Protein AF-0000000083306678 (afdb_homodimer)

Radius of gyration: 36.61 Å; Cα contacts (8 Å, |Δi|>4): 1854; chains: 2; bounding box: 185×97×83 Å

Nearest PDB structures (foldseek):
  2o6l-assembly1_B  TM=9.593E-01  e=2.511E-14  Homo sapiens
  7yf5-assembly1_B  TM=9.444E-01  e=3.681E-13  Homo sapiens
  2o6l-assembly1_A  TM=9.123E-01  e=1.881E-13  Homo sapiens
  7yf5-assembly1_A  TM=9.016E-01  e=1.881E-13  Homo sapiens
  7yan-assembly2_D-2  TM=9.087E-01  e=1.127E-12  Homo sapiens

Foldseek 3Di:
DPPPPDCPDCPDDPVPCPVCLVDQPAFEEEEEEAQDQACNQVLVQVLQQVSVVSPYAYEYEYEAAPPDDDPPDGPHHYDYFAFDDPVPPAPQADPRRHGNCQVVVLQCLQPVPVPVVVVLVNLLVSLLRRLVRQQPPPVNVVCVVVDQGAEYEYAPRSVLSVLLSRVLSPHAYEYEAAAACAFALSVLAPFDDDLCQFQHWPLLDHRHDDPVSSVVRVVVRVVRVVSNVSSQVSSQVSSCVRPVPDDRSSVSSHQHQAYEHQADCLQYPDDDDFLRYDDLHHSPADAADDDDPVCVVLQVPFPLFEEEEDAGDHNPALVSDDQQLLVLQQLLQLVDSGAYEHQDDPVSHPDHHPRYHYDPDDPLLNRLLDPRHAAYEYLQRSNNVSSNLLSLHAYEHEHRDIRSSVSQSSCVVQLQAHYDNDSVPCGSVNSNVRVVCSNPDVSNSVSSVVSNVVSVVDPDRSSRVVSVVVSVCSVPVDNSVRRDPPPPDDPCVVVCVVVVVVVVVVVVVVVVVVVVVVVVVVVVVVVPPPPPPDPDDDPDPPPPD/DDPPPDCPDDPDDPVPCPVCLVDQPAFEEEEEEAQDQACNQVLVQVLQQVSVVSPYAYEYEYEAAPPDDDPPDGPHHYDYFAFDDPVPPAPQADPRRHGNCQVVVLQCLQPVVVPVVVVLVNLLSSLLRRLVRQQPPPVNVVCVVPDQGAEYEYAPRSVLSVLLSRVLSPHAYEYEAAAACAFALSVLAPFDDDLCQFQHWPLLDHRHDDPVSSVSRVVVRVVRVVSNVSSQVSSQVSSCVRPVPDDRSSVSSHQHQAYEHQADCLQYPDDDDFLRYDDLHHSPADAADDDDPVCVVLQVPFPLFEEEEDAGDHNPALVSHDQQLLVLQQLLQLVDSGAYEHQDDPVSHPDHHPRYHYDPDDPLLNRLLDPRHAAYEYLQRSNNVSSNLLSLHAYEHEHRDIRSSVSQSSCVVQLQAHYDNDSVPCGSVNSNVRVVCRNPDVSNSVSSVVSNVVSVVDPDRSSRVVSVVRSVCSVPVDNSVRRDPPPPDDPCVVVCVVVVVVVVVVVVVVVVVVVVVVVVVVVVVVVPPPPPPDPPPDPDPPPPD

Solvent-accessible surface area (backbone atoms only — not comparable to full-atom values): 59410 Å² total; per-residue (Å²): 135,83,78,75,79,74,81,79,73,83,77,69,79,76,69,74,74,68,66,78,61,80,75,62,76,65,43,36,34,38,36,36,52,16,60,72,45,78,70,50,55,55,40,50,46,54,50,32,36,52,43,37,75,64,50,31,46,34,37,37,40,39,45,34,45,74,82,61,75,85,84,84,86,70,81,44,45,73,45,77,36,56,48,42,56,91,82,67,78,43,89,42,47,47,96,81,14,23,37,39,53,52,68,58,48,11,39,36,54,62,67,66,56,64,55,74,74,54,53,59,60,54,52,46,42,47,35,45,28,35,38,50,25,58,71,67,31,67,66,52,50,50,47,64,73,73,45,78,59,46,33,33,39,30,34,55,58,72,23,64,47,51,53,49,57,40,52,74,68,72,33,45,41,33,31,44,36,73,53,70,96,49,38,64,65,41,66,42,33,71,41,71,73,49,44,46,50,39,55,35,74,68,56,57,51,63,52,81,54,54,73,69,50,30,38,50,34,40,53,50,45,52,50,46,49,53,50,41,50,52,44,43,50,52,36,38,56,57,40,49,71,77,45,63,86,59,73,58,54,60,55,50,53,37,63,51,53,32,37,37,29,48,32,43,55,87,80,39,79,41,54,52,35,34,65,32,53,40,70,36,54,25,59,70,64,73,83,58,54,86,77,62,74,87,49,49,67,61,57,72,69,27,84,71,15,33,32,41,37,44,48,74,88,64,62,63,40,66,88,41,48,56,64,66,50,58,47,20,52,43,54,22,49,53,71,45,83,34,28,35,42,33,52,39,58,70,90,66,51,93,72,74,42,90,50,49,46,75,31,78,69,71,67,58,61,30,52,39,45,35,89,50,33,59,33,34,39,25,25,26,47,56,66,57,46,51,46,29,32,60,43,46,22,32,35,40,18,44,35,75,57,70,64,8,43,32,42,22,42,48,34,33,76,69,36,34,32,42,58,50,89,45,69,88,69,48,40,30,66,55,51,35,50,51,51,47,53,55,69,69,31,62,65,32,52,50,43,19,42,51,47,16,53,55,63,72,60,48,94,54,55,26,54,55,46,51,49,49,54,52,51,48,41,56,74,62,54,75,53,68,62,30,51,55,81,54,81,88,48,50,77,50,48,55,68,37,46,61,46,49,50,51,53,48,51,50,50,51,50,50,49,51,50,50,48,52,51,50,50,51,51,49,54,53,55,61,67,64,54,75,76,71,74,74,80,78,79,77,80,78,78,80,73,86,121,132,85,78,78,80,76,82,82,73,83,77,69,80,77,70,72,74,68,66,78,61,79,72,62,77,67,42,34,36,39,35,37,52,16,60,72,44,80,70,52,56,56,40,52,46,54,49,32,35,53,43,35,75,65,49,30,45,34,36,38,40,40,46,35,46,73,82,62,74,85,84,82,88,69,82,44,44,72,47,77,36,55,47,43,55,91,81,66,78,43,89,43,48,47,96,80,14,23,38,41,52,51,66,57,48,10,38,34,57,62,64,66,63,61,57,72,73,52,54,59,59,54,52,44,40,46,33,46,28,35,38,49,26,56,71,65,30,68,67,52,49,49,46,64,73,73,45,78,60,46,31,32,39,30,36,53,59,72,23,63,48,50,53,48,56,40,52,74,67,72,33,46,40,34,33,44,35,71,54,70,95,49,38,62,65,41,64,42,33,70,40,71,73,49,42,47,49,39,56,36,73,68,54,56,52,64,52,82,56,55,73,66,50,31,39,50,34,41,52,51,43,51,50,46,50,52,51,41,51,52,46,41,49,52,36,36,58,56,41,50,69,76,45,62,85,58,74,58,55,60,55,50,54,39,64,52,53,31,36,37,28,48,34,45,53,88,80,39,78,42,54,52,36,35,66,33,52,41,68,38,55,23,62,70,63,73,81,57,54,87,75,62,74,87,49,47,68,62,56,73,68,27,84,69,16,32,31,40,36,44,48,74,88,64,59,62,38,67,89,39,49,57,63,66,50,58,46,21,51,44,55,23,49,53,70,45,82,34,28,33,42,33,51,40,58,72,88,66,51,93,70,76,41,92,50,50,46,75,32,79,71,71,65,59,62,31,51,39,46,35,89,47,35,58,35,33,39,26,26,25,46,55,66,58,46,50,46,28,32,61,41,46,24,32,34,41,18,44,36,73,58,69,61,7,43,32,43,24,41,47,34,34,74,68,37,33,32,43,58,49,89,45,70,89,66,50,42,28,66,56,50,35,52,51,50,48,52,53,71,68,31,63,65,32,52,51,43,19,41,51,46,16,53,54,63,71,61,47,96,56,55,27,53,55,45,50,47,50,54,52,51,48,41,58,74,60,54,74,54,67,61,30,48,54,81,55,80,89,48,49,75,50,48,54,69,38,46,59,45,50,50,51,53,48,51,51,50,50,50,50,49,50,49,51,48,52,50,51,51,51,51,48,54,53,55,61,68,64,54,73,76,69,73,74,79,77,78,75,78,79,76,78,72,84,119

Secondary structure (DSSP, 8-state):
-----------------------PPP-EEEEE--S--TTHHHHHHHHHHHHHHTT-EEEEEEE-BTT-----S--SEEEEEPP--TT---TTB-TTS-B-HHHHHHHHHHTS---TTHHHHHHHHHHHHHHHHHHH-HHHHHHHHH---SEEEEE-SS-HHHHHHHHHTT--EEEEE-S-S-SGGGGGSS----TTTSPPTT----SS--HHHHHHHHHHHHHHHHHHHHHHHHHHHHHHHH-TTSPPHHHHHHT-SEEEESS-TTSS----B-TTEEE---TT-----PPPGGGHHHHHT-TT-EEEEE--SSS--TTTS-HHHHHHHHHHHHT-SSEEEEES-GGG-S---TTEEEES---HHHHHHSTTEEEEEE---HHHHHHHHHTT--EEE---STTHHHHHHHHHHTTSEEE-S-STT--HHHHHHHHHHHHH-HHHHHHHHHHHHHHHT-SS-HHHHHHHHHHHHHHH---GGGS---TTS-HHHHTTHHHHHHHHHHHHHHHHHHHHHHHHHHHHHHHTS----------------/-----------------------PPP-EEEEE--S--TTHHHHHHHHHHHHHHTT-EEEEEEE-BTTPPP--S--SEEEEEPP--TT---TTB-TTS-B-HHHHHHHHHHTS---TTHHHHHHHHHHHHHHHHHHH-HHHHHHHHH---SEEEEE-SS-HHHHHHHHHTT--EEEEE-S-S-SGGGGGSS----TTTS--TT----SS--HHHHHHHHHHHHHHHHHHHHHHHHHHHHHHHH-TTSPPHHHHHHT-SEEEESS-TTSS----B-TTEEE---TT-----PPPGGGHHHHHT-TT-EEEEE--SSS--TTTS-HHHHHHHHHHHHT-SSEEEEES-GGG-S---TTEEEES---HHHHHHSTTEEEEEE---HHHHHHHHHTT--EEE---STTHHHHHHHHHHTTSEEE-S-STT--HHHHHHHHHHHHH-HHHHHHHHHHHHHHHT-SS-HHHHHHHHHHHHHHH---GGGS---TTS-HHHHTTHHHHHHHHHHHHHHHHHHHHHHHHHHHHHHHTS----------------

InterPro domains:
  IPR002213 UDP-glucuronosyl/UDP-glucosyltransferase [PF00201] (31-518)
  IPR002213 UDP-glucuronosyl/UDP-glucosyltransferase [cd03784] (30-441)
  IPR035595 UDP-glycosyltransferase family, conserved site [PS00375] (361-404)
  IPR050271 UDP-glycosyltransferase [PTHR48043] (34-509)

Organism: Tigriopus californicus (NCBI:txid6832)

Structure (mmCIF, N/CA/C/O backbone):
data_AF-0000000083306678-model_v1
#
loop_
_entity.id
_entity.type
_entity.pdbx_description
1 polymer 'Uncharacterized protein'
#
loop_
_atom_site.group_PDB
_atom_site.id
_atom_site.type_symbol
_atom_site.label_atom_id
_atom_site.label_alt_id
_atom_site.label_comp_id
_atom_site.label_asym_id
_atom_site.label_entity_id
_atom_site.label_seq_id
_atom_site.pdbx_PDB_ins_code
_atom_site.Cartn_x
_atom_site.Cartn_y
_atom_site.Cartn_z
_atom_site.occupancy
_atom_site.B_iso_or_equiv
_atom_site.auth_seq_id
_atom_site.auth_comp_id
_atom_site.auth_asym_id
_atom_site.auth_atom_id
_atom_site.pdbx_PDB_model_num
ATOM 1 N N . MET A 1 1 ? -83.688 -7.469 15.977 1 26.44 1 MET A N 1
ATOM 2 C CA . MET A 1 1 ? -82.562 -8.336 16.359 1 26.44 1 MET A CA 1
ATOM 3 C C . MET A 1 1 ? -81.25 -7.801 15.812 1 26.44 1 MET A C 1
ATOM 5 O O . MET A 1 1 ? -81.125 -7.602 14.602 1 26.44 1 MET A O 1
ATOM 9 N N . PRO A 1 2 ? -80.5 -6.969 16.578 1 29.05 2 PRO A N 1
ATOM 10 C CA . PRO A 1 2 ? -79.375 -6.031 16.312 1 29.05 2 PRO A CA 1
ATOM 11 C C . PRO A 1 2 ? -78.062 -6.73 15.891 1 29.05 2 PRO A C 1
ATOM 13 O O . PRO A 1 2 ? -77.688 -7.707 16.516 1 29.05 2 PRO A O 1
ATOM 16 N N . ILE A 1 3 ? -78 -6.992 14.547 1 29.86 3 ILE A N 1
ATOM 17 C CA . ILE A 1 3 ? -76.875 -7.691 13.922 1 29.86 3 ILE A CA 1
ATOM 18 C C . ILE A 1 3 ? -75.562 -7.035 14.336 1 29.86 3 ILE A C 1
ATOM 20 O O . ILE A 1 3 ? -75.375 -5.848 14.086 1 29.86 3 ILE A O 1
ATOM 24 N N . GLN A 1 4 ? -75.062 -7.441 15.453 1 27.06 4 GLN A N 1
ATOM 25 C CA . GLN A 1 4 ? -73.812 -6.984 16.125 1 27.06 4 GLN A CA 1
ATOM 26 C C . GLN A 1 4 ? -72.625 -7.137 15.219 1 27.06 4 GLN A C 1
ATOM 28 O O . GLN A 1 4 ? -72.25 -8.25 14.797 1 27.06 4 GLN A O 1
ATOM 33 N N . PHE A 1 5 ? -72.438 -6.18 14.227 1 30.47 5 PHE A N 1
ATOM 34 C CA . PHE A 1 5 ? -71.312 -6.062 13.344 1 30.47 5 PHE A CA 1
ATOM 35 C C . PHE A 1 5 ? -70 -6.168 14.125 1 30.47 5 PHE A C 1
ATOM 37 O O . PHE A 1 5 ? -69.812 -5.418 15.078 1 30.47 5 PHE A O 1
ATOM 44 N N . GLY A 1 6 ? -69.5 -7.422 14.352 1 29.17 6 GLY A N 1
ATOM 45 C CA . GLY A 1 6 ? -68.312 -7.832 15.039 1 29.17 6 GLY A CA 1
ATOM 46 C C . GLY A 1 6 ? -67.062 -7.066 14.578 1 29.17 6 GLY A C 1
ATOM 47 O O . GLY A 1 6 ? -66.938 -6.754 13.398 1 29.17 6 GLY A O 1
ATOM 48 N N . SER A 1 7 ? -66.438 -6.156 15.406 1 29.03 7 SER A N 1
ATOM 49 C CA . SER A 1 7 ? -65.25 -5.328 15.43 1 29.03 7 SER A CA 1
ATOM 50 C C . SER A 1 7 ? -64 -6.141 15.055 1 29.03 7 SER A C 1
ATOM 52 O O . SER A 1 7 ? -63.5 -6.906 15.867 1 29.03 7 SER A O 1
ATOM 54 N N . HIS A 1 8 ? -64 -7.043 14.039 1 30.03 8 HIS A N 1
ATOM 55 C CA . HIS A 1 8 ? -62.75 -7.719 13.695 1 30.03 8 HIS A CA 1
ATOM 56 C C . HIS A 1 8 ? -61.625 -6.715 13.43 1 30.03 8 HIS A C 1
ATOM 58 O O . HIS A 1 8 ? -61.625 -6.047 12.391 1 30.03 8 HIS A O 1
ATOM 64 N N . LYS A 1 9 ? -61.156 -5.891 14.43 1 27.36 9 LYS A N 1
ATOM 65 C CA . LYS A 1 9 ? -60 -5.012 14.469 1 27.36 9 LYS A CA 1
ATOM 66 C C . LYS A 1 9 ? -58.812 -5.621 13.711 1 27.36 9 LYS A C 1
ATOM 68 O O . LYS A 1 9 ? -58.719 -6.844 13.594 1 27.36 9 LYS A O 1
ATOM 73 N N . ILE A 1 10 ? -58.031 -4.738 12.969 1 27.67 10 ILE A N 1
ATOM 74 C CA . ILE A 1 10 ? -56.812 -4.508 12.195 1 27.67 10 ILE A CA 1
ATOM 75 C C . ILE A 1 10 ? -55.625 -5.109 12.93 1 27.67 10 ILE A C 1
ATOM 77 O O . ILE A 1 10 ? -55.188 -4.57 13.938 1 27.67 10 ILE A O 1
ATOM 81 N N . LEU A 1 11 ? -55.625 -6.312 13.438 1 31.59 11 LEU A N 1
ATOM 82 C CA . LEU A 1 11 ? -54.344 -6.875 13.867 1 31.59 11 LEU A CA 1
ATOM 83 C C . LEU A 1 11 ? -53.312 -6.73 12.781 1 31.59 11 LEU A C 1
ATOM 85 O O . LEU A 1 11 ? -53.25 -7.523 11.836 1 31.59 11 LEU A O 1
ATOM 89 N N . HIS A 1 12 ? -53.344 -5.648 11.945 1 29 12 HIS A N 1
ATOM 90 C CA . HIS A 1 12 ? -52.281 -5.551 10.977 1 29 12 HIS A CA 1
ATOM 91 C C . HIS A 1 12 ? -50.938 -5.945 11.609 1 29 12 HIS A C 1
ATOM 93 O O . HIS A 1 12 ? -50.781 -5.902 12.828 1 29 12 HIS A O 1
ATOM 99 N N . LEU A 1 13 ? -49.906 -6.375 10.695 1 29.61 13 LEU A N 1
ATOM 100 C CA . LEU A 1 13 ? -48.594 -6.957 10.461 1 29.61 13 LEU A CA 1
ATOM 101 C C . LEU A 1 13 ? -47.5 -6.09 11.07 1 29.61 13 LEU A C 1
ATOM 103 O O . LEU A 1 13 ? -47.25 -4.988 10.586 1 29.61 13 LEU A O 1
ATOM 107 N N . GLY A 1 14 ? -47.5 -5.797 12.344 1 32.06 14 GLY A N 1
ATOM 108 C CA . GLY A 1 14 ? -46.188 -5.355 12.828 1 32.06 14 GLY A CA 1
ATOM 109 C C . GLY A 1 14 ? -45.031 -6.164 12.273 1 32.06 14 GLY A C 1
ATOM 110 O O . GLY A 1 14 ? -44.781 -7.285 12.719 1 32.06 14 GLY A O 1
ATOM 111 N N . VAL A 1 15 ? -44.938 -6.254 10.922 1 32.81 15 VAL A N 1
ATOM 112 C CA . VAL A 1 15 ? -43.656 -6.777 10.422 1 32.81 15 VAL A CA 1
ATOM 113 C C . VAL A 1 15 ? -42.5 -6.203 11.242 1 32.81 15 VAL A C 1
ATOM 115 O O . VAL A 1 15 ? -42.281 -4.988 11.258 1 32.81 15 VAL A O 1
ATOM 118 N N . LEU A 1 16 ? -42.188 -6.777 12.336 1 32.97 16 LEU A N 1
ATOM 119 C CA . LEU A 1 16 ? -40.906 -6.605 12.992 1 32.97 16 LEU A CA 1
ATOM 120 C C . LEU A 1 16 ? -39.781 -6.52 11.961 1 32.97 16 LEU A C 1
ATOM 122 O O . LEU A 1 16 ? -39.531 -7.488 11.242 1 32.97 16 LEU A O 1
ATOM 126 N N . LEU A 1 17 ? -39.656 -5.441 11.305 1 33.25 17 LEU A N 1
ATOM 127 C CA . LEU A 1 17 ? -38.344 -5.156 10.711 1 33.25 17 LEU A CA 1
ATOM 128 C C . LEU A 1 17 ? -37.219 -5.57 11.648 1 33.25 17 LEU A C 1
ATOM 130 O O . LEU A 1 17 ? -36.906 -4.859 12.609 1 33.25 17 LEU A O 1
ATOM 134 N N . LEU A 1 18 ? -37.219 -6.77 12.086 1 35.12 18 LEU A N 1
ATOM 135 C CA . LEU A 1 18 ? -35.938 -7.242 12.539 1 35.12 18 LEU A CA 1
ATOM 136 C C . LEU A 1 18 ? -34.812 -6.809 11.586 1 35.12 18 LEU A C 1
ATOM 138 O O . LEU A 1 18 ? -34.688 -7.367 10.492 1 35.12 18 LEU A O 1
ATOM 142 N N . GLY A 1 19 ? -34.656 -5.527 11.398 1 36.22 19 GLY A N 1
ATOM 143 C CA . GLY A 1 19 ? -33.375 -5.152 10.789 1 36.22 19 GLY A CA 1
ATOM 144 C C . GLY A 1 19 ? -32.25 -6.105 11.133 1 36.22 19 GLY A C 1
ATOM 145 O O . GLY A 1 19 ? -32.031 -6.406 12.305 1 36.22 19 GLY A O 1
ATOM 146 N N . CYS A 1 20 ? -32.031 -7.117 10.398 1 37.78 20 CYS A N 1
ATOM 147 C CA . CYS A 1 20 ? -30.781 -7.871 10.398 1 37.78 20 CYS A CA 1
ATOM 148 C C . CYS A 1 20 ? -29.594 -6.969 10.734 1 37.78 20 CYS A C 1
ATOM 150 O O . CYS A 1 20 ? -29 -6.371 9.844 1 37.78 20 CYS A O 1
ATOM 152 N N . ILE A 1 21 ? -29.656 -6.145 11.758 1 41.81 21 ILE A N 1
ATOM 153 C CA . ILE A 1 21 ? -28.391 -5.609 12.258 1 41.81 21 ILE A CA 1
ATOM 154 C C . ILE A 1 21 ? -27.328 -6.711 12.273 1 41.81 21 ILE A C 1
ATOM 156 O O . ILE A 1 21 ? -27.484 -7.719 12.977 1 41.81 21 ILE A O 1
ATOM 160 N N . SER A 1 22 ? -26.781 -7.141 11.266 1 48 22 SER A N 1
ATOM 161 C CA . SER A 1 22 ? -25.547 -7.91 11.391 1 48 22 SER A CA 1
ATOM 162 C C . SER A 1 22 ? -24.844 -7.605 12.703 1 48 22 SER A C 1
ATOM 164 O O . SER A 1 22 ? -24.391 -6.48 12.922 1 48 22 SER A O 1
ATOM 166 N N . GLY A 1 23 ? -25.312 -8.008 13.852 1 56.03 23 GLY A N 1
ATOM 167 C CA . GLY A 1 23 ? -24.969 -7.871 15.258 1 56.03 23 GLY A CA 1
ATOM 168 C C . GLY A 1 23 ? -23.469 -7.855 15.508 1 56.03 23 GLY A C 1
ATOM 169 O O . GLY A 1 23 ? -22.828 -8.906 15.5 1 56.03 23 GLY A O 1
ATOM 170 N N . VAL A 1 24 ? -22.812 -6.789 15.094 1 68.81 24 VAL A N 1
ATOM 171 C CA . VAL A 1 24 ? -21.438 -6.652 15.57 1 68.81 24 VAL A CA 1
ATOM 172 C C . VAL A 1 24 ? -21.406 -6.77 17.094 1 68.81 24 VAL A C 1
ATOM 174 O O . VAL A 1 24 ? -22.297 -6.266 17.781 1 68.81 24 VAL A O 1
ATOM 177 N N . CYS A 1 25 ? -20.641 -7.648 17.656 1 81.06 25 CYS A N 1
ATOM 178 C CA . CYS A 1 25 ? -20.406 -7.773 19.094 1 81.06 25 CYS A CA 1
ATOM 179 C C . CYS A 1 25 ? -19.875 -6.465 19.672 1 81.06 25 CYS A C 1
ATOM 181 O O . CYS A 1 25 ? -18.922 -5.891 19.141 1 81.06 25 CYS A O 1
ATOM 183 N N . PRO A 1 26 ? -20.656 -5.891 20.578 1 94.25 26 PRO A N 1
ATOM 184 C CA . PRO A 1 26 ? -20.188 -4.652 21.203 1 94.25 26 PRO A CA 1
ATOM 185 C C . PRO A 1 26 ? -18.766 -4.777 21.781 1 94.25 26 PRO A C 1
ATOM 187 O O . PRO A 1 26 ? -18.422 -5.82 22.328 1 94.25 26 PRO A O 1
ATOM 190 N N . ALA A 1 27 ? -17.922 -3.797 21.453 1 98.06 27 ALA A N 1
ATOM 191 C CA . ALA A 1 27 ? -16.547 -3.766 21.953 1 98.06 27 ALA A CA 1
ATOM 192 C C . ALA A 1 27 ? -16.25 -2.463 22.688 1 98.06 27 ALA A C 1
ATOM 194 O O . ALA A 1 27 ? -16.906 -1.445 22.453 1 98.06 27 ALA A O 1
ATOM 195 N N . ASN A 1 28 ? -15.391 -2.514 23.688 1 98.62 28 ASN A N 1
ATOM 196 C CA . ASN A 1 28 ? -14.867 -1.33 24.359 1 98.62 28 ASN A CA 1
ATOM 197 C C . ASN A 1 28 ? -13.648 -0.768 23.641 1 98.62 28 ASN A C 1
ATOM 199 O O . ASN A 1 28 ? -12.609 -1.431 23.547 1 98.62 28 ASN A O 1
ATOM 203 N N . ILE A 1 29 ? -13.797 0.452 23.141 1 98.81 29 ILE A N 1
ATOM 204 C CA . ILE A 1 29 ? -12.742 1.085 22.359 1 98.81 29 ILE A CA 1
ATOM 205 C C . ILE A 1 29 ? -12.234 2.326 23.094 1 98.81 29 ILE A C 1
ATOM 207 O O . ILE A 1 29 ? -13.031 3.109 23.625 1 98.81 29 ILE A O 1
ATOM 211 N N . VAL A 1 30 ? -10.938 2.504 23.188 1 98.81 30 VAL A N 1
ATOM 212 C CA . VAL A 1 30 ? -10.375 3.695 23.828 1 98.81 30 VAL A CA 1
ATOM 213 C C . VAL A 1 30 ? -9.617 4.523 22.781 1 98.81 30 VAL A C 1
ATOM 215 O O . VAL A 1 30 ? -8.93 3.971 21.922 1 98.81 30 VAL A O 1
ATOM 218 N N . ILE A 1 31 ? -9.844 5.809 22.75 1 98.75 31 ILE A N 1
ATOM 219 C CA . ILE A 1 31 ? -9.109 6.77 21.938 1 98.75 31 ILE A CA 1
ATOM 220 C C . ILE A 1 31 ? -8.125 7.539 22.812 1 98.75 31 ILE A C 1
ATOM 222 O O . ILE A 1 31 ? -8.516 8.164 23.797 1 98.75 31 ILE A O 1
ATOM 226 N N . LEU A 1 32 ? -6.855 7.484 22.469 1 98.62 32 LEU A N 1
ATOM 227 C CA . LEU A 1 32 ? -5.801 8.141 23.234 1 98.62 32 LEU A CA 1
ATOM 228 C C . LEU A 1 32 ? -5.203 9.305 22.438 1 98.62 32 LEU A C 1
ATOM 230 O O . LEU A 1 32 ? -4.613 9.102 21.375 1 98.62 32 LEU A O 1
ATOM 234 N N . HIS A 1 33 ? -5.316 10.5 22.969 1 97.44 33 HIS A N 1
ATOM 235 C CA . HIS A 1 33 ? -4.797 11.695 22.297 1 97.44 33 HIS A CA 1
ATOM 236 C C . HIS A 1 33 ? -3.455 12.117 22.891 1 97.44 33 HIS A C 1
ATOM 238 O O . HIS A 1 33 ? -3.129 11.75 24.016 1 97.44 33 HIS A O 1
ATOM 244 N N . PRO A 1 34 ? -2.654 12.836 22.062 1 94.56 34 PRO A N 1
ATOM 245 C CA . PRO A 1 34 ? -1.469 13.5 22.609 1 94.56 34 PRO A CA 1
ATOM 246 C C . PRO A 1 34 ? -1.813 14.734 23.438 1 94.56 34 PRO A C 1
ATOM 248 O O . PRO A 1 34 ? -2.99 15.07 23.594 1 94.56 34 PRO A O 1
ATOM 251 N N . ALA A 1 35 ? -0.731 15.375 23.891 1 90.5 35 ALA A N 1
ATOM 252 C CA . ALA A 1 35 ? -0.938 16.547 24.734 1 90.5 35 ALA A CA 1
ATOM 253 C C . ALA A 1 35 ? -1.67 17.641 23.969 1 90.5 35 ALA A C 1
ATOM 255 O O . ALA A 1 35 ? -2.525 18.344 24.516 1 90.5 35 ALA A O 1
ATOM 256 N N . TYR A 1 36 ? -1.291 17.734 22.734 1 83.06 36 TYR A N 1
ATOM 257 C CA . TYR A 1 36 ? -1.972 18.641 21.828 1 83.06 36 TYR A CA 1
ATOM 258 C C . TYR A 1 36 ? -2.549 17.891 20.641 1 83.06 36 TYR A C 1
ATOM 260 O O . TYR A 1 36 ? -1.814 17.234 19.891 1 83.06 36 TYR A O 1
ATOM 268 N N . SER A 1 37 ? -3.875 18.016 20.484 1 80.38 37 SER A N 1
ATOM 269 C CA . SER A 1 37 ? -4.492 17.234 19.406 1 80.38 37 SER A CA 1
ATOM 270 C C . SER A 1 37 ? -5.227 18.141 18.422 1 80.38 37 SER A C 1
ATOM 272 O O . SER A 1 37 ? -5.691 17.688 17.391 1 80.38 37 SER A O 1
ATOM 274 N N . GLY A 1 38 ? -5.348 19.359 18.672 1 77.81 38 GLY A N 1
ATOM 275 C CA . GLY A 1 38 ? -6.012 20.281 17.75 1 77.81 38 GLY A CA 1
ATOM 276 C C . GLY A 1 38 ? -7.328 19.75 17.219 1 77.81 38 GLY A C 1
ATOM 277 O O . GLY A 1 38 ? -8.195 19.328 17.984 1 77.81 38 GLY A O 1
ATOM 278 N N . SER A 1 39 ? -7.43 19.656 15.898 1 85.31 39 SER A N 1
ATOM 279 C CA . SER A 1 39 ? -8.641 19.203 15.227 1 85.31 39 SER A CA 1
ATOM 280 C C . SER A 1 39 ? -8.773 17.688 15.273 1 85.31 39 SER A C 1
ATOM 282 O O . SER A 1 39 ? -9.844 17.141 14.984 1 85.31 39 SER A O 1
ATOM 284 N N . HIS A 1 40 ? -7.762 17 15.75 1 91.56 40 HIS A N 1
ATOM 285 C CA . HIS A 1 40 ? -7.801 15.547 15.789 1 91.56 40 HIS A CA 1
ATOM 286 C C . HIS A 1 40 ? -8.844 15.055 16.781 1 91.56 40 HIS A C 1
ATOM 288 O O . HIS A 1 40 ? -9.523 14.047 16.516 1 91.56 40 HIS A O 1
ATOM 294 N N . HIS A 1 41 ? -8.953 15.742 17.922 1 90.88 41 HIS A N 1
ATOM 295 C CA . HIS A 1 41 ? -9.875 15.234 18.938 1 90.88 41 HIS A CA 1
ATOM 296 C C . HIS A 1 41 ? -11.32 15.32 18.453 1 90.88 41 HIS A C 1
ATOM 298 O O . HIS A 1 41 ? -12.141 14.461 18.797 1 90.88 41 HIS A O 1
ATOM 304 N N . ILE A 1 42 ? -11.594 16.359 17.594 1 90.12 42 ILE A N 1
ATOM 305 C CA . ILE A 1 42 ? -12.953 16.484 17.062 1 90.12 42 ILE A CA 1
ATOM 306 C C . ILE A 1 42 ? -13.219 15.383 16.047 1 90.12 42 ILE A C 1
ATOM 308 O O . ILE A 1 42 ? -14.266 14.734 16.078 1 90.12 42 ILE A O 1
ATOM 312 N N . ALA A 1 43 ? -12.281 15.211 15.172 1 94.19 43 ALA A N 1
ATOM 313 C CA . ALA A 1 43 ? -12.43 14.188 14.141 1 94.19 43 ALA A CA 1
ATOM 314 C C . ALA A 1 43 ? -12.617 12.805 14.766 1 94.19 43 ALA A C 1
ATOM 316 O O . ALA A 1 43 ? -13.516 12.055 14.375 1 94.19 43 ALA A O 1
ATOM 317 N N . LEU A 1 44 ? -11.836 12.492 15.742 1 97 44 LEU A N 1
ATOM 318 C CA . LEU A 1 44 ? -11.891 11.164 16.359 1 97 44 LEU A CA 1
ATOM 319 C C . LEU A 1 44 ? -13.102 11.047 17.281 1 97 44 LEU A C 1
ATOM 321 O O . LEU A 1 44 ? -13.641 9.953 17.453 1 97 44 LEU A O 1
ATOM 325 N N . ARG A 1 45 ? -13.539 12.172 17.859 1 95.38 45 ARG A N 1
ATOM 326 C CA . ARG A 1 45 ? -14.781 12.148 18.641 1 95.38 45 ARG A CA 1
ATOM 327 C C . ARG A 1 45 ? -15.977 11.82 17.75 1 95.38 45 ARG A C 1
ATOM 329 O O . ARG A 1 45 ? -16.812 10.977 18.109 1 95.38 45 ARG A O 1
ATOM 336 N N . ASN A 1 46 ? -16 12.531 16.641 1 95.38 46 ASN A N 1
ATOM 337 C CA . ASN A 1 46 ? -17.078 12.258 15.695 1 95.38 46 ASN A CA 1
ATOM 338 C C . ASN A 1 46 ? -17.062 10.812 15.219 1 95.38 46 ASN A C 1
ATOM 340 O O . ASN A 1 46 ? -18.109 10.172 15.094 1 95.38 46 ASN A O 1
ATOM 344 N N . PHE A 1 47 ? -15.922 10.273 14.969 1 97.75 47 PHE A N 1
ATOM 345 C CA . PHE A 1 47 ? -15.789 8.875 14.594 1 97.75 47 PHE A CA 1
ATOM 346 C C . PHE A 1 47 ? -16.219 7.965 15.734 1 97.75 47 PHE A C 1
ATOM 348 O O . PHE A 1 47 ? -16.875 6.941 15.508 1 97.75 47 PHE A O 1
ATOM 355 N N . GLY A 1 48 ? -15.812 8.367 16.969 1 98.12 48 GLY A N 1
ATOM 356 C CA . GLY A 1 48 ? -16.266 7.641 18.141 1 98.12 48 GLY A CA 1
ATOM 357 C C . GLY A 1 48 ? -17.781 7.57 18.25 1 98.12 48 GLY A C 1
ATOM 358 O O . GLY A 1 48 ? -18.344 6.516 18.562 1 98.12 48 GLY A O 1
ATOM 359 N N . ASP A 1 49 ? -18.406 8.688 17.984 1 97.5 49 ASP A N 1
ATOM 360 C CA . ASP A 1 49 ? -19.859 8.711 18 1 97.5 49 ASP A CA 1
ATOM 361 C C . ASP A 1 49 ? -20.438 7.734 16.984 1 97.5 49 ASP A C 1
ATOM 363 O O . ASP A 1 49 ? -21.438 7.074 17.25 1 97.5 49 ASP A O 1
ATOM 367 N N . HIS A 1 50 ? -19.797 7.711 15.812 1 97.38 50 HIS A N 1
ATOM 368 C CA . HIS A 1 50 ? -20.219 6.754 14.797 1 97.38 50 HIS A CA 1
ATOM 369 C C . HIS A 1 50 ? -20.062 5.32 15.281 1 97.38 50 HIS A C 1
ATOM 371 O O . HIS A 1 50 ? -20.938 4.488 15.078 1 97.38 50 HIS A O 1
ATOM 377 N N . LEU A 1 51 ? -18.984 4.992 15.945 1 98.25 51 LEU A N 1
ATOM 378 C CA . LEU A 1 51 ? -18.75 3.652 16.469 1 98.25 51 LEU A CA 1
ATOM 379 C C . LEU A 1 51 ? -19.781 3.309 17.547 1 98.25 51 LEU A C 1
ATOM 381 O O . LEU A 1 51 ? -20.234 2.166 17.641 1 98.25 51 LEU A O 1
ATOM 385 N N . VAL A 1 52 ? -20.141 4.32 18.359 1 97.94 52 VAL A N 1
ATOM 386 C CA . VAL A 1 52 ? -21.172 4.109 19.375 1 97.94 52 VAL A CA 1
ATOM 387 C C . VAL A 1 52 ? -22.5 3.777 18.703 1 97.94 52 VAL A C 1
ATOM 389 O O . VAL A 1 52 ? -23.234 2.893 19.156 1 97.94 52 VAL A O 1
ATOM 392 N N . SER A 1 53 ? -22.797 4.488 17.641 1 96.88 53 SER A N 1
ATOM 393 C CA . SER A 1 53 ? -24.047 4.234 16.922 1 96.88 53 SER A CA 1
ATOM 394 C C . SER A 1 53 ? -24.062 2.824 16.344 1 96.88 53 SER A C 1
ATOM 396 O O . SER A 1 53 ? -25.125 2.273 16.062 1 96.88 53 SER A O 1
ATOM 398 N N . ARG A 1 54 ? -22.906 2.258 16.156 1 96.12 54 ARG A N 1
ATOM 399 C CA . ARG A 1 54 ? -22.781 0.896 15.648 1 96.12 54 ARG A CA 1
ATOM 400 C C . ARG A 1 54 ? -22.844 -0.122 16.781 1 96.12 54 ARG A C 1
ATOM 402 O O . ARG A 1 54 ? -22.719 -1.327 16.547 1 96.12 54 ARG A O 1
ATOM 409 N N . GLY A 1 55 ? -22.859 0.358 18.016 1 96.81 55 GLY A N 1
ATOM 410 C CA . GLY A 1 55 ? -23.062 -0.546 19.141 1 96.81 55 GLY A CA 1
ATOM 411 C C . GLY A 1 55 ? -21.844 -0.681 20.031 1 96.81 55 GLY A C 1
ATOM 412 O O . GLY A 1 55 ? -21.859 -1.428 21 1 96.81 55 GLY A O 1
ATOM 413 N N . HIS A 1 56 ? -20.781 0.07 19.766 1 98.38 56 HIS A N 1
ATOM 414 C CA . HIS A 1 56 ? -19.578 -0.007 20.578 1 98.38 56 HIS A CA 1
ATOM 415 C C . HIS A 1 56 ? -19.609 0.997 21.719 1 98.38 56 HIS A C 1
ATOM 417 O O . HIS A 1 56 ? -20.453 1.893 21.75 1 98.38 56 HIS A O 1
ATOM 423 N N . ASN A 1 57 ? -18.812 0.726 22.734 1 98.31 57 ASN A N 1
ATOM 424 C CA . ASN A 1 57 ? -18.516 1.686 23.797 1 98.31 57 ASN A CA 1
ATOM 425 C C . ASN A 1 57 ? -17.188 2.387 23.562 1 98.31 57 ASN A C 1
ATOM 427 O O . ASN A 1 57 ? -16.141 1.733 23.469 1 98.31 57 ASN A O 1
ATOM 431 N N . VAL A 1 58 ? -17.266 3.693 23.5 1 98.56 58 VAL A N 1
ATOM 432 C CA . VAL A 1 58 ? -16.047 4.418 23.156 1 98.56 58 VAL A CA 1
ATOM 433 C C . VAL A 1 58 ? -15.695 5.395 24.281 1 98.56 58 VAL A C 1
ATOM 435 O O . VAL A 1 58 ? -16.547 6.133 24.766 1 98.56 58 VAL A O 1
ATOM 438 N N . THR A 1 59 ? -14.469 5.359 24.734 1 98.5 59 THR A N 1
ATOM 439 C CA . THR A 1 59 ? -13.906 6.32 25.688 1 98.5 59 THR A CA 1
ATOM 440 C C . THR A 1 59 ? -12.781 7.121 25.031 1 98.5 59 THR A C 1
ATOM 442 O O . THR A 1 59 ? -11.867 6.551 24.438 1 98.5 59 THR A O 1
ATOM 445 N N . GLN A 1 60 ? -12.898 8.406 25.109 1 97.81 60 GLN A N 1
ATOM 446 C CA . GLN A 1 60 ? -11.875 9.305 24.578 1 97.81 60 GLN A CA 1
ATOM 447 C C . GLN A 1 60 ? -11.094 9.977 25.719 1 97.81 60 GLN A C 1
ATOM 449 O O . GLN A 1 60 ? -11.68 10.648 26.562 1 97.81 60 GLN A O 1
ATOM 454 N N . ILE A 1 61 ? -9.805 9.781 25.719 1 97.62 61 ILE A N 1
ATOM 455 C CA . ILE A 1 61 ? -8.922 10.43 26.688 1 97.62 61 ILE A CA 1
ATOM 456 C C . ILE A 1 61 ? -8.18 11.578 26.016 1 97.62 61 ILE A C 1
ATOM 458 O O . ILE A 1 61 ? -7.383 11.359 25.094 1 97.62 61 ILE A O 1
ATOM 462 N N . LYS A 1 62 ? -8.477 12.727 26.453 1 95.06 62 LYS A N 1
ATOM 463 C CA . LYS A 1 62 ? -7.848 13.93 25.906 1 95.06 62 LYS A CA 1
ATOM 464 C C . LYS A 1 62 ? -7.359 14.852 27.016 1 95.06 62 LYS A C 1
ATOM 466 O O . LYS A 1 62 ? -7.566 14.57 28.203 1 95.06 62 LYS A O 1
ATOM 471 N N . PHE A 1 63 ? -6.652 15.922 26.578 1 93.56 63 PHE A N 1
ATOM 472 C CA . PHE A 1 63 ? -6.082 16.844 27.547 1 93.56 63 PHE A CA 1
ATOM 473 C C . PHE A 1 63 ? -6.676 18.234 27.391 1 93.56 63 PHE A C 1
ATOM 475 O O . PHE A 1 63 ? -7.027 18.641 26.266 1 93.56 63 PHE A O 1
ATOM 482 N N . ARG A 1 64 ? -6.789 18.891 28.469 1 89.88 64 ARG A N 1
ATOM 483 C CA . ARG A 1 64 ? -7.445 20.188 28.531 1 89.88 64 ARG A CA 1
ATOM 484 C C . ARG A 1 64 ? -6.684 21.219 27.688 1 89.88 64 ARG A C 1
ATOM 486 O O . ARG A 1 64 ? -5.453 21.234 27.703 1 89.88 64 ARG A O 1
ATOM 493 N N . MET A 1 65 ? -7.504 21.922 26.969 1 83.31 65 MET A N 1
ATOM 494 C CA . MET A 1 65 ? -6.984 23.031 26.188 1 83.31 65 MET A CA 1
ATOM 495 C C . MET A 1 65 ? -7.613 24.359 26.625 1 83.31 65 MET A C 1
ATOM 497 O O . MET A 1 65 ? -8.789 24.406 26.984 1 83.31 65 MET A O 1
ATOM 501 N N . SER A 1 66 ? -6.844 25.422 26.641 1 73.12 66 SER A N 1
ATOM 502 C CA . SER A 1 66 ? -7.312 26.719 27.141 1 73.12 66 SER A CA 1
ATOM 503 C C . SER A 1 66 ? -8.469 27.25 26.312 1 73.12 66 SER A C 1
ATOM 505 O O . SER A 1 66 ? -9.352 27.938 26.828 1 73.12 66 SER A O 1
ATOM 507 N N . ASN A 1 67 ? -8.508 26.984 25.047 1 63.69 67 ASN A N 1
ATOM 508 C CA . ASN A 1 67 ? -9.547 27.547 24.188 1 63.69 67 ASN A CA 1
ATOM 509 C C . ASN A 1 67 ? -10.539 26.5 23.734 1 63.69 67 ASN A C 1
ATOM 511 O O . ASN A 1 67 ? -11.195 26.656 22.703 1 63.69 67 ASN A O 1
ATOM 515 N N . ALA A 1 68 ? -10.695 25.5 24.641 1 61.22 68 ALA A N 1
ATOM 516 C CA . ALA A 1 68 ? -11.547 24.438 24.109 1 61.22 68 ALA A CA 1
ATOM 517 C C . ALA A 1 68 ? -13.023 24.734 24.359 1 61.22 68 ALA A C 1
ATOM 519 O O . ALA A 1 68 ? -13.391 25.219 25.422 1 61.22 68 ALA A O 1
ATOM 520 N N . ASN A 1 69 ? -13.758 24.75 23.203 1 57.16 69 ASN A N 1
ATOM 521 C CA . ASN A 1 69 ? -15.211 24.891 23.297 1 57.16 69 ASN A CA 1
ATOM 522 C C . ASN A 1 69 ? -15.859 23.594 23.797 1 57.16 69 ASN A C 1
ATOM 524 O O . ASN A 1 69 ? -15.352 22.5 23.531 1 57.16 69 ASN A O 1
ATOM 528 N N . HIS A 1 70 ? -16.812 23.75 24.797 1 57.03 70 HIS A N 1
ATOM 529 C CA . HIS A 1 70 ? -17.562 22.656 25.406 1 57.03 70 HIS A CA 1
ATOM 530 C C . HIS A 1 70 ? -18.25 21.797 24.344 1 57.03 70 HIS A C 1
ATOM 532 O O . HIS A 1 70 ? -18.844 22.344 23.391 1 57.03 70 HIS A O 1
ATOM 538 N N . VAL A 1 71 ? -17.781 20.484 24.281 1 60.31 71 VAL A N 1
ATOM 539 C CA . VAL A 1 71 ? -18.344 19.5 23.375 1 60.31 71 VAL A CA 1
ATOM 540 C C . VAL A 1 71 ? -19.766 19.141 23.812 1 60.31 71 VAL A C 1
ATOM 542 O O . VAL A 1 71 ? -19.969 18.688 24.938 1 60.31 71 VAL A O 1
ATOM 545 N N . ALA A 1 72 ? -20.953 19.578 23.266 1 63.47 72 ALA A N 1
ATOM 546 C CA . ALA A 1 72 ? -22.281 19.438 23.859 1 63.47 72 ALA A CA 1
ATOM 547 C C . ALA A 1 72 ? -22.938 18.125 23.422 1 63.47 72 ALA A C 1
ATOM 549 O O . ALA A 1 72 ? -23.719 17.531 24.172 1 63.47 72 ALA A O 1
ATOM 550 N N . ASN A 1 73 ? -22.594 17.5 22.375 1 84.69 73 ASN A N 1
ATOM 551 C CA . ASN A 1 73 ? -23.484 16.438 21.906 1 84.69 73 ASN A CA 1
ATOM 552 C C . ASN A 1 73 ? -22.703 15.234 21.391 1 84.69 73 ASN A C 1
ATOM 554 O O . ASN A 1 73 ? -22.578 15.039 20.188 1 84.69 73 ASN A O 1
ATOM 558 N N . THR A 1 74 ? -22.188 14.461 22.469 1 93.44 74 THR A N 1
ATOM 559 C CA . THR A 1 74 ? -21.453 13.25 22.109 1 93.44 74 THR A CA 1
ATOM 560 C C . THR A 1 74 ? -21.859 12.086 23.016 1 93.44 74 THR A C 1
ATOM 562 O O . THR A 1 74 ? -22.25 12.289 24.172 1 93.44 74 THR A O 1
ATOM 565 N N . GLN A 1 75 ? -21.906 10.953 22.469 1 95.88 75 GLN A N 1
ATOM 566 C CA . GLN A 1 75 ? -22.156 9.734 23.25 1 95.88 75 GLN A CA 1
ATOM 567 C C . GLN A 1 75 ? -20.859 9.055 23.656 1 95.88 75 GLN A C 1
ATOM 569 O O . GLN A 1 75 ? -20.875 8.039 24.344 1 95.88 75 GLN A O 1
ATOM 574 N N . VAL A 1 76 ? -19.781 9.664 23.281 1 97 76 VAL A N 1
ATOM 575 C CA . VAL A 1 76 ? -18.469 9.172 23.656 1 97 76 VAL A CA 1
ATOM 576 C C . VAL A 1 76 ? -18.172 9.555 25.109 1 97 76 VAL A C 1
ATOM 578 O O . VAL A 1 76 ? -18.469 10.672 25.531 1 97 76 VAL A O 1
ATOM 581 N N . ASN A 1 77 ? -17.719 8.57 25.922 1 96.56 77 ASN A N 1
ATOM 582 C CA . ASN A 1 77 ? -17.219 8.898 27.25 1 96.56 77 ASN A CA 1
ATOM 583 C C . ASN A 1 77 ? -15.914 9.672 27.188 1 96.56 77 ASN A C 1
ATOM 585 O O . ASN A 1 77 ? -14.898 9.148 26.734 1 96.56 77 ASN A O 1
ATOM 589 N N . ILE A 1 78 ? -15.938 10.898 27.734 1 95.56 78 ILE A N 1
ATOM 590 C CA . ILE A 1 78 ? -14.75 11.742 27.594 1 95.56 78 ILE A CA 1
ATOM 591 C C . ILE A 1 78 ? -14.055 11.867 28.953 1 95.56 78 ILE A C 1
ATOM 593 O O . ILE A 1 78 ? -14.688 12.227 29.953 1 95.56 78 ILE A O 1
ATOM 597 N N . LEU A 1 79 ? -12.844 11.516 28.984 1 95.56 79 LEU A N 1
ATOM 598 C CA . LEU A 1 79 ? -11.961 11.852 30.094 1 95.56 79 LEU A CA 1
ATOM 599 C C . LEU A 1 79 ? -11.055 13.023 29.719 1 95.56 79 LEU A C 1
ATOM 601 O O . LEU A 1 79 ? -10.117 12.867 28.938 1 95.56 79 LEU A O 1
ATOM 605 N N . ASP A 1 80 ? -11.359 14.172 30.25 1 93.5 80 ASP A N 1
ATOM 606 C CA . ASP A 1 80 ? -10.625 15.406 30 1 93.5 80 ASP A CA 1
ATOM 607 C C . ASP A 1 80 ? -9.594 15.656 31.109 1 93.5 80 ASP A C 1
ATOM 609 O O . ASP A 1 80 ? -9.938 16.156 32.188 1 93.5 80 ASP A O 1
ATOM 613 N N . LEU A 1 81 ? -8.305 15.469 30.781 1 94.94 81 LEU A N 1
ATOM 614 C CA . LEU A 1 81 ? -7.27 15.438 31.797 1 94.94 81 LEU A CA 1
ATOM 615 C C . LEU A 1 81 ? -6.504 16.75 31.844 1 94.94 81 LEU A C 1
ATOM 617 O O . LEU A 1 81 ? -6.301 17.391 30.812 1 94.94 81 LEU A O 1
ATOM 621 N N . ALA A 1 82 ? -6.098 17.078 33.031 1 93.75 82 ALA A N 1
ATOM 622 C CA . ALA A 1 82 ? -5.129 18.156 33.188 1 93.75 82 ALA A CA 1
ATOM 623 C C . ALA A 1 82 ? -3.707 17.672 32.938 1 93.75 82 ALA A C 1
ATOM 625 O O . ALA A 1 82 ? -3.346 16.562 33.344 1 93.75 82 ALA A O 1
ATOM 626 N N . LEU A 1 83 ? -2.988 18.469 32.281 1 94.25 83 LEU A N 1
ATOM 627 C CA . LEU A 1 83 ? -1.574 18.156 32.125 1 94.25 83 LEU A CA 1
ATOM 628 C C . LEU A 1 83 ? -0.808 18.359 33.406 1 94.25 83 LEU A C 1
ATOM 630 O O . LEU A 1 83 ? -1.056 19.328 34.125 1 94.25 83 LEU A O 1
ATOM 634 N N . GLN A 1 84 ? 0.002 17.406 33.719 1 92.38 84 GLN A N 1
ATOM 635 C CA . GLN A 1 84 ? 0.792 17.453 34.938 1 92.38 84 GLN A CA 1
ATOM 636 C C . GLN A 1 84 ? 2.262 17.719 34.625 1 92.38 84 GLN A C 1
ATOM 638 O O . GLN A 1 84 ? 2.963 16.859 34.094 1 92.38 84 GLN A O 1
ATOM 643 N N . ASP A 1 85 ? 2.662 18.906 34.969 1 89.31 85 ASP A N 1
ATOM 644 C CA . ASP A 1 85 ? 4.059 19.297 34.844 1 89.31 85 ASP A CA 1
ATOM 645 C C . ASP A 1 85 ? 4.656 19.703 36.188 1 89.31 85 ASP A C 1
ATOM 647 O O . ASP A 1 85 ? 4.934 20.875 36.406 1 89.31 85 ASP A O 1
ATOM 651 N N . PRO A 1 86 ? 4.949 18.734 36.969 1 83.81 86 PRO A N 1
ATOM 652 C CA . PRO A 1 86 ? 5.395 19.062 38.312 1 83.81 86 PRO A CA 1
ATOM 653 C C . PRO A 1 86 ? 6.684 19.875 38.344 1 83.81 86 PRO A C 1
ATOM 655 O O . PRO A 1 86 ? 6.895 20.688 39.25 1 83.81 86 PRO A O 1
ATOM 658 N N . GLU A 1 87 ? 7.504 19.703 37.375 1 80.81 87 GLU A N 1
ATOM 659 C CA . GLU A 1 87 ? 8.781 20.406 37.375 1 80.81 87 GLU A CA 1
ATOM 660 C C . GLU A 1 87 ? 8.625 21.797 36.75 1 80.81 87 GLU A C 1
ATOM 662 O O . GLU A 1 87 ? 9.508 22.656 36.906 1 80.81 87 GLU A O 1
ATOM 667 N N . GLY A 1 88 ? 7.516 22.062 36.188 1 78.88 88 GLY A N 1
ATOM 668 C CA . GLY A 1 88 ? 7.246 23.359 35.562 1 78.88 88 GLY A CA 1
ATOM 669 C C . GLY A 1 88 ? 8.203 23.703 34.438 1 78.88 88 GLY A C 1
ATOM 670 O O . GLY A 1 88 ? 8.602 24.859 34.281 1 78.88 88 GLY A O 1
ATOM 671 N N . THR A 1 89 ? 8.609 22.719 33.719 1 74.88 89 THR A N 1
ATOM 672 C CA . THR A 1 89 ? 9.656 22.953 32.719 1 74.88 89 THR A CA 1
ATOM 673 C C . THR A 1 89 ? 9.039 23.203 31.359 1 74.88 89 THR A C 1
ATOM 675 O O . THR A 1 89 ? 9.719 23.688 30.453 1 74.88 89 THR A O 1
ATOM 678 N N . CYS A 1 90 ? 7.758 22.984 31.203 1 84 90 CYS A N 1
ATOM 679 C CA . CYS A 1 90 ? 7.137 23.125 29.891 1 84 90 CYS A CA 1
ATOM 680 C C . CYS A 1 90 ? 6.32 24.406 29.812 1 84 90 CYS A C 1
ATOM 682 O O . CYS A 1 90 ? 5.242 24.516 30.391 1 84 90 CYS A O 1
ATOM 684 N N . ALA A 1 91 ? 6.777 25.359 29.016 1 78 91 ALA A N 1
ATOM 685 C CA . ALA A 1 91 ? 6.18 26.688 28.906 1 78 91 ALA A CA 1
ATOM 686 C C . ALA A 1 91 ? 4.801 26.625 28.266 1 78 91 ALA A C 1
ATOM 688 O O . ALA A 1 91 ? 4.012 27.562 28.375 1 78 91 ALA A O 1
ATOM 689 N N . TYR A 1 92 ? 4.449 25.484 27.719 1 81.31 92 TYR A N 1
ATOM 690 C CA . TYR A 1 92 ? 3.199 25.375 26.969 1 81.31 92 TYR A CA 1
ATOM 691 C C . TYR A 1 92 ? 2.061 24.922 27.875 1 81.31 92 TYR A C 1
ATOM 693 O O . TYR A 1 92 ? 0.902 24.875 27.453 1 81.31 92 TYR A O 1
ATOM 701 N N . VAL A 1 93 ? 2.354 24.641 29.062 1 86.25 93 VAL A N 1
ATOM 702 C CA . VAL A 1 93 ? 1.347 24.188 30.016 1 86.25 93 VAL A CA 1
ATOM 703 C C . VAL A 1 93 ? 1.12 25.281 31.062 1 86.25 93 VAL A C 1
ATOM 705 O O . VAL A 1 93 ? 2.064 25.703 31.734 1 86.25 93 VAL A O 1
ATOM 708 N N . ASN A 1 94 ? -0.131 25.688 31.234 1 85.94 94 ASN A N 1
ATOM 709 C CA . ASN A 1 94 ? -0.393 26.719 32.219 1 85.94 94 ASN A CA 1
ATOM 710 C C . ASN A 1 94 ? -0.599 26.141 33.625 1 85.94 94 ASN A C 1
ATOM 712 O O . ASN A 1 94 ? -0.493 24.922 33.812 1 85.94 94 ASN A O 1
ATOM 716 N N . HIS A 1 95 ? -0.866 27.016 34.531 1 85.81 95 HIS A N 1
ATOM 717 C CA . HIS A 1 95 ? -0.933 26.625 35.938 1 85.81 95 HIS A CA 1
ATOM 718 C C . HIS A 1 95 ? -2.125 25.719 36.188 1 85.81 95 HIS A C 1
ATOM 720 O O . HIS A 1 95 ? -2.123 24.938 37.156 1 85.81 95 HIS A O 1
ATOM 726 N N . 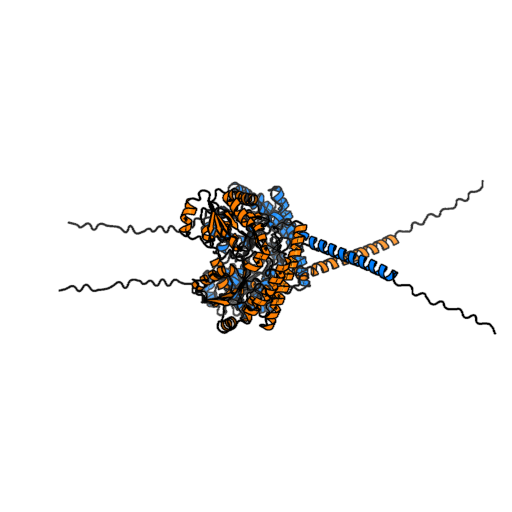GLN A 1 96 ? -3.105 25.734 35.312 1 87.31 96 GLN A N 1
ATOM 727 C CA . GLN A 1 96 ? -4.301 24.906 35.469 1 87.31 96 GLN A CA 1
ATOM 728 C C . GLN A 1 96 ? -4.148 23.562 34.75 1 87.31 96 GLN A C 1
ATOM 730 O O . GLN A 1 96 ? -5.074 22.75 34.75 1 87.31 96 GLN A O 1
ATOM 735 N N . GLY A 1 97 ? -2.979 23.391 34.188 1 90.44 97 GLY A N 1
ATOM 736 C CA . GLY A 1 97 ? -2.736 22.141 33.469 1 90.44 97 GLY A CA 1
ATOM 737 C C . GLY A 1 97 ? -3.334 22.141 32.094 1 90.44 97 GLY A C 1
ATOM 738 O O . GLY A 1 97 ? -3.695 21.078 31.562 1 90.44 97 GLY A O 1
ATOM 739 N N . GLU A 1 98 ? -3.549 23.281 31.5 1 88.81 98 GLU A N 1
ATOM 740 C CA . GLU A 1 98 ? -4.094 23.406 30.156 1 88.81 98 GLU A CA 1
ATOM 741 C C . GLU A 1 98 ? -2.998 23.703 29.141 1 88.81 98 GLU A C 1
ATOM 743 O O . GLU A 1 98 ? -2.053 24.438 29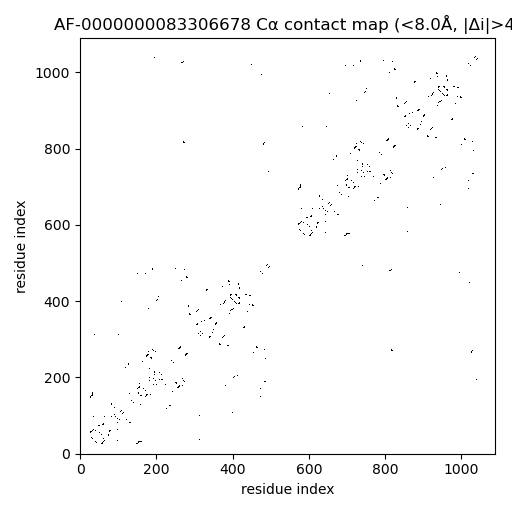.438 1 88.81 98 GLU A O 1
ATOM 748 N N . MET A 1 99 ? -3.172 23.141 28 1 84 99 MET A N 1
ATOM 749 C CA . MET A 1 99 ? -2.256 23.438 26.891 1 84 99 MET A CA 1
ATOM 750 C C . MET A 1 99 ? -2.514 24.812 26.312 1 84 99 MET A C 1
ATOM 752 O O . MET A 1 99 ? -3.645 25.141 25.953 1 84 99 MET A O 1
ATOM 756 N N . GLU A 1 100 ? -1.474 25.688 26.312 1 76.88 100 GLU A N 1
ATOM 757 C CA . GLU A 1 100 ? -1.569 27.031 25.766 1 76.88 100 GLU A CA 1
ATOM 758 C C . GLU A 1 100 ? -0.686 27.188 24.531 1 76.88 100 GLU A C 1
ATOM 760 O O . GLU A 1 100 ? 0.327 27.891 24.562 1 76.88 100 GLU A O 1
ATOM 765 N N . ILE A 1 101 ? -0.953 26.516 23.531 1 63.28 101 ILE A N 1
ATOM 766 C CA . ILE A 1 101 ? -0.047 26.531 22.391 1 63.28 101 ILE A CA 1
ATOM 767 C C . ILE A 1 101 ? -0.278 27.797 21.562 1 63.28 101 ILE A C 1
ATOM 769 O O . ILE A 1 101 ? 0.672 28.391 21.062 1 63.28 101 ILE A O 1
ATOM 773 N N . ASN A 1 102 ? -1.427 28.234 21.469 1 61.72 102 ASN A N 1
ATOM 774 C CA . ASN A 1 102 ? -1.722 29.375 20.609 1 61.72 102 ASN A CA 1
ATOM 775 C C . ASN A 1 102 ? -1.041 30.656 21.094 1 61.72 102 ASN A C 1
ATOM 777 O O . ASN A 1 102 ? -0.527 31.438 20.297 1 61.72 102 ASN A O 1
ATOM 781 N N . LYS A 1 103 ? -0.958 30.766 22.359 1 60.75 103 LYS A N 1
ATOM 782 C CA . LYS A 1 103 ? -0.371 32 22.859 1 60.75 103 LYS A CA 1
ATOM 783 C C . LYS A 1 103 ? 1.141 32 22.641 1 60.75 103 LYS A C 1
ATOM 785 O O . LYS A 1 103 ? 1.69 32.969 22.109 1 60.75 103 LYS A O 1
ATOM 790 N N . GLU A 1 104 ? 1.796 30.969 22.891 1 61.03 104 GLU A N 1
ATOM 791 C CA . GLU A 1 104 ? 3.254 30.953 22.844 1 61.03 104 GLU A CA 1
ATOM 792 C C . GLU A 1 104 ? 3.764 30.703 21.422 1 61.03 104 GLU A C 1
ATOM 794 O O . GLU A 1 104 ? 4.676 31.375 20.953 1 61.03 104 GLU A O 1
ATOM 799 N N . VAL A 1 105 ? 3.066 29.859 20.781 1 62.28 105 VAL A N 1
ATOM 800 C CA . VAL A 1 105 ? 3.527 29.484 19.453 1 62.28 105 VAL A CA 1
ATOM 801 C C . VAL A 1 105 ? 3.223 30.609 18.469 1 62.28 105 VAL A C 1
ATOM 803 O O . VAL A 1 105 ? 4.031 30.906 17.578 1 62.28 105 VAL A O 1
ATOM 806 N N . GLY A 1 106 ? 2.092 31.25 18.688 1 62.59 106 GLY A N 1
ATOM 807 C CA . GLY A 1 106 ? 1.735 32.344 17.812 1 62.59 106 GLY A CA 1
ATOM 808 C C . GLY A 1 106 ? 2.752 33.469 17.828 1 62.59 106 GLY A C 1
ATOM 809 O O . GLY A 1 106 ? 3.141 34 16.766 1 62.59 106 GLY A O 1
ATOM 810 N N . GLN A 1 107 ? 3.178 33.719 18.984 1 62.81 107 GLN A N 1
ATOM 811 C CA . GLN A 1 107 ? 4.168 34.781 19.109 1 62.81 107 GLN A CA 1
ATOM 812 C C . GLN A 1 107 ? 5.496 34.375 18.484 1 62.81 107 GLN A C 1
ATOM 814 O O . GLN A 1 107 ? 6.168 35.219 17.844 1 62.81 107 GLN A O 1
ATOM 819 N N . LEU A 1 108 ? 5.656 33.156 18.625 1 63.22 108 LEU A N 1
ATOM 820 C CA . LEU A 1 108 ? 6.898 32.625 18.078 1 63.22 108 LEU A CA 1
ATOM 821 C C . LEU A 1 108 ? 6.855 32.625 16.547 1 63.22 108 LEU A C 1
ATOM 823 O O . LEU A 1 108 ? 7.852 32.938 15.891 1 63.22 108 LEU A O 1
ATOM 827 N N . LEU A 1 109 ? 5.68 32.375 16.031 1 67.94 109 LEU A N 1
ATOM 828 C CA . LEU A 1 109 ? 5.531 32.219 14.594 1 67.94 109 LEU A CA 1
ATOM 829 C C . LEU A 1 109 ? 5.523 33.562 13.891 1 67.94 109 LEU A C 1
ATOM 831 O O . LEU A 1 109 ? 5.969 33.688 12.742 1 67.94 109 LEU A O 1
ATOM 835 N N . TRP A 1 110 ? 5.066 34.531 14.523 1 68.69 110 TRP A N 1
ATOM 836 C CA . TRP A 1 110 ? 4.879 35.812 13.836 1 68.69 110 TRP A CA 1
ATOM 837 C C . TRP A 1 110 ? 5.934 36.812 14.273 1 68.69 110 TRP A C 1
ATOM 839 O O . TRP A 1 110 ? 6.203 37.781 13.555 1 68.69 110 TRP A O 1
ATOM 849 N N . ASN A 1 111 ? 6.355 36.75 15.492 1 59.78 111 ASN A N 1
ATOM 850 C CA . ASN A 1 111 ? 7.309 37.75 15.945 1 59.78 111 ASN A CA 1
ATOM 851 C C . ASN A 1 111 ? 8.75 37.312 15.695 1 59.78 111 ASN A C 1
ATOM 853 O O . ASN A 1 111 ? 9.609 38.125 15.391 1 59.78 111 ASN A O 1
ATOM 857 N N . ARG A 1 112 ? 9.227 36.219 16.375 1 50.25 112 ARG A N 1
ATOM 858 C CA . ARG A 1 112 ? 10.641 35.969 16.594 1 50.25 112 ARG A CA 1
ATOM 859 C C . ARG A 1 112 ? 11.242 35.156 15.445 1 50.25 112 ARG A C 1
ATOM 861 O O . ARG A 1 112 ? 12.422 34.812 15.469 1 50.25 112 ARG A O 1
ATOM 868 N N . GLY A 1 113 ? 10.805 35.375 14.258 1 47.47 113 GLY A N 1
ATOM 869 C CA . GLY A 1 113 ? 11.406 34.5 13.25 1 47.47 113 GLY A CA 1
ATOM 870 C C . GLY A 1 113 ? 11.375 33.031 13.633 1 47.47 113 GLY A C 1
ATOM 871 O O . GLY A 1 113 ? 11.672 32.688 14.773 1 47.47 113 GLY A O 1
ATOM 872 N N . ALA A 1 114 ? 10.57 32.25 13.227 1 47.56 114 ALA A N 1
ATOM 873 C CA . ALA A 1 114 ? 10.359 30.812 13.445 1 47.56 114 ALA A CA 1
ATOM 874 C C . ALA A 1 114 ? 11.688 30.078 13.562 1 47.56 114 ALA A C 1
ATOM 876 O O . ALA A 1 114 ? 12.344 29.797 12.555 1 47.56 114 ALA A O 1
ATOM 877 N N . ASP A 1 115 ? 12.578 30.453 14.523 1 46.5 115 ASP A N 1
ATOM 878 C CA . ASP A 1 115 ? 13.773 29.625 14.562 1 46.5 115 ASP A CA 1
ATOM 879 C C . ASP A 1 115 ? 13.414 28.156 14.742 1 46.5 115 ASP A C 1
ATOM 881 O O . ASP A 1 115 ? 12.781 27.781 15.727 1 46.5 115 ASP A O 1
ATOM 885 N N . LEU A 1 116 ? 13.305 27.422 13.695 1 51.59 116 LEU A N 1
ATOM 886 C CA . LEU A 1 116 ? 13.156 25.984 13.609 1 51.59 116 LEU A CA 1
ATOM 887 C C . LEU A 1 116 ? 13.867 25.281 14.766 1 51.59 116 LEU A C 1
ATOM 889 O O . LEU A 1 116 ? 13.492 24.188 15.156 1 51.59 116 LEU A O 1
ATOM 893 N N . THR A 1 117 ? 14.797 26.047 15.391 1 51.25 117 THR A N 1
ATOM 894 C CA . THR A 1 117 ? 15.625 25.406 16.406 1 51.25 117 THR A CA 1
ATOM 895 C C . THR A 1 117 ? 14.867 25.281 17.734 1 51.25 117 THR A C 1
ATOM 897 O O . THR A 1 117 ? 15.234 24.469 18.578 1 51.25 117 THR A O 1
ATOM 900 N N . THR A 1 118 ? 13.852 26.125 17.844 1 56.25 118 THR A N 1
ATOM 901 C CA . THR A 1 118 ? 13.211 26.094 19.156 1 56.25 118 THR A CA 1
ATOM 902 C C . THR A 1 118 ? 12.125 25.016 19.203 1 56.25 118 THR A C 1
ATOM 904 O O . THR A 1 118 ? 11.766 24.531 20.281 1 56.25 118 THR A O 1
ATOM 907 N N . LEU A 1 119 ? 11.703 24.609 18.094 1 59.91 119 LEU A N 1
ATOM 908 C CA . LEU A 1 119 ? 10.57 23.688 18.016 1 59.91 119 LEU A CA 1
ATOM 909 C C . LEU A 1 119 ? 10.906 22.359 18.672 1 59.91 119 LEU A C 1
ATOM 911 O O . LEU A 1 119 ? 10.117 21.828 19.469 1 59.91 119 LEU A O 1
ATOM 915 N N . PRO A 1 120 ? 12.102 21.922 18.422 1 58.22 120 PRO A N 1
ATOM 916 C CA . PRO A 1 120 ? 12.383 20.609 19 1 58.22 120 PRO A CA 1
ATOM 917 C C . PRO A 1 120 ? 12.453 20.625 20.516 1 58.22 120 PRO A C 1
ATOM 919 O O . PRO A 1 120 ? 11.969 19.703 21.188 1 58.22 120 PRO A O 1
ATOM 922 N N . ARG A 1 121 ? 12.977 21.75 21.031 1 60.22 121 ARG A N 1
ATOM 923 C CA . ARG A 1 121 ? 13.109 21.797 22.484 1 60.22 121 ARG A CA 1
ATOM 924 C C . ARG A 1 121 ? 11.742 21.797 23.172 1 60.22 121 ARG A C 1
ATOM 926 O O . ARG A 1 121 ? 11.539 21.094 24.156 1 60.22 121 ARG A O 1
ATOM 933 N N . ASP A 1 122 ? 10.961 22.406 22.578 1 64.12 122 ASP A N 1
ATOM 934 C CA . ASP A 1 122 ? 9.617 22.531 23.141 1 64.12 122 ASP A CA 1
ATOM 935 C C . ASP A 1 122 ? 8.82 21.234 22.969 1 64.12 122 ASP A C 1
ATOM 937 O O . ASP A 1 122 ? 8.109 20.812 23.875 1 64.12 122 ASP A O 1
ATOM 941 N N . LEU A 1 123 ? 9.055 20.609 21.922 1 71.19 123 LEU A N 1
ATOM 942 C CA . LEU A 1 123 ? 8.336 19.359 21.672 1 71.19 123 LEU A CA 1
ATOM 943 C C . LEU A 1 123 ? 8.805 18.266 22.609 1 71.19 123 LEU A C 1
ATOM 945 O O . LEU A 1 123 ? 8.008 17.422 23.031 1 71.19 123 LEU A O 1
ATOM 949 N N . PHE A 1 124 ? 9.992 18.422 23.094 1 83.06 124 PHE A N 1
ATOM 950 C CA . PHE A 1 124 ? 10.555 17.391 23.969 1 83.06 124 PHE A CA 1
ATOM 951 C C . PHE A 1 124 ? 9.945 17.469 25.359 1 83.06 124 PHE A C 1
ATOM 953 O O . PHE A 1 124 ? 9.656 16.438 25.969 1 83.06 124 PHE A O 1
ATOM 960 N N . CYS A 1 125 ? 9.703 18.625 25.797 1 84.56 125 CYS A N 1
ATOM 961 C CA . CYS A 1 125 ? 9.086 18.75 27.109 1 84.56 125 CYS A CA 1
ATOM 962 C C . CYS A 1 125 ? 7.648 18.266 27.078 1 84.56 125 CYS A C 1
ATOM 964 O O . CYS A 1 125 ? 7.188 17.641 28.047 1 84.56 125 CYS A O 1
ATOM 966 N N . LEU A 1 126 ? 7.02 18.469 26.016 1 85.81 126 LEU A N 1
ATOM 967 C CA . LEU A 1 126 ? 5.629 18.047 25.891 1 85.81 126 LEU A CA 1
ATOM 968 C C . LEU A 1 126 ? 5.523 16.516 25.938 1 85.81 126 LEU A C 1
ATOM 970 O O . LEU A 1 126 ? 4.555 15.977 26.469 1 85.81 126 LEU A O 1
ATOM 974 N N . ALA A 1 127 ? 6.461 15.875 25.328 1 89.81 127 ALA A N 1
ATOM 975 C CA . ALA A 1 127 ? 6.469 14.414 25.359 1 89.81 127 ALA A CA 1
ATOM 976 C C . ALA A 1 127 ? 6.539 13.898 26.797 1 89.81 127 ALA A C 1
ATOM 978 O O . ALA A 1 127 ? 5.824 12.969 27.172 1 89.81 127 ALA A O 1
ATOM 979 N N . GLY A 1 128 ? 7.355 14.531 27.594 1 91.69 128 GLY A N 1
ATOM 980 C CA . GLY A 1 128 ? 7.469 14.141 29 1 91.69 128 GLY A CA 1
ATOM 981 C C . GLY A 1 128 ? 6.219 14.43 29.797 1 91.69 128 GLY A C 1
ATOM 982 O O . GLY A 1 128 ? 5.758 13.578 30.562 1 91.69 128 GLY A O 1
ATOM 983 N N . VAL A 1 129 ? 5.703 15.602 29.594 1 93.12 129 VAL A N 1
ATOM 984 C CA . VAL A 1 129 ? 4.508 16.016 30.328 1 93.12 129 VAL A CA 1
ATOM 985 C C . VAL A 1 129 ? 3.334 15.109 29.953 1 93.12 129 VAL A C 1
ATOM 987 O O . VAL A 1 129 ? 2.523 14.766 30.812 1 93.12 129 VAL A O 1
ATOM 990 N N . HIS A 1 130 ? 3.275 14.82 28.734 1 95.38 130 HIS A N 1
ATOM 991 C CA . HIS A 1 130 ? 2.225 13.914 28.281 1 95.38 130 HIS A CA 1
ATOM 992 C C . HIS A 1 130 ? 2.32 12.562 28.984 1 95.38 130 HIS A C 1
ATOM 994 O O . HIS A 1 130 ? 1.322 12.055 29.5 1 95.38 130 HIS A O 1
ATOM 1000 N N . CYS A 1 131 ? 3.506 11.953 29.016 1 96.44 131 CYS A N 1
ATOM 1001 C CA . CYS A 1 131 ? 3.719 10.656 29.641 1 96.44 131 CYS A CA 1
ATOM 1002 C C . CYS A 1 131 ? 3.381 10.711 31.125 1 96.44 131 CYS A C 1
ATOM 1004 O O . CYS A 1 131 ? 2.689 9.828 31.641 1 96.44 131 CYS A O 1
ATOM 1006 N N . GLN A 1 132 ? 3.855 11.773 31.75 1 95.56 132 GLN A N 1
ATOM 1007 C CA . GLN A 1 132 ? 3.594 11.961 33.188 1 95.56 132 GLN A CA 1
ATOM 1008 C C . GLN A 1 132 ? 2.096 12.023 33.469 1 95.56 132 GLN A C 1
ATOM 1010 O O . GLN A 1 132 ? 1.603 11.367 34.375 1 95.56 132 GLN A O 1
ATOM 1015 N N . SER A 1 133 ? 1.405 12.789 32.656 1 96.69 133 SER A N 1
ATOM 1016 C CA . SER A 1 133 ? -0.021 13.023 32.875 1 96.69 133 SER A CA 1
ATOM 1017 C C . SER A 1 133 ? -0.834 11.766 32.562 1 96.69 133 SER A C 1
ATOM 1019 O O . SER A 1 133 ? -1.808 11.469 33.281 1 96.69 133 SER A O 1
ATOM 1021 N N . LEU A 1 134 ? -0.43 11.055 31.562 1 97.75 134 LEU A N 1
ATOM 1022 C CA . LEU A 1 134 ? -1.184 9.883 31.125 1 97.75 134 LEU A CA 1
ATOM 1023 C C . LEU A 1 134 ? -0.974 8.711 32.094 1 97.75 134 LEU A C 1
ATOM 1025 O O . LEU A 1 134 ? -1.93 8.031 32.438 1 97.75 134 LEU A O 1
ATOM 1029 N N . PHE A 1 135 ? 0.22 8.461 32.594 1 97.31 135 PHE A N 1
ATOM 1030 C CA . PHE A 1 135 ? 0.572 7.262 33.344 1 97.31 135 PHE A CA 1
ATOM 1031 C C . PHE A 1 135 ? 0.154 7.395 34.781 1 97.31 135 PHE A C 1
ATOM 1033 O O . PHE A 1 135 ? -0.14 6.395 35.469 1 97.31 135 PHE A O 1
ATOM 1040 N N . TYR A 1 136 ? 0.099 8.594 35.281 1 95.19 136 TYR A N 1
ATOM 1041 C CA . TYR A 1 136 ? -0.016 8.703 36.75 1 95.19 136 TYR A CA 1
ATOM 1042 C C . TYR A 1 136 ? -1.301 9.422 37.125 1 95.19 136 TYR A C 1
ATOM 1044 O O . TYR A 1 136 ? -1.545 9.672 38.312 1 95.19 136 TYR A O 1
ATOM 1052 N N . ASP A 1 137 ? -2.109 9.734 36.188 1 96.62 137 ASP A N 1
ATOM 1053 C CA . ASP A 1 137 ? -3.432 10.258 36.5 1 96.62 137 ASP A CA 1
ATOM 1054 C C . ASP A 1 137 ? -4.312 9.188 37.125 1 96.62 137 ASP A C 1
ATOM 1056 O O . ASP A 1 137 ? -4.488 8.102 36.562 1 96.62 137 ASP A O 1
ATOM 1060 N N . PRO A 1 138 ? -4.934 9.492 38.281 1 96.56 138 PRO A N 1
ATOM 1061 C CA . PRO A 1 138 ? -5.715 8.477 39 1 96.56 138 PRO A CA 1
ATOM 1062 C C . PRO A 1 138 ? -6.938 8.016 38.188 1 96.56 138 PRO A C 1
ATOM 1064 O O . PRO A 1 138 ? -7.332 6.848 38.281 1 96.56 138 PRO A O 1
ATOM 1067 N N . ASP A 1 139 ? -7.535 8.883 37.438 1 96.81 139 ASP A N 1
ATOM 1068 C CA . ASP A 1 139 ? -8.711 8.516 36.656 1 96.81 139 ASP A CA 1
ATOM 1069 C C . ASP A 1 139 ? -8.352 7.551 35.531 1 96.81 139 ASP A C 1
ATOM 1071 O O . ASP A 1 139 ? -9.117 6.641 35.219 1 96.81 139 ASP A O 1
ATOM 1075 N N . VAL A 1 140 ? -7.223 7.812 34.906 1 98.12 140 VAL A N 1
ATOM 1076 C CA . VAL A 1 140 ? -6.762 6.914 33.875 1 98.12 140 VAL A CA 1
ATOM 1077 C C . VAL A 1 140 ? -6.461 5.539 34.438 1 98.12 140 VAL A C 1
ATOM 1079 O O . VAL A 1 140 ? -6.859 4.516 33.875 1 98.12 140 VAL A O 1
ATOM 1082 N N . ILE A 1 141 ? -5.789 5.504 35.594 1 97.25 141 ILE A N 1
ATOM 1083 C CA . ILE A 1 141 ? -5.453 4.25 36.25 1 97.25 141 ILE A CA 1
ATOM 1084 C C . ILE A 1 141 ? -6.73 3.48 36.562 1 97.25 141 ILE A C 1
ATOM 1086 O O . ILE A 1 141 ? -6.836 2.287 36.281 1 97.25 141 ILE A O 1
ATOM 1090 N N . ARG A 1 142 ? -7.684 4.172 37.125 1 97.31 142 ARG A N 1
ATOM 1091 C CA . ARG A 1 142 ? -8.953 3.547 37.469 1 97.31 142 ARG A CA 1
ATOM 1092 C C . ARG A 1 142 ? -9.656 2.988 36.25 1 97.31 142 ARG A C 1
ATOM 1094 O O . ARG A 1 142 ? -10.133 1.853 36.25 1 97.31 142 ARG A O 1
ATOM 1101 N N . LEU A 1 143 ? -9.711 3.779 35.219 1 97.69 143 LEU A N 1
ATOM 1102 C CA . LEU A 1 143 ? -10.383 3.387 34 1 97.69 143 LEU A CA 1
ATOM 1103 C C . LEU A 1 143 ? -9.789 2.098 33.438 1 97.69 143 LEU A C 1
ATOM 1105 O O . LEU A 1 143 ? -10.523 1.181 33.062 1 97.69 143 LEU A O 1
ATOM 1109 N N . PHE A 1 144 ? -8.484 1.959 33.344 1 97.44 144 PHE A N 1
ATOM 1110 C CA . PHE A 1 144 ? -7.809 0.823 32.75 1 97.44 144 PHE A CA 1
ATOM 1111 C C . PHE A 1 144 ? -7.832 -0.387 33.656 1 97.44 144 PHE A C 1
ATOM 1113 O O . PHE A 1 144 ? -7.609 -1.517 33.219 1 97.44 144 PHE A O 1
ATOM 1120 N N . ASN A 1 145 ? -8.102 -0.165 34.938 1 96.12 145 ASN A N 1
ATOM 1121 C CA . ASN A 1 145 ? -8.289 -1.271 35.875 1 96.12 145 ASN A CA 1
ATOM 1122 C C . ASN A 1 145 ? -9.711 -1.817 35.844 1 96.12 145 ASN A C 1
ATOM 1124 O O . ASN A 1 145 ? -9.93 -3.012 36.031 1 96.12 145 ASN A O 1
ATOM 1128 N N . GLU A 1 146 ? -10.656 -0.942 35.469 1 96.81 146 GLU A N 1
ATOM 1129 C CA . GLU A 1 146 ? -12.062 -1.304 35.594 1 96.81 146 GLU A CA 1
ATOM 1130 C C . GLU A 1 146 ? -12.633 -1.715 34.219 1 96.81 146 GLU A C 1
ATOM 1132 O O . GLU A 1 146 ? -13.664 -2.395 34.156 1 96.81 146 GLU A O 1
ATOM 1137 N N . THR A 1 147 ? -12.016 -1.265 33.219 1 97.12 147 THR A N 1
ATOM 1138 C CA . THR A 1 147 ? -12.555 -1.513 31.891 1 97.12 147 THR A CA 1
ATOM 1139 C C . THR A 1 147 ? -11.609 -2.389 31.078 1 97.12 147 THR A C 1
ATOM 1141 O O . THR A 1 147 ? -10.414 -2.092 30.969 1 97.12 147 THR A O 1
ATOM 1144 N N . ARG A 1 148 ? -12.195 -3.42 30.562 1 97 148 ARG A N 1
ATOM 1145 C CA . ARG A 1 148 ? -11.445 -4.23 29.609 1 97 148 ARG A CA 1
ATOM 1146 C C . ARG A 1 148 ? -11.656 -3.727 28.188 1 97 148 ARG A C 1
ATOM 1148 O O . ARG A 1 148 ? -12.727 -3.92 27.609 1 97 148 ARG A O 1
ATOM 1155 N N . PHE A 1 149 ? -10.625 -3.207 27.625 1 98.31 149 PHE A N 1
ATOM 1156 C CA . PHE A 1 149 ? -10.727 -2.678 26.266 1 98.31 149 PHE A CA 1
ATOM 1157 C C . PHE A 1 149 ? -10.438 -3.764 25.234 1 98.31 149 PHE A C 1
ATOM 1159 O O . PHE A 1 149 ? -9.734 -4.73 25.531 1 98.31 149 PHE A O 1
ATOM 1166 N N . ASP A 1 150 ? -11.008 -3.553 24.062 1 98.38 150 ASP A N 1
ATOM 1167 C CA . ASP A 1 150 ? -10.836 -4.508 22.984 1 98.38 150 ASP A CA 1
ATOM 1168 C C . ASP A 1 150 ? -9.938 -3.936 21.891 1 98.38 150 ASP A C 1
ATOM 1170 O O . ASP A 1 150 ? -9.406 -4.68 21.062 1 98.38 150 ASP A O 1
ATOM 1174 N N . LEU A 1 151 ? -9.789 -2.635 21.859 1 98.62 151 LEU A N 1
ATOM 1175 C CA . LEU A 1 151 ? -9 -1.956 20.844 1 98.62 151 LEU A CA 1
ATOM 1176 C C . LEU A 1 151 ? -8.656 -0.536 21.281 1 98.62 151 LEU A C 1
ATOM 1178 O O . LEU A 1 151 ? -9.438 0.111 21.969 1 98.62 151 LEU A O 1
ATOM 1182 N N . ALA A 1 152 ? -7.5 -0.071 20.859 1 98.88 152 ALA A N 1
ATOM 1183 C CA . ALA A 1 152 ? -7.094 1.308 21.109 1 98.88 152 ALA A CA 1
ATOM 1184 C C . ALA A 1 152 ? -6.82 2.049 19.812 1 98.88 152 ALA A C 1
ATOM 1186 O O . ALA A 1 152 ? -6.188 1.506 18.891 1 98.88 152 ALA A O 1
ATOM 1187 N N . ILE A 1 153 ? -7.348 3.232 19.703 1 98.88 153 ILE A N 1
ATOM 1188 C CA . ILE A 1 153 ? -6.98 4.188 18.656 1 98.88 153 ILE A CA 1
ATOM 1189 C C . ILE A 1 153 ? -6.035 5.238 19.234 1 98.88 153 ILE A C 1
ATOM 1191 O O . ILE A 1 153 ? -6.406 5.977 20.156 1 98.88 153 ILE A O 1
ATOM 1195 N N . VAL A 1 154 ? -4.844 5.34 18.688 1 98.69 154 VAL A N 1
ATOM 1196 C CA . VAL A 1 154 ? -3.84 6.238 19.25 1 98.69 154 VAL A CA 1
ATOM 1197 C C . VAL A 1 154 ? -3.48 7.312 18.219 1 98.69 154 VAL A C 1
ATOM 1199 O O . VAL A 1 154 ? -2.992 7 17.125 1 98.69 154 VAL A O 1
ATOM 1202 N N . ASP A 1 155 ? -3.76 8.547 18.531 1 97.88 155 ASP A N 1
ATOM 1203 C CA . ASP A 1 155 ? -3.256 9.68 17.766 1 97.88 155 ASP A CA 1
ATOM 1204 C C . ASP A 1 155 ? -1.744 9.82 17.938 1 97.88 155 ASP A C 1
ATOM 1206 O O . ASP A 1 155 ? -1.274 10.359 18.938 1 97.88 155 ASP A O 1
ATOM 1210 N N . LEU A 1 156 ? -0.964 9.438 16.906 1 94.62 156 LEU A N 1
ATOM 1211 C CA . LEU A 1 156 ? 0.44 9.094 17.078 1 94.62 156 LEU A CA 1
ATOM 1212 C C . LEU A 1 156 ? 1.324 10.328 17.016 1 94.62 156 LEU A C 1
ATOM 1214 O O . LEU A 1 156 ? 2.547 10.219 16.891 1 94.62 156 LEU A O 1
ATOM 1218 N N . ILE A 1 157 ? 0.993 11.461 17.391 1 91 157 ILE A N 1
ATOM 1219 C CA . ILE A 1 157 ? 1.845 12.641 17.484 1 91 157 ILE A CA 1
ATOM 1220 C C . ILE A 1 157 ? 2.41 12.773 18.891 1 91 157 ILE A C 1
ATOM 1222 O O . ILE A 1 157 ? 1.708 13.195 19.812 1 91 157 ILE A O 1
ATOM 1226 N N . ALA A 1 158 ? 3.678 12.469 19.047 1 91.44 158 ALA A N 1
ATOM 1227 C CA . ALA A 1 158 ? 4.328 12.5 20.359 1 91.44 158 ALA A CA 1
ATOM 1228 C C . ALA A 1 158 ? 3.504 11.75 21.391 1 91.44 158 ALA A C 1
ATOM 1230 O O . ALA A 1 158 ? 3.271 12.258 22.5 1 91.44 158 ALA A O 1
ATOM 1231 N N . ASN A 1 159 ? 3.023 10.641 21.047 1 96.44 159 ASN A N 1
ATOM 1232 C CA . ASN A 1 159 ? 2.127 9.852 21.875 1 96.44 159 ASN A CA 1
ATOM 1233 C C . ASN A 1 159 ? 2.656 8.43 22.078 1 96.44 159 ASN A C 1
ATOM 1235 O O . ASN A 1 159 ? 1.887 7.469 22.062 1 96.44 159 ASN A O 1
ATOM 1239 N N . GLU A 1 160 ? 3.973 8.281 22.25 1 97.25 160 GLU A N 1
ATOM 1240 C CA . GLU A 1 160 ? 4.602 6.988 22.516 1 97.25 160 GLU A CA 1
ATOM 1241 C C . GLU A 1 160 ? 4.039 6.352 23.781 1 97.25 160 GLU A C 1
ATOM 1243 O O . GLU A 1 160 ? 3.855 5.137 23.844 1 97.25 160 GLU A O 1
ATOM 1248 N N . CYS A 1 161 ? 3.76 7.172 24.75 1 98.19 161 CYS A N 1
ATOM 1249 C CA . CYS A 1 161 ? 3.256 6.648 26.016 1 98.19 161 CYS A CA 1
ATOM 1250 C C . CYS A 1 161 ? 1.817 6.164 25.875 1 98.19 161 CYS A C 1
ATOM 1252 O O . CYS A 1 161 ? 1.396 5.242 26.562 1 98.19 161 CYS A O 1
ATOM 1254 N N . GLY A 1 162 ? 1.008 6.805 24.953 1 98.5 162 GLY A N 1
ATOM 1255 C CA . GLY A 1 162 ? -0.287 6.238 24.609 1 98.5 162 GLY A CA 1
ATOM 1256 C C . GLY A 1 162 ? -0.19 4.848 24.016 1 98.5 162 GLY A C 1
ATOM 1257 O O . GLY A 1 162 ? -0.971 3.959 24.359 1 98.5 162 GLY A O 1
ATOM 1258 N N . VAL A 1 163 ? 0.787 4.621 23.109 1 98.56 163 VAL A N 1
ATOM 1259 C CA . VAL A 1 163 ? 1.036 3.312 22.531 1 98.56 163 VAL A CA 1
ATOM 1260 C C . VAL A 1 163 ? 1.393 2.311 23.625 1 98.56 163 VAL A C 1
ATOM 1262 O O . VAL A 1 163 ? 0.873 1.192 23.641 1 98.56 163 VAL A O 1
ATOM 1265 N N . ALA A 1 164 ? 2.244 2.746 24.531 1 98.69 164 ALA A N 1
ATOM 1266 C CA . ALA A 1 164 ? 2.68 1.871 25.625 1 98.69 164 ALA A CA 1
ATOM 1267 C C . ALA A 1 164 ? 1.503 1.477 26.516 1 98.69 164 ALA A C 1
ATOM 1269 O O . ALA A 1 164 ? 1.383 0.317 26.922 1 98.69 164 ALA A O 1
ATOM 1270 N N . LEU A 1 165 ? 0.686 2.475 26.828 1 98.56 165 LEU A N 1
ATOM 1271 C CA . LEU A 1 165 ? -0.481 2.203 27.672 1 98.56 165 LEU A CA 1
ATOM 1272 C C . LEU A 1 165 ? -1.39 1.169 27.016 1 98.56 165 LEU A C 1
ATOM 1274 O O . LEU A 1 165 ? -1.845 0.23 27.672 1 98.56 165 LEU A O 1
ATOM 1278 N N . ALA A 1 166 ? -1.663 1.318 25.766 1 98.5 166 ALA A N 1
ATOM 1279 C CA . ALA A 1 166 ? -2.492 0.371 25.016 1 98.5 166 ALA A CA 1
ATOM 1280 C C . ALA A 1 166 ? -1.834 -1.004 24.969 1 98.5 166 ALA A C 1
ATOM 1282 O O . ALA A 1 166 ? -2.502 -2.027 25.141 1 98.5 166 ALA A O 1
ATOM 1283 N N . LYS A 1 167 ? -0.542 -1.032 24.672 1 97.94 167 LYS A N 1
ATOM 1284 C CA . LYS A 1 167 ? 0.184 -2.295 24.594 1 97.94 167 LYS A CA 1
ATOM 1285 C C . LYS A 1 167 ? 0.171 -3.027 25.922 1 97.94 167 LYS A C 1
ATOM 1287 O O . LYS A 1 167 ? 0.173 -4.262 25.969 1 97.94 167 LYS A O 1
ATOM 1292 N N . SER A 1 168 ? 0.194 -2.303 27.016 1 97.31 168 SER A N 1
ATOM 1293 C CA . SER A 1 168 ? 0.253 -2.893 28.359 1 97.31 168 SER A CA 1
ATOM 1294 C C . SER A 1 168 ? -0.997 -3.715 28.656 1 97.31 168 SER A C 1
ATOM 1296 O O . SER A 1 168 ? -0.969 -4.613 29.5 1 97.31 168 SER A O 1
ATOM 1298 N N . VAL A 1 169 ? -2.098 -3.42 28 1 97.06 169 VAL A N 1
ATOM 1299 C CA . VAL A 1 169 ? -3.322 -4.18 28.234 1 97.06 169 VAL A CA 1
ATOM 1300 C C . VAL A 1 169 ? -3.566 -5.145 27.078 1 97.06 169 VAL A C 1
ATOM 1302 O O . VAL A 1 169 ? -4.652 -5.715 26.953 1 97.06 169 VAL A O 1
ATOM 1305 N N . HIS A 1 170 ? -2.67 -5.332 26.156 1 95.75 170 HIS A N 1
ATOM 1306 C CA . HIS A 1 170 ? -2.6 -6.359 25.125 1 95.75 170 HIS A CA 1
ATOM 1307 C C . HIS A 1 170 ? -3.785 -6.266 24.156 1 95.75 170 HIS A C 1
ATOM 1309 O O . HIS A 1 170 ? -4.422 -7.277 23.859 1 95.75 170 HIS A O 1
ATOM 1315 N N . VAL A 1 171 ? -4.043 -5.098 23.672 1 97.38 171 VAL A N 1
ATOM 1316 C CA . VAL A 1 171 ? -5.109 -4.906 22.688 1 97.38 171 VAL A CA 1
ATOM 1317 C C . VAL A 1 171 ? -4.516 -4.48 21.344 1 97.38 171 VAL A C 1
ATOM 1319 O O . VAL A 1 171 ? -3.432 -3.891 21.312 1 97.38 171 VAL A O 1
ATOM 1322 N N . PRO A 1 172 ? -5.234 -4.777 20.25 1 98.12 172 PRO A N 1
ATOM 1323 C CA . PRO A 1 172 ? -4.797 -4.223 18.969 1 98.12 172 PRO A CA 1
ATOM 1324 C C . PRO A 1 172 ? -4.773 -2.697 18.953 1 98.12 172 PRO A C 1
ATOM 1326 O O . PRO A 1 172 ? -5.625 -2.061 19.594 1 98.12 172 PRO A O 1
ATOM 1329 N N . ILE A 1 173 ? -3.812 -2.164 18.266 1 98.62 173 ILE A N 1
ATOM 1330 C CA . ILE A 1 173 ? -3.635 -0.716 18.25 1 98.62 173 ILE A CA 1
ATOM 1331 C C . ILE A 1 173 ? -3.705 -0.208 16.812 1 98.62 173 ILE A C 1
ATOM 1333 O O . ILE A 1 173 ? -2.996 -0.708 15.938 1 98.62 173 ILE A O 1
ATOM 1337 N N . VAL A 1 174 ? -4.535 0.75 16.578 1 98.5 174 VAL A N 1
ATOM 1338 C CA . VAL A 1 174 ? -4.59 1.509 15.336 1 98.5 174 VAL A CA 1
ATOM 1339 C C . VAL A 1 174 ? -4.125 2.943 15.586 1 98.5 174 VAL A C 1
ATOM 1341 O O . VAL A 1 174 ? -4.586 3.598 16.531 1 98.5 174 VAL A O 1
ATOM 1344 N N . THR A 1 175 ? -3.207 3.363 14.797 1 98.19 175 THR A N 1
ATOM 1345 C CA . THR A 1 175 ? -2.795 4.754 14.953 1 98.19 175 THR A CA 1
ATOM 1346 C C . THR A 1 175 ? -3.57 5.656 14 1 98.19 175 THR A C 1
ATOM 1348 O O . THR A 1 175 ? -4.023 5.207 12.938 1 98.19 175 THR A O 1
ATOM 1351 N N . PHE A 1 176 ? -3.805 6.84 14.422 1 98 176 PHE A N 1
ATOM 1352 C CA . PHE A 1 176 ? -4.387 7.91 13.617 1 98 176 PHE A CA 1
ATOM 1353 C C . PHE A 1 176 ? -3.332 8.945 13.25 1 98 176 PHE A C 1
ATOM 1355 O O . PHE A 1 176 ? -2.658 9.492 14.125 1 98 176 PHE A O 1
ATOM 1362 N N . TRP A 1 177 ? -3.184 9.117 11.969 1 96.88 177 TRP A N 1
ATOM 1363 C CA . TRP A 1 177 ? -2.217 10.07 11.43 1 96.88 177 TRP A CA 1
ATOM 1364 C C . TRP A 1 177 ? -2.904 11.102 10.531 1 96.88 177 TRP A C 1
ATOM 1366 O O . TRP A 1 177 ? -3.393 10.766 9.453 1 96.88 177 TRP A O 1
ATOM 1376 N N . GLY A 1 178 ? -2.936 12.359 10.977 1 94.5 178 GLY A N 1
ATOM 1377 C CA . GLY A 1 178 ? -3.688 13.398 10.289 1 94.5 178 GLY A CA 1
ATOM 1378 C C . GLY A 1 178 ? -2.83 14.25 9.375 1 94.5 178 GLY A C 1
ATOM 1379 O O . GLY A 1 178 ? -3.184 15.391 9.062 1 94.5 178 GLY A O 1
ATOM 1380 N N . PHE A 1 179 ? -1.599 13.734 8.938 1 93.69 179 PHE A N 1
ATOM 1381 C CA . PHE A 1 179 ? -0.652 14.398 8.047 1 93.69 179 PHE A CA 1
ATOM 1382 C C . PHE A 1 179 ? -0.263 13.484 6.891 1 93.69 179 PHE A C 1
ATOM 1384 O O . PHE A 1 179 ? -0.82 12.398 6.738 1 93.69 179 PHE A O 1
ATOM 1391 N N . SER A 1 180 ? 0.515 14.055 6.027 1 94.12 180 SER A N 1
ATOM 1392 C CA . SER A 1 180 ? 1.15 13.141 5.082 1 94.12 180 SER A CA 1
ATOM 1393 C C . SER A 1 180 ? 1.982 12.086 5.805 1 94.12 180 SER A C 1
ATOM 1395 O O . SER A 1 180 ? 2.643 12.383 6.801 1 94.12 180 SER A O 1
ATOM 1397 N N . PHE A 1 181 ? 1.877 10.875 5.391 1 93.81 181 PHE A N 1
ATOM 1398 C CA . PHE A 1 181 ? 2.521 9.773 6.086 1 93.81 181 PHE A CA 1
ATOM 1399 C C . PHE A 1 181 ? 4.027 9.781 5.848 1 93.81 181 PHE A C 1
ATOM 1401 O O . PHE A 1 181 ? 4.562 8.891 5.184 1 93.81 181 PHE A O 1
ATOM 1408 N N . GLN A 1 182 ? 4.633 10.758 6.332 1 90.38 182 GLN A N 1
ATOM 1409 C CA . GLN A 1 182 ? 6.074 10.945 6.207 1 90.38 182 GLN A CA 1
ATOM 1410 C C . GLN A 1 182 ? 6.633 11.711 7.402 1 90.38 182 GLN A C 1
ATOM 1412 O O . GLN A 1 182 ? 5.914 12.484 8.047 1 90.38 182 GLN A O 1
ATOM 1417 N N . GLY A 1 183 ? 7.824 11.398 7.719 1 81.75 183 GLY A N 1
ATOM 1418 C CA . GLY A 1 183 ? 8.5 12.109 8.797 1 81.75 183 GLY A CA 1
ATOM 1419 C C . GLY A 1 183 ? 7.938 11.797 10.164 1 81.75 183 GLY A C 1
ATOM 1420 O O . GLY A 1 183 ? 7.039 10.961 10.297 1 81.75 183 GLY A O 1
ATOM 1421 N N . GLY A 1 184 ? 8.57 12.359 11.156 1 86.94 184 GLY A N 1
ATOM 1422 C CA . GLY A 1 184 ? 8.125 12.148 12.531 1 86.94 184 GLY A CA 1
ATOM 1423 C C . GLY A 1 184 ? 8.148 10.688 12.945 1 86.94 184 GLY A C 1
ATOM 1424 O O . GLY A 1 184 ? 9.141 9.992 12.734 1 86.94 184 GLY A O 1
ATOM 1425 N N . GLU A 1 185 ? 7 10.305 13.555 1 91.88 185 GLU A N 1
ATOM 1426 C CA . GLU A 1 185 ? 6.906 8.945 14.078 1 91.88 185 GLU A CA 1
ATOM 1427 C C . GLU A 1 185 ? 6.867 7.922 12.953 1 91.88 185 GLU A C 1
ATOM 1429 O O . GLU A 1 185 ? 7.121 6.734 13.172 1 91.88 185 GLU A O 1
ATOM 1434 N N . VAL A 1 186 ? 6.52 8.398 11.75 1 93.62 186 VAL A N 1
ATOM 1435 C CA . VAL A 1 186 ? 6.484 7.512 10.594 1 93.62 186 VAL A CA 1
ATOM 1436 C C . VAL A 1 186 ? 7.859 6.891 10.375 1 93.62 186 VAL A C 1
ATOM 1438 O O . VAL A 1 186 ? 7.969 5.746 9.938 1 93.62 186 VAL A O 1
ATOM 1441 N N . ALA A 1 187 ? 8.891 7.59 10.766 1 92.56 187 ALA A N 1
ATOM 1442 C CA . ALA A 1 187 ? 10.266 7.125 10.578 1 92.56 187 ALA A CA 1
ATOM 1443 C C . ALA A 1 187 ? 10.547 5.895 11.43 1 92.56 187 ALA A C 1
ATOM 1445 O O . ALA A 1 187 ? 11.508 5.156 11.172 1 92.56 187 ALA A O 1
ATOM 1446 N N . LEU A 1 188 ? 9.727 5.695 12.461 1 94.31 188 LEU A N 1
ATOM 1447 C CA . LEU A 1 188 ? 9.93 4.555 13.352 1 94.31 188 LEU A CA 1
ATOM 1448 C C . LEU A 1 188 ? 9.062 3.371 12.93 1 94.31 188 LEU A C 1
ATOM 1450 O O . LEU A 1 188 ? 9.188 2.275 13.477 1 94.31 188 LEU A O 1
ATOM 1454 N N . THR A 1 189 ? 8.203 3.559 11.922 1 94.94 189 THR A N 1
ATOM 1455 C CA . THR A 1 189 ? 7.391 2.467 11.398 1 94.94 189 THR A CA 1
ATOM 1456 C C . THR A 1 189 ? 8.164 1.67 10.352 1 94.94 189 THR A C 1
ATOM 1458 O O . THR A 1 189 ? 9.352 1.92 10.125 1 94.94 189 THR A O 1
ATOM 1461 N N . SER A 1 190 ? 7.484 0.706 9.75 1 91.44 190 SER A N 1
ATOM 1462 C CA . SER A 1 190 ? 8.148 -0.104 8.734 1 91.44 190 SER A CA 1
ATOM 1463 C C . SER A 1 190 ? 8.086 0.565 7.367 1 91.44 190 SER A C 1
ATOM 1465 O O . SER A 1 190 ? 8.531 -0.005 6.371 1 91.44 190 SER A O 1
ATOM 1467 N N . ASN A 1 191 ? 7.562 1.745 7.332 1 93 191 ASN A N 1
ATOM 1468 C CA . ASN A 1 191 ? 7.477 2.484 6.078 1 93 191 ASN A CA 1
ATOM 1469 C C . ASN A 1 191 ? 8.734 3.316 5.828 1 93 191 ASN A C 1
ATOM 1471 O O . ASN A 1 191 ? 8.992 4.281 6.551 1 93 191 ASN A O 1
ATOM 1475 N N . PHE A 1 192 ? 9.383 2.912 4.82 1 90.06 192 PHE A N 1
ATOM 1476 C CA . PHE A 1 192 ? 10.594 3.645 4.453 1 90.06 192 PHE A CA 1
ATOM 1477 C C . PHE A 1 192 ? 10.266 4.758 3.461 1 90.06 192 PHE A C 1
ATOM 1479 O O . PHE A 1 192 ? 9.789 4.492 2.355 1 90.06 192 PHE A O 1
ATOM 1486 N N . ASN A 1 193 ? 10.523 5.965 3.926 1 93.19 193 ASN A N 1
ATOM 1487 C CA . ASN A 1 193 ? 10.414 7.109 3.025 1 93.19 193 ASN A CA 1
ATOM 1488 C C . ASN A 1 193 ? 11.758 7.441 2.381 1 93.19 193 ASN A C 1
ATOM 1490 O O . ASN A 1 193 ? 12.609 8.078 3.004 1 93.19 193 ASN A O 1
ATOM 1494 N N . ASN A 1 194 ? 11.883 7.102 1.134 1 93.5 194 ASN A N 1
ATOM 1495 C CA . ASN A 1 194 ? 13.117 7.363 0.4 1 93.5 194 ASN A CA 1
ATOM 1496 C C . ASN A 1 194 ? 13.344 8.859 0.207 1 93.5 194 ASN A C 1
ATOM 1498 O O . ASN A 1 194 ? 12.562 9.523 -0.483 1 93.5 194 ASN A O 1
ATOM 1502 N N . PRO A 1 195 ? 14.422 9.352 0.725 1 95.12 195 PRO A N 1
ATOM 1503 C CA . PRO A 1 195 ? 14.641 10.797 0.656 1 95.12 195 PRO A CA 1
ATOM 1504 C C . PRO A 1 195 ? 14.836 11.305 -0.773 1 95.12 195 PRO A C 1
ATOM 1506 O O . PRO A 1 195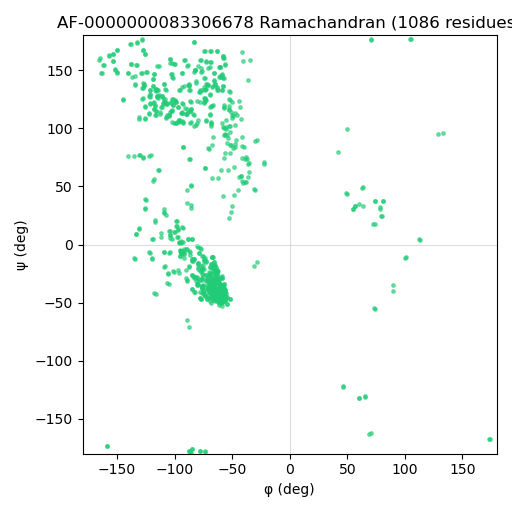 ? 14.773 12.508 -1.023 1 95.12 195 PRO A O 1
ATOM 1509 N N . ALA A 1 196 ? 15.078 10.422 -1.664 1 96.06 196 ALA A N 1
ATOM 1510 C CA . ALA A 1 196 ? 15.281 10.836 -3.051 1 96.06 196 ALA A CA 1
ATOM 1511 C C . ALA A 1 196 ? 13.953 11.188 -3.715 1 96.06 196 ALA A C 1
ATOM 1513 O O . ALA A 1 196 ? 13.922 11.914 -4.707 1 96.06 196 ALA A O 1
ATOM 1514 N N . ILE A 1 197 ? 12.875 10.672 -3.15 1 95 197 ILE A N 1
ATOM 1515 C CA . ILE A 1 197 ? 11.641 10.82 -3.91 1 95 197 ILE A CA 1
ATOM 1516 C C . ILE A 1 197 ? 10.516 11.281 -2.984 1 95 197 ILE A C 1
ATOM 1518 O O . ILE A 1 197 ? 9.445 11.672 -3.445 1 95 197 ILE A O 1
ATOM 1522 N N . VAL A 1 198 ? 10.719 11.234 -1.668 1 95.81 198 VAL A N 1
ATOM 1523 C CA . VAL A 1 198 ? 9.711 11.664 -0.704 1 95.81 198 VAL A CA 1
ATOM 1524 C C . VAL A 1 198 ? 10.227 12.867 0.076 1 95.81 198 VAL A C 1
ATOM 1526 O O . VAL A 1 198 ? 11.125 12.742 0.906 1 95.81 198 VAL A O 1
ATOM 1529 N N . PRO A 1 199 ? 9.625 14 -0.152 1 94.88 199 PRO A N 1
ATOM 1530 C CA . PRO A 1 199 ? 10.008 15.148 0.676 1 94.88 199 PRO A CA 1
ATOM 1531 C C . PRO A 1 199 ? 9.688 14.945 2.154 1 94.88 199 PRO A C 1
ATOM 1533 O O . PRO A 1 199 ? 8.594 14.484 2.494 1 94.88 199 PRO A O 1
ATOM 1536 N N . THR A 1 200 ? 10.648 15.242 2.977 1 92.88 200 THR A N 1
ATOM 1537 C CA . THR A 1 200 ? 10.43 15.055 4.406 1 92.88 200 THR A CA 1
ATOM 1538 C C . THR A 1 200 ? 9.695 16.266 4.996 1 92.88 200 THR A C 1
ATOM 1540 O O . THR A 1 200 ? 9.414 17.234 4.289 1 92.88 200 THR A O 1
ATOM 1543 N N . PHE A 1 201 ? 9.336 16.141 6.262 1 87.06 201 PHE A N 1
ATOM 1544 C CA . PHE A 1 201 ? 8.602 17.203 6.957 1 87.06 201 PHE A CA 1
ATOM 1545 C C . PHE A 1 201 ? 9.398 18.5 6.945 1 87.06 201 PHE A C 1
ATOM 1547 O O . PHE A 1 201 ? 10.617 18.484 7.137 1 87.06 201 PHE A O 1
ATOM 1554 N N . PHE A 1 202 ? 8.734 19.578 6.605 1 84.12 202 PHE A N 1
ATOM 1555 C CA . PHE A 1 202 ? 9.242 20.938 6.695 1 84.12 202 PHE A CA 1
ATOM 1556 C C . PHE A 1 202 ? 10.266 21.203 5.602 1 84.12 202 PHE A C 1
ATOM 1558 O O . PHE A 1 202 ? 11.078 22.125 5.715 1 84.12 202 PHE A O 1
ATOM 1565 N N . SER A 1 203 ? 10.25 20.375 4.617 1 89.69 203 SER A N 1
ATOM 1566 C CA . SER A 1 203 ? 11.234 20.578 3.559 1 89.69 203 SER A CA 1
ATOM 1567 C C . SER A 1 203 ? 10.742 21.594 2.537 1 89.69 203 SER A C 1
ATOM 1569 O O . SER A 1 203 ? 11.547 22.25 1.866 1 89.69 203 SER A O 1
ATOM 1571 N N . ALA A 1 204 ? 9.492 21.734 2.396 1 90.75 204 ALA A N 1
ATOM 1572 C CA . ALA A 1 204 ? 8.883 22.594 1.382 1 90.75 204 ALA A CA 1
ATOM 1573 C C . ALA A 1 204 ? 9.383 22.219 -0.014 1 90.75 204 ALA A C 1
ATOM 1575 O O . ALA A 1 204 ? 9.562 23.094 -0.867 1 90.75 204 ALA A O 1
ATOM 1576 N N . LEU A 1 205 ? 9.703 20.953 -0.223 1 93.75 205 LEU A N 1
ATOM 1577 C CA . LEU A 1 205 ? 10.211 20.484 -1.505 1 93.75 205 LEU A CA 1
ATOM 1578 C C . LEU A 1 205 ? 9.133 19.734 -2.279 1 93.75 205 LEU A C 1
ATOM 1580 O O . LEU A 1 205 ? 8.133 19.297 -1.697 1 93.75 205 LEU A O 1
ATOM 1584 N N . GLY A 1 206 ? 9.344 19.719 -3.602 1 92.81 206 GLY A N 1
ATOM 1585 C CA . GLY A 1 206 ? 8.531 18.875 -4.465 1 92.81 206 GLY A CA 1
ATOM 1586 C C . GLY A 1 206 ? 9.086 17.469 -4.617 1 92.81 206 GLY A C 1
ATOM 1587 O O . GLY A 1 206 ? 10.117 17.141 -4.027 1 92.81 206 GLY A O 1
ATOM 1588 N N . ILE A 1 207 ? 8.406 16.672 -5.426 1 90.94 207 ILE A N 1
ATOM 1589 C CA . ILE A 1 207 ? 8.75 15.266 -5.551 1 90.94 207 ILE A CA 1
ATOM 1590 C C . ILE A 1 207 ? 9.938 15.109 -6.5 1 90.94 207 ILE A C 1
ATOM 1592 O O . ILE A 1 207 ? 10.648 14.102 -6.445 1 90.94 207 ILE A O 1
ATOM 1596 N N . ARG A 1 208 ? 10.125 15.984 -7.441 1 94.56 208 ARG A N 1
ATOM 1597 C CA . ARG A 1 208 ? 11.297 15.961 -8.305 1 94.56 208 ARG A CA 1
ATOM 1598 C C . ARG A 1 208 ? 12.367 16.922 -7.801 1 94.56 208 ARG A C 1
ATOM 1600 O O . ARG A 1 208 ? 12.266 18.141 -7.992 1 94.56 208 ARG A O 1
ATOM 1607 N N . MET A 1 209 ? 13.375 16.344 -7.262 1 97.06 209 MET A N 1
ATOM 1608 C CA . MET A 1 209 ? 14.43 17.141 -6.621 1 97.06 209 MET A CA 1
ATOM 1609 C C . MET A 1 209 ? 15.711 17.109 -7.449 1 97.06 209 MET A C 1
ATOM 1611 O O . MET A 1 209 ? 16.078 16.078 -8 1 97.06 209 MET A O 1
ATOM 1615 N N . ASN A 1 210 ? 16.375 18.281 -7.574 1 97.06 210 ASN A N 1
ATOM 1616 C CA . ASN A 1 210 ? 17.734 18.281 -8.109 1 97.06 210 ASN A CA 1
ATOM 1617 C C . ASN A 1 210 ? 18.75 17.844 -7.059 1 97.06 210 ASN A C 1
ATOM 1619 O O . ASN A 1 210 ? 18.375 17.453 -5.945 1 97.06 210 ASN A O 1
ATOM 1623 N N . PHE A 1 211 ? 20.047 17.859 -7.426 1 97.56 211 PHE A N 1
ATOM 1624 C CA . PHE A 1 211 ? 21.078 17.297 -6.547 1 97.56 211 PHE A CA 1
ATOM 1625 C C . PHE A 1 211 ? 21.109 18.047 -5.215 1 97.56 211 PHE A C 1
ATOM 1627 O O . PHE A 1 211 ? 21.141 17.422 -4.152 1 97.56 211 PHE A O 1
ATOM 1634 N N . LEU A 1 212 ? 21.094 19.328 -5.223 1 97.94 212 LEU A N 1
ATOM 1635 C CA . LEU A 1 212 ? 21.172 20.125 -4 1 97.94 212 LEU A CA 1
ATOM 1636 C C . LEU A 1 212 ? 19.906 19.938 -3.152 1 97.94 212 LEU A C 1
ATOM 1638 O O . LEU A 1 212 ? 20 19.891 -1.923 1 97.94 212 LEU A O 1
ATOM 1642 N N . GLU A 1 213 ? 18.766 19.828 -3.768 1 97.81 213 GLU A N 1
ATOM 1643 C CA . GLU A 1 213 ? 17.516 19.609 -3.059 1 97.81 213 GLU A CA 1
ATOM 1644 C C . GLU A 1 213 ? 17.484 18.219 -2.402 1 97.81 213 GLU A C 1
ATOM 1646 O O . GLU A 1 213 ? 17.031 18.078 -1.268 1 97.81 213 GLU A O 1
ATOM 1651 N N . ARG A 1 214 ? 17.922 17.234 -3.133 1 97.81 214 ARG A N 1
ATOM 1652 C CA . ARG A 1 214 ? 18 15.891 -2.562 1 97.81 214 ARG A CA 1
ATOM 1653 C C . ARG A 1 214 ? 18.938 15.867 -1.363 1 97.81 214 ARG A C 1
ATOM 1655 O O . ARG A 1 214 ? 18.672 15.18 -0.376 1 97.81 214 ARG A O 1
ATOM 1662 N N . THR A 1 215 ? 20.062 16.609 -1.521 1 97.94 215 THR A N 1
ATOM 1663 C CA . THR A 1 215 ? 21 16.703 -0.407 1 97.94 215 THR A CA 1
ATOM 1664 C C . THR A 1 215 ? 20.344 17.344 0.809 1 97.94 215 THR A C 1
ATOM 1666 O O . THR A 1 215 ? 20.453 16.828 1.925 1 97.94 215 THR A O 1
ATOM 1669 N N . TYR A 1 216 ? 19.688 18.422 0.551 1 97.44 216 TYR A N 1
ATOM 1670 C CA . TYR A 1 216 ? 18.969 19.109 1.613 1 97.44 216 TYR A CA 1
ATOM 1671 C C . TYR A 1 216 ? 17.938 18.188 2.262 1 97.44 216 TYR A C 1
ATOM 1673 O O . TYR A 1 216 ? 17.891 18.078 3.49 1 97.44 216 TYR A O 1
ATOM 1681 N N . ASN A 1 217 ? 17.156 17.547 1.452 1 96.88 217 ASN A N 1
ATOM 1682 C CA . ASN A 1 217 ? 16.125 16.656 1.957 1 96.88 217 ASN A CA 1
ATOM 1683 C C . ASN A 1 217 ? 16.734 15.5 2.756 1 96.88 217 ASN A C 1
ATOM 1685 O O . ASN A 1 217 ? 16.188 15.094 3.785 1 96.88 217 ASN A O 1
ATOM 1689 N N . PHE A 1 218 ? 17.812 14.969 2.236 1 96.88 218 PHE A N 1
ATOM 1690 C CA . PHE A 1 218 ? 18.516 13.875 2.9 1 96.88 218 PHE A CA 1
ATOM 1691 C C . PHE A 1 218 ? 18.984 14.289 4.289 1 96.88 218 PHE A C 1
ATOM 1693 O O . PHE A 1 218 ? 18.719 13.594 5.273 1 96.88 218 PHE A O 1
ATOM 1700 N N . VAL A 1 219 ? 19.609 15.383 4.379 1 96.12 219 VAL A N 1
ATOM 1701 C CA . VAL A 1 219 ? 20.156 15.875 5.641 1 96.12 219 VAL A CA 1
ATOM 1702 C C . VAL A 1 219 ? 19.016 16.188 6.605 1 96.12 219 VAL A C 1
ATOM 1704 O O . VAL A 1 219 ? 19.078 15.836 7.785 1 96.12 219 VAL A O 1
ATOM 1707 N N . LEU A 1 220 ? 18 16.875 6.094 1 93.81 220 LEU A N 1
ATOM 1708 C CA . LEU A 1 220 ? 16.859 17.203 6.93 1 93.81 220 LEU A CA 1
ATOM 1709 C C . LEU A 1 220 ? 16.188 15.945 7.469 1 93.81 220 LEU A C 1
ATOM 1711 O O . LEU A 1 220 ? 15.75 15.914 8.625 1 93.81 220 LEU A O 1
ATOM 1715 N N . SER A 1 221 ? 16.078 14.953 6.645 1 94.19 221 SER A N 1
ATOM 1716 C CA . SER A 1 221 ? 15.492 13.695 7.082 1 94.19 221 SER A CA 1
ATOM 1717 C C . SER A 1 221 ? 16.297 13.062 8.211 1 94.19 221 SER A C 1
ATOM 1719 O O . SER A 1 221 ? 15.734 12.477 9.133 1 94.19 221 SER A O 1
ATOM 1721 N N . MET A 1 222 ? 17.594 13.18 8.156 1 92.75 222 MET A N 1
ATOM 1722 C CA . MET A 1 222 ? 18.453 12.656 9.211 1 92.75 222 MET A CA 1
ATOM 1723 C C . MET A 1 222 ? 18.266 13.438 10.508 1 92.75 222 MET A C 1
ATOM 1725 O O . MET A 1 222 ? 18.234 12.852 11.586 1 92.75 222 MET A O 1
ATOM 1729 N N . ILE A 1 223 ? 18.141 14.695 10.359 1 90.31 223 ILE A N 1
ATOM 1730 C CA . ILE A 1 223 ? 17.922 15.547 11.523 1 90.31 223 ILE A CA 1
ATOM 1731 C C . ILE A 1 223 ? 16.594 15.18 12.188 1 90.31 223 ILE A C 1
ATOM 1733 O O . ILE A 1 223 ? 16.531 15.023 13.406 1 90.31 223 ILE A O 1
ATOM 1737 N N . HIS A 1 224 ? 15.609 15.062 11.367 1 89.75 224 HIS A N 1
ATOM 1738 C CA . HIS A 1 224 ? 14.297 14.688 11.891 1 89.75 224 HIS A CA 1
ATOM 1739 C C . HIS A 1 224 ? 14.352 13.336 12.586 1 89.75 224 HIS A C 1
ATOM 1741 O O . HIS A 1 224 ? 13.703 13.141 13.617 1 89.75 224 HIS A O 1
ATOM 1747 N N . TYR A 1 225 ? 15.008 12.414 12.016 1 91.81 225 TYR A N 1
ATOM 1748 C CA . TYR A 1 225 ? 15.172 11.109 12.648 1 91.81 225 TYR A CA 1
ATOM 1749 C C . TYR A 1 225 ? 15.836 11.25 14.016 1 91.81 225 TYR A C 1
ATOM 1751 O O . TYR A 1 225 ? 15.43 10.594 14.977 1 91.81 225 TYR A O 1
ATOM 1759 N N . GLY A 1 226 ? 16.875 12.07 14.078 1 90.56 226 GLY A N 1
ATOM 1760 C CA . GLY A 1 226 ? 17.531 12.328 15.352 1 90.56 226 GLY A CA 1
ATOM 1761 C C . GLY A 1 226 ? 16.578 12.898 16.391 1 90.56 226 GLY A C 1
ATOM 1762 O O . GLY A 1 226 ? 16.625 12.5 17.562 1 90.56 226 GLY A O 1
ATOM 1763 N N . PHE A 1 227 ? 15.703 13.789 15.977 1 88.69 227 PHE A N 1
ATOM 1764 C CA . PHE A 1 227 ? 14.711 14.359 16.875 1 88.69 227 PHE A CA 1
ATOM 1765 C C . PHE A 1 227 ? 13.742 13.281 17.375 1 88.69 227 PHE A C 1
ATOM 1767 O O . PHE A 1 227 ? 13.375 13.266 18.547 1 88.69 227 PHE A O 1
ATOM 1774 N N . GLU A 1 228 ? 13.344 12.438 16.469 1 91.25 228 GLU A N 1
ATOM 1775 C CA . GLU A 1 228 ? 12.406 11.375 16.828 1 91.25 228 GLU A CA 1
ATOM 1776 C C . GLU A 1 228 ? 13.031 10.406 17.812 1 91.25 228 GLU A C 1
ATOM 1778 O O . GLU A 1 228 ? 12.359 9.922 18.734 1 91.25 228 GLU A O 1
ATOM 1783 N N . VAL A 1 229 ? 14.289 10.133 17.641 1 91.56 229 VAL A N 1
ATOM 1784 C CA . VAL A 1 229 ? 14.984 9.242 18.562 1 91.56 229 VAL A CA 1
ATOM 1785 C C . VAL A 1 229 ? 15.062 9.883 19.938 1 91.56 229 VAL A C 1
ATOM 1787 O O . VAL A 1 229 ? 14.867 9.203 20.953 1 91.56 229 VAL A O 1
ATOM 1790 N N . ARG A 1 230 ? 15.352 11.125 19.969 1 92.31 230 ARG A N 1
ATOM 1791 C CA . ARG A 1 230 ? 15.398 11.836 21.25 1 92.31 230 ARG A CA 1
ATOM 1792 C C . ARG A 1 230 ? 14.039 11.82 21.938 1 92.31 230 ARG A C 1
ATOM 1794 O O . ARG A 1 230 ? 13.953 11.586 23.141 1 92.31 230 ARG A O 1
ATOM 1801 N N . GLN A 1 231 ? 13.039 12.164 21.203 1 92.5 231 GLN A N 1
ATOM 1802 C CA . GLN A 1 231 ? 11.68 12.125 21.734 1 92.5 231 GLN A CA 1
ATOM 1803 C C . GLN A 1 231 ? 11.336 10.734 22.25 1 92.5 231 GLN A C 1
ATOM 1805 O O . GLN A 1 231 ? 10.789 10.594 23.344 1 92.5 231 GLN A O 1
ATOM 1810 N N . ALA A 1 232 ? 11.641 9.703 21.5 1 94.12 232 ALA A N 1
ATOM 1811 C CA . ALA A 1 232 ? 11.383 8.32 21.891 1 94.12 232 ALA A CA 1
ATOM 1812 C C . ALA A 1 232 ? 12.133 7.969 23.172 1 94.12 232 ALA A C 1
ATOM 1814 O O . ALA A 1 232 ? 11.625 7.227 24.016 1 94.12 232 ALA A O 1
ATOM 1815 N N . ASN A 1 233 ? 13.328 8.5 23.312 1 94.88 233 ASN A N 1
ATOM 1816 C CA . ASN A 1 233 ? 14.117 8.234 24.5 1 94.88 233 ASN A CA 1
ATOM 1817 C C . ASN A 1 233 ? 13.5 8.867 25.734 1 94.88 233 ASN A C 1
ATOM 1819 O O . ASN A 1 233 ? 13.555 8.289 26.828 1 94.88 233 ASN A O 1
ATOM 1823 N N . ILE A 1 234 ? 12.992 10.023 25.578 1 93.88 234 ILE A N 1
ATOM 1824 C CA . ILE A 1 234 ? 12.297 10.672 26.688 1 93.88 234 ILE A CA 1
ATOM 1825 C C . ILE A 1 234 ? 11.109 9.812 27.125 1 93.88 234 ILE A C 1
ATOM 1827 O O . ILE A 1 234 ? 10.953 9.523 28.312 1 93.88 234 ILE A O 1
ATOM 1831 N N . ALA A 1 235 ? 10.297 9.422 26.203 1 96.38 235 ALA A N 1
ATOM 1832 C CA . ALA A 1 235 ? 9.148 8.562 26.516 1 96.38 235 ALA A CA 1
ATOM 1833 C C . ALA A 1 235 ? 9.602 7.238 27.125 1 96.38 235 ALA A C 1
ATOM 1835 O O . ALA A 1 235 ? 8.953 6.715 28.031 1 96.38 235 ALA A O 1
ATOM 1836 N N . GLN A 1 236 ? 10.727 6.711 26.562 1 97.69 236 GLN A N 1
ATOM 1837 C CA . GLN A 1 236 ? 11.258 5.441 27.031 1 97.69 236 GLN A CA 1
ATOM 1838 C C . GLN A 1 236 ? 11.539 5.492 28.531 1 97.69 236 GLN A C 1
ATOM 1840 O O . GLN A 1 236 ? 11.359 4.496 29.234 1 97.69 236 GLN A O 1
ATOM 1845 N N . GLY A 1 237 ? 12.031 6.586 29.031 1 96.88 237 GLY A N 1
ATOM 1846 C CA . GLY A 1 237 ? 12.273 6.734 30.453 1 96.88 237 GLY A CA 1
ATOM 1847 C C . GLY A 1 237 ? 11.031 6.492 31.297 1 96.88 237 GLY A C 1
ATOM 1848 O O . GLY A 1 237 ? 11.07 5.738 32.281 1 96.88 237 GLY A O 1
ATOM 1849 N N . PHE A 1 238 ? 9.922 7.121 30.906 1 97.06 238 PHE A N 1
ATOM 1850 C CA . PHE A 1 238 ? 8.664 6.953 31.609 1 97.06 238 PHE A CA 1
ATOM 1851 C C . PHE A 1 238 ? 8.133 5.531 31.453 1 97.06 238 PHE A C 1
ATOM 1853 O O . PHE A 1 238 ? 7.633 4.934 32.406 1 97.06 238 PHE A O 1
ATOM 1860 N N . ILE A 1 239 ? 8.242 4.969 30.25 1 98.44 239 ILE A N 1
ATOM 1861 C CA . ILE A 1 239 ? 7.691 3.66 29.922 1 98.44 239 ILE A CA 1
ATOM 1862 C C . ILE A 1 239 ? 8.445 2.576 30.703 1 98.44 239 ILE A C 1
ATOM 1864 O O . ILE A 1 239 ? 7.832 1.65 31.234 1 98.44 239 ILE A O 1
ATOM 1868 N N . SER A 1 240 ? 9.766 2.699 30.75 1 98 240 SER A N 1
ATOM 1869 C CA . SER A 1 240 ? 10.57 1.712 31.469 1 98 240 SER A CA 1
ATOM 1870 C C . SER A 1 240 ? 10.219 1.676 32.938 1 98 240 SER A C 1
ATOM 1872 O O . SER A 1 240 ? 10.305 0.625 33.594 1 98 240 SER A O 1
ATOM 1874 N N . GLU A 1 241 ? 9.844 2.75 33.438 1 97.38 241 GLU A N 1
ATOM 1875 C CA . GLU A 1 241 ? 9.477 2.836 34.875 1 97.38 241 GLU A CA 1
ATOM 1876 C C . GLU A 1 241 ? 8.094 2.232 35.094 1 97.38 241 GLU A C 1
ATOM 1878 O O . GLU A 1 241 ? 7.91 1.441 36.031 1 97.38 241 GLU A O 1
ATOM 1883 N N . ARG A 1 242 ? 7.18 2.588 34.281 1 97.06 242 ARG A N 1
ATOM 1884 C CA . ARG A 1 242 ? 5.793 2.199 34.5 1 97.06 242 ARG A CA 1
ATOM 1885 C C . ARG A 1 242 ? 5.527 0.792 33.969 1 97.06 242 ARG A C 1
ATOM 1887 O O . ARG A 1 242 ? 4.738 0.044 34.562 1 97.06 242 ARG A O 1
ATOM 1894 N N . PHE A 1 243 ? 6.086 0.481 32.812 1 97.62 243 PHE A N 1
ATOM 1895 C CA . PHE A 1 243 ? 5.887 -0.799 32.125 1 97.62 243 PHE A CA 1
ATOM 1896 C C . PHE A 1 243 ? 7.219 -1.408 31.719 1 97.62 243 PHE A C 1
ATOM 1898 O O . PHE A 1 243 ? 7.5 -1.532 30.516 1 97.62 243 PHE A O 1
ATOM 1905 N N . PRO A 1 244 ? 7.945 -1.978 32.594 1 97 244 PRO A N 1
ATOM 1906 C CA . PRO A 1 244 ? 9.312 -2.439 32.344 1 97 244 PRO A CA 1
ATOM 1907 C C . PRO A 1 244 ? 9.344 -3.631 31.375 1 97 244 PRO A C 1
ATOM 1909 O O . PRO A 1 244 ? 10.375 -3.895 30.75 1 97 244 PRO A O 1
ATOM 1912 N N . ASP A 1 245 ? 8.273 -4.312 31.141 1 97.19 245 ASP A N 1
ATOM 1913 C CA . ASP A 1 245 ? 8.273 -5.531 30.344 1 97.19 245 ASP A CA 1
ATOM 1914 C C . ASP A 1 245 ? 7.992 -5.219 28.875 1 97.19 245 ASP A C 1
ATOM 1916 O O . ASP A 1 245 ? 8.109 -6.098 28.016 1 97.19 245 ASP A O 1
ATOM 1920 N N . LEU A 1 246 ? 7.652 -4.035 28.578 1 97.81 246 LEU A N 1
ATOM 1921 C CA . LEU A 1 246 ? 7.352 -3.676 27.188 1 97.81 246 LEU A CA 1
ATOM 1922 C C . LEU A 1 246 ? 8.633 -3.523 26.375 1 97.81 246 LEU A C 1
ATOM 1924 O O . LEU A 1 246 ? 9.68 -3.176 26.922 1 97.81 246 LEU A O 1
ATOM 1928 N N . PRO A 1 247 ? 8.547 -3.846 25.031 1 97 247 PRO A N 1
ATOM 1929 C CA . PRO A 1 247 ? 9.711 -3.613 24.172 1 97 247 PRO A CA 1
ATOM 1930 C C . PRO A 1 247 ? 10.086 -2.137 24.078 1 97 247 PRO A C 1
ATOM 1932 O O . PRO A 1 247 ? 9.312 -1.271 24.5 1 97 247 PRO A O 1
ATOM 1935 N N . PRO A 1 248 ? 11.297 -1.875 23.547 1 97.19 248 PRO A N 1
ATOM 1936 C CA . PRO A 1 248 ? 11.68 -0.477 23.328 1 97.19 248 PRO A CA 1
ATOM 1937 C C . PRO A 1 248 ? 10.68 0.272 22.453 1 97.19 248 PRO A C 1
ATOM 1939 O O . PRO A 1 248 ? 10.023 -0.336 21.609 1 97.19 248 PRO A O 1
ATOM 1942 N N . VAL A 1 249 ? 10.641 1.62 22.641 1 97.12 249 VAL A N 1
ATOM 1943 C CA . VAL A 1 249 ? 9.68 2.48 21.969 1 97.12 249 VAL A CA 1
ATOM 1944 C C . VAL A 1 249 ? 9.766 2.275 20.453 1 97.12 249 VAL A C 1
ATOM 1946 O O . VAL A 1 249 ? 8.742 2.172 19.766 1 97.12 249 VAL A O 1
ATOM 1949 N N . GLY A 1 250 ? 10.984 2.232 19.938 1 95.5 250 GLY A N 1
ATOM 1950 C CA . GLY A 1 250 ? 11.164 2.043 18.5 1 95.5 250 GLY A CA 1
ATOM 1951 C C . GLY A 1 250 ? 10.5 0.779 17.984 1 95.5 250 GLY A C 1
ATOM 1952 O O . GLY A 1 250 ? 9.852 0.797 16.938 1 95.5 250 GLY A O 1
ATOM 1953 N N . GLN A 1 251 ? 10.641 -0.287 18.719 1 96.12 251 GLN A N 1
ATOM 1954 C CA . GLN A 1 251 ? 10.047 -1.556 18.312 1 96.12 251 GLN A CA 1
ATOM 1955 C C . GLN A 1 251 ? 8.531 -1.519 18.469 1 96.12 251 GLN A C 1
ATOM 1957 O O . GLN A 1 251 ? 7.805 -2.078 17.641 1 96.12 251 GLN A O 1
ATOM 1962 N N . MET A 1 252 ? 8.055 -0.876 19.5 1 97.19 252 MET A N 1
ATOM 1963 C CA . MET A 1 252 ? 6.613 -0.793 19.719 1 97.19 252 MET A CA 1
ATOM 1964 C C . MET A 1 252 ? 5.93 -0.078 18.562 1 97.19 252 MET A C 1
ATOM 1966 O O . MET A 1 252 ? 4.879 -0.517 18.078 1 97.19 252 MET A O 1
ATOM 1970 N N . ILE A 1 253 ? 6.516 1.008 18.125 1 97.06 253 ILE A N 1
ATOM 1971 C CA . ILE A 1 253 ? 5.934 1.774 17.031 1 97.06 253 ILE A CA 1
ATOM 1972 C C . ILE A 1 253 ? 6.047 0.983 15.734 1 97.06 253 ILE A C 1
ATOM 1974 O O . ILE A 1 253 ? 5.102 0.936 14.938 1 97.06 253 ILE A O 1
ATOM 1978 N N . HIS A 1 254 ? 7.18 0.325 15.562 1 96.38 254 HIS A N 1
ATOM 1979 C CA . HIS A 1 254 ? 7.41 -0.486 14.375 1 96.38 254 HIS A CA 1
ATOM 1980 C C . HIS A 1 254 ? 6.379 -1.604 14.258 1 96.38 254 HIS A C 1
ATOM 1982 O O . HIS A 1 254 ? 5.941 -1.941 13.156 1 96.38 254 HIS A O 1
ATOM 1988 N N . ASP A 1 255 ? 5.977 -2.135 15.391 1 95.62 255 ASP A N 1
ATOM 1989 C CA . ASP A 1 255 ? 5.164 -3.346 15.414 1 95.62 255 ASP A CA 1
ATOM 1990 C C . ASP A 1 255 ? 3.682 -3.01 15.578 1 95.62 255 ASP A C 1
ATOM 1992 O O . ASP A 1 255 ? 2.879 -3.873 15.938 1 95.62 255 ASP A O 1
ATOM 1996 N N . LEU A 1 256 ? 3.33 -1.812 15.367 1 97.38 256 LEU A N 1
ATOM 1997 C CA . LEU A 1 256 ? 1.926 -1.432 15.484 1 97.38 256 LEU A CA 1
ATOM 1998 C C . LEU A 1 256 ? 1.07 -2.203 14.484 1 97.38 256 LEU A C 1
ATOM 2000 O O . LEU A 1 256 ? 1.544 -2.564 13.406 1 97.38 256 LEU A O 1
ATOM 2004 N N . ASP A 1 257 ? -0.212 -2.402 14.812 1 98 257 ASP A N 1
ATOM 2005 C CA . ASP A 1 257 ? -1.069 -3.305 14.055 1 98 257 ASP A CA 1
ATOM 2006 C C . ASP A 1 257 ? -1.538 -2.652 12.75 1 98 257 ASP A C 1
ATOM 2008 O O . ASP A 1 257 ? -1.541 -3.291 11.695 1 98 257 ASP A O 1
ATOM 2012 N N . MET A 1 258 ? -1.979 -1.422 12.844 1 98.12 258 MET A N 1
ATOM 2013 C CA . MET A 1 258 ? -2.459 -0.731 11.648 1 98.12 258 MET A CA 1
ATOM 2014 C C . MET A 1 258 ? -2.264 0.776 11.781 1 98.12 258 MET A C 1
ATOM 2016 O O . MET A 1 258 ? -2.24 1.311 12.891 1 98.12 258 MET A O 1
ATOM 2020 N N . HIS A 1 259 ? -2.074 1.42 10.672 1 98.12 259 HIS A N 1
ATOM 2021 C CA . HIS A 1 259 ? -1.98 2.875 10.602 1 98.12 259 HIS A CA 1
ATOM 2022 C C . HIS A 1 259 ? -3.094 3.459 9.742 1 98.12 259 HIS A C 1
ATOM 2024 O O . HIS A 1 259 ? -3.217 3.119 8.562 1 98.12 259 HIS A O 1
ATOM 2030 N N . PHE A 1 260 ? -3.885 4.348 10.336 1 98.31 260 PHE A N 1
ATOM 2031 C CA . PHE A 1 260 ? -4.852 5.129 9.578 1 98.31 260 PHE A CA 1
ATOM 2032 C C . PHE A 1 260 ? -4.258 6.477 9.172 1 98.31 260 PHE A C 1
ATOM 2034 O O . PHE A 1 260 ? -3.938 7.301 10.031 1 98.31 260 PHE A O 1
ATOM 2041 N N . VAL A 1 261 ? -4.078 6.625 7.934 1 98 261 VAL A N 1
ATOM 2042 C CA . VAL A 1 261 ? -3.711 7.938 7.414 1 98 261 VAL A CA 1
ATOM 2043 C C . VAL A 1 261 ? -4.965 8.695 6.988 1 98 261 VAL A C 1
ATOM 2045 O O . VAL A 1 261 ? -5.652 8.289 6.047 1 98 261 VAL A O 1
ATOM 2048 N N . ASN A 1 262 ? -5.289 9.773 7.68 1 97.81 262 ASN A N 1
ATOM 2049 C CA . ASN A 1 262 ? -6.574 10.445 7.527 1 97.81 262 ASN A CA 1
ATOM 2050 C C . ASN A 1 262 ? -6.543 11.453 6.375 1 97.81 262 ASN A C 1
ATOM 2052 O O . ASN A 1 262 ? -6.895 12.617 6.559 1 97.81 262 ASN A O 1
ATOM 2056 N N . THR A 1 263 ? -6.105 11.047 5.25 1 95.94 263 THR A N 1
ATOM 2057 C CA . THR A 1 263 ? -6.105 11.766 3.979 1 95.94 263 THR A CA 1
ATOM 2058 C C . THR A 1 263 ? -6 10.789 2.809 1 95.94 263 THR A C 1
ATOM 2060 O O . THR A 1 263 ? -6.242 9.594 2.969 1 95.94 263 THR A O 1
ATOM 2063 N N . ASP A 1 264 ? -5.855 11.273 1.603 1 96.38 264 ASP A N 1
ATOM 2064 C CA . ASP A 1 264 ? -5.719 10.469 0.397 1 96.38 264 ASP A CA 1
ATOM 2065 C C . ASP A 1 264 ? -4.656 11.039 -0.534 1 96.38 264 ASP A C 1
ATOM 2067 O O . ASP A 1 264 ? -4.125 12.125 -0.284 1 96.38 264 ASP A O 1
ATOM 2071 N N . PHE A 1 265 ? -4.367 10.312 -1.538 1 96.31 265 PHE A N 1
ATOM 2072 C CA . PHE A 1 265 ? -3.264 10.68 -2.414 1 96.31 265 PHE A CA 1
ATOM 2073 C C . PHE A 1 265 ? -3.67 11.805 -3.355 1 96.31 265 PHE A C 1
ATOM 2075 O O . PHE A 1 265 ? -2.826 12.391 -4.039 1 96.31 265 PHE A O 1
ATOM 2082 N N . TYR A 1 266 ? -4.938 12.219 -3.285 1 96.44 266 TYR A N 1
ATOM 2083 C CA . TYR A 1 266 ? -5.391 13.375 -4.055 1 96.44 266 TYR A CA 1
ATOM 2084 C C . TYR A 1 266 ? -4.73 14.656 -3.559 1 96.44 266 TYR A C 1
ATOM 2086 O O . TYR A 1 266 ? -4.633 15.641 -4.297 1 96.44 266 TYR A O 1
ATOM 2094 N N . VAL A 1 267 ? -4.281 14.609 -2.279 1 96.94 267 VAL A N 1
ATOM 2095 C CA . VAL A 1 267 ? -3.645 15.797 -1.726 1 96.94 267 VAL A CA 1
ATOM 2096 C C . VAL A 1 267 ? -2.322 15.414 -1.065 1 96.94 267 VAL A C 1
ATOM 2098 O O . VAL A 1 267 ? -1.803 16.156 -0.225 1 96.94 267 VAL A O 1
ATOM 2101 N N . ASP A 1 268 ? -1.864 14.219 -1.341 1 95.69 268 ASP A N 1
ATOM 2102 C CA . ASP A 1 268 ? -0.595 13.742 -0.808 1 95.69 268 ASP A CA 1
ATOM 2103 C C . ASP A 1 268 ? 0.306 13.211 -1.924 1 95.69 268 ASP A C 1
ATOM 2105 O O . ASP A 1 268 ? -0.118 13.117 -3.076 1 95.69 268 ASP A O 1
ATOM 2109 N N . THR A 1 269 ? 1.543 13 -1.583 1 93.31 269 THR A N 1
ATOM 2110 C CA . THR A 1 269 ? 2.518 12.461 -2.523 1 93.31 269 THR A CA 1
ATOM 2111 C C . THR A 1 269 ? 2.496 10.938 -2.508 1 93.31 269 THR A C 1
ATOM 2113 O O . THR A 1 269 ? 2.436 10.32 -1.44 1 93.31 269 THR A O 1
ATOM 2116 N N . PRO A 1 270 ? 2.555 10.375 -3.76 1 95.12 270 PRO A N 1
ATOM 2117 C CA . PRO A 1 270 ? 2.602 8.906 -3.785 1 95.12 270 PRO A CA 1
ATOM 2118 C C . PRO A 1 270 ? 3.9 8.352 -3.209 1 95.12 270 PRO A C 1
ATOM 2120 O O . PRO A 1 270 ? 4.977 8.906 -3.447 1 95.12 270 PRO A O 1
ATOM 2123 N N . LYS A 1 271 ? 3.777 7.379 -2.426 1 94.81 271 LYS A N 1
ATOM 2124 C CA . LYS A 1 271 ? 4.922 6.699 -1.823 1 94.81 271 LYS A CA 1
ATOM 2125 C C . LYS A 1 271 ? 4.582 5.246 -1.49 1 94.81 271 LYS A C 1
ATOM 2127 O O . LYS A 1 271 ? 3.41 4.879 -1.412 1 94.81 271 LYS A O 1
ATOM 2132 N N . ALA A 1 272 ? 5.582 4.453 -1.387 1 94.44 272 ALA A N 1
ATOM 2133 C CA . ALA A 1 272 ? 5.371 3.043 -1.067 1 94.44 272 ALA A CA 1
ATOM 2134 C C . ALA A 1 272 ? 4.926 2.869 0.382 1 94.44 272 ALA A C 1
ATOM 2136 O O . ALA A 1 272 ? 5.441 3.535 1.281 1 94.44 272 ALA A O 1
ATOM 2137 N N . MET A 1 273 ? 3.945 2 0.563 1 95.62 273 MET A N 1
ATOM 2138 C CA . MET A 1 273 ? 3.387 1.806 1.898 1 95.62 273 MET A CA 1
ATOM 2139 C C . MET A 1 273 ? 3.357 0.326 2.266 1 95.62 273 MET A C 1
ATOM 2141 O O . MET A 1 273 ? 3.189 -0.531 1.396 1 95.62 273 MET A O 1
ATOM 2145 N N . SER A 1 274 ? 3.537 0.099 3.57 1 96.5 274 SER A N 1
ATOM 2146 C CA . SER A 1 274 ? 3.324 -1.256 4.07 1 96.5 274 SER A CA 1
ATOM 2147 C C . SER A 1 274 ? 1.851 -1.642 4.012 1 96.5 274 SER A C 1
ATOM 2149 O O . SER A 1 274 ? 0.975 -0.774 4.031 1 96.5 274 SER A O 1
ATOM 2151 N N . PRO A 1 275 ? 1.566 -2.949 3.977 1 96.75 275 PRO A N 1
ATOM 2152 C CA . PRO A 1 275 ? 0.18 -3.395 3.812 1 96.75 275 PRO A CA 1
ATOM 2153 C C . PRO A 1 275 ? -0.715 -2.973 4.977 1 96.75 275 PRO A C 1
ATOM 2155 O O . PRO A 1 275 ? -1.929 -2.834 4.809 1 96.75 275 PRO A O 1
ATOM 2158 N N . ASN A 1 276 ? -0.158 -2.75 6.164 1 97.44 276 ASN A N 1
ATOM 2159 C CA . ASN A 1 276 ? -0.975 -2.402 7.32 1 97.44 276 ASN A CA 1
ATOM 2160 C C . ASN A 1 276 ? -1.191 -0.896 7.422 1 97.44 276 ASN A C 1
ATOM 2162 O O . ASN A 1 276 ? -1.75 -0.408 8.406 1 97.44 276 ASN A O 1
ATOM 2166 N N . THR A 1 277 ? -0.735 -0.121 6.465 1 97.69 277 THR A N 1
ATOM 2167 C CA . THR A 1 277 ? -1.001 1.311 6.379 1 97.69 277 THR A CA 1
ATOM 2168 C C . THR A 1 277 ? -2.17 1.588 5.438 1 97.69 277 THR A C 1
ATOM 2170 O O . THR A 1 277 ? -2.115 1.252 4.254 1 97.69 277 THR A O 1
ATOM 2173 N N . LYS A 1 278 ? -3.219 2.174 6.004 1 97.38 278 LYS A N 1
ATOM 2174 C CA . LYS A 1 278 ? -4.43 2.41 5.227 1 97.38 278 LYS A CA 1
ATOM 2175 C C . LYS A 1 278 ? -4.711 3.904 5.086 1 97.38 278 LYS A C 1
ATOM 2177 O O . LYS A 1 278 ? -4.938 4.594 6.086 1 97.38 278 LYS A O 1
ATOM 2182 N N . TYR A 1 279 ? -4.641 4.414 3.84 1 97.38 279 TYR A N 1
ATOM 2183 C CA . TYR A 1 279 ? -5.18 5.742 3.562 1 97.38 279 TYR A CA 1
ATOM 2184 C C . TYR A 1 279 ? -6.703 5.723 3.568 1 97.38 279 TYR A C 1
ATOM 2186 O O . TYR A 1 279 ? -7.332 5.32 2.586 1 97.38 279 TYR A O 1
ATOM 2194 N N . ILE A 1 280 ? -7.293 6.25 4.574 1 97.19 280 ILE A N 1
ATOM 2195 C CA . ILE A 1 280 ? -8.719 6.031 4.781 1 97.19 280 ILE A CA 1
ATOM 2196 C C . ILE A 1 280 ? -9.508 7.215 4.23 1 97.19 280 ILE A C 1
ATOM 2198 O O . ILE A 1 280 ? -10.734 7.27 4.367 1 97.19 280 ILE A O 1
ATOM 2202 N N . GLY A 1 281 ? -8.844 8.219 3.514 1 92.75 281 GLY A N 1
ATOM 2203 C CA . GLY A 1 281 ? -9.516 9.25 2.734 1 92.75 281 GLY A CA 1
ATOM 2204 C C . GLY A 1 281 ? -9.844 10.492 3.539 1 92.75 281 GLY A C 1
ATOM 2205 O O . GLY A 1 281 ? -9.859 11.602 3.002 1 92.75 281 GLY A O 1
ATOM 2206 N N . GLY A 1 282 ? -10.305 10.461 4.859 1 97.12 282 GLY A N 1
ATOM 2207 C CA . GLY A 1 282 ? -10.734 11.562 5.707 1 97.12 282 GLY A CA 1
ATOM 2208 C C . GLY A 1 282 ? -12.039 11.289 6.434 1 97.12 282 GLY A C 1
ATOM 2209 O O . GLY A 1 282 ? -13.117 11.609 5.926 1 97.12 282 GLY A O 1
ATOM 2210 N N . ILE A 1 283 ? -11.891 10.859 7.59 1 97.75 283 ILE A N 1
ATOM 2211 C CA . ILE A 1 283 ? -13.086 10.477 8.336 1 97.75 283 ILE A CA 1
ATOM 2212 C C . ILE A 1 283 ? -13.852 11.727 8.75 1 97.75 283 ILE A C 1
ATOM 2214 O O . ILE A 1 283 ? -15.023 11.641 9.141 1 97.75 283 ILE A O 1
ATOM 2218 N N . HIS A 1 284 ? -13.195 12.914 8.656 1 96.44 284 HIS A N 1
ATOM 2219 C CA . HIS A 1 284 ? -13.836 14.172 9.039 1 96.44 284 HIS A CA 1
ATOM 2220 C C . HIS A 1 284 ? -14.664 14.734 7.887 1 96.44 284 HIS A C 1
ATOM 2222 O O . HIS A 1 284 ? -15.453 15.656 8.086 1 96.44 284 HIS A O 1
ATOM 2228 N N . LEU A 1 285 ? -14.477 14.227 6.715 1 97.56 285 LEU A N 1
ATOM 2229 C CA . LEU A 1 285 ? -15.164 14.75 5.539 1 97.56 285 LEU A CA 1
ATOM 2230 C C . LEU A 1 285 ? -16.641 14.367 5.555 1 97.56 285 LEU A C 1
ATOM 2232 O O . LEU A 1 285 ? -16.984 13.242 5.902 1 97.56 285 LEU A O 1
ATOM 2236 N N . ARG A 1 286 ? -17.453 15.281 5.207 1 95.44 286 ARG A N 1
ATOM 2237 C CA . ARG A 1 286 ? -18.906 15.078 5.176 1 95.44 286 ARG A CA 1
ATOM 2238 C C . ARG A 1 286 ? -19.547 15.945 4.105 1 95.44 286 ARG A C 1
ATOM 2240 O O . ARG A 1 286 ? -18.922 16.859 3.564 1 95.44 286 ARG A O 1
ATOM 2247 N N . GLU A 1 287 ? -20.797 15.609 3.859 1 96.19 287 GLU A N 1
ATOM 2248 C CA . GLU A 1 287 ? -21.562 16.438 2.939 1 96.19 287 GLU A CA 1
ATOM 2249 C C . GLU A 1 287 ? -21.938 17.781 3.576 1 96.19 287 GLU A C 1
ATOM 2251 O O . GLU A 1 287 ? -21.938 17.906 4.805 1 96.19 287 GLU A O 1
ATOM 2256 N N . GLY A 1 288 ? -22.203 18.75 2.744 1 96.69 288 GLY A N 1
ATOM 2257 C CA . GLY A 1 288 ? -22.562 20.078 3.215 1 96.69 288 GLY A CA 1
ATOM 2258 C C . GLY A 1 288 ? -23.984 20.141 3.766 1 96.69 288 GLY A C 1
ATOM 2259 O O . GLY A 1 288 ? -24.891 19.5 3.232 1 96.69 288 GLY A O 1
ATOM 2260 N N . HIS A 1 289 ? -24.094 20.953 4.812 1 96 289 HIS A N 1
ATOM 2261 C CA . HIS A 1 289 ? -25.406 21.297 5.348 1 96 289 HIS A CA 1
ATOM 2262 C C . HIS A 1 289 ? -25.797 22.703 4.945 1 96 289 HIS A C 1
ATOM 2264 O O . HIS A 1 289 ? -24.953 23.531 4.594 1 96 289 HIS A O 1
ATOM 2270 N N . PRO A 1 290 ? -27.156 22.953 5.023 1 96 290 PRO A N 1
ATOM 2271 C CA . PRO A 1 290 ? -27.562 24.344 4.758 1 96 290 PRO A CA 1
ATOM 2272 C C . PRO A 1 290 ? -26.953 25.328 5.746 1 96 290 PRO A C 1
ATOM 2274 O O . PRO A 1 290 ? -26.844 25.031 6.938 1 96 290 PRO A O 1
ATOM 2277 N N . LEU A 1 291 ? -26.656 26.516 5.184 1 96.5 291 LEU A N 1
ATOM 2278 C CA . LEU A 1 291 ? -26.047 27.531 6.031 1 96.5 291 LEU A CA 1
ATOM 2279 C C . LEU A 1 291 ? -27.109 28.219 6.887 1 96.5 291 LEU A C 1
ATOM 2281 O O . LEU A 1 291 ? -28.266 28.297 6.5 1 96.5 291 LEU A O 1
ATOM 2285 N N . PRO A 1 292 ? -26.672 28.734 8.047 1 94.69 292 PRO A N 1
ATOM 2286 C CA . PRO A 1 292 ? -27.594 29.547 8.852 1 94.69 292 PRO A CA 1
ATOM 2287 C C . PRO A 1 292 ? -28.141 30.75 8.086 1 94.69 292 PRO A C 1
ATOM 2289 O O . PRO A 1 292 ? -27.5 31.234 7.156 1 94.69 292 PRO A O 1
ATOM 2292 N N . GLN A 1 293 ? -29.219 31.281 8.555 1 93.81 293 GLN A N 1
ATOM 2293 C CA . GLN A 1 293 ? -29.953 32.344 7.863 1 93.81 293 GLN A CA 1
ATOM 2294 C C . GLN A 1 293 ? -29.125 33.594 7.77 1 93.81 293 GLN A C 1
ATOM 2296 O O . GLN A 1 293 ? -29.281 34.375 6.824 1 93.81 293 GLN A O 1
ATOM 2301 N N . GLU A 1 294 ? -28.219 33.75 8.648 1 93.31 294 GLU A N 1
ATOM 2302 C CA . GLU A 1 294 ? -27.406 34.938 8.695 1 93.31 294 GLU A CA 1
ATOM 2303 C C . GLU A 1 294 ? -26.531 35.062 7.453 1 93.31 294 GLU A C 1
ATOM 2305 O O . GLU A 1 294 ? -26.062 36.156 7.121 1 93.31 294 GLU A O 1
ATOM 2310 N N . TYR A 1 295 ? -26.344 33.969 6.715 1 95.69 295 TYR A N 1
ATOM 2311 C CA . TYR A 1 295 ? -25.5 34 5.52 1 95.69 295 TYR A CA 1
ATOM 2312 C C . TYR A 1 295 ? -26.344 34.25 4.273 1 95.69 295 TYR A C 1
ATOM 2314 O O . TYR A 1 295 ? -25.797 34.5 3.193 1 95.69 295 TYR A O 1
ATOM 2322 N N . ASP A 1 296 ? -27.672 34.25 4.363 1 93.44 296 ASP A N 1
ATOM 2323 C CA . ASP A 1 296 ? -28.578 34.25 3.211 1 93.44 296 ASP A CA 1
ATOM 2324 C C . ASP A 1 296 ? -28.375 35.5 2.357 1 93.44 296 ASP A C 1
ATOM 2326 O O . ASP A 1 296 ? -28.156 35.406 1.147 1 93.44 296 ASP A O 1
ATOM 2330 N N . ASP A 1 297 ? -28.422 36.625 2.98 1 93 297 ASP A N 1
ATOM 2331 C CA . ASP A 1 297 ? -28.297 37.875 2.248 1 93 297 ASP A CA 1
ATOM 2332 C C . ASP A 1 297 ? -26.922 38 1.587 1 93 297 ASP A C 1
ATOM 2334 O O . ASP A 1 297 ? -26.812 38.5 0.464 1 93 297 ASP A O 1
ATOM 2338 N N . PHE A 1 298 ? -26 37.562 2.312 1 95 298 PHE A N 1
ATOM 2339 C CA . PHE A 1 298 ? -24.625 37.656 1.815 1 95 298 PHE A CA 1
ATOM 2340 C C . PHE A 1 298 ? -24.469 36.812 0.551 1 95 298 PHE A C 1
ATOM 2342 O O . PHE A 1 298 ? -23.859 37.281 -0.426 1 95 298 PHE A O 1
ATOM 2349 N N . TYR A 1 299 ? -25.016 35.656 0.448 1 95.31 299 TYR A N 1
ATOM 2350 C CA . TYR A 1 299 ? -24.891 34.75 -0.69 1 95.31 299 TYR A CA 1
ATOM 2351 C C . TYR A 1 299 ? -25.812 35.156 -1.825 1 95.31 299 TYR A C 1
ATOM 2353 O O . TYR A 1 299 ? -25.5 34.938 -3 1 95.31 299 TYR A O 1
ATOM 2361 N N . ARG A 1 300 ? -26.953 35.688 -1.476 1 94.31 300 ARG A N 1
ATOM 2362 C CA . ARG A 1 300 ? -27.875 36.156 -2.49 1 94.31 300 ARG A CA 1
ATOM 2363 C C . ARG A 1 300 ? -27.219 37.188 -3.4 1 94.31 300 ARG A C 1
ATOM 2365 O O . ARG A 1 300 ? -27.422 37.156 -4.617 1 94.31 300 ARG A O 1
ATOM 2372 N N . ASP A 1 301 ? -26.359 38.031 -2.803 1 93.31 301 ASP A N 1
ATOM 2373 C CA . ASP A 1 301 ? -25.766 39.125 -3.529 1 93.31 301 ASP A CA 1
ATOM 2374 C C . ASP A 1 301 ? -24.391 38.75 -4.078 1 93.31 301 ASP A C 1
ATOM 2376 O O . ASP A 1 301 ? -23.703 39.562 -4.684 1 93.31 301 ASP A O 1
ATOM 2380 N N . ALA A 1 302 ? -23.969 37.531 -3.85 1 96.94 302 ALA A N 1
ATOM 2381 C CA . ALA A 1 302 ? -22.641 37.094 -4.285 1 96.94 302 ALA A CA 1
ATOM 2382 C C . ALA A 1 302 ? -22.672 36.594 -5.719 1 96.94 302 ALA A C 1
ATOM 2384 O O . ALA A 1 302 ? -22.391 35.406 -5.969 1 96.94 302 ALA A O 1
ATOM 2385 N N . HIS A 1 303 ? -22.781 37.438 -6.684 1 96.31 303 HIS A N 1
ATOM 2386 C CA . HIS A 1 303 ? -22.969 37.094 -8.086 1 96.31 303 HIS A CA 1
ATOM 2387 C C . HIS A 1 303 ? -21.688 36.531 -8.688 1 96.31 303 HIS A C 1
ATOM 2389 O O . HIS A 1 303 ? -21.734 35.75 -9.641 1 96.31 303 HIS A O 1
ATOM 2395 N N . HIS A 1 304 ? -20.562 36.938 -8.109 1 97.31 304 HIS A N 1
ATOM 2396 C CA . HIS A 1 304 ? -19.297 36.469 -8.648 1 97.31 304 HIS A CA 1
ATOM 2397 C C . HIS A 1 304 ? -18.688 35.375 -7.762 1 97.31 304 HIS A C 1
ATOM 2399 O O . HIS A 1 304 ? -17.547 34.969 -7.969 1 97.31 304 HIS A O 1
ATOM 2405 N N . GLY A 1 305 ? -19.469 35 -6.762 1 98.06 305 GLY A N 1
ATOM 2406 C CA . GLY A 1 305 ? -19.016 33.938 -5.898 1 98.06 305 GLY A CA 1
ATOM 2407 C C . GLY A 1 305 ? -18.531 34.406 -4.543 1 98.06 305 GLY A C 1
ATOM 2408 O O . GLY A 1 305 ? -18.531 35.625 -4.27 1 98.06 305 GLY A O 1
ATOM 2409 N N . VAL A 1 306 ? -18.172 33.469 -3.699 1 98.62 306 VAL A N 1
ATOM 2410 C CA . VAL A 1 306 ? -17.734 33.719 -2.33 1 98.62 306 VAL A CA 1
ATOM 2411 C C . VAL A 1 306 ? -16.375 33.062 -2.086 1 98.62 306 VAL A C 1
ATOM 2413 O O . VAL A 1 306 ? -16.109 31.953 -2.545 1 98.62 306 VAL A O 1
ATOM 2416 N N . ILE A 1 307 ? -15.5 33.781 -1.44 1 98.75 307 ILE A N 1
ATOM 2417 C CA . ILE A 1 307 ? -14.211 33.281 -0.98 1 98.75 307 ILE A CA 1
ATOM 2418 C C . ILE A 1 307 ? -14.227 33.125 0.539 1 98.75 307 ILE A C 1
ATOM 2420 O O . ILE A 1 307 ? -14.727 34 1.251 1 98.75 307 ILE A O 1
ATOM 2424 N N . LEU A 1 308 ? -13.75 31.984 1.027 1 98.69 308 LEU A N 1
ATOM 2425 C CA . LEU A 1 308 ? -13.609 31.766 2.465 1 98.69 308 LEU A CA 1
ATOM 2426 C C . LEU A 1 308 ? -12.164 32 2.908 1 98.69 308 LEU A C 1
ATOM 2428 O O . LEU A 1 308 ? -11.234 31.438 2.32 1 98.69 308 LEU A O 1
ATOM 2432 N N . PHE A 1 309 ? -12 32.875 3.854 1 97.5 309 PHE A N 1
ATOM 2433 C CA . PHE A 1 309 ? -10.727 33.031 4.539 1 97.5 309 PHE A CA 1
ATOM 2434 C C . PHE A 1 309 ? -10.781 32.469 5.945 1 97.5 309 PHE A C 1
ATOM 2436 O O . PHE A 1 309 ? -11.469 33 6.82 1 97.5 309 PHE A O 1
ATOM 2443 N N . SER A 1 310 ? -10.039 31.359 6.145 1 95.06 310 SER A N 1
ATOM 2444 C CA . SER A 1 310 ? -9.953 30.688 7.434 1 95.06 310 SER A CA 1
ATOM 2445 C C . SER A 1 310 ? -8.562 30.109 7.668 1 95.06 310 SER A C 1
ATOM 2447 O O . SER A 1 310 ? -8.086 29.281 6.891 1 95.06 310 SER A O 1
ATOM 2449 N N . MET A 1 311 ? -7.953 30.484 8.742 1 88.44 311 MET A N 1
ATOM 2450 C CA . MET A 1 311 ? -6.566 30.109 9 1 88.44 311 MET A CA 1
ATOM 2451 C C . MET A 1 311 ? -6.488 29.062 10.102 1 88.44 311 MET A C 1
ATOM 2453 O O . MET A 1 311 ? -5.465 28.953 10.781 1 88.44 311 MET A O 1
ATOM 2457 N N . GLY A 1 312 ? -7.473 28.344 10.281 1 76.19 312 GLY A N 1
ATOM 2458 C CA . GLY A 1 312 ? -7.48 27.172 11.133 1 76.19 312 GLY A CA 1
ATOM 2459 C C . GLY A 1 312 ? -7.391 27.5 12.609 1 76.19 312 GLY A C 1
ATOM 2460 O O . GLY A 1 312 ? -7.711 28.625 13.016 1 76.19 312 GLY A O 1
ATOM 2461 N N . TYR A 1 313 ? -7.047 26.531 13.359 1 63.62 313 TYR A N 1
ATOM 2462 C CA . TYR A 1 313 ? -7.07 26.547 14.82 1 63.62 313 TYR A CA 1
ATOM 2463 C C . TYR A 1 313 ? -5.75 27.062 15.383 1 63.62 313 TYR A C 1
ATOM 2465 O O . TYR A 1 313 ? -5.727 27.75 16.406 1 63.62 313 TYR A O 1
ATOM 2473 N N . THR A 1 314 ? -4.773 26.766 14.609 1 61.34 314 THR A N 1
ATOM 2474 C CA . THR A 1 314 ? -3.453 26.969 15.195 1 61.34 314 THR A CA 1
ATOM 2475 C C . THR A 1 314 ? -2.705 28.078 14.453 1 61.34 314 THR A C 1
ATOM 2477 O O . THR A 1 314 ? -2.707 28.125 13.219 1 61.34 314 THR A O 1
ATOM 2480 N N . GLY A 1 315 ? -2.203 29.047 15.188 1 59.94 315 GLY A N 1
ATOM 2481 C CA . GLY A 1 315 ? -1.162 29.922 14.672 1 59.94 315 GLY A CA 1
ATOM 2482 C C . GLY A 1 315 ? -1.688 31.266 14.219 1 59.94 315 GLY A C 1
ATOM 2483 O O . GLY A 1 315 ? -0.907 32.188 13.906 1 59.94 315 GLY A O 1
ATOM 2484 N N . PHE A 1 316 ? -2.922 31.375 14.141 1 66.5 316 PHE A N 1
ATOM 2485 C CA . PHE A 1 316 ? -3.445 32.656 13.664 1 66.5 316 PHE A CA 1
ATOM 2486 C C . PHE A 1 316 ? -4.305 33.312 14.727 1 66.5 316 PHE A C 1
ATOM 2488 O O . PHE A 1 316 ? -5.445 33.688 14.461 1 66.5 316 PHE A O 1
ATOM 2495 N N . HIS A 1 317 ? -3.641 33.406 15.797 1 73.25 317 HIS A N 1
ATOM 2496 C CA . HIS A 1 317 ? -4.328 34.094 16.875 1 73.25 317 HIS A CA 1
ATOM 2497 C C . HIS A 1 317 ? -4.324 35.594 16.656 1 73.25 317 HIS A C 1
ATOM 2499 O O . HIS A 1 317 ? -3.279 36.188 16.375 1 73.25 317 HIS A O 1
ATOM 2505 N N . PRO A 1 318 ? -5.453 36.188 16.828 1 75.19 318 PRO A N 1
ATOM 2506 C CA . PRO A 1 318 ? -5.598 37.594 16.484 1 75.19 318 PRO A CA 1
ATOM 2507 C C . PRO A 1 318 ? -4.625 38.5 17.25 1 75.19 318 PRO A C 1
ATOM 2509 O O . PRO A 1 318 ? -4.195 39.531 16.719 1 75.19 318 PRO A O 1
ATOM 2512 N N . GLU A 1 319 ? -4.238 38.062 18.406 1 75.44 319 GLU A N 1
ATOM 2513 C CA . GLU A 1 319 ? -3.33 38.906 19.203 1 75.44 319 GLU A CA 1
ATOM 2514 C C . GLU A 1 319 ? -1.901 38.812 18.672 1 75.44 319 GLU A C 1
ATOM 2516 O O . GLU A 1 319 ? -1.091 39.719 18.906 1 75.44 319 GLU A O 1
ATOM 2521 N N . ALA A 1 320 ? -1.671 37.75 18.016 1 76.44 320 ALA A N 1
ATOM 2522 C CA . ALA A 1 320 ? -0.294 37.5 17.578 1 76.44 320 ALA A CA 1
ATOM 2523 C C . ALA A 1 320 ? -0.08 37.969 16.141 1 76.44 320 ALA A C 1
ATOM 2525 O O . ALA A 1 320 ? 1.032 38.344 15.766 1 76.44 320 ALA A O 1
ATOM 2526 N N . VAL A 1 321 ? -1.064 38.062 15.344 1 82 321 VAL A N 1
ATOM 2527 C CA . VAL A 1 321 ? -0.961 38.438 13.93 1 82 321 VAL A CA 1
ATOM 2528 C C . VAL A 1 321 ? -0.783 39.969 13.797 1 82 321 VAL A C 1
ATOM 2530 O O . VAL A 1 321 ? -1.594 40.719 14.312 1 82 321 VAL A O 1
ATOM 2533 N N . PRO A 1 322 ? 0.26 40.312 13.172 1 82.69 322 PRO A N 1
ATOM 2534 C CA . PRO A 1 322 ? 0.419 41.75 12.969 1 82.69 322 PRO A CA 1
ATOM 2535 C C . PRO A 1 322 ? -0.76 42.375 12.227 1 82.69 322 PRO A C 1
ATOM 2537 O O . PRO A 1 322 ? -1.273 41.781 11.273 1 82.69 322 PRO A O 1
ATOM 2540 N N . SER A 1 323 ? -1.081 43.594 12.648 1 85.94 323 SER A N 1
ATOM 2541 C CA . SER A 1 323 ? -2.223 44.281 12.062 1 85.94 323 SER A CA 1
ATOM 2542 C C . SER A 1 323 ? -2.012 44.562 10.578 1 85.94 323 SER A C 1
ATOM 2544 O O . SER A 1 323 ? -2.969 44.562 9.805 1 85.94 323 SER A O 1
ATOM 2546 N N . SER A 1 324 ? -0.757 44.719 10.211 1 87.94 324 SER A N 1
ATOM 2547 C CA . SER A 1 324 ? -0.452 45 8.812 1 87.94 324 SER A CA 1
ATOM 2548 C C . SER A 1 324 ? -0.78 43.812 7.922 1 87.94 324 SER A C 1
ATOM 2550 O O . SER A 1 324 ? -1.188 44 6.77 1 87.94 324 SER A O 1
ATOM 2552 N N . VAL A 1 325 ? -0.639 42.656 8.453 1 88.56 325 VAL A N 1
ATOM 2553 C CA . VAL A 1 325 ? -0.889 41.438 7.672 1 88.56 325 VAL A CA 1
ATOM 2554 C C . VAL A 1 325 ? -2.381 41.312 7.371 1 88.56 325 VAL A C 1
ATOM 2556 O O . VAL A 1 325 ? -2.773 41.125 6.219 1 88.56 325 VAL A O 1
ATOM 2559 N N . ILE A 1 326 ? -3.186 41.469 8.391 1 90.81 326 ILE A N 1
ATOM 2560 C CA . ILE A 1 326 ? -4.629 41.344 8.203 1 90.81 326 ILE A CA 1
ATOM 2561 C C . ILE A 1 326 ? -5.133 42.5 7.336 1 90.81 326 ILE A C 1
ATOM 2563 O O . ILE A 1 326 ? -6.039 42.312 6.516 1 90.81 326 ILE A O 1
ATOM 2567 N N . ALA A 1 327 ? -4.52 43.656 7.512 1 93.62 327 ALA A N 1
ATOM 2568 C CA . ALA A 1 327 ? -4.895 44.812 6.699 1 93.62 327 ALA A CA 1
ATOM 2569 C C . ALA A 1 327 ? -4.625 44.562 5.219 1 93.62 327 ALA A C 1
ATOM 2571 O O . ALA A 1 327 ? -5.414 44.938 4.359 1 93.62 327 ALA A O 1
ATOM 2572 N N . ASN A 1 328 ? -3.525 43.938 4.953 1 94.62 328 ASN A N 1
ATOM 2573 C CA . ASN A 1 328 ? -3.178 43.625 3.572 1 94.62 328 ASN A CA 1
ATOM 2574 C C . ASN A 1 328 ? -4.176 42.656 2.955 1 94.62 328 ASN A C 1
ATOM 2576 O O . ASN A 1 328 ? -4.547 42.781 1.789 1 94.62 328 ASN A O 1
ATOM 2580 N N . PHE A 1 329 ? -4.617 41.688 3.699 1 94.94 329 PHE A N 1
ATOM 2581 C CA . PHE A 1 329 ? -5.617 40.75 3.211 1 94.94 329 PHE A CA 1
ATOM 2582 C C . PHE A 1 329 ? -6.934 41.469 2.928 1 94.94 329 PHE A C 1
ATOM 2584 O O . PHE A 1 329 ? -7.523 41.312 1.859 1 94.94 329 PHE A O 1
ATOM 2591 N N . LEU A 1 330 ? -7.309 42.312 3.832 1 97.12 330 LEU A N 1
ATOM 2592 C CA . LEU A 1 330 ? -8.578 43.031 3.686 1 97.12 330 LEU A CA 1
ATOM 2593 C C . LEU A 1 330 ? -8.539 44 2.504 1 97.12 330 LEU A C 1
ATOM 2595 O O . LEU A 1 330 ? -9.523 44.125 1.775 1 97.12 330 LEU A O 1
ATOM 2599 N N . THR A 1 331 ? -7.406 44.625 2.389 1 97.94 331 THR A N 1
ATOM 2600 C CA . THR A 1 331 ? -7.23 45.5 1.247 1 97.94 331 THR A CA 1
ATOM 2601 C C . THR A 1 331 ? -7.348 44.75 -0.065 1 97.94 331 THR A C 1
ATOM 2603 O O . THR A 1 331 ? -8.031 45.188 -0.991 1 97.94 331 THR A O 1
ATOM 2606 N N . ALA A 1 332 ? -6.695 43.625 -0.148 1 98.12 332 ALA A N 1
ATOM 2607 C CA . ALA A 1 332 ? -6.77 42.781 -1.338 1 98.12 332 ALA A CA 1
ATOM 2608 C C . ALA A 1 332 ? -8.195 42.312 -1.585 1 98.12 332 ALA A C 1
ATOM 2610 O O . ALA A 1 332 ? -8.688 42.344 -2.715 1 98.12 332 ALA A O 1
ATOM 2611 N N . PHE A 1 333 ? -8.891 41.906 -0.561 1 98.5 333 PHE A N 1
ATOM 2612 C CA . PHE A 1 333 ? -10.242 41.375 -0.666 1 98.5 333 PHE A CA 1
ATOM 2613 C C . PHE A 1 333 ? -11.211 42.469 -1.139 1 98.5 333 PHE A C 1
ATOM 2615 O O . PHE A 1 333 ? -12.133 42.188 -1.909 1 98.5 333 PHE A O 1
ATOM 2622 N N . GLY A 1 334 ? -10.961 43.625 -0.677 1 98.38 334 GLY A N 1
ATOM 2623 C CA . GLY A 1 334 ? -11.82 44.719 -1.061 1 98.38 334 GLY A CA 1
ATOM 2624 C C . GLY A 1 334 ? -11.789 45 -2.549 1 98.38 334 GLY A C 1
ATOM 2625 O O . GLY A 1 334 ? -12.727 45.594 -3.094 1 98.38 334 GLY A O 1
ATOM 2626 N N . ARG A 1 335 ? -10.766 44.625 -3.15 1 98.19 335 ARG A N 1
ATOM 2627 C CA . ARG A 1 335 ? -10.594 44.875 -4.578 1 98.19 335 ARG A CA 1
ATOM 2628 C C . ARG A 1 335 ? -11.297 43.781 -5.41 1 98.19 335 ARG A C 1
ATOM 2630 O O . ARG A 1 335 ? -11.508 43.969 -6.609 1 98.19 335 ARG A O 1
ATOM 2637 N N . LEU A 1 336 ? -11.703 42.719 -4.848 1 98.38 336 LEU A N 1
ATOM 2638 C CA . LEU A 1 336 ? -12.281 41.594 -5.566 1 98.38 336 LEU A CA 1
ATOM 2639 C C . LEU A 1 336 ? -13.758 41.812 -5.859 1 98.38 336 LEU A C 1
ATOM 2641 O O . LEU A 1 336 ? -14.445 42.5 -5.098 1 98.38 336 LEU A O 1
ATOM 2645 N N . GLN A 1 337 ? -14.211 41.25 -6.938 1 97.94 337 GLN A N 1
ATOM 2646 C CA . GLN A 1 337 ? -15.641 41.281 -7.234 1 97.94 337 GLN A CA 1
ATOM 2647 C C . GLN A 1 337 ? -16.391 40.281 -6.375 1 97.94 337 GLN A C 1
ATOM 2649 O O . GLN A 1 337 ? -17.594 40.406 -6.156 1 97.94 337 GLN A O 1
ATOM 2654 N N . GLN A 1 338 ? -15.672 39.25 -5.949 1 98.44 338 GLN A N 1
ATOM 2655 C CA . GLN A 1 338 ? -16.234 38.219 -5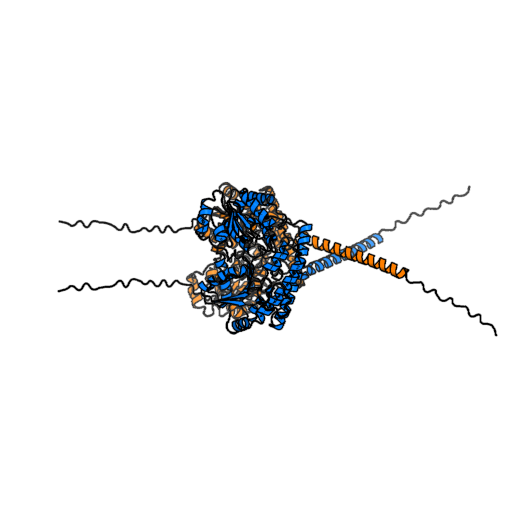.086 1 98.44 338 GLN A CA 1
ATOM 2656 C C . GLN A 1 338 ? -16.516 38.781 -3.686 1 98.44 338 GLN A C 1
ATOM 2658 O O . GLN A 1 338 ? -15.883 39.75 -3.258 1 98.44 338 GLN A O 1
ATOM 2663 N N . LYS A 1 339 ? -17.469 38.188 -3.035 1 98.44 339 LYS A N 1
ATOM 2664 C CA . LYS A 1 339 ? -17.625 38.406 -1.601 1 98.44 339 LYS A CA 1
ATOM 2665 C C . LYS A 1 339 ? -16.703 37.5 -0.797 1 98.44 339 LYS A C 1
ATOM 2667 O O . LYS A 1 339 ? -16.328 36.438 -1.254 1 98.44 339 LYS A O 1
ATOM 2672 N N . VAL A 1 340 ? -16.281 38.031 0.363 1 98.62 340 VAL A N 1
ATOM 2673 C CA . VAL A 1 340 ? -15.32 37.25 1.148 1 98.62 340 VAL A CA 1
ATOM 2674 C C . VAL A 1 340 ? -15.836 37.094 2.578 1 98.62 340 VAL A C 1
ATOM 2676 O O . VAL A 1 340 ? -16.203 38.062 3.23 1 98.62 340 VAL A O 1
ATOM 2679 N N . ILE A 1 341 ? -15.914 35.844 3.025 1 98.19 341 ILE A N 1
ATOM 2680 C CA . ILE A 1 341 ? -16.156 35.562 4.434 1 98.19 341 ILE A CA 1
ATOM 2681 C C . ILE A 1 341 ? -14.828 35.375 5.16 1 98.19 341 ILE A C 1
ATOM 2683 O O . ILE A 1 341 ? -14.031 34.5 4.809 1 98.19 341 ILE A O 1
ATOM 2687 N N . VAL A 1 342 ? -14.594 36.188 6.172 1 96.62 342 VAL A N 1
ATOM 2688 C CA . VAL A 1 342 ? -13.336 36.156 6.91 1 96.62 342 VAL A CA 1
ATOM 2689 C C . VAL A 1 342 ? -13.578 35.656 8.336 1 96.62 342 VAL A C 1
ATOM 2691 O O . VAL A 1 342 ? -14.281 36.312 9.109 1 96.62 342 VAL A O 1
ATOM 2694 N N . LYS A 1 343 ? -13.039 34.531 8.609 1 95.12 343 LYS A N 1
ATOM 2695 C CA . LYS A 1 343 ? -13.039 34.062 10 1 95.12 343 LYS A CA 1
ATOM 2696 C C . LYS A 1 343 ? -11.93 34.719 10.797 1 95.12 343 LYS A C 1
ATOM 2698 O O . LYS A 1 343 ? -10.75 34.406 10.633 1 95.12 343 LYS A O 1
ATOM 2703 N N . TYR A 1 344 ? -12.344 35.625 11.586 1 91.38 344 TYR A N 1
ATOM 2704 C CA . TYR A 1 344 ? -11.414 36.375 12.398 1 91.38 344 TYR A CA 1
ATOM 2705 C C . TYR A 1 344 ? -12.141 37.125 13.531 1 91.38 344 TYR A C 1
ATOM 2707 O O . TYR A 1 344 ? -13.352 37.312 13.461 1 91.38 344 TYR A O 1
ATOM 2715 N N . ASP A 1 345 ? -11.359 37.5 14.57 1 89.25 345 ASP A N 1
ATOM 2716 C CA . ASP A 1 345 ? -11.922 38.312 15.648 1 89.25 345 ASP A CA 1
ATOM 2717 C C . ASP A 1 345 ? -12.164 39.75 15.188 1 89.25 345 ASP A C 1
ATOM 2719 O O . ASP A 1 345 ? -11.211 40.469 14.859 1 89.25 345 ASP A O 1
ATOM 2723 N N . LYS A 1 346 ? -13.352 40.219 15.312 1 89.06 346 LYS A N 1
ATOM 2724 C CA . LYS A 1 346 ? -13.758 41.531 14.82 1 89.06 346 LYS A CA 1
ATOM 2725 C C . LYS A 1 346 ? -13.031 42.656 15.555 1 89.06 346 LYS A C 1
ATOM 2727 O O . LYS A 1 346 ? -12.789 43.719 14.984 1 89.06 346 LYS A O 1
ATOM 2732 N N . ASP A 1 347 ? -12.625 42.344 16.75 1 89.5 347 ASP A N 1
ATOM 2733 C CA . ASP A 1 347 ? -11.984 43.375 17.578 1 89.5 347 ASP A CA 1
ATOM 2734 C C . ASP A 1 347 ? -10.562 43.656 17.094 1 89.5 347 ASP A C 1
ATOM 2736 O O . ASP A 1 347 ? -9.984 44.688 17.438 1 89.5 347 ASP A O 1
ATOM 2740 N N . PHE A 1 348 ? -10.086 42.781 16.281 1 89 348 PHE A N 1
ATOM 2741 C CA . PHE A 1 348 ? -8.695 42.938 15.875 1 89 348 PHE A CA 1
ATOM 2742 C C . PHE A 1 348 ? -8.594 43.312 14.406 1 89 348 PHE A C 1
ATOM 2744 O O . PHE A 1 348 ? -7.5 43.312 13.836 1 89 348 PHE A O 1
ATOM 2751 N N . ILE A 1 349 ? -9.711 43.625 13.82 1 91 349 ILE A N 1
ATOM 2752 C CA . ILE A 1 349 ? -9.711 44 12.406 1 91 349 ILE A CA 1
ATOM 2753 C C . ILE A 1 349 ? -9.672 45.531 12.289 1 91 349 ILE A C 1
ATOM 2755 O O . ILE A 1 349 ? -10.469 46.219 12.922 1 91 349 ILE A O 1
ATOM 2759 N N . PRO A 1 350 ? -8.812 46.094 11.453 1 92 350 PRO A N 1
ATOM 2760 C CA . PRO A 1 350 ? -8.688 47.531 11.336 1 92 350 PRO A CA 1
ATOM 2761 C C . PRO A 1 350 ? -9.844 48.188 10.578 1 92 350 PRO A C 1
ATOM 2763 O O . PRO A 1 350 ? -10.25 49.312 10.883 1 92 350 PRO A O 1
ATOM 2766 N N . PHE A 1 351 ? -10.273 47.531 9.539 1 95.56 351 PHE A N 1
ATOM 2767 C CA . PHE A 1 351 ? -11.398 47.969 8.719 1 95.56 351 PHE A CA 1
ATOM 2768 C C . PHE A 1 351 ? -12.062 46.781 8.031 1 95.56 351 PHE A C 1
ATOM 2770 O O . PHE A 1 351 ? -11.508 45.688 7.996 1 95.56 351 PHE A O 1
ATOM 2777 N N . THR A 1 352 ? -13.289 47 7.527 1 97.12 352 THR A N 1
ATOM 2778 C CA . THR A 1 352 ? -14.016 45.969 6.828 1 97.12 352 THR A CA 1
ATOM 2779 C C . THR A 1 352 ? -14.562 46.469 5.496 1 97.12 352 THR A C 1
ATOM 2781 O O . THR A 1 352 ? -15.523 47.25 5.473 1 97.12 352 THR A O 1
ATOM 2784 N N . PRO A 1 353 ? -13.984 46.031 4.422 1 97.62 353 PRO A N 1
ATOM 2785 C CA . PRO A 1 353 ? -14.547 46.406 3.121 1 97.62 353 PRO A CA 1
ATOM 2786 C C . PRO A 1 353 ? -16.016 45.969 2.965 1 97.62 353 PRO A C 1
ATOM 2788 O O . PRO A 1 353 ? -16.469 45.062 3.656 1 97.62 353 PRO A O 1
ATOM 2791 N N . SER A 1 354 ? -16.703 46.562 2 1 96.56 354 SER A N 1
ATOM 2792 C CA . SER A 1 354 ? -18.141 46.375 1.841 1 96.56 354 SER A CA 1
ATOM 2793 C C . SER A 1 354 ? -18.469 44.969 1.391 1 96.56 354 SER A C 1
ATOM 2795 O O . SER A 1 354 ? -19.562 44.469 1.665 1 96.56 354 SER A O 1
ATOM 2797 N N . ASN A 1 355 ? -17.562 44.344 0.747 1 98.06 355 ASN A N 1
ATOM 2798 C CA . ASN A 1 355 ? -17.828 43 0.239 1 98.06 355 ASN A CA 1
ATOM 2799 C C . ASN A 1 355 ? -17.297 41.906 1.194 1 98.06 355 ASN A C 1
ATOM 2801 O O . ASN A 1 355 ? -17.203 40.75 0.828 1 98.06 355 ASN A O 1
ATOM 2805 N N . VAL A 1 356 ? -16.938 42.281 2.424 1 98 356 VAL A N 1
ATOM 2806 C CA . VAL A 1 356 ? -16.344 41.344 3.363 1 98 356 VAL A CA 1
ATOM 2807 C C . VAL A 1 356 ? -17.25 41.188 4.57 1 98 356 VAL A C 1
ATOM 2809 O O . VAL A 1 356 ? -17.797 42.156 5.09 1 98 356 VAL A O 1
ATOM 2812 N N . MET A 1 357 ? -17.469 39.938 4.945 1 97 357 MET A N 1
ATOM 2813 C CA . MET A 1 357 ? -18.141 39.594 6.191 1 97 357 MET A CA 1
ATOM 2814 C C . MET A 1 357 ? -17.156 38.969 7.176 1 97 357 MET A C 1
ATOM 2816 O O . MET A 1 357 ? -16.531 37.938 6.867 1 97 357 MET A O 1
ATOM 2820 N N . VAL A 1 358 ? -17 39.562 8.367 1 95.31 358 VAL A N 1
ATOM 2821 C CA . VAL A 1 358 ? -16.094 39.031 9.391 1 95.31 358 VAL A CA 1
ATOM 2822 C C . VAL A 1 358 ? -16.906 38.312 10.453 1 95.31 358 VAL A C 1
ATOM 2824 O O . VAL A 1 358 ? -17.875 38.844 11.008 1 95.31 358 VAL A O 1
ATOM 2827 N N . VAL A 1 359 ? -16.531 37.062 10.68 1 93.12 359 VAL A N 1
ATOM 2828 C CA . VAL A 1 359 ? -17.234 36.281 11.68 1 93.12 359 VAL A CA 1
ATOM 2829 C C . VAL A 1 359 ? -16.219 35.562 12.57 1 93.12 359 VAL A C 1
ATOM 2831 O O . VAL A 1 359 ? -15.086 35.281 12.148 1 93.12 359 VAL A O 1
ATOM 2834 N N . ASP A 1 360 ? -16.609 35.25 13.797 1 87.44 360 ASP A N 1
ATOM 2835 C CA . ASP A 1 360 ? -15.719 34.656 14.773 1 87.44 360 ASP A CA 1
ATOM 2836 C C . ASP A 1 360 ? -15.578 33.156 14.516 1 87.44 360 ASP A C 1
ATOM 2838 O O . ASP A 1 360 ? -14.57 32.531 14.891 1 87.44 360 ASP A O 1
ATOM 2842 N N . TRP A 1 361 ? -16.609 32.562 14.008 1 88.19 361 TRP A N 1
ATOM 2843 C CA . TRP A 1 361 ? -16.641 31.141 13.719 1 88.19 361 TRP A CA 1
ATOM 2844 C C . TRP A 1 361 ? -17.375 30.859 12.406 1 88.19 361 TRP A C 1
ATOM 2846 O O . TRP A 1 361 ? -18.281 31.609 12.023 1 88.19 361 TRP A O 1
ATOM 2856 N N . VAL A 1 362 ? -16.906 29.797 11.734 1 92.56 362 VAL A N 1
ATOM 2857 C CA . VAL A 1 362 ? -17.547 29.453 10.469 1 92.56 362 VAL A CA 1
ATOM 2858 C C . VAL A 1 362 ? -17.812 27.953 10.414 1 92.56 362 VAL A C 1
ATOM 2860 O O . VAL A 1 362 ? -16.984 27.156 10.867 1 92.56 362 VAL A O 1
ATOM 2863 N N . PRO A 1 363 ? -18.984 27.547 9.945 1 94.56 363 PRO A N 1
ATOM 2864 C CA . PRO A 1 363 ? -19.141 26.156 9.5 1 94.56 363 PRO A CA 1
ATOM 2865 C C . PRO A 1 363 ? -18.375 25.859 8.219 1 94.56 363 PRO A C 1
ATOM 2867 O O . PRO A 1 363 ? -18.984 25.781 7.141 1 94.56 363 PRO A O 1
ATOM 2870 N N . GLN A 1 364 ? -17.172 25.609 8.328 1 95.56 364 GLN A N 1
ATOM 2871 C CA . GLN A 1 364 ? -16.203 25.625 7.234 1 95.56 364 GLN A CA 1
ATOM 2872 C C . GLN A 1 364 ? -16.625 24.688 6.105 1 95.56 364 GLN A C 1
ATOM 2874 O O . GLN A 1 364 ? -16.703 25.109 4.945 1 95.56 364 GLN A O 1
ATOM 2879 N N . GLN A 1 365 ? -17.016 23.438 6.387 1 96.75 365 GLN A N 1
ATOM 2880 C CA . GLN A 1 365 ? -17.344 22.484 5.332 1 96.75 365 GLN A CA 1
ATOM 2881 C C . GLN A 1 365 ? -18.656 22.859 4.652 1 96.75 365 GLN A C 1
ATOM 2883 O O . GLN A 1 365 ? -18.844 22.609 3.461 1 96.75 365 GLN A O 1
ATOM 2888 N N . ASP A 1 366 ? -19.594 23.5 5.426 1 98.19 366 ASP A N 1
ATOM 2889 C CA . ASP A 1 366 ? -20.844 23.938 4.824 1 98.19 366 ASP A CA 1
ATOM 2890 C C . ASP A 1 366 ? -20.609 25.078 3.842 1 98.19 366 ASP A C 1
ATOM 2892 O O . ASP A 1 366 ? -21.25 25.141 2.789 1 98.19 366 ASP A O 1
ATOM 2896 N N . ILE A 1 367 ? -19.719 25.922 4.246 1 98.25 367 ILE A N 1
ATOM 2897 C CA . ILE A 1 367 ? -19.375 27.031 3.361 1 98.25 367 ILE A CA 1
ATOM 2898 C C . ILE A 1 367 ? -18.656 26.516 2.125 1 98.25 367 ILE A C 1
ATOM 2900 O O . ILE A 1 367 ? -18.969 26.906 1 1 98.25 367 ILE A O 1
ATOM 2904 N N . LEU A 1 368 ? -17.703 25.625 2.305 1 98.56 368 LEU A N 1
ATOM 2905 C CA . LEU A 1 368 ? -16.953 25.062 1.192 1 98.56 368 LEU A CA 1
ATOM 2906 C C . LEU A 1 368 ? -17.859 24.266 0.255 1 98.56 368 LEU A C 1
ATOM 2908 O O . LEU A 1 368 ? -17.625 24.234 -0.955 1 98.56 368 LEU A O 1
ATOM 2912 N N . ALA A 1 369 ? -18.875 23.703 0.78 1 98.31 369 ALA A N 1
ATOM 2913 C CA . ALA A 1 369 ? -19.781 22.875 0.004 1 98.31 369 ALA A CA 1
ATOM 2914 C C . ALA A 1 369 ? -20.766 23.719 -0.788 1 98.31 369 ALA A C 1
ATOM 2916 O O . ALA A 1 369 ? -21.453 23.219 -1.68 1 98.31 369 ALA A O 1
ATOM 2917 N N . HIS A 1 370 ? -20.891 24.984 -0.435 1 97.88 370 HIS A N 1
ATOM 2918 C CA . HIS A 1 370 ? -21.844 25.859 -1.126 1 97.88 370 HIS A CA 1
ATOM 2919 C C . HIS A 1 370 ? -21.453 26.047 -2.586 1 97.88 370 HIS A C 1
ATOM 2921 O O . HIS A 1 370 ? -20.281 26.297 -2.887 1 97.88 370 HIS A O 1
ATOM 2927 N N . PRO A 1 371 ? -22.391 26.016 -3.514 1 96.38 371 PRO A N 1
ATOM 2928 C CA . PRO A 1 371 ? -22.062 26.062 -4.941 1 96.38 371 PRO A CA 1
ATOM 2929 C C . PRO A 1 371 ? -21.438 27.375 -5.363 1 96.38 371 PRO A C 1
ATOM 2931 O O . PRO A 1 371 ? -20.75 27.438 -6.387 1 96.38 371 PRO A O 1
ATOM 2934 N N . LYS A 1 372 ? -21.594 28.406 -4.547 1 97.88 372 LYS A N 1
ATOM 2935 C CA . LYS A 1 372 ? -21.062 29.719 -4.914 1 97.88 372 LYS A CA 1
ATOM 2936 C C . LYS A 1 372 ? -19.672 29.938 -4.328 1 97.88 372 LYS A C 1
ATOM 2938 O O . LYS A 1 372 ? -19.031 30.953 -4.594 1 97.88 372 LYS A O 1
ATOM 2943 N N . THR A 1 373 ? -19.172 29 -3.498 1 98.44 373 THR A N 1
ATOM 2944 C CA . THR A 1 373 ? -17.812 29.141 -2.988 1 98.44 373 THR A CA 1
ATOM 2945 C C . THR A 1 373 ? -16.797 28.844 -4.078 1 98.44 373 THR A C 1
ATOM 2947 O O . THR A 1 373 ? -16.766 27.734 -4.613 1 98.44 373 THR A O 1
ATOM 2950 N N . VAL A 1 374 ? -15.875 29.797 -4.336 1 98.44 374 VAL A N 1
ATOM 2951 C CA . VAL A 1 374 ? -15.07 29.656 -5.547 1 98.44 374 VAL A CA 1
ATOM 2952 C C . VAL A 1 374 ? -13.594 29.562 -5.172 1 98.44 374 VAL A C 1
ATOM 2954 O O . VAL A 1 374 ? -12.758 29.203 -6.004 1 98.44 374 VAL A O 1
ATOM 2957 N N . ALA A 1 375 ? -13.227 29.844 -3.902 1 98.75 375 ALA A N 1
ATOM 2958 C CA . ALA A 1 375 ? -11.844 29.734 -3.447 1 98.75 375 ALA A CA 1
ATOM 2959 C C . ALA A 1 375 ? -11.773 29.672 -1.926 1 98.75 375 ALA A C 1
ATOM 2961 O O . ALA A 1 375 ? -12.695 30.109 -1.233 1 98.75 375 ALA A O 1
ATOM 2962 N N . PHE A 1 376 ? -10.758 29.094 -1.416 1 98.75 376 PHE A N 1
ATOM 2963 C CA . PHE A 1 376 ? -10.469 28.953 0.007 1 98.75 376 PHE A CA 1
ATOM 2964 C C . PHE A 1 376 ? -9.086 29.5 0.334 1 98.75 376 PHE A C 1
ATOM 2966 O O . PHE A 1 376 ? -8.078 28.953 -0.117 1 98.75 376 PHE A O 1
ATOM 2973 N N . VAL A 1 377 ? -9 30.609 0.985 1 97.19 377 VAL A N 1
ATOM 2974 C CA . VAL A 1 377 ? -7.738 31.109 1.521 1 97.19 377 VAL A CA 1
ATOM 2975 C C . VAL A 1 377 ? -7.457 30.453 2.873 1 97.19 377 VAL A C 1
ATOM 2977 O O . VAL A 1 377 ? -8.148 30.734 3.857 1 97.19 377 VAL A O 1
ATOM 2980 N N . SER A 1 378 ? -6.422 29.609 2.893 1 95.31 378 SER A N 1
ATOM 2981 C CA . SER A 1 378 ? -6.219 28.719 4.031 1 95.31 378 SER A CA 1
ATOM 2982 C C . SER A 1 378 ? -4.746 28.656 4.426 1 95.31 378 SER A C 1
ATOM 2984 O O . SER A 1 378 ? -3.867 28.938 3.607 1 95.31 378 SER A O 1
ATOM 2986 N N . HIS A 1 379 ? -4.508 28.328 5.664 1 92.25 379 HIS A N 1
ATOM 2987 C CA . HIS A 1 379 ? -3.135 28.078 6.098 1 92.25 379 HIS A CA 1
ATOM 2988 C C . HIS A 1 379 ? -2.631 26.734 5.613 1 92.25 379 HIS A C 1
ATOM 2990 O O . HIS A 1 379 ? -1.455 26.406 5.785 1 92.25 379 HIS A O 1
ATOM 2996 N N . CYS A 1 380 ? -3.486 25.875 5.066 1 94.19 380 CYS A N 1
ATOM 2997 C CA . CYS A 1 380 ? -3.137 24.641 4.391 1 94.19 380 CYS A CA 1
ATOM 2998 C C . CYS A 1 380 ? -2.871 23.531 5.398 1 94.19 380 CYS A C 1
ATOM 3000 O O . CYS A 1 380 ? -1.948 22.734 5.219 1 94.19 380 CYS A O 1
ATOM 3002 N N . GLY A 1 381 ? -3.688 23.531 6.496 1 93.69 381 GLY A N 1
ATOM 3003 C CA . GLY A 1 381 ? -3.729 22.312 7.277 1 93.69 381 GLY A CA 1
ATOM 3004 C C . GLY A 1 381 ? -4.332 21.141 6.52 1 93.69 381 GLY A C 1
ATOM 3005 O O . GLY A 1 381 ? -5.254 21.328 5.719 1 93.69 381 GLY A O 1
ATOM 3006 N N . MET A 1 382 ? -3.912 19.984 6.762 1 94.75 382 MET A N 1
ATOM 3007 C CA . MET A 1 382 ? -4.32 18.812 5.977 1 94.75 382 MET A CA 1
ATOM 3008 C C . MET A 1 382 ? -5.832 18.641 6.016 1 94.75 382 MET A C 1
ATOM 3010 O O . MET A 1 382 ? -6.445 18.281 5.008 1 94.75 382 MET A O 1
ATOM 3014 N N . PHE A 1 383 ? -6.488 18.875 7.176 1 95.31 383 PHE A N 1
ATOM 3015 C CA . PHE A 1 383 ? -7.938 18.734 7.262 1 95.31 383 PHE A CA 1
ATOM 3016 C C . PHE A 1 383 ? -8.633 19.734 6.344 1 95.31 383 PHE A C 1
ATOM 3018 O O . PHE A 1 383 ? -9.523 19.359 5.57 1 95.31 383 PHE A O 1
ATOM 3025 N N . GLY A 1 384 ? -8.164 20.984 6.465 1 95.62 384 GLY A N 1
ATOM 3026 C CA . GLY A 1 384 ? -8.742 22 5.613 1 95.62 384 GLY A CA 1
ATOM 3027 C C . GLY A 1 384 ? -8.508 21.766 4.137 1 95.62 384 GLY A C 1
ATOM 3028 O O . GLY A 1 384 ? -9.406 21.953 3.316 1 95.62 384 GLY A O 1
ATOM 3029 N N . VAL A 1 385 ? -7.297 21.359 3.812 1 97.31 385 VAL A N 1
ATOM 3030 C CA . VAL A 1 385 ? -6.953 21.047 2.428 1 97.31 385 VAL A CA 1
ATOM 3031 C C . VAL A 1 385 ? -7.852 19.938 1.902 1 97.31 385 VAL A C 1
ATOM 3033 O O . VAL A 1 385 ? -8.398 20.031 0.8 1 97.31 385 VAL A O 1
ATOM 3036 N N . SER A 1 386 ? -8.016 18.891 2.682 1 97.81 386 SER A N 1
ATOM 3037 C CA . SER A 1 386 ? -8.867 17.781 2.293 1 97.81 386 SER A CA 1
ATOM 3038 C C . SER A 1 386 ? -10.312 18.234 2.102 1 97.81 386 SER A C 1
ATOM 3040 O O . SER A 1 386 ? -10.977 17.828 1.144 1 97.81 386 SER A O 1
ATOM 3042 N N . GLU A 1 387 ? -10.805 19.047 2.984 1 97.94 387 GLU A N 1
ATOM 3043 C CA . GLU A 1 387 ? -12.172 19.562 2.891 1 97.94 387 GLU A CA 1
ATOM 3044 C C . GLU A 1 387 ? -12.375 20.375 1.609 1 97.94 387 GLU A C 1
ATOM 3046 O O . GLU A 1 387 ? -13.375 20.203 0.912 1 97.94 387 GLU A O 1
ATOM 3051 N N . ALA A 1 388 ? -11.43 21.203 1.369 1 98.56 388 ALA A N 1
ATOM 3052 C CA . ALA A 1 388 ? -11.547 22.094 0.218 1 98.56 388 ALA A CA 1
ATOM 3053 C C . ALA A 1 388 ? -11.617 21.312 -1.084 1 98.56 388 ALA A C 1
ATOM 3055 O O . ALA A 1 388 ? -12.516 21.531 -1.903 1 98.56 388 ALA A O 1
ATOM 3056 N N . ILE A 1 389 ? -10.695 20.359 -1.289 1 98.56 389 ILE A N 1
ATOM 3057 C CA . ILE A 1 389 ? -10.648 19.609 -2.539 1 98.56 389 ILE A CA 1
ATOM 3058 C C . ILE A 1 389 ? -11.859 18.688 -2.631 1 98.56 389 ILE A C 1
ATOM 3060 O O . ILE A 1 389 ? -12.461 18.547 -3.695 1 98.56 389 ILE A O 1
ATOM 3064 N N . TYR A 1 390 ? -12.227 18.094 -1.529 1 98.38 390 TYR A N 1
ATOM 3065 C CA . TYR A 1 390 ? -13.406 17.234 -1.483 1 98.38 390 TYR A CA 1
ATOM 3066 C C . TYR A 1 390 ? -14.648 17.984 -1.932 1 98.38 390 TYR A C 1
ATOM 3068 O O . TYR A 1 390 ? -15.523 17.422 -2.582 1 98.38 390 TYR A O 1
ATOM 3076 N N . HIS A 1 391 ? -14.75 19.281 -1.641 1 98.56 391 HIS A N 1
ATOM 3077 C CA . HIS A 1 391 ? -15.906 20.109 -1.973 1 98.56 391 HIS A CA 1
ATOM 3078 C C . HIS A 1 391 ? -15.648 20.938 -3.221 1 98.56 391 HIS A C 1
ATOM 3080 O O . HIS A 1 391 ? -16.375 21.906 -3.488 1 98.56 391 HIS A O 1
ATOM 3086 N N . ARG A 1 392 ? -14.594 20.703 -3.957 1 98.44 392 ARG A N 1
ATOM 3087 C CA . ARG A 1 392 ? -14.32 21.25 -5.281 1 98.44 392 ARG A CA 1
ATOM 3088 C C . ARG A 1 392 ? -13.922 22.719 -5.188 1 98.44 392 ARG A C 1
ATOM 3090 O O . ARG A 1 392 ? -14.328 23.531 -6.02 1 98.44 392 ARG A O 1
ATOM 3097 N N . VAL A 1 393 ? -13.188 23.047 -4.172 1 98.81 393 VAL A N 1
ATOM 3098 C CA . VAL A 1 393 ? -12.805 24.453 -3.988 1 98.81 393 VAL A CA 1
ATOM 3099 C C . VAL A 1 393 ? -11.289 24.578 -4.082 1 98.81 393 VAL A C 1
ATOM 3101 O O . VAL A 1 393 ? -10.555 23.984 -3.289 1 98.81 393 VAL A O 1
ATOM 3104 N N . PRO A 1 394 ? -10.75 25.359 -5.031 1 98.75 394 PRO A N 1
ATOM 3105 C CA . PRO A 1 394 ? -9.305 25.594 -5.098 1 98.75 394 PRO A CA 1
ATOM 3106 C C . PRO A 1 394 ? -8.789 26.438 -3.934 1 98.75 394 PRO A C 1
ATOM 3108 O O . PRO A 1 394 ? -9.578 27.109 -3.262 1 98.75 394 PRO A O 1
ATOM 3111 N N . ILE A 1 395 ? -7.422 26.469 -3.75 1 98.69 395 ILE A N 1
ATOM 3112 C CA . ILE A 1 395 ? -6.898 27 -2.498 1 98.69 395 ILE A CA 1
ATOM 3113 C C . ILE A 1 395 ? -5.848 28.078 -2.795 1 98.69 395 ILE A C 1
ATOM 3115 O O . ILE A 1 395 ? -5.027 27.906 -3.701 1 98.69 395 ILE A O 1
ATOM 3119 N N . VAL A 1 396 ? -5.934 29.141 -2.113 1 97.75 396 VAL A N 1
ATOM 3120 C CA . VAL A 1 396 ? -4.82 30.062 -1.927 1 97.75 396 VAL A CA 1
ATOM 3121 C C . VAL A 1 396 ? -4.156 29.812 -0.575 1 97.75 396 VAL A C 1
ATOM 3123 O O . VAL A 1 396 ? -4.672 30.219 0.465 1 97.75 396 VAL A O 1
ATOM 3126 N N . GLY A 1 397 ? -3.021 29.188 -0.673 1 96 397 GLY A N 1
ATOM 3127 C CA . GLY A 1 397 ? -2.379 28.75 0.551 1 96 397 GLY A CA 1
ATOM 3128 C C . GLY A 1 397 ? -1.495 29.797 1.185 1 96 397 GLY A C 1
ATOM 3129 O O . GLY A 1 397 ? -0.663 30.406 0.507 1 96 397 GLY A O 1
ATOM 3130 N N . VAL A 1 398 ? -1.668 29.953 2.475 1 92.06 398 VAL A N 1
ATOM 3131 C CA . VAL A 1 398 ? -0.861 30.844 3.299 1 92.06 398 VAL A CA 1
ATOM 3132 C C . VAL A 1 398 ? -0.296 30.078 4.492 1 92.06 398 VAL A C 1
ATOM 3134 O O . VAL A 1 398 ? -0.716 30.297 5.633 1 92.06 398 VAL A O 1
ATOM 3137 N N . PRO A 1 399 ? 0.718 29.25 4.203 1 89.44 399 PRO A N 1
ATOM 3138 C CA . PRO A 1 399 ? 1.25 28.453 5.309 1 89.44 399 PRO A CA 1
ATOM 3139 C C . PRO A 1 399 ? 1.915 29.312 6.387 1 89.44 399 PRO A C 1
ATOM 3141 O O . PRO A 1 399 ? 2.594 30.281 6.07 1 89.44 399 PRO A O 1
ATOM 3144 N N . ILE A 1 400 ? 1.705 28.922 7.59 1 79.75 400 ILE A N 1
ATOM 3145 C CA . ILE A 1 400 ? 2.213 2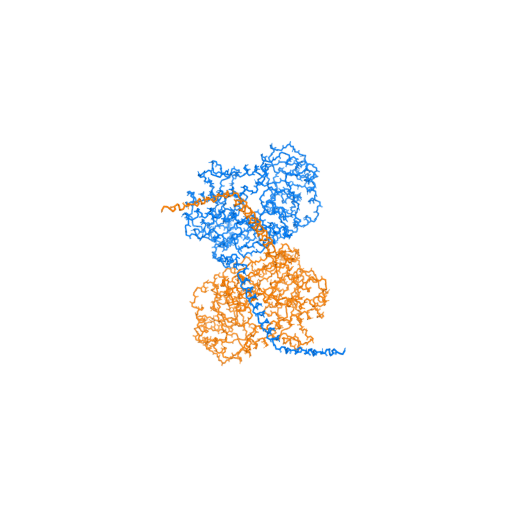9.688 8.727 1 79.75 400 ILE A CA 1
ATOM 3146 C C . ILE A 1 400 ? 3.209 28.828 9.516 1 79.75 400 ILE A C 1
ATOM 3148 O O . ILE A 1 400 ? 4.238 29.344 9.969 1 79.75 400 ILE A O 1
ATOM 3152 N N . PHE A 1 401 ? 2.869 27.531 9.695 1 75 401 PHE A N 1
ATOM 3153 C CA . PHE A 1 401 ? 3.742 26.703 10.523 1 75 401 PHE A CA 1
ATOM 3154 C C . PHE A 1 401 ? 3.566 25.234 10.18 1 75 401 PHE A C 1
ATOM 3156 O O . PHE A 1 401 ? 2.625 24.859 9.477 1 75 401 PHE A O 1
ATOM 3163 N N . GLY A 1 402 ? 4.535 24.484 10.594 1 78.12 402 GLY A N 1
ATOM 3164 C CA . GLY A 1 402 ? 4.445 23.031 10.594 1 78.12 402 GLY A CA 1
ATOM 3165 C C . GLY A 1 402 ? 4.359 22.438 9.203 1 78.12 402 GLY A C 1
ATOM 3166 O O . GLY A 1 402 ? 5.133 22.812 8.312 1 78.12 402 GLY A O 1
ATOM 3167 N N . ASP A 1 403 ? 3.334 21.531 9.078 1 86.25 403 ASP A N 1
ATOM 3168 C CA . ASP A 1 403 ? 3.199 20.781 7.832 1 86.25 403 ASP A CA 1
ATOM 3169 C C . ASP A 1 403 ? 2.516 21.625 6.754 1 86.25 403 ASP A C 1
ATOM 3171 O O . ASP A 1 403 ? 2.459 21.219 5.59 1 86.25 403 ASP A O 1
ATOM 3175 N N . GLN A 1 404 ? 2.154 22.797 7.117 1 91.06 404 GLN A N 1
ATOM 3176 C CA . GLN A 1 404 ? 1.38 23.656 6.219 1 91.06 404 GLN A CA 1
ATOM 3177 C C . GLN A 1 404 ? 2.193 24.031 4.984 1 91.06 404 GLN A C 1
ATOM 3179 O O . GLN A 1 404 ? 1.659 24.094 3.873 1 91.06 404 GLN A O 1
ATOM 3184 N N . VAL A 1 405 ? 3.455 24.281 5.227 1 90.12 405 VAL A N 1
ATOM 3185 C CA . VAL A 1 405 ? 4.312 24.672 4.113 1 90.12 405 VAL A CA 1
ATOM 3186 C C . VAL A 1 405 ? 4.422 23.516 3.111 1 90.12 405 VAL A C 1
ATOM 3188 O O . VAL A 1 405 ? 4.379 23.75 1.898 1 90.12 405 VAL A O 1
ATOM 3191 N N . ASP A 1 406 ? 4.578 22.328 3.594 1 93.88 406 ASP A N 1
ATOM 3192 C CA . ASP A 1 406 ? 4.656 21.156 2.73 1 93.88 406 ASP A CA 1
ATOM 3193 C C . ASP A 1 406 ? 3.336 20.922 2 1 93.88 406 ASP A C 1
ATOM 3195 O O . ASP A 1 406 ? 3.328 20.609 0.809 1 93.88 406 ASP A O 1
ATOM 3199 N N . ASN A 1 407 ? 2.219 21.062 2.713 1 95.69 407 ASN A N 1
ATOM 3200 C CA . ASN A 1 407 ? 0.906 20.906 2.102 1 95.69 407 ASN A CA 1
ATOM 3201 C C . ASN A 1 407 ? 0.675 21.922 0.982 1 95.69 407 ASN A C 1
ATOM 3203 O O . ASN A 1 407 ? 0.168 21.562 -0.084 1 95.69 407 ASN A O 1
ATOM 3207 N N . ALA A 1 408 ? 1.061 23.109 1.286 1 95.06 408 ALA A N 1
ATOM 3208 C CA . ALA A 1 408 ? 0.892 24.172 0.293 1 95.06 408 ALA A CA 1
ATOM 3209 C C . ALA A 1 408 ? 1.734 23.906 -0.95 1 95.06 408 ALA A C 1
ATOM 3211 O O . ALA A 1 408 ? 1.288 24.141 -2.074 1 95.06 408 ALA A O 1
ATOM 3212 N N . LYS A 1 409 ? 2.92 23.438 -0.713 1 95 409 LYS A N 1
ATOM 3213 C CA . LYS A 1 409 ? 3.799 23.094 -1.827 1 95 409 LYS A CA 1
ATOM 3214 C C . LYS A 1 409 ? 3.197 21.984 -2.676 1 95 409 LYS A C 1
ATOM 3216 O O . LYS A 1 409 ? 3.191 22.062 -3.906 1 95 409 LYS A O 1
ATOM 3221 N N . ARG A 1 410 ? 2.682 20.984 -2.1 1 95.19 410 ARG A N 1
ATOM 3222 C CA . ARG A 1 410 ? 2.082 19.859 -2.807 1 95.19 410 ARG A CA 1
ATOM 3223 C C . ARG A 1 410 ? 0.854 20.297 -3.596 1 95.19 410 ARG A C 1
ATOM 3225 O O . ARG A 1 410 ? 0.639 19.844 -4.723 1 95.19 410 ARG A O 1
ATOM 3232 N N . LEU A 1 411 ? 0.051 21.109 -2.979 1 95.88 411 LEU A N 1
ATOM 3233 C CA . LEU A 1 411 ? -1.157 21.594 -3.641 1 95.88 411 LEU A CA 1
ATOM 3234 C C . LEU A 1 411 ? -0.811 22.375 -4.898 1 95.88 411 LEU A C 1
ATOM 3236 O O . LEU A 1 411 ? -1.478 22.234 -5.93 1 95.88 411 LEU A O 1
ATOM 3240 N N . GLU A 1 412 ? 0.191 23.188 -4.754 1 96 412 GLU A N 1
ATOM 3241 C CA . GLU A 1 412 ? 0.618 23.969 -5.902 1 96 412 GLU A CA 1
ATOM 3242 C C . GLU A 1 412 ? 1.188 23.094 -7.004 1 96 412 GLU A C 1
ATOM 3244 O O . GLU A 1 412 ? 0.836 23.25 -8.18 1 96 412 GLU A O 1
ATOM 3249 N N . ASP A 1 413 ? 1.994 22.188 -6.617 1 95.44 413 ASP A N 1
ATOM 3250 C CA . ASP A 1 413 ? 2.613 21.281 -7.582 1 95.44 413 ASP A CA 1
ATOM 3251 C C . ASP A 1 413 ? 1.561 20.438 -8.297 1 95.44 413 ASP A C 1
ATOM 3253 O O . ASP A 1 413 ? 1.732 20.078 -9.461 1 95.44 413 ASP A O 1
ATOM 3257 N N . SER A 1 414 ? 0.471 20.156 -7.645 1 95.62 414 SER A N 1
ATOM 3258 C CA . SER A 1 414 ? -0.568 19.297 -8.188 1 95.62 414 SER A CA 1
ATOM 3259 C C . SER A 1 414 ? -1.6 20.094 -8.977 1 95.62 414 SER A C 1
ATOM 3261 O O . SER A 1 414 ? -2.537 19.531 -9.539 1 95.62 414 SER A O 1
ATOM 3263 N N . GLY A 1 415 ? -1.468 21.359 -8.984 1 97 415 GLY A N 1
ATOM 3264 C CA . GLY A 1 415 ? -2.377 22.203 -9.734 1 97 415 GLY A CA 1
ATOM 3265 C C . GLY A 1 415 ? -3.711 22.422 -9.039 1 97 415 GLY A C 1
ATOM 3266 O O . GLY A 1 415 ? -4.742 22.562 -9.703 1 97 415 GLY A O 1
ATOM 3267 N N . LEU A 1 416 ? -3.701 22.406 -7.707 1 98.31 416 LEU A N 1
ATOM 3268 C CA . LEU A 1 416 ? -4.945 22.516 -6.953 1 98.31 416 LEU A CA 1
ATOM 3269 C C . LEU A 1 416 ? -5.102 23.906 -6.355 1 98.31 416 LEU A C 1
ATOM 3271 O O . LEU A 1 416 ? -6.141 24.219 -5.773 1 98.31 416 LEU A O 1
ATOM 3275 N N . GLY A 1 417 ? -4.113 24.672 -6.488 1 98.31 417 GLY A N 1
ATOM 3276 C CA . GLY A 1 417 ? -4.09 26.016 -5.938 1 98.31 417 GLY A CA 1
ATOM 3277 C C . GLY A 1 417 ? -2.738 26.703 -6.078 1 98.31 417 GLY A C 1
ATOM 3278 O O . GLY A 1 417 ? -1.919 26.297 -6.906 1 98.31 417 GLY A O 1
ATOM 3279 N N . VAL A 1 418 ? -2.637 27.797 -5.348 1 97.06 418 VAL A N 1
ATOM 3280 C CA . VAL A 1 418 ? -1.382 28.547 -5.316 1 97.06 418 VAL A CA 1
ATOM 3281 C C . VAL A 1 418 ? -0.934 28.734 -3.867 1 97.06 418 VAL A C 1
ATOM 3283 O O . VAL A 1 418 ? -1.693 28.469 -2.936 1 97.06 418 VAL A O 1
ATOM 3286 N N . ARG A 1 419 ? 0.321 29.094 -3.688 1 94 419 ARG A N 1
ATOM 3287 C CA . ARG A 1 419 ? 0.819 29.328 -2.338 1 94 419 ARG A CA 1
ATOM 3288 C C . ARG A 1 419 ? 1.476 30.703 -2.23 1 94 419 ARG A C 1
ATOM 3290 O O . ARG A 1 419 ? 2.174 31.125 -3.15 1 94 419 ARG A O 1
ATOM 3297 N N . ILE A 1 420 ? 1.161 31.297 -1.148 1 90.44 420 ILE A N 1
ATOM 3298 C CA . ILE A 1 420 ? 1.873 32.531 -0.765 1 90.44 420 ILE A CA 1
ATOM 3299 C C . ILE A 1 420 ? 3.137 32.156 0.011 1 90.44 420 ILE A C 1
ATOM 3301 O O . ILE A 1 420 ? 3.062 31.531 1.075 1 90.44 420 ILE A O 1
ATOM 3305 N N . LEU A 1 421 ? 4.285 32.406 -0.461 1 78.44 421 LEU A N 1
ATOM 3306 C CA . LEU A 1 421 ? 5.582 31.922 -0.002 1 78.44 421 LEU A CA 1
ATOM 3307 C C . LEU A 1 421 ? 5.945 32.531 1.35 1 78.44 421 LEU A C 1
ATOM 3309 O O . LEU A 1 421 ? 6.512 31.859 2.207 1 78.44 421 LEU A O 1
ATOM 3313 N N . SER A 1 422 ? 5.746 33.812 1.464 1 75.81 422 SER A N 1
ATOM 3314 C CA . SER A 1 422 ? 6.113 34.469 2.729 1 75.81 422 SER A CA 1
ATOM 3315 C C . SER A 1 422 ? 4.941 35.25 3.314 1 75.81 422 SER A C 1
ATOM 3317 O O . SER A 1 422 ? 4.469 36.219 2.709 1 75.81 422 SER A O 1
ATOM 3319 N N . LYS A 1 423 ? 4.578 34.812 4.465 1 68.44 423 LYS A N 1
ATOM 3320 C CA . LYS A 1 423 ? 3.469 35.469 5.129 1 68.44 423 LYS A CA 1
ATOM 3321 C C . LYS A 1 423 ? 3.846 36.906 5.512 1 68.44 423 LYS A C 1
ATOM 3323 O O . LYS A 1 423 ? 2.986 37.781 5.555 1 68.44 423 LYS A O 1
ATOM 3328 N N . ASP A 1 424 ? 5.109 37.031 5.73 1 70 424 ASP A N 1
ATOM 3329 C CA . ASP A 1 424 ? 5.562 38.344 6.199 1 70 424 ASP A CA 1
ATOM 3330 C C . ASP A 1 424 ? 5.609 39.344 5.059 1 70 424 ASP A C 1
ATOM 3332 O O . ASP A 1 424 ? 5.457 40.562 5.281 1 70 424 ASP A O 1
ATOM 3336 N N . ASP A 1 425 ? 5.629 38.812 3.947 1 69.75 425 ASP A N 1
ATOM 3337 C CA . ASP A 1 425 ? 5.852 39.75 2.844 1 69.75 425 ASP A CA 1
ATOM 3338 C C . ASP A 1 425 ? 4.652 39.781 1.9 1 69.75 425 ASP A C 1
ATOM 3340 O O . ASP A 1 425 ? 4.742 40.312 0.789 1 69.75 425 ASP A O 1
ATOM 3344 N N . ALA A 1 426 ? 3.629 39.312 2.486 1 82.38 426 ALA A N 1
ATOM 3345 C CA . ALA A 1 426 ? 2.496 39.281 1.565 1 82.38 426 ALA A CA 1
ATOM 3346 C C . ALA A 1 426 ? 1.831 40.656 1.471 1 82.38 426 ALA A C 1
ATOM 3348 O O . ALA A 1 426 ? 1.127 41.094 2.393 1 82.38 426 ALA A O 1
ATOM 3349 N N . THR A 1 427 ? 2.098 41.375 0.4 1 92.38 427 THR A N 1
ATOM 3350 C CA . THR A 1 427 ? 1.468 42.656 0.14 1 92.38 427 THR A CA 1
ATOM 3351 C C . THR A 1 427 ? 0.04 42.469 -0.366 1 92.38 427 THR A C 1
ATOM 3353 O O . THR A 1 427 ? -0.329 41.375 -0.812 1 92.38 427 THR A O 1
ATOM 3356 N N . ALA A 1 428 ? -0.694 43.531 -0.198 1 96.19 428 ALA A N 1
ATOM 3357 C CA . ALA A 1 428 ? -2.066 43.469 -0.696 1 96.19 428 ALA A CA 1
ATOM 3358 C C . ALA A 1 428 ? -2.1 43.156 -2.184 1 96.19 428 ALA A C 1
ATOM 3360 O O . ALA A 1 428 ? -2.953 42.375 -2.633 1 96.19 428 ALA A O 1
ATOM 3361 N N . ASP A 1 429 ? -1.164 43.719 -2.92 1 96.38 429 ASP A N 1
ATOM 3362 C CA . ASP A 1 429 ? -1.102 43.469 -4.355 1 96.38 429 ASP A CA 1
ATOM 3363 C C . ASP A 1 429 ? -0.799 42 -4.645 1 96.38 429 ASP A C 1
ATOM 3365 O O . ASP A 1 429 ? -1.413 41.406 -5.527 1 96.38 429 ASP A O 1
ATOM 3369 N N . TYR A 1 430 ? 0.123 41.5 -3.947 1 95.25 430 TYR A N 1
ATOM 3370 C CA . TYR A 1 430 ? 0.505 40.125 -4.145 1 95.25 430 TYR A CA 1
ATOM 3371 C C . TYR A 1 430 ? -0.643 39.188 -3.791 1 95.25 430 TYR A C 1
ATOM 3373 O O . TYR A 1 430 ? -0.923 38.219 -4.52 1 95.25 430 TYR A O 1
ATOM 3381 N N . ILE A 1 431 ? -1.278 39.406 -2.691 1 96.62 431 ILE A N 1
ATOM 3382 C CA . ILE A 1 431 ? -2.42 38.625 -2.262 1 96.62 431 ILE A CA 1
ATOM 3383 C C . ILE A 1 431 ? -3.518 38.656 -3.32 1 96.62 431 ILE A C 1
ATOM 3385 O O . ILE A 1 431 ? -4.086 37.625 -3.688 1 96.62 431 ILE A O 1
ATOM 3389 N N . TYR A 1 432 ? -3.781 39.875 -3.777 1 97.62 432 TYR A N 1
ATOM 3390 C CA . TYR A 1 432 ? -4.785 40.062 -4.82 1 97.62 432 TYR A CA 1
ATOM 3391 C C . TYR A 1 432 ? -4.434 39.25 -6.059 1 97.62 432 TYR A C 1
ATOM 3393 O O . TYR A 1 432 ? -5.289 38.562 -6.613 1 97.62 432 TYR A O 1
ATOM 3401 N N . ASP A 1 433 ? -3.201 39.312 -6.434 1 96.38 433 ASP A N 1
ATOM 3402 C CA . ASP A 1 433 ? -2.748 38.59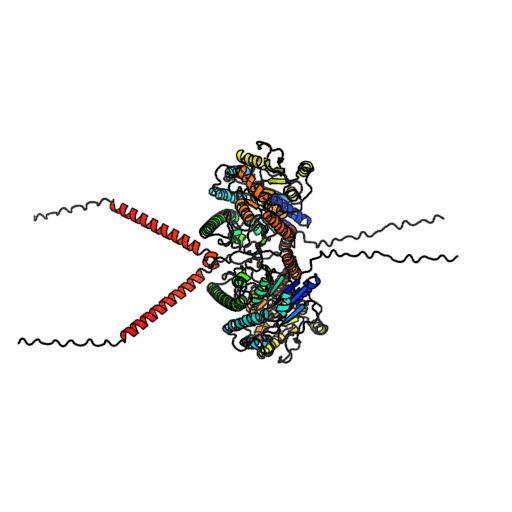4 -7.625 1 96.38 433 ASP A CA 1
ATOM 3403 C C . ASP A 1 433 ? -2.918 37.094 -7.461 1 96.38 433 ASP A C 1
ATOM 3405 O O . ASP A 1 433 ? -3.301 36.406 -8.406 1 96.38 433 ASP A O 1
ATOM 3409 N N . GLN A 1 434 ? -2.584 36.562 -6.293 1 96.25 434 GLN A N 1
ATOM 3410 C CA . GLN A 1 434 ? -2.711 35.156 -6.039 1 96.25 434 GLN A CA 1
ATOM 3411 C C . GLN A 1 434 ? -4.176 34.719 -6.047 1 96.25 434 GLN A C 1
ATOM 3413 O O . GLN A 1 434 ? -4.508 33.625 -6.543 1 96.25 434 GLN A O 1
ATOM 3418 N N . CYS A 1 435 ? -5.035 35.531 -5.461 1 98 435 CYS A N 1
ATOM 3419 C CA . CYS A 1 435 ? -6.461 35.219 -5.512 1 98 435 CYS A CA 1
ATOM 3420 C C . CYS A 1 435 ? -6.961 35.188 -6.953 1 98 435 CYS A C 1
ATOM 3422 O O . CYS A 1 435 ? -7.668 34.281 -7.348 1 98 435 CYS A O 1
ATOM 3424 N N . MET A 1 436 ? -6.547 36.156 -7.719 1 98.06 436 MET A N 1
ATOM 3425 C CA . MET A 1 436 ? -6.98 36.219 -9.109 1 98.06 436 MET A CA 1
ATOM 3426 C C . MET A 1 436 ? -6.445 35.062 -9.922 1 98.06 436 MET A C 1
ATOM 3428 O O . MET A 1 436 ? -7.125 34.562 -10.82 1 98.06 436 MET A O 1
ATOM 3432 N N . ALA A 1 437 ? -5.23 34.688 -9.602 1 97 437 ALA A N 1
ATOM 3433 C CA . ALA A 1 437 ? -4.621 33.531 -10.281 1 97 437 ALA A CA 1
ATOM 3434 C C . ALA A 1 437 ? -5.465 32.281 -10.117 1 97 437 ALA A C 1
ATOM 3436 O O . ALA A 1 437 ? -5.609 31.484 -11.055 1 97 437 ALA A O 1
ATOM 3437 N N . VAL A 1 438 ? -6.012 32.062 -8.977 1 98 438 VAL A N 1
ATOM 3438 C CA . VAL A 1 438 ? -6.828 30.891 -8.695 1 98 438 VAL A CA 1
ATOM 3439 C C . VAL A 1 438 ? -8.211 31.062 -9.328 1 98 438 VAL A C 1
ATOM 3441 O O . VAL A 1 438 ? -8.742 30.125 -9.93 1 98 438 VAL A O 1
ATOM 3444 N N . LEU A 1 439 ? -8.75 32.25 -9.219 1 98.06 439 LEU A N 1
ATOM 3445 C CA . LEU A 1 439 ? -10.117 32.531 -9.641 1 98.06 439 LEU A CA 1
ATOM 3446 C C . LEU A 1 439 ? -10.25 32.438 -11.156 1 98.06 439 LEU A C 1
ATOM 3448 O O . LEU A 1 439 ? -11.297 32.062 -11.672 1 98.06 439 LEU A O 1
ATOM 3452 N N . THR A 1 440 ? -9.148 32.688 -11.859 1 97.31 440 THR A N 1
ATOM 3453 C CA . THR A 1 440 ? -9.258 32.781 -13.312 1 97.31 440 THR A CA 1
ATOM 3454 C C . THR A 1 440 ? -8.609 31.578 -13.984 1 97.31 440 THR A C 1
ATOM 3456 O O . THR A 1 440 ? -8.664 31.453 -15.211 1 97.31 440 THR A O 1
ATOM 3459 N N . ASN A 1 441 ? -8 30.781 -13.266 1 97.12 441 ASN A N 1
ATOM 3460 C CA . ASN A 1 441 ? -7.305 29.641 -13.844 1 97.12 441 ASN A CA 1
ATOM 3461 C C . ASN A 1 441 ? -8.242 28.438 -14.023 1 97.12 441 ASN A C 1
ATOM 3463 O O . ASN A 1 441 ? -8.477 27.688 -13.078 1 97.12 441 ASN A O 1
ATOM 3467 N N . THR A 1 442 ? -8.625 28.188 -15.195 1 97.31 442 THR A N 1
ATOM 3468 C CA . THR A 1 442 ? -9.594 27.125 -15.477 1 97.31 442 THR A CA 1
ATOM 3469 C C . THR A 1 442 ? -8.969 25.75 -15.281 1 97.31 442 THR A C 1
ATOM 3471 O O . THR A 1 442 ? -9.664 24.797 -14.953 1 97.31 442 THR A O 1
ATOM 3474 N N . SER A 1 443 ? -7.691 25.672 -15.461 1 97.62 443 SER A N 1
ATOM 3475 C CA . SER A 1 443 ? -7.004 24.391 -15.273 1 97.62 443 SER A CA 1
ATOM 3476 C C . SER A 1 443 ? -7.023 23.969 -13.812 1 97.62 443 SER A C 1
ATOM 3478 O O . SER A 1 443 ? -7.176 22.781 -13.508 1 97.62 443 SER A O 1
ATOM 3480 N N . ILE A 1 444 ? -6.855 24.953 -12.938 1 98.12 444 ILE A N 1
ATOM 3481 C CA . ILE A 1 444 ? -6.91 24.656 -11.508 1 98.12 444 ILE A CA 1
ATOM 3482 C C . ILE A 1 444 ? -8.305 24.156 -11.133 1 98.12 444 ILE A C 1
ATOM 3484 O O . ILE A 1 444 ? -8.445 23.156 -10.438 1 98.12 444 ILE A O 1
ATOM 3488 N N . HIS A 1 445 ? -9.289 24.812 -11.633 1 97.81 445 HIS A N 1
ATOM 3489 C CA . HIS A 1 445 ? -10.664 24.422 -11.328 1 97.81 445 HIS A CA 1
ATOM 3490 C C . HIS A 1 445 ? -10.969 23.031 -11.867 1 97.81 445 HIS A C 1
ATOM 3492 O O . HIS A 1 445 ? -11.617 22.219 -11.195 1 97.81 445 HIS A O 1
ATOM 3498 N N . ALA A 1 446 ? -10.5 22.781 -13.062 1 97.44 446 ALA A N 1
ATOM 3499 C CA . ALA A 1 446 ? -10.727 21.469 -13.672 1 97.44 446 ALA A CA 1
ATOM 3500 C C . ALA A 1 446 ? -10.055 20.375 -12.852 1 97.44 446 ALA A C 1
ATOM 3502 O O . ALA A 1 446 ? -10.633 19.297 -12.648 1 97.44 446 ALA A O 1
ATOM 3503 N N . LYS A 1 447 ? -8.859 20.641 -12.391 1 97.62 447 LYS A N 1
ATOM 3504 C CA . LYS A 1 447 ? -8.125 19.656 -11.602 1 97.62 447 LYS A CA 1
ATOM 3505 C C . LYS A 1 447 ? -8.805 19.406 -10.266 1 97.62 447 LYS A C 1
ATOM 3507 O O . LYS A 1 447 ? -8.93 18.25 -9.836 1 97.62 447 LYS A O 1
ATOM 3512 N N . VAL A 1 448 ? -9.203 20.422 -9.633 1 98.38 448 VAL A N 1
ATOM 3513 C CA . VAL A 1 448 ? -9.883 20.312 -8.352 1 98.38 448 VAL A CA 1
ATOM 3514 C C . VAL A 1 448 ? -11.164 19.484 -8.516 1 98.38 448 VAL A C 1
ATOM 3516 O O . VAL A 1 448 ? -11.453 18.609 -7.707 1 98.38 448 VAL A O 1
ATOM 3519 N N . ASN A 1 449 ? -11.906 19.781 -9.547 1 97.94 449 ASN A N 1
ATOM 3520 C CA . ASN A 1 449 ? -13.141 19.047 -9.805 1 97.94 449 ASN A CA 1
ATOM 3521 C C . ASN A 1 449 ? -12.859 17.562 -10.07 1 97.94 449 ASN A C 1
ATOM 3523 O O . ASN A 1 449 ? -13.586 16.688 -9.586 1 97.94 449 ASN A O 1
ATOM 3527 N N . HIS A 1 450 ? -11.836 17.359 -10.836 1 97.19 450 HIS A N 1
ATOM 3528 C CA . HIS A 1 450 ? -11.469 15.984 -11.156 1 97.19 450 HIS A CA 1
ATOM 3529 C C . HIS A 1 450 ? -11.102 15.203 -9.898 1 97.19 450 HIS A C 1
ATOM 3531 O O . HIS A 1 450 ? -11.57 14.078 -9.695 1 97.19 450 HIS A O 1
ATOM 3537 N N . PHE A 1 451 ? -10.297 15.766 -9.047 1 97.88 451 PHE A N 1
ATOM 3538 C CA . PHE A 1 451 ? -9.875 15.102 -7.82 1 97.88 451 PHE A CA 1
ATOM 3539 C C . PHE A 1 451 ? -11.039 14.922 -6.859 1 97.88 451 PHE A C 1
ATOM 3541 O O . PHE A 1 451 ? -11.148 13.898 -6.188 1 97.88 451 PHE A O 1
ATOM 3548 N N . ALA A 1 452 ? -11.914 15.914 -6.805 1 97.94 452 ALA A N 1
ATOM 3549 C CA . ALA A 1 452 ? -13.109 15.797 -5.98 1 97.94 452 ALA A CA 1
ATOM 3550 C C . ALA A 1 452 ? -13.977 14.625 -6.441 1 97.94 452 ALA A C 1
ATOM 3552 O O . ALA A 1 452 ? -14.477 13.859 -5.621 1 97.94 452 ALA A O 1
ATOM 3553 N N . ASP A 1 453 ? -14.172 14.516 -7.742 1 97.5 453 ASP A N 1
ATOM 3554 C CA . ASP A 1 453 ? -14.969 13.422 -8.297 1 97.5 453 ASP A CA 1
ATOM 3555 C C . ASP A 1 453 ? -14.383 12.062 -7.91 1 97.5 453 ASP A C 1
ATOM 3557 O O . ASP A 1 453 ? -15.109 11.164 -7.5 1 97.5 453 ASP A O 1
ATOM 3561 N N . MET A 1 454 ? -13.094 11.953 -8.055 1 97.19 454 MET A N 1
ATOM 3562 C CA . MET A 1 454 ? -12.438 10.688 -7.738 1 97.19 454 MET A CA 1
ATOM 3563 C C . MET A 1 454 ? -12.516 10.398 -6.242 1 97.19 454 MET A C 1
ATOM 3565 O O . MET A 1 454 ? -12.734 9.258 -5.836 1 97.19 454 MET A O 1
ATOM 3569 N N . TRP A 1 455 ? -12.305 11.461 -5.457 1 97.44 455 TRP A N 1
ATOM 3570 C CA . TRP A 1 455 ? -12.375 11.305 -4.008 1 97.44 455 TRP A CA 1
ATOM 3571 C C . TRP A 1 455 ? -13.742 10.797 -3.572 1 97.44 455 TRP A C 1
ATOM 3573 O O . TRP A 1 455 ? -13.844 9.938 -2.697 1 97.44 455 TRP A O 1
ATOM 3583 N N . ARG A 1 456 ? -14.734 11.234 -4.191 1 96.25 456 ARG A N 1
ATOM 3584 C CA . ARG A 1 456 ? -16.109 10.891 -3.85 1 96.25 456 ARG A CA 1
ATOM 3585 C C . ARG A 1 456 ? -16.516 9.555 -4.461 1 96.25 456 ARG A C 1
ATOM 3587 O O . ARG A 1 456 ? -17.531 8.961 -4.074 1 96.25 456 ARG A O 1
ATOM 3594 N N . ASP A 1 457 ? -15.703 9.07 -5.359 1 95.75 457 ASP A N 1
ATOM 3595 C CA . ASP A 1 457 ? -15.984 7.809 -6.039 1 95.75 457 ASP A CA 1
ATOM 3596 C C . ASP A 1 457 ? -15.312 6.641 -5.316 1 95.75 457 ASP A C 1
ATOM 3598 O O . ASP A 1 457 ? -15.211 5.543 -5.867 1 95.75 457 ASP A O 1
ATOM 3602 N N . ARG A 1 458 ? -14.852 6.797 -4.105 1 94.94 458 ARG A N 1
ATOM 3603 C CA . ARG A 1 458 ? -14.289 5.703 -3.318 1 94.94 458 ARG A CA 1
ATOM 3604 C C . ARG A 1 458 ? -15.305 4.586 -3.121 1 94.94 458 ARG A C 1
ATOM 3606 O O . ARG A 1 458 ? -16.5 4.848 -3.006 1 94.94 458 ARG A O 1
ATOM 3613 N N . PRO A 1 459 ? -14.758 3.35 -3.08 1 92.69 459 PRO A N 1
ATOM 3614 C CA . PRO A 1 459 ? -15.711 2.252 -2.91 1 92.69 459 PRO A CA 1
ATOM 3615 C C . PRO A 1 459 ? -16.359 2.248 -1.529 1 92.69 459 PRO A C 1
ATOM 3617 O O . PRO A 1 459 ? -17.516 1.828 -1.389 1 92.69 459 PRO A O 1
ATOM 3620 N N . LEU A 1 460 ? -15.656 2.609 -0.515 1 94.75 460 LEU A N 1
ATOM 3621 C CA . LEU A 1 460 ? -16.172 2.834 0.83 1 94.75 460 LEU A CA 1
ATOM 3622 C C . LEU A 1 460 ? -15.945 4.277 1.265 1 94.75 460 LEU A C 1
ATOM 3624 O O . LEU A 1 460 ? -14.883 4.848 1.016 1 94.75 460 LEU A O 1
ATOM 3628 N N . LYS A 1 461 ? -17 4.824 1.864 1 95.44 461 LYS A N 1
ATOM 3629 C CA . LYS A 1 461 ? -16.766 6.133 2.471 1 95.44 461 LYS A CA 1
ATOM 3630 C C . LYS A 1 461 ? -15.688 6.059 3.547 1 95.44 461 LYS A C 1
ATOM 3632 O O . LYS A 1 461 ? -15.477 5.004 4.148 1 95.44 461 LYS A O 1
ATOM 3637 N N . PRO A 1 462 ? -15.023 7.172 3.75 1 97.12 462 PRO A N 1
ATOM 3638 C CA . PRO A 1 462 ? -13.922 7.172 4.711 1 97.12 462 PRO A CA 1
ATOM 3639 C C . PRO A 1 462 ? -14.32 6.598 6.07 1 97.12 462 PRO A C 1
ATOM 3641 O O . PRO A 1 462 ? -13.633 5.719 6.598 1 97.12 462 PRO A O 1
ATOM 3644 N N . VAL A 1 463 ? -15.43 7.008 6.621 1 97.62 463 VAL A N 1
ATOM 3645 C CA . VAL A 1 463 ? -15.875 6.57 7.941 1 97.62 463 VAL A CA 1
ATOM 3646 C C . VAL A 1 463 ? -16.188 5.074 7.91 1 97.62 463 VAL A C 1
ATOM 3648 O O . VAL A 1 463 ? -15.891 4.352 8.867 1 97.62 463 VAL A O 1
ATOM 3651 N N . ASP A 1 464 ? -16.734 4.578 6.844 1 97.25 464 ASP A N 1
ATOM 3652 C CA . ASP A 1 464 ? -17.078 3.166 6.703 1 97.25 464 ASP A CA 1
ATOM 3653 C C . ASP A 1 464 ? -15.828 2.303 6.594 1 97.25 464 ASP A C 1
ATOM 3655 O O . ASP A 1 464 ? -15.766 1.207 7.152 1 97.25 464 ASP A O 1
ATOM 3659 N N . GLU A 1 465 ? -14.875 2.797 5.828 1 97.69 465 GLU A N 1
ATOM 3660 C CA . GLU A 1 465 ? -13.633 2.045 5.703 1 97.69 465 GLU A CA 1
ATOM 3661 C C . GLU A 1 465 ? -12.914 1.936 7.047 1 97.69 465 GLU A C 1
ATOM 3663 O O . GLU A 1 465 ? -12.445 0.858 7.422 1 97.69 465 GLU A O 1
ATOM 3668 N N . ALA A 1 466 ? -12.805 3.082 7.738 1 98.5 466 ALA A N 1
ATOM 3669 C CA . ALA A 1 466 ? -12.188 3.059 9.062 1 98.5 466 ALA A CA 1
ATOM 3670 C C . ALA A 1 466 ? -12.93 2.104 9.992 1 98.5 466 ALA A C 1
ATOM 3672 O O . ALA A 1 466 ? -12.305 1.337 10.734 1 98.5 466 ALA A O 1
ATOM 3673 N N . THR A 1 467 ? -14.289 2.121 9.945 1 98.12 467 THR A N 1
ATOM 3674 C CA . THR A 1 467 ? -15.109 1.252 10.781 1 98.12 467 THR A CA 1
ATOM 3675 C C . THR A 1 467 ? -14.844 -0.216 10.461 1 98.12 467 THR A C 1
ATOM 3677 O O . THR A 1 467 ? -14.719 -1.043 11.367 1 98.12 467 THR A O 1
ATOM 3680 N N . TYR A 1 468 ? -14.773 -0.552 9.234 1 97.62 468 TYR A N 1
ATOM 3681 C CA . TYR A 1 468 ? -14.484 -1.92 8.82 1 97.62 468 TYR A CA 1
ATOM 3682 C C . TYR A 1 468 ? -13.195 -2.424 9.461 1 97.62 468 TYR A C 1
ATOM 3684 O O . TYR A 1 468 ? -13.164 -3.518 10.031 1 97.62 468 TYR A O 1
ATOM 3692 N N . TRP A 1 469 ? -12.102 -1.638 9.344 1 98 469 TRP A N 1
ATOM 3693 C CA . TRP A 1 469 ? -10.805 -2.078 9.836 1 98 469 TRP A CA 1
ATOM 3694 C C . TRP A 1 469 ? -10.812 -2.186 11.359 1 98 469 TRP A C 1
ATOM 3696 O O . TRP A 1 469 ? -10.156 -3.066 11.93 1 98 469 TRP A O 1
ATOM 3706 N N . ILE A 1 470 ? -11.531 -1.234 12.039 1 98.44 470 ILE A N 1
ATOM 3707 C CA . ILE A 1 470 ? -11.672 -1.31 13.484 1 98.44 470 ILE A CA 1
ATOM 3708 C C . ILE A 1 470 ? -12.352 -2.621 13.875 1 98.44 470 ILE A C 1
ATOM 3710 O O . ILE A 1 470 ? -11.844 -3.361 14.719 1 98.44 470 ILE A O 1
ATOM 3714 N N . GLU A 1 471 ? -13.414 -2.93 13.258 1 98.06 471 GLU A N 1
ATOM 3715 C CA . GLU A 1 471 ? -14.172 -4.141 13.57 1 98.06 471 GLU A CA 1
ATOM 3716 C C . GLU A 1 471 ? -13.406 -5.391 13.133 1 98.06 471 GLU A C 1
ATOM 3718 O O . GLU A 1 471 ? -13.492 -6.434 13.781 1 98.06 471 GLU A O 1
ATOM 3723 N N . PHE A 1 472 ? -12.711 -5.305 12.055 1 97.44 472 PHE A N 1
ATOM 3724 C CA . PHE A 1 472 ? -11.844 -6.383 11.594 1 97.44 472 PHE A CA 1
ATOM 3725 C C . PHE A 1 472 ? -10.805 -6.727 12.656 1 97.44 472 PHE A C 1
ATOM 3727 O O . PHE A 1 472 ? -10.578 -7.902 12.953 1 97.44 472 PHE A O 1
ATOM 3734 N N . LEU A 1 473 ? -10.18 -5.684 13.242 1 97.75 473 LEU A N 1
ATOM 3735 C CA . LEU A 1 473 ? -9.156 -5.879 14.258 1 97.75 473 LEU A CA 1
ATOM 3736 C C . LEU A 1 473 ? -9.758 -6.434 15.539 1 97.75 473 LEU A C 1
ATOM 3738 O O . LEU A 1 473 ? -9.148 -7.266 16.219 1 97.75 473 LEU A O 1
ATOM 3742 N N . ILE A 1 474 ? -10.93 -5.949 15.867 1 97.56 474 ILE A N 1
ATOM 3743 C CA . ILE A 1 474 ? -11.602 -6.449 17.062 1 97.56 474 ILE A CA 1
ATOM 3744 C C . ILE A 1 474 ? -11.914 -7.938 16.891 1 97.56 474 ILE A C 1
ATOM 3746 O O . ILE A 1 474 ? -11.695 -8.727 17.812 1 97.56 474 ILE A O 1
ATOM 3750 N N . LYS A 1 475 ? -12.352 -8.266 15.75 1 96.31 475 LYS A N 1
ATOM 3751 C CA . LYS A 1 475 ? -12.797 -9.625 15.469 1 96.31 475 LYS A CA 1
ATOM 3752 C C . LYS A 1 475 ? -11.617 -10.578 15.359 1 96.31 475 LYS A C 1
ATOM 3754 O O . LYS A 1 475 ? -11.648 -11.68 15.922 1 96.31 475 LYS A O 1
ATOM 3759 N N . HIS A 1 476 ? -10.523 -10.211 14.664 1 96.12 476 HIS A N 1
ATOM 3760 C CA . HIS A 1 476 ? -9.484 -11.156 14.289 1 96.12 476 HIS A CA 1
ATOM 3761 C C . HIS A 1 476 ? -8.234 -10.969 15.141 1 96.12 476 HIS A C 1
ATOM 3763 O O . HIS A 1 476 ? -7.391 -11.859 15.234 1 96.12 476 HIS A O 1
ATOM 3769 N N . GLN A 1 477 ? -7.996 -9.805 15.688 1 93.94 477 GLN A N 1
ATOM 3770 C CA . GLN A 1 477 ? -7 -9.492 16.703 1 93.94 477 GLN A CA 1
ATOM 3771 C C . GLN A 1 477 ? -5.594 -9.477 16.125 1 93.94 477 GLN A C 1
ATOM 3773 O O . GLN A 1 477 ? -4.902 -8.453 16.172 1 93.94 477 GLN A O 1
ATOM 3778 N N . ASP A 1 478 ? -5.172 -10.602 15.477 1 92.56 478 ASP A N 1
ATOM 3779 C CA . ASP A 1 478 ? -3.793 -10.695 15.008 1 92.56 478 ASP A CA 1
ATOM 3780 C C . ASP A 1 478 ? -3.703 -10.445 13.5 1 92.56 478 ASP A C 1
ATOM 3782 O O . ASP A 1 478 ? -4.168 -11.258 12.703 1 92.56 478 ASP A O 1
ATOM 3786 N N . VAL A 1 479 ? -2.99 -9.305 13.148 1 95.06 479 VAL A N 1
ATOM 3787 C CA . VAL A 1 479 ? -2.797 -8.969 11.742 1 95.06 479 VAL A CA 1
ATOM 3788 C C . VAL A 1 479 ? -1.308 -8.781 11.461 1 95.06 479 VAL A C 1
ATOM 3790 O O . VAL A 1 479 ? -0.93 -8.016 10.57 1 95.06 479 VAL A O 1
ATOM 3793 N N . SER A 1 480 ? -0.453 -9.492 12.172 1 93.75 480 SER A N 1
ATOM 3794 C CA . SER A 1 480 ? 0.993 -9.336 12.055 1 93.75 480 SER A CA 1
ATOM 3795 C C . SER A 1 480 ? 1.483 -9.719 10.664 1 93.75 480 SER A C 1
ATOM 3797 O O . SER A 1 480 ? 2.559 -9.297 10.242 1 93.75 480 SER A O 1
ATOM 3799 N N . PHE A 1 481 ? 0.667 -10.523 9.93 1 93.31 481 PHE A N 1
ATOM 3800 C CA . PHE A 1 481 ? 1.038 -10.961 8.586 1 93.31 481 PHE A CA 1
ATOM 3801 C C . PHE A 1 481 ? 1.066 -9.781 7.621 1 93.31 481 PHE A C 1
ATOM 3803 O O . PHE A 1 481 ? 1.605 -9.883 6.52 1 93.31 481 PHE A O 1
ATOM 3810 N N . LEU A 1 482 ? 0.559 -8.602 8.016 1 96.12 482 LEU A N 1
ATOM 3811 C CA . LEU A 1 482 ? 0.541 -7.406 7.176 1 96.12 482 LEU A CA 1
ATOM 3812 C C . LEU A 1 482 ? 1.759 -6.527 7.449 1 96.12 482 LEU A C 1
ATOM 3814 O O . LEU A 1 482 ? 2.027 -5.582 6.711 1 96.12 482 LEU A O 1
ATOM 3818 N N . ARG A 1 483 ? 2.537 -6.863 8.461 1 95.25 483 ARG A N 1
ATOM 3819 C CA . ARG A 1 483 ? 3.672 -6.043 8.867 1 95.25 483 ARG A CA 1
ATOM 3820 C C . ARG A 1 483 ? 4.953 -6.496 8.172 1 95.25 483 ARG A C 1
ATOM 3822 O O . ARG A 1 483 ? 5.199 -7.699 8.039 1 95.25 483 ARG A O 1
ATOM 3829 N N . ILE A 1 484 ? 5.688 -5.535 7.723 1 95.94 484 ILE A N 1
ATOM 3830 C CA . ILE A 1 484 ? 7.016 -5.848 7.207 1 95.94 484 ILE A CA 1
ATOM 3831 C C . ILE A 1 484 ? 7.961 -6.148 8.367 1 95.94 484 ILE A C 1
ATOM 3833 O O . ILE A 1 484 ? 8.07 -5.359 9.312 1 95.94 484 ILE A O 1
ATOM 3837 N N . ASP A 1 485 ? 8.602 -7.266 8.344 1 93 485 ASP A N 1
ATOM 3838 C CA . ASP A 1 485 ? 9.484 -7.711 9.422 1 93 485 ASP A CA 1
ATOM 3839 C C . ASP A 1 485 ? 10.93 -7.297 9.156 1 93 485 ASP A C 1
ATOM 3841 O O . ASP A 1 485 ? 11.742 -8.109 8.719 1 93 485 ASP A O 1
ATOM 3845 N N . ASP A 1 486 ? 11.266 -6.051 9.516 1 94.81 486 ASP A N 1
ATOM 3846 C CA . ASP A 1 486 ? 12.609 -5.574 9.18 1 94.81 486 ASP A CA 1
ATOM 3847 C C . ASP A 1 486 ? 13.258 -4.891 10.383 1 94.81 486 ASP A C 1
ATOM 3849 O O . ASP A 1 486 ? 14.367 -4.355 10.273 1 94.81 486 ASP A O 1
ATOM 3853 N N . TYR A 1 487 ? 12.664 -4.969 11.547 1 93.81 487 TYR A N 1
ATOM 3854 C CA . TYR A 1 487 ? 13.18 -4.242 12.703 1 93.81 487 TYR A CA 1
ATOM 3855 C C . TYR A 1 487 ? 14.539 -4.789 13.133 1 93.81 487 TYR A C 1
ATOM 3857 O O . TYR A 1 487 ? 15.383 -4.043 13.641 1 93.81 487 TYR A O 1
ATOM 3865 N N . HIS A 1 488 ? 14.758 -6.055 12.938 1 93.94 488 HIS A N 1
ATOM 3866 C CA . HIS A 1 488 ? 15.977 -6.711 13.406 1 93.94 488 HIS A CA 1
ATOM 3867 C C . HIS A 1 488 ? 17.172 -6.324 12.547 1 93.94 488 HIS A C 1
ATOM 3869 O O . HIS A 1 488 ? 18.328 -6.578 12.922 1 93.94 488 HIS A O 1
ATOM 3875 N N . LEU A 1 489 ? 16.969 -5.734 11.484 1 95.62 489 LEU A N 1
ATOM 3876 C CA . LEU A 1 489 ? 18.047 -5.391 10.562 1 95.62 489 LEU A CA 1
ATOM 3877 C C . LEU A 1 489 ? 18.641 -4.027 10.906 1 95.62 489 LEU A C 1
ATOM 3879 O O . LEU A 1 489 ? 17.906 -3.098 11.25 1 95.62 489 LEU A O 1
ATOM 3883 N N . SER A 1 490 ? 19.953 -3.986 10.844 1 93.44 490 SER A N 1
ATOM 3884 C CA . SER A 1 490 ? 20.609 -2.686 10.883 1 93.44 490 SER A CA 1
ATOM 3885 C C . SER A 1 490 ? 20.453 -1.945 9.555 1 93.44 490 SER A C 1
ATOM 3887 O O . SER A 1 490 ? 20.016 -2.533 8.555 1 93.44 490 SER A O 1
ATOM 3889 N N . PHE A 1 491 ? 20.781 -0.674 9.625 1 88.44 491 PHE A N 1
ATOM 3890 C CA . PHE A 1 491 ? 20.75 0.134 8.414 1 88.44 491 PHE A CA 1
ATOM 3891 C C . PHE A 1 491 ? 21.625 -0.487 7.324 1 88.44 491 PHE A C 1
ATOM 3893 O O . PHE A 1 491 ? 21.219 -0.559 6.164 1 88.44 491 PHE A O 1
ATOM 3900 N N . VAL A 1 492 ? 22.75 -0.96 7.68 1 92.81 492 VAL A N 1
ATOM 3901 C CA . VAL A 1 492 ? 23.719 -1.55 6.766 1 92.81 492 VAL A CA 1
ATOM 3902 C C . VAL A 1 492 ? 23.141 -2.83 6.16 1 92.81 492 VAL A C 1
ATOM 3904 O O . VAL A 1 492 ? 23.281 -3.072 4.957 1 92.81 492 VAL A O 1
ATOM 3907 N N . GLN A 1 493 ? 22.453 -3.57 6.965 1 95.94 493 GLN A N 1
ATOM 3908 C CA . GLN A 1 493 ? 21.875 -4.832 6.508 1 95.94 493 GLN A CA 1
ATOM 3909 C C . GLN A 1 493 ? 20.625 -4.59 5.656 1 95.94 493 GLN A C 1
ATOM 3911 O O . GLN A 1 493 ? 20.422 -5.273 4.648 1 95.94 493 GLN A O 1
ATOM 3916 N N . TYR A 1 494 ? 19.859 -3.604 6.035 1 93.75 494 TYR A N 1
ATOM 3917 C CA . TYR A 1 494 ? 18.625 -3.301 5.332 1 93.75 494 TYR A CA 1
ATOM 3918 C C . TYR A 1 494 ? 18.891 -2.936 3.875 1 93.75 494 TYR A C 1
ATOM 3920 O O . TYR A 1 494 ? 18.141 -3.326 2.98 1 93.75 494 TYR A O 1
ATOM 3928 N N . PHE A 1 495 ? 20.016 -2.287 3.637 1 91.56 495 PHE A N 1
ATOM 3929 C CA . PHE A 1 495 ? 20.328 -1.851 2.283 1 91.56 495 PHE A CA 1
ATOM 3930 C C . PHE A 1 495 ? 21.391 -2.75 1.657 1 91.56 495 PHE A C 1
ATOM 3932 O O . PHE A 1 495 ? 21.969 -2.404 0.629 1 91.56 495 PHE A O 1
ATOM 3939 N N . CYS A 1 496 ? 21.703 -3.838 2.236 1 95.5 496 CYS A N 1
ATOM 3940 C CA . CYS A 1 496 ? 22.641 -4.852 1.759 1 95.5 496 CYS A CA 1
ATOM 3941 C C . CYS A 1 496 ? 24.016 -4.254 1.513 1 95.5 496 CYS A C 1
ATOM 3943 O O . CYS A 1 496 ? 24.703 -4.652 0.576 1 95.5 496 CYS A O 1
ATOM 3945 N N . LEU A 1 497 ? 24.359 -3.266 2.324 1 93 497 LEU A N 1
ATOM 3946 C CA . LEU A 1 497 ? 25.688 -2.666 2.172 1 93 497 LEU A CA 1
ATOM 3947 C C . LEU A 1 497 ? 26.766 -3.646 2.59 1 93 497 LEU A C 1
ATOM 3949 O O . LEU A 1 497 ? 27.875 -3.639 2.025 1 93 497 LEU A O 1
ATOM 3953 N N . ASP A 1 498 ? 26.484 -4.43 3.607 1 95.69 498 ASP A N 1
ATOM 3954 C CA . ASP A 1 498 ? 27.422 -5.48 4.004 1 95.69 498 ASP A CA 1
ATOM 3955 C C . ASP A 1 498 ? 27.625 -6.484 2.871 1 95.69 498 ASP A C 1
ATOM 3957 O O . ASP A 1 498 ? 28.75 -6.891 2.59 1 95.69 498 ASP A O 1
ATOM 3961 N N . VAL A 1 499 ? 26.547 -6.828 2.189 1 97.06 499 VAL A N 1
ATOM 3962 C CA . VAL A 1 499 ? 26.594 -7.766 1.07 1 97.06 499 VAL A CA 1
ATOM 3963 C C . VAL A 1 499 ? 27.391 -7.148 -0.085 1 97.06 499 VAL A C 1
ATOM 3965 O O . VAL A 1 499 ? 28.25 -7.801 -0.667 1 97.06 499 VAL A O 1
ATOM 3968 N N . ILE A 1 500 ? 27.109 -5.945 -0.414 1 95 500 ILE A N 1
ATOM 3969 C CA . ILE A 1 500 ? 27.797 -5.242 -1.493 1 95 500 ILE A CA 1
ATOM 3970 C C . ILE A 1 500 ? 29.281 -5.148 -1.181 1 95 500 ILE A C 1
ATOM 3972 O O . ILE A 1 500 ? 30.125 -5.414 -2.045 1 95 500 ILE A O 1
ATOM 3976 N N . GLY A 1 501 ? 29.594 -4.746 0.047 1 94.94 501 GLY A N 1
ATOM 3977 C CA . GLY A 1 501 ? 30.984 -4.695 0.46 1 94.94 501 GLY A CA 1
ATOM 3978 C C . GLY A 1 501 ? 31.703 -6.027 0.315 1 94.94 501 GLY A C 1
ATOM 3979 O O . GLY A 1 501 ? 32.844 -6.078 -0.169 1 94.94 501 GLY A O 1
ATOM 3980 N N . PHE A 1 502 ? 31.078 -7.047 0.74 1 96.94 502 PHE A N 1
ATOM 3981 C CA . PHE A 1 502 ? 31.625 -8.391 0.642 1 96.94 502 PHE A CA 1
ATOM 3982 C C . PHE A 1 502 ? 31.891 -8.766 -0.813 1 96.94 502 PHE A C 1
ATOM 3984 O O . PHE A 1 502 ? 32.969 -9.266 -1.147 1 96.94 502 PHE A O 1
ATOM 3991 N N . LEU A 1 503 ? 30.891 -8.539 -1.695 1 96.06 503 LEU A N 1
ATOM 3992 C CA . LEU A 1 503 ? 31.016 -8.859 -3.111 1 96.06 503 LEU A CA 1
ATOM 3993 C C . LEU A 1 503 ? 32.125 -8.023 -3.76 1 96.06 503 LEU A C 1
ATOM 3995 O O . LEU A 1 503 ? 32.844 -8.516 -4.621 1 96.06 503 LEU A O 1
ATOM 3999 N N . LEU A 1 504 ? 32.219 -6.762 -3.35 1 94.94 504 LEU A N 1
ATOM 4000 C CA . LEU A 1 504 ? 33.312 -5.914 -3.863 1 94.94 504 LEU A CA 1
ATOM 4001 C C . LEU A 1 504 ? 34.656 -6.434 -3.426 1 94.94 504 LEU A C 1
ATOM 4003 O O . LEU A 1 504 ? 35.625 -6.395 -4.199 1 94.94 504 LEU A O 1
ATOM 4007 N N . LEU A 1 505 ? 34.719 -6.836 -2.205 1 96.12 505 LEU A N 1
ATOM 4008 C CA . LEU A 1 505 ? 35.969 -7.414 -1.706 1 96.12 505 LEU A CA 1
ATOM 4009 C C . LEU A 1 505 ? 36.375 -8.633 -2.529 1 96.12 505 LEU A C 1
ATOM 4011 O O . LEU A 1 505 ? 37.562 -8.797 -2.873 1 96.12 505 LEU A O 1
ATOM 4015 N N . ILE A 1 506 ? 35.406 -9.461 -2.818 1 96.06 506 ILE A N 1
ATOM 4016 C CA . ILE A 1 506 ? 35.656 -10.633 -3.645 1 96.06 506 ILE A CA 1
ATOM 4017 C C . ILE A 1 506 ? 36.156 -10.203 -5.023 1 96.06 506 ILE A C 1
ATOM 4019 O O . ILE A 1 506 ? 37.125 -10.758 -5.555 1 96.06 506 ILE A O 1
ATOM 4023 N N . ALA A 1 507 ? 35.5 -9.234 -5.539 1 95.25 507 ALA A N 1
ATOM 4024 C CA . ALA A 1 507 ? 35.875 -8.734 -6.859 1 95.25 507 ALA A CA 1
ATOM 4025 C C . ALA A 1 507 ? 37.281 -8.18 -6.863 1 95.25 507 ALA A C 1
ATOM 4027 O O . ALA A 1 507 ? 38.062 -8.453 -7.777 1 95.25 507 ALA A O 1
ATOM 4028 N N . VAL A 1 508 ? 37.625 -7.453 -5.891 1 95.19 508 VAL A N 1
ATOM 4029 C CA . VAL A 1 508 ? 38.938 -6.859 -5.789 1 95.19 508 VAL A CA 1
ATOM 4030 C C . VAL A 1 508 ? 40 -7.961 -5.633 1 95.19 508 VAL A C 1
ATOM 4032 O O . VAL A 1 508 ? 41.062 -7.914 -6.266 1 95.19 508 VAL A O 1
ATOM 4035 N N . CYS A 1 509 ? 39.719 -8.906 -4.828 1 95.69 509 CYS A N 1
ATOM 4036 C CA . CYS A 1 509 ? 40.625 -10.023 -4.629 1 95.69 509 CYS A CA 1
ATOM 4037 C C . CYS A 1 509 ? 40.844 -10.789 -5.93 1 95.69 509 CYS A C 1
ATOM 4039 O O . CYS A 1 509 ? 41.969 -11.188 -6.246 1 95.69 509 CYS A O 1
ATOM 4041 N N . MET A 1 510 ? 39.781 -10.977 -6.629 1 95.69 510 MET A N 1
ATOM 4042 C CA . MET A 1 510 ? 39.906 -11.656 -7.918 1 95.69 510 MET A CA 1
ATOM 4043 C C . MET A 1 510 ? 40.719 -10.844 -8.898 1 95.69 510 MET A C 1
ATOM 4045 O O . MET A 1 510 ? 41.531 -11.398 -9.656 1 95.69 510 MET A O 1
ATOM 4049 N N . MET A 1 511 ? 40.531 -9.617 -8.867 1 95.62 511 MET A N 1
ATOM 4050 C CA . MET A 1 511 ? 41.281 -8.742 -9.758 1 95.62 511 MET A CA 1
ATOM 4051 C C . MET A 1 511 ? 42.75 -8.758 -9.398 1 95.62 511 MET A C 1
ATOM 4053 O O . MET A 1 511 ? 43.625 -8.844 -10.289 1 95.62 511 MET A O 1
ATOM 4057 N N . ILE A 1 512 ? 43.031 -8.672 -8.18 1 95.25 512 ILE A N 1
ATOM 4058 C CA . ILE A 1 512 ? 44.406 -8.703 -7.711 1 95.25 512 ILE A CA 1
ATOM 4059 C C . ILE A 1 512 ? 45.031 -10.047 -8.07 1 95.25 512 ILE A C 1
ATOM 4061 O O . ILE A 1 512 ? 46.156 -10.094 -8.562 1 95.25 512 ILE A O 1
ATOM 4065 N N . SER A 1 513 ? 44.344 -11.094 -7.855 1 95.44 513 SER A N 1
ATOM 4066 C CA . SER A 1 513 ? 44.844 -12.422 -8.18 1 95.44 513 SER A CA 1
ATOM 4067 C C . SER A 1 513 ? 45.125 -12.562 -9.672 1 95.44 513 SER A C 1
ATOM 4069 O O . SER A 1 513 ? 46.156 -13.125 -10.07 1 95.44 513 SER A O 1
ATOM 4071 N N . THR A 1 514 ? 44.188 -12.117 -10.375 1 94.81 514 THR A N 1
ATOM 4072 C CA . THR A 1 514 ? 44.375 -12.148 -11.828 1 94.81 514 THR A CA 1
ATOM 4073 C C . THR A 1 514 ? 45.594 -11.328 -12.234 1 94.81 514 THR A C 1
ATOM 4075 O O . THR A 1 514 ? 46.375 -11.75 -13.094 1 94.81 514 THR A O 1
ATOM 4078 N N . PHE A 1 515 ? 45.75 -10.188 -11.633 1 94.19 515 PHE A N 1
ATOM 4079 C CA . PHE A 1 515 ? 46.875 -9.32 -11.922 1 94.19 515 PHE A CA 1
ATOM 4080 C C . PHE A 1 515 ? 48.188 -9.992 -11.539 1 94.19 515 PHE A C 1
ATOM 4082 O O . PHE A 1 515 ? 49.156 -9.945 -12.297 1 94.19 515 PHE A O 1
ATOM 4089 N N . VAL A 1 516 ? 48.188 -10.594 -10.445 1 94.38 516 VAL A N 1
ATOM 4090 C CA . VAL A 1 516 ? 49.406 -11.273 -9.961 1 94.38 516 VAL A CA 1
ATOM 4091 C C . VAL A 1 516 ? 49.75 -12.43 -10.898 1 94.38 516 VAL A C 1
ATOM 4093 O O . VAL A 1 516 ? 50.906 -12.641 -11.234 1 94.38 516 VAL A O 1
ATOM 4096 N N . ILE A 1 517 ? 48.75 -13.125 -11.289 1 95.38 517 ILE A N 1
ATOM 4097 C CA . ILE A 1 517 ? 48.969 -14.266 -12.18 1 95.38 517 ILE A CA 1
ATOM 4098 C C . ILE A 1 517 ? 49.469 -13.773 -13.531 1 95.38 517 ILE A C 1
ATOM 4100 O O . ILE A 1 517 ? 50.438 -14.336 -14.078 1 95.38 517 ILE A O 1
ATOM 4104 N N . LEU A 1 518 ? 48.906 -12.773 -14.008 1 94.81 518 LEU A N 1
ATOM 4105 C CA . LEU A 1 518 ? 49.344 -12.211 -15.289 1 94.81 518 LEU A CA 1
ATOM 4106 C C . LEU A 1 518 ? 50.75 -11.656 -15.188 1 94.81 518 LEU A C 1
ATOM 4108 O O . LEU A 1 518 ? 51.562 -11.789 -16.125 1 94.81 518 LEU A O 1
ATOM 4112 N N . ASP A 1 519 ? 51.031 -11.039 -14.062 1 93.75 519 ASP A N 1
ATOM 4113 C CA . ASP A 1 519 ? 52.375 -10.516 -13.836 1 93.75 519 ASP A CA 1
ATOM 4114 C C . ASP A 1 519 ? 53.406 -11.633 -13.789 1 93.75 519 ASP A C 1
ATOM 4116 O O . ASP A 1 519 ? 54.5 -11.508 -14.352 1 93.75 519 ASP A O 1
ATOM 4120 N N . ARG A 1 520 ? 53.094 -12.695 -13.242 1 93.38 520 ARG A N 1
ATOM 4121 C CA . ARG A 1 520 ? 53.969 -13.852 -13.172 1 93.38 520 ARG A CA 1
ATOM 4122 C C . ARG A 1 520 ? 54.156 -14.492 -14.547 1 93.38 520 ARG A C 1
ATOM 4124 O O . ARG A 1 520 ? 55.25 -14.898 -14.906 1 93.38 520 ARG A O 1
ATOM 4131 N N . LEU A 1 521 ? 53.094 -14.539 -15.242 1 93.75 521 LEU A N 1
ATOM 4132 C CA . LEU A 1 521 ? 53.156 -15.086 -16.594 1 93.75 521 LEU A CA 1
ATOM 4133 C C . LEU A 1 521 ? 54 -14.188 -17.5 1 93.75 521 LEU A C 1
ATOM 4135 O O . LEU A 1 521 ? 54.75 -14.68 -18.328 1 93.75 521 LEU A O 1
ATOM 4139 N N . TYR A 1 522 ? 53.812 -12.883 -17.297 1 92.75 522 TYR A N 1
ATOM 4140 C CA . TYR A 1 522 ? 54.594 -11.914 -18.078 1 92.75 522 TYR A CA 1
ATOM 4141 C C . TYR A 1 522 ? 56.062 -12.016 -17.734 1 92.75 522 TYR A C 1
ATOM 4143 O O . TYR A 1 522 ? 56.906 -12.008 -18.641 1 92.75 522 TYR A O 1
ATOM 4151 N N . LYS A 1 523 ? 56.406 -12.148 -16.547 1 92.56 523 LYS A N 1
ATOM 4152 C CA . LYS A 1 523 ? 57.812 -12.273 -16.125 1 92.56 523 LYS A CA 1
ATOM 4153 C C . LYS A 1 523 ? 58.406 -13.578 -16.625 1 92.56 523 LYS A C 1
ATOM 4155 O O . LYS A 1 523 ? 59.562 -13.609 -17.047 1 92.56 523 LYS A O 1
ATOM 4160 N N . CYS A 1 524 ? 57.594 -14.609 -16.703 1 92.12 524 CYS A N 1
ATOM 4161 C CA . CYS A 1 524 ? 58.062 -15.883 -17.25 1 92.12 524 CYS A CA 1
ATOM 4162 C C . CYS A 1 524 ? 58.25 -15.789 -18.75 1 92.12 524 CYS A C 1
ATOM 4164 O O . CYS A 1 524 ? 59.219 -16.328 -19.281 1 92.12 524 CYS A O 1
ATOM 4166 N N . TRP A 1 525 ? 57.375 -15.086 -19.422 1 90.94 525 TRP A N 1
ATOM 4167 C CA . TRP A 1 525 ? 57.469 -14.898 -20.859 1 90.94 525 TRP A CA 1
ATOM 4168 C C . TRP A 1 525 ? 58.719 -14.062 -21.219 1 90.94 525 TRP A C 1
ATOM 4170 O O . TRP A 1 525 ? 59.438 -14.383 -22.172 1 90.94 525 TRP A O 1
ATOM 4180 N N . LYS A 1 526 ? 59.031 -13.078 -20.438 1 90.12 526 LYS A N 1
ATOM 4181 C CA . LYS A 1 526 ? 60.188 -12.203 -20.672 1 90.12 526 LYS A CA 1
ATOM 4182 C C . LYS A 1 526 ? 61.469 -12.945 -20.406 1 90.12 526 LYS A C 1
ATOM 4184 O O . LYS A 1 526 ? 62.469 -12.734 -21.109 1 90.12 526 LYS A O 1
ATOM 4189 N N . ALA A 1 527 ? 61.5 -13.828 -19.547 1 88.56 527 ALA A N 1
ATOM 4190 C CA . ALA A 1 527 ? 62.688 -14.586 -19.188 1 88.56 527 ALA A CA 1
ATOM 4191 C C . ALA A 1 527 ? 63.031 -15.609 -20.266 1 88.56 527 ALA A C 1
ATOM 4193 O O . ALA A 1 527 ? 64.188 -15.977 -20.438 1 88.56 527 ALA A O 1
ATOM 4194 N N . GLN A 1 528 ? 62.156 -16 -21.094 1 82.38 528 GLN A N 1
ATOM 4195 C CA . GLN A 1 528 ? 62.375 -17 -22.125 1 82.38 528 GLN A CA 1
ATOM 4196 C C . GLN A 1 528 ? 62.781 -16.344 -23.438 1 82.38 528 GLN A C 1
ATOM 4198 O O . GLN A 1 528 ? 63.188 -17.016 -24.391 1 82.38 528 GLN A O 1
ATOM 4203 N N . ARG A 1 529 ? 62.75 -15.094 -23.594 1 71.5 529 ARG A N 1
ATOM 4204 C CA . ARG A 1 529 ? 63.25 -14.461 -24.812 1 71.5 529 ARG A CA 1
ATOM 4205 C C . ARG A 1 529 ? 64.75 -14.578 -24.906 1 71.5 529 ARG A C 1
ATOM 4207 O O . ARG A 1 529 ? 65.438 -14.258 -23.938 1 71.5 529 ARG A O 1
ATOM 4214 N N . PRO A 1 530 ? 65.25 -15.344 -25.844 1 64.69 530 PRO A N 1
ATOM 4215 C CA . PRO A 1 530 ? 66.688 -15.547 -26.047 1 64.69 530 PRO A CA 1
ATOM 4216 C C . PRO A 1 530 ? 67.438 -14.227 -26.109 1 64.69 530 PRO A C 1
ATOM 4218 O O . PRO A 1 530 ? 66.938 -13.258 -26.703 1 64.69 530 PRO A O 1
ATOM 4221 N N . GLN A 1 531 ? 68.188 -13.938 -25.125 1 60 531 GLN A N 1
ATOM 4222 C CA . GLN A 1 531 ? 69.188 -12.836 -25.281 1 60 531 GLN A CA 1
ATOM 4223 C C . GLN A 1 531 ? 69.875 -12.906 -26.641 1 60 531 GLN A C 1
ATOM 4225 O O . GLN A 1 531 ? 70.438 -13.938 -27 1 60 531 GLN A O 1
ATOM 4230 N N . ILE A 1 532 ? 69.438 -12.266 -27.641 1 60.28 532 ILE A N 1
ATOM 4231 C CA . ILE A 1 532 ? 70.312 -12.109 -28.844 1 60.28 532 ILE A CA 1
ATOM 4232 C C . ILE A 1 532 ? 71.688 -11.711 -28.438 1 60.28 532 ILE A C 1
ATOM 4234 O O . ILE A 1 532 ? 71.875 -10.727 -27.719 1 60.28 532 ILE A O 1
ATOM 4238 N N . PRO A 1 533 ? 72.562 -12.555 -28.609 1 59.53 533 PRO A N 1
ATOM 4239 C CA . PRO A 1 533 ? 73.938 -12.211 -28.297 1 59.53 533 PRO A CA 1
ATOM 4240 C C . PRO A 1 533 ? 74.375 -10.898 -28.953 1 59.53 533 PRO A C 1
ATOM 4242 O O . PRO A 1 533 ? 73.938 -10.586 -30.062 1 59.53 533 PRO A O 1
ATOM 4245 N N . GLU A 1 534 ? 74.625 -9.961 -28.125 1 58.38 534 GLU A N 1
ATOM 4246 C CA . GLU A 1 534 ? 75.25 -8.734 -28.641 1 58.38 534 GLU A CA 1
ATOM 4247 C C . GLU A 1 534 ? 76.375 -9.047 -29.594 1 58.38 534 GLU A C 1
ATOM 4249 O O . GLU A 1 534 ? 77.188 -9.945 -29.344 1 58.38 534 GLU A O 1
ATOM 4254 N N . PRO A 1 535 ? 76.438 -8.594 -30.875 1 56.06 535 PRO A N 1
ATOM 4255 C CA . PRO A 1 535 ? 77.562 -8.812 -31.75 1 56.06 535 PRO A CA 1
ATOM 4256 C C . PRO A 1 535 ? 78.875 -8.281 -31.172 1 56.06 535 PRO A C 1
ATOM 4258 O O . PRO A 1 535 ? 78.875 -7.242 -30.516 1 56.06 535 PRO A O 1
ATOM 4261 N N . THR A 1 536 ? 79.812 -9.016 -30.969 1 50.91 536 THR A N 1
ATOM 4262 C CA . THR A 1 536 ? 81.188 -8.68 -30.547 1 50.91 536 THR A CA 1
ATOM 4263 C C . THR A 1 536 ? 81.812 -7.699 -31.531 1 50.91 536 THR A C 1
ATOM 4265 O O . THR A 1 536 ? 81.875 -7.973 -32.719 1 50.91 536 THR A O 1
ATOM 4268 N N . ARG A 1 537 ? 81.812 -6.441 -31.141 1 44.72 537 ARG A N 1
ATOM 4269 C CA . ARG A 1 537 ? 82.625 -5.461 -31.859 1 44.72 537 ARG A CA 1
ATOM 4270 C C . ARG A 1 537 ? 84.062 -5.891 -31.922 1 44.72 537 ARG A C 1
ATOM 4272 O O . ARG A 1 537 ? 84.688 -6.047 -30.875 1 44.72 537 ARG A O 1
ATOM 4279 N N . ARG A 1 538 ? 84.562 -6.473 -33.031 1 37.59 538 ARG A N 1
ATOM 4280 C CA . ARG A 1 538 ? 86 -6.691 -33.312 1 37.59 538 ARG A CA 1
ATOM 4281 C C . ARG A 1 538 ? 86.75 -5.375 -33.312 1 37.59 538 ARG A C 1
ATOM 4283 O O . ARG A 1 538 ? 86.375 -4.438 -34.031 1 37.59 538 ARG A O 1
ATOM 4290 N N . LYS A 1 539 ? 87.5 -5.047 -32.312 1 42.59 539 LYS A N 1
ATOM 4291 C CA . LYS A 1 539 ? 88.438 -3.98 -32.188 1 42.59 539 LYS A CA 1
ATOM 4292 C C . LYS A 1 539 ? 89.5 -4.047 -33.312 1 42.59 539 LYS A C 1
ATOM 4294 O O . LYS A 1 539 ? 90.125 -5.082 -33.531 1 42.59 539 LYS A O 1
ATOM 4299 N N . HIS A 1 540 ? 89.25 -3.295 -34.406 1 42.66 540 HIS A N 1
ATOM 4300 C CA . HIS A 1 540 ? 90.25 -3.064 -35.438 1 42.66 540 HIS A CA 1
ATOM 4301 C C . HIS A 1 540 ? 91.5 -2.41 -34.844 1 42.66 540 HIS A C 1
ATOM 4303 O O . HIS A 1 540 ? 91.375 -1.422 -34.125 1 42.66 540 HIS A O 1
ATOM 4309 N N . LYS A 1 541 ? 92.625 -3.053 -34.562 1 37.75 541 LYS A N 1
ATOM 4310 C CA . LYS A 1 541 ? 94 -2.607 -34.312 1 37.75 541 LYS A CA 1
ATOM 4311 C C . LYS A 1 541 ? 94.5 -1.744 -35.469 1 37.75 541 LYS A C 1
ATOM 4313 O O . LYS A 1 541 ? 94.562 -2.197 -36.594 1 37.75 541 LYS A O 1
ATOM 4318 N N . LYS A 1 542 ? 94.188 -0.429 -35.344 1 37.94 542 LYS A N 1
ATOM 4319 C CA . LYS A 1 542 ? 94.938 0.542 -36.156 1 37.94 542 LYS A CA 1
ATOM 4320 C C . LYS A 1 542 ? 96.438 0.349 -36.062 1 37.94 542 LYS A C 1
ATOM 4322 O O . LYS A 1 542 ? 97 0.445 -34.969 1 37.94 542 LYS A O 1
ATOM 4327 N N . LYS A 1 543 ? 97 -0.604 -36.875 1 36.09 543 LYS A N 1
ATOM 4328 C CA . LYS A 1 543 ? 98.438 -0.625 -37.188 1 36.09 543 LYS A CA 1
ATOM 4329 C C . LYS A 1 543 ? 98.938 0.764 -37.594 1 36.09 543 LYS A C 1
ATOM 4331 O O . LYS A 1 543 ? 98.312 1.444 -38.406 1 36.09 543 LYS A O 1
ATOM 4336 N N . ASN A 1 544 ? 99.625 1.393 -36.625 1 36.72 544 ASN A N 1
ATOM 4337 C CA . ASN A 1 544 ? 100.438 2.559 -36.812 1 36.72 544 ASN A CA 1
ATOM 4338 C C . ASN A 1 544 ? 101.375 2.387 -38 1 36.72 544 ASN A C 1
ATOM 4340 O O . ASN A 1 544 ? 102.25 1.479 -38 1 36.72 544 ASN A O 1
ATOM 4344 N N . PHE A 1 545 ? 100.875 2.297 -39.344 1 33.81 545 PHE A N 1
ATOM 4345 C CA . PHE A 1 545 ? 101.875 2.797 -40.281 1 33.81 545 PHE A CA 1
ATOM 4346 C C . PHE A 1 545 ? 102 4.316 -40.219 1 33.81 545 PHE A C 1
ATOM 4348 O O . PHE A 1 545 ? 101 5 -40 1 33.81 545 PHE A O 1
ATOM 4355 N N . MET B 1 1 ? -83.562 -9.133 -17.094 1 26.5 1 MET B N 1
ATOM 4356 C CA . MET B 1 1 ? -82.688 -8.125 -17.688 1 26.5 1 MET B CA 1
ATOM 4357 C C . MET B 1 1 ? -81.25 -8.375 -17.297 1 26.5 1 MET B C 1
ATOM 4359 O O . MET B 1 1 ? -80.938 -8.453 -16.109 1 26.5 1 MET B O 1
ATOM 4363 N N . PRO B 1 2 ? -80.438 -9.109 -18.094 1 29.48 2 PRO B N 1
ATOM 4364 C CA . PRO B 1 2 ? -79.188 -9.812 -17.875 1 29.48 2 PRO B CA 1
ATOM 4365 C C . PRO B 1 2 ? -78 -8.867 -17.562 1 29.48 2 PRO B C 1
ATOM 4367 O O . PRO B 1 2 ? -77.875 -7.824 -18.219 1 29.48 2 PRO B O 1
ATOM 4370 N N . ILE B 1 3 ? -77.812 -8.672 -16.25 1 29.83 3 ILE B N 1
ATOM 4371 C CA . ILE B 1 3 ? -76.812 -7.773 -15.625 1 29.83 3 ILE B CA 1
ATOM 4372 C C . ILE B 1 3 ? -75.438 -8.062 -16.172 1 29.83 3 ILE B C 1
ATOM 4374 O O . ILE B 1 3 ? -74.938 -9.188 -16.047 1 29.83 3 ILE B O 1
ATOM 4378 N N . GLN B 1 4 ? -75.062 -7.473 -17.281 1 27.48 4 GLN B N 1
ATOM 4379 C CA . GLN B 1 4 ? -73.812 -7.574 -18.031 1 27.48 4 GLN B CA 1
ATOM 4380 C C . GLN B 1 4 ? -72.625 -7.211 -17.156 1 27.48 4 GLN B C 1
ATOM 4382 O O . GLN B 1 4 ? -72.5 -6.078 -16.688 1 27.48 4 GLN B O 1
ATOM 4387 N N . PHE B 1 5 ? -72.25 -8.148 -16.234 1 31.08 5 PHE B N 1
ATOM 4388 C CA . PHE B 1 5 ? -71.062 -8.062 -15.352 1 31.08 5 PHE B CA 1
ATOM 4389 C C . PHE B 1 5 ? -69.812 -7.672 -16.141 1 31.08 5 PHE B C 1
ATOM 4391 O O . PHE B 1 5 ? -69.438 -8.352 -17.094 1 31.08 5 PHE B O 1
ATOM 4398 N N . GLY B 1 6 ? -69.625 -6.348 -16.359 1 29.12 6 GLY B N 1
ATOM 4399 C CA . GLY B 1 6 ? -68.5 -5.73 -17.094 1 29.12 6 GLY B CA 1
ATOM 4400 C C . GLY B 1 6 ? -67.125 -6.199 -16.641 1 29.12 6 GLY B C 1
ATOM 4401 O O . GLY B 1 6 ? -66.938 -6.559 -15.469 1 29.12 6 GLY B O 1
ATOM 4402 N N . SER B 1 7 ? -66.25 -6.777 -17.516 1 29.3 7 SER B N 1
ATOM 4403 C CA . SER B 1 7 ? -64.875 -7.309 -17.625 1 29.3 7 SER B CA 1
ATOM 4404 C C . SER B 1 7 ? -63.844 -6.32 -17.109 1 29.3 7 SER B C 1
ATOM 4406 O O . SER B 1 7 ? -63.156 -5.648 -17.875 1 29.3 7 SER B O 1
ATOM 4408 N N . HIS B 1 8 ? -64.125 -5.387 -16.141 1 30.2 8 HIS B N 1
ATOM 4409 C CA . HIS B 1 8 ? -63 -4.469 -15.836 1 30.2 8 HIS B CA 1
ATOM 4410 C C . HIS B 1 8 ? -61.781 -5.223 -15.352 1 30.2 8 HIS B C 1
ATOM 4412 O O . HIS B 1 8 ? -61.719 -5.691 -14.211 1 30.2 8 HIS B O 1
ATOM 4418 N N . LYS B 1 9 ? -61.094 -6.133 -16.172 1 27.42 9 LYS B N 1
ATOM 4419 C CA . LYS B 1 9 ? -59.812 -6.816 -16.062 1 27.42 9 LYS B CA 1
ATOM 4420 C C . LYS B 1 9 ? -58.75 -5.938 -15.375 1 27.42 9 LYS B C 1
ATOM 4422 O O . LYS B 1 9 ? -58.875 -4.711 -15.359 1 27.42 9 LYS B O 1
ATOM 4427 N N . ILE B 1 10 ? -57.656 -6.598 -14.805 1 27.86 10 ILE B N 1
ATOM 4428 C CA . ILE B 1 10 ? -56.438 -6.656 -14.008 1 27.86 10 ILE B CA 1
ATOM 4429 C C . ILE B 1 10 ? -55.406 -5.691 -14.578 1 27.86 10 ILE B C 1
ATOM 4431 O O . ILE B 1 10 ? -54.781 -5.961 -15.617 1 27.86 10 ILE B O 1
ATOM 4435 N N . LEU B 1 11 ? -55.688 -4.496 -14.992 1 31.31 11 LEU B N 1
ATOM 4436 C CA . LEU B 1 11 ? -54.594 -3.619 -15.328 1 31.31 11 LEU B CA 1
ATOM 4437 C C . LEU B 1 11 ? -53.594 -3.541 -14.172 1 31.31 11 LEU B C 1
ATOM 4439 O O . LEU B 1 11 ? -53.781 -2.744 -13.242 1 31.31 11 LEU B O 1
ATOM 4443 N N . HIS B 1 12 ? -53.562 -4.562 -13.266 1 29.22 12 HIS B N 1
ATOM 4444 C CA . HIS B 1 12 ? -52.594 -4.371 -12.195 1 29.22 12 HIS B CA 1
ATOM 4445 C C . HIS B 1 12 ? -51.281 -3.789 -12.734 1 29.22 12 HIS B C 1
ATOM 4447 O O . HIS B 1 12 ? -51 -3.887 -13.93 1 29.22 12 HIS B O 1
ATOM 4453 N N . LEU B 1 13 ? -50.375 -3.25 -11.742 1 30.09 13 LEU B N 1
ATOM 4454 C CA . LEU B 1 13 ? -49.219 -2.434 -11.406 1 30.09 13 LEU B CA 1
ATOM 4455 C C . LEU B 1 13 ? -47.938 -3.059 -11.953 1 30.09 13 LEU B C 1
ATOM 4457 O O . LEU B 1 13 ? -47.469 -4.094 -11.453 1 30.09 13 LEU B O 1
ATOM 4461 N N . GLY B 1 14 ? -47.781 -3.326 -13.219 1 32.25 14 GLY B N 1
ATOM 4462 C CA . GLY B 1 14 ? -46.406 -3.49 -13.648 1 32.25 14 GLY B CA 1
ATOM 4463 C C . GLY B 1 14 ? -45.469 -2.482 -13.016 1 32.25 14 GLY B C 1
ATOM 4464 O O . GLY B 1 14 ? -45.406 -1.328 -13.445 1 32.25 14 GLY B O 1
ATOM 4465 N N . VAL B 1 15 ? -45.469 -2.369 -11.664 1 33.16 15 VAL B N 1
ATOM 4466 C CA . VAL B 1 15 ? -44.344 -1.611 -11.117 1 33.16 15 VAL B CA 1
ATOM 4467 C C . VAL B 1 15 ? -43.062 -1.984 -11.859 1 33.16 15 VAL B C 1
ATOM 4469 O O . VAL B 1 15 ? -42.656 -3.139 -11.828 1 33.16 15 VAL B O 1
ATOM 4472 N N . LEU B 1 16 ? -42.812 -1.375 -12.953 1 33.09 16 LEU B N 1
ATOM 4473 C CA . LEU B 1 16 ? -41.5 -1.314 -13.547 1 33.09 16 LEU B CA 1
ATOM 4474 C C . LEU B 1 16 ? -40.406 -1.186 -12.477 1 33.09 16 LEU B C 1
ATOM 4476 O O . LEU B 1 16 ? -40.344 -0.178 -11.766 1 33.09 16 LEU B O 1
ATOM 4480 N N . LEU B 1 17 ? -40.125 -2.211 -11.781 1 33.81 17 LEU B N 1
ATOM 4481 C CA . LEU B 1 17 ? -38.812 -2.242 -11.156 1 33.81 17 LEU B CA 1
ATOM 4482 C C . LEU B 1 17 ? -37.75 -1.646 -12.078 1 33.81 17 LEU B C 1
ATOM 4484 O O . LEU B 1 17 ? -37.281 -2.311 -13.008 1 33.81 17 LEU B O 1
ATOM 4488 N N . LEU B 1 18 ? -37.969 -0.477 -12.531 1 35.34 18 LEU B N 1
ATOM 4489 C CA . LEU B 1 18 ? -36.781 0.221 -12.969 1 35.34 18 LEU B CA 1
ATOM 4490 C C . LEU B 1 18 ? -35.625 0.005 -11.984 1 35.34 18 LEU B C 1
ATOM 4492 O O . LEU B 1 18 ? -35.594 0.601 -10.906 1 35.34 18 LEU B O 1
ATOM 4496 N N . GLY B 1 19 ? -35.219 -1.228 -11.742 1 36.66 19 GLY B N 1
ATOM 4497 C CA . GLY B 1 19 ? -33.906 -1.364 -11.125 1 36.66 19 GLY B CA 1
ATOM 4498 C C . GLY B 1 19 ? -32.969 -0.223 -11.461 1 36.66 19 GLY B C 1
ATOM 4499 O O . GLY B 1 19 ? -32.781 0.108 -12.633 1 36.66 19 GLY B O 1
ATOM 4500 N N . CYS B 1 20 ? -32.938 0.808 -10.727 1 38.12 20 CYS B N 1
ATOM 4501 C CA . CYS B 1 20 ? -31.844 1.77 -10.719 1 38.12 20 CYS B CA 1
ATOM 4502 C C . CYS B 1 20 ? -30.531 1.09 -11.047 1 38.12 20 CYS B C 1
ATOM 4504 O O . CYS B 1 20 ? -29.828 0.613 -10.148 1 38.12 20 CYS B O 1
ATOM 4506 N N . ILE B 1 21 ? -30.422 0.249 -12.062 1 42.03 21 ILE B N 1
ATOM 4507 C CA . ILE B 1 21 ? -29.094 -0.041 -12.57 1 42.03 21 ILE B CA 1
ATOM 4508 C C . ILE B 1 21 ? -28.25 1.235 -12.57 1 42.03 21 ILE B C 1
ATOM 4510 O O . ILE B 1 21 ? -28.578 2.197 -13.273 1 42.03 21 ILE B O 1
ATOM 4514 N N . SER B 1 22 ? -27.797 1.757 -11.547 1 48.09 22 SER B N 1
ATOM 4515 C CA . SER B 1 22 ? -26.719 2.732 -11.672 1 48.09 22 SER B CA 1
ATOM 4516 C C . SER B 1 22 ? -25.969 2.557 -12.984 1 48.09 22 SER B C 1
ATOM 4518 O O . SER B 1 22 ? -25.312 1.534 -13.203 1 48.09 22 SER B O 1
ATOM 4520 N N . GLY B 1 23 ? -26.516 2.834 -14.125 1 56.34 23 GLY B N 1
ATOM 4521 C CA . GLY B 1 23 ? -26.156 2.748 -15.531 1 56.34 23 GLY B CA 1
ATOM 4522 C C . GLY B 1 23 ? -24.688 3.02 -15.797 1 56.34 23 GLY B C 1
ATOM 4523 O O . GLY B 1 23 ? -24.266 4.176 -15.844 1 56.34 23 GLY B O 1
ATOM 4524 N N . VAL B 1 24 ? -23.844 2.094 -15.383 1 68.88 24 VAL B N 1
ATOM 4525 C CA . VAL B 1 24 ? -22.469 2.215 -15.883 1 68.88 24 VAL B CA 1
ATOM 4526 C C . VAL B 1 24 ? -22.484 2.344 -17.406 1 68.88 24 VAL B C 1
ATOM 4528 O O . VAL B 1 24 ? -23.281 1.684 -18.078 1 68.88 24 VAL B O 1
ATOM 4531 N N . CYS B 1 25 ? -21.906 3.359 -17.953 1 81.31 25 CYS B N 1
ATOM 4532 C CA . CYS B 1 25 ? -21.719 3.523 -19.391 1 81.31 25 CYS B CA 1
ATOM 4533 C C . CYS B 1 25 ? -20.953 2.342 -19.969 1 81.31 25 CYS B C 1
ATOM 4535 O O . CYS B 1 25 ? -19.906 1.962 -19.469 1 81.31 25 CYS B O 1
ATOM 4537 N N . PRO B 1 26 ? -21.609 1.625 -20.891 1 94.38 26 PRO B N 1
ATOM 4538 C CA . PRO B 1 26 ? -20.922 0.501 -21.516 1 94.38 26 PRO B CA 1
ATOM 4539 C C . PRO B 1 26 ? -19.562 0.899 -22.094 1 94.38 26 PRO B C 1
ATOM 4541 O O . PRO B 1 26 ? -19.422 1.993 -22.656 1 94.38 26 PRO B O 1
ATOM 4544 N N . ALA B 1 27 ? -18.531 0.099 -21.797 1 98.12 27 ALA B N 1
ATOM 4545 C CA . ALA B 1 27 ? -17.188 0.334 -22.312 1 98.12 27 ALA B CA 1
ATOM 4546 C C . ALA B 1 27 ? -16.656 -0.888 -23.047 1 98.12 27 ALA B C 1
ATOM 4548 O O . ALA B 1 27 ? -17.094 -2.014 -22.797 1 98.12 27 ALA B O 1
ATOM 4549 N N . ASN B 1 28 ? -15.828 -0.675 -24.062 1 98.62 28 ASN B N 1
ATOM 4550 C CA . ASN B 1 28 ? -15.086 -1.734 -24.734 1 98.62 28 ASN B CA 1
ATOM 4551 C C . ASN B 1 28 ? -13.773 -2.047 -24.031 1 98.62 28 ASN B C 1
ATOM 4553 O O . ASN B 1 28 ? -12.891 -1.196 -23.953 1 98.62 28 ASN B O 1
ATOM 4557 N N . ILE B 1 29 ? -13.688 -3.275 -23.531 1 98.81 29 ILE B N 1
ATOM 4558 C CA . ILE B 1 29 ? -12.516 -3.689 -22.766 1 98.81 29 ILE B CA 1
ATOM 4559 C C . ILE B 1 29 ? -11.781 -4.809 -23.5 1 98.81 29 ILE B C 1
ATOM 4561 O O . ILE B 1 29 ? -12.414 -5.73 -24.031 1 98.81 29 ILE B O 1
ATOM 4565 N N . VAL B 1 30 ? -10.477 -4.723 -23.609 1 98.81 30 VAL B N 1
ATOM 4566 C CA . VAL B 1 30 ? -9.695 -5.781 -24.25 1 98.81 30 VAL B CA 1
ATOM 4567 C C . VAL B 1 30 ? -8.781 -6.445 -23.219 1 98.81 30 VAL B C 1
ATOM 4569 O O . VAL B 1 30 ? -8.211 -5.77 -22.359 1 98.81 30 VAL B O 1
ATOM 4572 N N . ILE B 1 31 ? -8.758 -7.758 -23.188 1 98.75 31 ILE B N 1
ATOM 4573 C CA . ILE B 1 31 ? -7.844 -8.555 -22.391 1 98.75 31 ILE B CA 1
ATOM 4574 C C . ILE B 1 31 ? -6.738 -9.125 -23.266 1 98.75 31 ILE B C 1
ATOM 4576 O O . ILE B 1 31 ? -7.016 -9.812 -24.25 1 98.75 31 ILE B O 1
ATOM 4580 N N . LEU B 1 32 ? -5.496 -8.812 -22.938 1 98.69 32 LEU B N 1
ATOM 4581 C CA . LEU B 1 32 ? -4.344 -9.258 -23.719 1 98.69 32 LEU B CA 1
ATOM 4582 C C . LEU B 1 32 ? -3.523 -10.281 -22.938 1 98.69 32 LEU B C 1
ATOM 4584 O O . LEU B 1 32 ? -2.973 -9.961 -21.875 1 98.69 32 LEU B O 1
ATOM 4588 N N . HIS B 1 33 ? -3.408 -11.484 -23.453 1 97.44 33 HIS B N 1
ATOM 4589 C CA . HIS B 1 33 ? -2.662 -12.547 -22.797 1 97.44 33 HIS B CA 1
ATOM 4590 C C . HIS B 1 33 ? -1.27 -12.703 -23.391 1 97.44 33 HIS B C 1
ATOM 4592 O O . HIS B 1 33 ? -1.031 -12.289 -24.531 1 97.44 33 HIS B O 1
ATOM 4598 N N . PRO B 1 34 ? -0.337 -13.258 -22.578 1 94.62 34 PRO B N 1
ATOM 4599 C CA . PRO B 1 34 ? 0.951 -13.68 -23.125 1 94.62 34 PRO B CA 1
ATOM 4600 C C . PRO B 1 34 ? 0.846 -14.961 -23.969 1 94.62 34 PRO B C 1
ATOM 4602 O O . PRO B 1 34 ? -0.246 -15.508 -24.109 1 94.62 34 PRO B O 1
ATOM 4605 N N . ALA B 1 35 ? 2.031 -15.367 -24.438 1 90.62 35 ALA B N 1
ATOM 4606 C CA . ALA B 1 35 ? 2.051 -16.562 -25.281 1 90.62 35 ALA B CA 1
ATOM 4607 C C . ALA B 1 35 ? 1.552 -17.781 -24.5 1 90.62 35 ALA B C 1
ATOM 4609 O O . ALA B 1 35 ? 0.841 -18.625 -25.062 1 90.62 35 ALA B O 1
ATOM 4610 N N . TYR B 1 36 ? 1.941 -17.797 -23.281 1 83.38 36 TYR B N 1
ATOM 4611 C CA . TYR B 1 36 ? 1.458 -18.812 -22.375 1 83.38 36 TYR B CA 1
ATOM 4612 C C . TYR B 1 36 ? 0.75 -18.203 -21.172 1 83.38 36 TYR B C 1
ATOM 4614 O O . TYR B 1 36 ? 1.343 -17.406 -20.438 1 83.38 36 TYR B O 1
ATOM 4622 N N . SER B 1 37 ? -0.519 -18.578 -21.016 1 80.69 37 SER B N 1
ATOM 4623 C CA . SER B 1 37 ? -1.268 -17.938 -19.938 1 80.69 37 SER B CA 1
ATOM 4624 C C . SER B 1 37 ? -1.802 -18.953 -18.938 1 80.69 37 SER B C 1
ATOM 4626 O O . SER B 1 37 ? -2.328 -18.594 -17.891 1 80.69 37 SER B O 1
ATOM 4628 N N . GLY B 1 38 ? -1.689 -20.172 -19.188 1 77.88 38 GLY B N 1
ATOM 4629 C CA . GLY B 1 38 ? -2.146 -21.203 -18.266 1 77.88 38 GLY B CA 1
ATOM 4630 C C . GLY B 1 38 ? -3.531 -20.938 -17.703 1 77.88 38 GLY B C 1
ATOM 4631 O O . GLY B 1 38 ? -4.473 -20.688 -18.469 1 77.88 38 GLY B O 1
ATOM 4632 N N . SER B 1 39 ? -3.637 -20.859 -16.375 1 85.38 39 SER B N 1
ATOM 4633 C CA . SER B 1 39 ? -4.902 -20.656 -15.688 1 85.38 39 SER B CA 1
ATOM 4634 C C . SER B 1 39 ? -5.324 -19.203 -15.727 1 85.38 39 SER B C 1
ATOM 4636 O O . SER B 1 39 ? -6.477 -18.859 -15.422 1 85.38 39 SER B O 1
ATOM 4638 N N . HIS B 1 40 ? -4.469 -18.344 -16.219 1 91.5 40 HIS B N 1
ATOM 4639 C CA . HIS B 1 40 ? -4.789 -16.922 -16.25 1 91.5 40 HIS B CA 1
ATOM 4640 C C . HIS B 1 40 ? -5.922 -16.625 -17.234 1 91.5 40 HIS B C 1
ATOM 4642 O O . HIS B 1 40 ? -6.773 -15.781 -16.969 1 91.5 40 HIS B O 1
ATOM 4648 N N . HIS B 1 41 ? -5.906 -17.328 -18.375 1 90.81 41 HIS B N 1
ATOM 4649 C CA . HIS B 1 41 ? -6.918 -17 -19.375 1 90.81 41 HIS B CA 1
ATOM 4650 C C . HIS B 1 41 ? -8.312 -17.375 -18.891 1 90.81 41 HIS B C 1
ATOM 4652 O O . HIS B 1 41 ? -9.289 -16.703 -19.219 1 90.81 41 HIS B O 1
ATOM 4658 N N . ILE B 1 42 ? -8.375 -18.453 -18.016 1 90.06 42 ILE B N 1
ATOM 4659 C CA . ILE B 1 42 ? -9.672 -18.844 -17.484 1 90.06 42 ILE B CA 1
ATOM 4660 C C . ILE B 1 42 ? -10.141 -17.812 -16.469 1 90.06 42 ILE B C 1
ATOM 4662 O O . ILE B 1 42 ? -11.297 -17.375 -16.484 1 90.06 42 ILE B O 1
ATOM 4666 N N . ALA B 1 43 ? -9.242 -17.453 -15.594 1 94.19 43 ALA B N 1
ATOM 4667 C CA . ALA B 1 43 ? -9.578 -16.469 -14.562 1 94.19 43 ALA B CA 1
ATOM 4668 C C . ALA B 1 43 ? -10.039 -15.156 -15.188 1 94.19 43 ALA B C 1
ATOM 4670 O O . ALA B 1 43 ? -11.055 -14.602 -14.789 1 94.19 43 ALA B O 1
ATOM 4671 N N . LEU B 1 44 ? -9.344 -14.695 -16.172 1 97 44 LEU B N 1
ATOM 4672 C CA . LEU B 1 44 ? -9.656 -13.406 -16.781 1 97 44 LEU B CA 1
ATOM 4673 C C . LEU B 1 44 ? -10.875 -13.523 -17.688 1 97 44 LEU B C 1
ATOM 4675 O O . LEU B 1 44 ? -11.625 -12.555 -17.859 1 97 44 LEU B O 1
ATOM 4679 N N . ARG B 1 45 ? -11.102 -14.719 -18.266 1 95.38 45 ARG B N 1
ATOM 4680 C CA . ARG B 1 45 ? -12.328 -14.93 -19.031 1 95.38 45 ARG B CA 1
ATOM 4681 C C . ARG B 1 45 ? -13.555 -14.836 -18.125 1 95.38 45 ARG B C 1
ATOM 4683 O O . ARG B 1 45 ? -14.539 -14.18 -18.469 1 95.38 45 ARG B O 1
ATOM 4690 N N . ASN B 1 46 ? -13.43 -15.547 -17.031 1 95.38 46 ASN B N 1
ATOM 4691 C CA . ASN B 1 46 ? -14.531 -15.484 -16.078 1 95.38 46 ASN B CA 1
ATOM 4692 C C . ASN B 1 46 ? -14.781 -14.062 -15.594 1 95.38 46 ASN B C 1
ATOM 4694 O O . ASN B 1 46 ? -15.93 -13.641 -15.445 1 95.38 46 ASN B O 1
ATOM 4698 N N . PHE B 1 47 ? -13.758 -13.32 -15.352 1 97.69 47 PHE B N 1
ATOM 4699 C CA . PHE B 1 47 ? -13.891 -11.914 -14.977 1 97.69 47 PHE B CA 1
ATOM 4700 C C . PHE B 1 47 ? -14.508 -11.109 -16.109 1 97.69 47 PHE B C 1
ATOM 4702 O O . PHE B 1 47 ? -15.336 -10.227 -15.875 1 97.69 47 PHE B O 1
ATOM 4709 N N . GLY B 1 48 ? -14.055 -11.422 -17.344 1 98.12 48 GLY B N 1
ATOM 4710 C CA . GLY B 1 48 ? -14.656 -10.805 -18.516 1 98.12 48 GLY B CA 1
ATOM 4711 C C . GLY B 1 48 ? -16.156 -11.023 -18.609 1 98.12 48 GLY B C 1
ATOM 4712 O O . GLY B 1 48 ? -16.906 -10.102 -18.906 1 98.12 48 GLY B O 1
ATOM 4713 N N . ASP B 1 49 ? -16.547 -12.242 -18.344 1 97.5 49 ASP B N 1
ATOM 4714 C CA . ASP B 1 49 ? -17.969 -12.547 -18.344 1 97.5 49 ASP B CA 1
ATOM 4715 C C . ASP B 1 49 ? -18.703 -11.703 -17.312 1 97.5 49 ASP B C 1
ATOM 4717 O O . ASP B 1 49 ? -19.828 -11.25 -17.562 1 97.5 49 ASP B O 1
ATOM 4721 N N . HIS B 1 50 ? -18.078 -11.555 -16.156 1 97.38 50 HIS B N 1
ATOM 4722 C CA . HIS B 1 50 ? -18.656 -10.703 -15.133 1 97.38 50 HIS B CA 1
ATOM 4723 C C . HIS B 1 50 ? -18.781 -9.266 -15.617 1 97.38 50 HIS B C 1
ATOM 4725 O O . HIS B 1 50 ? -19.812 -8.617 -15.398 1 97.38 50 HIS B O 1
ATOM 4731 N N . LEU B 1 51 ? -17.812 -8.727 -16.281 1 98.25 51 LEU B N 1
ATOM 4732 C CA . LEU B 1 51 ? -17.859 -7.371 -16.828 1 98.25 51 LEU B CA 1
ATOM 4733 C C . LEU B 1 51 ? -18.938 -7.238 -17.875 1 98.25 51 LEU B C 1
ATOM 4735 O O . LEU B 1 51 ? -19.609 -6.203 -17.969 1 98.25 51 LEU B O 1
ATOM 4739 N N . VAL B 1 52 ? -19.109 -8.297 -18.688 1 97.94 52 VAL B N 1
ATOM 4740 C CA . VAL B 1 52 ? -20.172 -8.289 -19.703 1 97.94 52 VAL B CA 1
ATOM 4741 C C . VAL B 1 52 ? -21.531 -8.227 -19.016 1 97.94 52 VAL B C 1
ATOM 4743 O O . VAL B 1 52 ? -22.422 -7.5 -19.453 1 97.94 52 VAL B O 1
ATOM 4746 N N . SER B 1 53 ? -21.672 -8.977 -17.953 1 96.94 53 SER B N 1
ATOM 4747 C CA . SER B 1 53 ? -22.938 -8.969 -17.219 1 96.94 53 SER B CA 1
ATOM 4748 C C . SER B 1 53 ? -23.219 -7.59 -16.625 1 96.94 53 SER B C 1
ATOM 4750 O O . SER B 1 53 ? -24.375 -7.258 -16.344 1 96.94 53 SER B O 1
ATOM 4752 N N . ARG B 1 54 ? -22.203 -6.809 -16.453 1 96.19 54 ARG B N 1
ATOM 4753 C CA . ARG B 1 54 ? -22.344 -5.449 -15.945 1 96.19 54 ARG B CA 1
ATOM 4754 C C . ARG B 1 54 ? -22.609 -4.465 -17.078 1 96.19 54 ARG B C 1
ATOM 4756 O O . ARG B 1 54 ? -22.734 -3.26 -16.844 1 96.19 54 ARG B O 1
ATOM 4763 N N . GLY B 1 55 ? -22.562 -4.938 -18.312 1 96.81 55 GLY B N 1
ATOM 4764 C CA . GLY B 1 55 ? -22.938 -4.09 -19.422 1 96.81 55 GLY B CA 1
ATOM 4765 C C . GLY B 1 55 ? -21.781 -3.719 -20.328 1 96.81 55 GLY B C 1
ATOM 4766 O O . GLY B 1 55 ? -21.938 -2.98 -21.297 1 96.81 55 GLY B O 1
ATOM 4767 N N . HIS B 1 56 ? -20.578 -4.258 -20.094 1 98.38 56 HIS B N 1
ATOM 4768 C CA . HIS B 1 56 ? -19.422 -3.947 -20.906 1 98.38 56 HIS B CA 1
ATOM 4769 C C . HIS B 1 56 ? -19.266 -4.938 -22.062 1 98.38 56 HIS B C 1
ATOM 4771 O O . HIS B 1 56 ? -19.922 -5.984 -22.062 1 98.38 56 HIS B O 1
ATOM 4777 N N . ASN B 1 57 ? -18.547 -4.512 -23.078 1 98.31 57 ASN B N 1
ATOM 4778 C CA . ASN B 1 57 ? -18.078 -5.398 -24.141 1 98.31 57 ASN B CA 1
ATOM 4779 C C . ASN B 1 57 ? -16.641 -5.828 -23.922 1 98.31 57 ASN B C 1
ATOM 4781 O O . ASN B 1 57 ? -15.742 -4.988 -23.828 1 98.31 57 ASN B O 1
ATOM 4785 N N . VAL B 1 58 ? -16.469 -7.133 -23.859 1 98.56 58 VAL B N 1
ATOM 4786 C CA . VAL B 1 58 ? -15.125 -7.605 -23.531 1 98.56 58 VAL B CA 1
ATOM 4787 C C . VAL B 1 58 ? -14.594 -8.492 -24.641 1 98.56 58 VAL B C 1
ATOM 4789 O O . VAL B 1 58 ? -15.297 -9.391 -25.125 1 98.56 58 VAL B O 1
ATOM 4792 N N . THR B 1 59 ? -13.406 -8.211 -25.125 1 98.5 59 THR B N 1
ATOM 4793 C CA . THR B 1 59 ? -12.68 -9.047 -26.078 1 98.5 59 THR B CA 1
ATOM 4794 C C . THR B 1 59 ? -11.414 -9.609 -25.453 1 98.5 59 THR B C 1
ATOM 4796 O O . THR B 1 59 ? -10.625 -8.867 -24.859 1 98.5 59 THR B O 1
ATOM 4799 N N . GLN B 1 60 ? -11.273 -10.898 -25.516 1 97.81 60 GLN B N 1
ATOM 4800 C CA . GLN B 1 60 ? -10.094 -11.586 -25 1 97.81 60 GLN B CA 1
ATOM 4801 C C . GLN B 1 60 ? -9.211 -12.086 -26.141 1 97.81 60 GLN B C 1
ATOM 4803 O O . GLN B 1 60 ? -9.664 -12.859 -27 1 97.81 60 GLN B O 1
ATOM 4808 N N . ILE B 1 61 ? -7.98 -11.641 -26.172 1 97.56 61 ILE B N 1
ATOM 4809 C CA . ILE B 1 61 ? -7 -12.109 -27.141 1 97.56 61 ILE B CA 1
ATOM 4810 C C . ILE B 1 61 ? -6.043 -13.094 -26.469 1 97.56 61 ILE B C 1
ATOM 4812 O O . ILE B 1 61 ? -5.297 -12.719 -25.562 1 97.56 61 ILE B O 1
ATOM 4816 N N . LYS B 1 62 ? -6.109 -14.281 -26.906 1 95.06 62 LYS B N 1
ATOM 4817 C CA . LYS B 1 62 ? -5.258 -15.336 -26.359 1 95.06 62 LYS B CA 1
ATOM 4818 C C . LYS B 1 62 ? -4.609 -16.156 -27.469 1 95.06 62 LYS B C 1
ATOM 4820 O O . LYS B 1 62 ? -4.879 -15.922 -28.656 1 95.06 62 LYS B O 1
ATOM 4825 N N . PHE B 1 63 ? -3.703 -17.062 -27.047 1 93.56 63 PHE B N 1
ATOM 4826 C CA . PHE B 1 63 ? -2.975 -17.859 -28.031 1 93.56 63 PHE B CA 1
ATOM 4827 C C . PHE B 1 63 ? -3.285 -19.344 -27.844 1 93.56 63 PHE B C 1
ATOM 4829 O O . PHE B 1 63 ? -3.533 -19.797 -26.734 1 93.56 63 PHE B O 1
ATOM 4836 N N . ARG B 1 64 ? -3.279 -20 -28.938 1 89.88 64 ARG B N 1
ATOM 4837 C CA . ARG B 1 64 ? -3.668 -21.406 -28.984 1 89.88 64 ARG B CA 1
ATOM 4838 C C . ARG B 1 64 ? -2.713 -22.266 -28.156 1 89.88 64 ARG B C 1
ATOM 4840 O O . ARG B 1 64 ? -1.501 -22.047 -28.172 1 89.88 64 ARG B O 1
ATOM 4847 N N . MET B 1 65 ? -3.381 -23.125 -27.422 1 83.25 65 MET B N 1
ATOM 4848 C CA . MET B 1 65 ? -2.646 -24.109 -26.641 1 83.25 65 MET B CA 1
ATOM 4849 C C . MET B 1 65 ? -3.016 -25.531 -27.078 1 83.25 65 MET B C 1
ATOM 4851 O O . MET B 1 65 ? -4.172 -25.797 -27.406 1 83.25 65 MET B O 1
ATOM 4855 N N . SER B 1 66 ? -2.053 -26.406 -27.094 1 73.12 66 SER B N 1
ATOM 4856 C CA . SER B 1 66 ? -2.273 -27.766 -27.609 1 73.12 66 SER B CA 1
ATOM 4857 C C . SER B 1 66 ? -3.289 -28.516 -26.75 1 73.12 66 SER B C 1
ATOM 4859 O O . SER B 1 66 ? -4.012 -29.375 -27.25 1 73.12 66 SER B O 1
ATOM 4861 N N . ASN B 1 67 ? -3.363 -28.25 -25.484 1 63.75 67 ASN B N 1
ATOM 4862 C CA . ASN B 1 67 ? -4.246 -29.016 -24.609 1 63.75 67 ASN B CA 1
ATOM 4863 C C . ASN B 1 67 ? -5.441 -28.172 -24.156 1 63.75 67 ASN B C 1
ATOM 4865 O O . ASN B 1 67 ? -6.055 -28.469 -23.125 1 63.75 67 ASN B O 1
ATOM 4869 N N . ALA B 1 68 ? -5.773 -27.219 -25.031 1 61.53 68 ALA B N 1
ATOM 4870 C CA . ALA B 1 68 ? -6.812 -26.344 -24.5 1 61.53 68 ALA B CA 1
ATOM 4871 C C . ALA B 1 68 ? -8.203 -26.922 -24.75 1 61.53 68 ALA B C 1
ATOM 4873 O O . ALA B 1 68 ? -8.461 -27.469 -25.828 1 61.53 68 ALA B O 1
ATOM 4874 N N . ASN B 1 69 ? -8.922 -27.094 -23.594 1 57.22 69 ASN B N 1
ATOM 4875 C CA . ASN B 1 69 ? -10.32 -27.5 -23.688 1 57.22 69 ASN B CA 1
ATOM 4876 C C . ASN B 1 69 ? -11.211 -26.359 -24.172 1 57.22 69 ASN B C 1
ATOM 4878 O O . ASN B 1 69 ? -10.938 -25.188 -23.906 1 57.22 69 ASN B O 1
ATOM 4882 N N . HIS B 1 70 ? -12.109 -26.688 -25.188 1 57.25 70 HIS B N 1
ATOM 4883 C CA . HIS B 1 70 ? -13.055 -25.75 -25.781 1 57.25 70 HIS B CA 1
ATOM 4884 C C . HIS B 1 70 ? -13.891 -25.062 -24.703 1 57.25 70 HIS B C 1
ATOM 4886 O O . HIS B 1 70 ? -14.352 -25.703 -23.766 1 57.25 70 HIS B O 1
ATOM 4892 N N . VAL B 1 71 ? -13.672 -23.672 -24.656 1 60.38 71 VAL B N 1
ATOM 4893 C CA . VAL B 1 71 ? -14.43 -22.812 -23.75 1 60.38 71 VAL B CA 1
ATOM 4894 C C . VAL B 1 71 ? -15.883 -22.75 -24.188 1 60.38 71 VAL B C 1
ATOM 4896 O O . VAL B 1 71 ? -16.172 -22.344 -25.312 1 60.38 71 VAL B O 1
ATOM 4899 N N . ALA B 1 72 ? -16.969 -23.406 -23.609 1 64.19 72 ALA B N 1
ATOM 4900 C CA . ALA B 1 72 ? -18.297 -23.531 -24.203 1 64.19 72 ALA B CA 1
ATOM 4901 C C . ALA B 1 72 ? -19.188 -22.359 -23.781 1 64.19 72 ALA B C 1
ATOM 4903 O O . ALA B 1 72 ? -20.047 -21.922 -24.547 1 64.19 72 ALA B O 1
ATOM 4904 N N . ASN B 1 73 ? -19.062 -21.719 -22.656 1 84.88 73 ASN B N 1
ATOM 4905 C CA . ASN B 1 73 ? -20.141 -20.844 -22.219 1 84.88 73 ASN B CA 1
ATOM 4906 C C . ASN B 1 73 ? -19.594 -19.5 -21.703 1 84.88 73 ASN B C 1
ATOM 4908 O O . ASN B 1 73 ? -19.5 -19.281 -20.5 1 84.88 73 ASN B O 1
ATOM 4912 N N . THR B 1 74 ? -19.203 -18.656 -22.812 1 93.38 74 THR B N 1
ATOM 4913 C CA . THR B 1 74 ? -18.719 -17.328 -22.453 1 93.38 74 THR B CA 1
ATOM 4914 C C . THR B 1 74 ? -19.344 -16.266 -23.344 1 93.38 74 THR B C 1
ATOM 4916 O O . THR B 1 74 ? -19.703 -16.531 -24.5 1 93.38 74 THR B O 1
ATOM 4919 N N . GLN B 1 75 ? -19.594 -15.141 -22.812 1 95.81 75 GLN B N 1
ATOM 4920 C CA . GLN B 1 75 ? -20.094 -14 -23.578 1 95.81 75 GLN B CA 1
ATOM 4921 C C . GLN B 1 75 ? -18.938 -13.078 -23.984 1 95.81 75 GLN B C 1
ATOM 4923 O O . GLN B 1 75 ? -19.156 -12.086 -24.688 1 95.81 75 GLN B O 1
ATOM 4928 N N . VAL B 1 76 ? -17.766 -13.484 -23.625 1 97 76 VAL B N 1
ATOM 4929 C CA . VAL B 1 76 ? -16.578 -12.742 -24.016 1 97 76 VAL B CA 1
ATOM 4930 C C . VAL B 1 76 ? -16.219 -13.062 -25.469 1 97 76 VAL B C 1
ATOM 4932 O O . VAL B 1 76 ? -16.312 -14.211 -25.891 1 97 76 VAL B O 1
ATOM 4935 N N . ASN B 1 77 ? -15.969 -12 -26.281 1 96.5 77 ASN B N 1
ATOM 4936 C CA . ASN B 1 77 ? -15.438 -12.227 -27.625 1 96.5 77 ASN B CA 1
ATOM 4937 C C . ASN B 1 77 ? -14 -12.727 -27.578 1 96.5 77 ASN B C 1
ATOM 4939 O O . ASN B 1 77 ? -13.102 -12.016 -27.125 1 96.5 77 ASN B O 1
ATOM 4943 N N . ILE B 1 78 ? -13.797 -13.945 -28.109 1 95.5 78 ILE B N 1
ATOM 4944 C CA . ILE B 1 78 ? -12.469 -14.539 -27.984 1 95.5 78 ILE B CA 1
ATOM 4945 C C . ILE B 1 78 ? -11.773 -14.539 -29.344 1 95.5 78 ILE B C 1
ATOM 4947 O O . ILE B 1 78 ? -12.336 -15.023 -30.328 1 95.5 78 ILE B O 1
ATOM 4951 N N . LEU B 1 79 ? -10.656 -13.938 -29.391 1 95.5 79 LEU B N 1
ATOM 4952 C CA . LEU B 1 79 ? -9.734 -14.102 -30.516 1 95.5 79 LEU B CA 1
ATOM 4953 C C . LEU B 1 79 ? -8.617 -15.078 -30.156 1 95.5 79 LEU B C 1
ATOM 4955 O O . LEU B 1 79 ? -7.719 -14.742 -29.375 1 95.5 79 LEU B O 1
ATOM 4959 N N . ASP B 1 80 ? -8.703 -16.266 -30.672 1 93.5 80 ASP B N 1
ATOM 4960 C CA . ASP B 1 80 ? -7.738 -17.344 -30.438 1 93.5 80 ASP B CA 1
ATOM 4961 C C . ASP B 1 80 ? -6.691 -17.391 -31.547 1 93.5 80 ASP B C 1
ATOM 4963 O O . ASP B 1 80 ? -6.945 -17.953 -32.625 1 93.5 80 ASP B O 1
ATOM 4967 N N . LEU B 1 81 ? -5.461 -16.953 -31.234 1 94.94 81 LEU B N 1
ATOM 4968 C CA . LEU B 1 81 ? -4.461 -16.719 -32.281 1 94.94 81 LEU B CA 1
ATOM 4969 C C . LEU B 1 81 ? -3.453 -17.859 -32.312 1 94.94 81 LEU B C 1
ATOM 4971 O O . LEU B 1 81 ? -3.121 -18.453 -31.297 1 94.94 81 LEU B O 1
ATOM 4975 N N . ALA B 1 82 ? -3.002 -18.109 -33.531 1 93.75 82 ALA B N 1
ATOM 4976 C CA . ALA B 1 82 ? -1.843 -18.984 -33.688 1 93.75 82 ALA B CA 1
ATOM 4977 C C . ALA B 1 82 ? -0.542 -18.219 -33.438 1 93.75 82 ALA B C 1
ATOM 4979 O O . ALA B 1 82 ? -0.406 -17.078 -33.875 1 93.75 82 ALA B O 1
ATOM 4980 N N . LEU B 1 83 ? 0.321 -18.875 -32.812 1 94.31 83 LEU B N 1
ATOM 4981 C CA . LEU B 1 83 ? 1.649 -18.281 -32.656 1 94.31 83 LEU B CA 1
ATOM 4982 C C . LEU B 1 83 ? 2.426 -18.344 -33.969 1 94.31 83 LEU B C 1
ATOM 4984 O O . LEU B 1 83 ? 2.359 -19.344 -34.688 1 94.31 83 LEU B O 1
ATOM 4988 N N . GLN B 1 84 ? 3.033 -17.234 -34.25 1 92.44 84 GLN B N 1
ATOM 4989 C CA . GLN B 1 84 ? 3.803 -17.125 -35.469 1 92.44 84 GLN B CA 1
ATOM 4990 C C . GLN B 1 84 ? 5.301 -17.109 -35.188 1 92.44 84 GLN B C 1
ATOM 4992 O O . GLN B 1 84 ? 5.824 -16.125 -34.688 1 92.44 84 GLN B O 1
ATOM 4997 N N . ASP B 1 85 ? 5.922 -18.188 -35.562 1 89.44 85 ASP B N 1
ATOM 4998 C CA . ASP B 1 85 ? 7.371 -18.312 -35.406 1 89.44 85 ASP B CA 1
ATOM 4999 C C . ASP B 1 85 ? 8.016 -18.594 -36.781 1 89.44 85 ASP B C 1
ATOM 5001 O O . ASP B 1 85 ? 8.523 -19.703 -37 1 89.44 85 ASP B O 1
ATOM 5005 N N . PRO B 1 86 ? 8.117 -17.594 -37.562 1 83.75 86 PRO B N 1
ATOM 5006 C CA . PRO B 1 86 ? 8.602 -17.828 -38.938 1 83.75 86 PRO B CA 1
ATOM 5007 C C . PRO B 1 86 ? 10.023 -18.375 -38.969 1 83.75 86 PRO B C 1
ATOM 5009 O O . PRO B 1 86 ? 10.375 -19.125 -39.875 1 83.75 86 PRO B O 1
ATOM 5012 N N . GLU B 1 87 ? 10.805 -18.047 -38 1 80.88 87 GLU B N 1
ATOM 5013 C CA . GLU B 1 87 ? 12.195 -18.5 -38 1 80.88 87 GLU B CA 1
ATOM 5014 C C . GLU B 1 87 ? 12.32 -19.891 -37.406 1 80.88 87 GLU B C 1
ATOM 5016 O O . GLU B 1 87 ? 13.352 -20.547 -37.531 1 80.88 87 GLU B O 1
ATOM 5021 N N . GLY B 1 88 ? 11.289 -20.359 -36.781 1 79 88 GLY B N 1
ATOM 5022 C CA . GLY B 1 88 ? 11.281 -21.672 -36.188 1 79 88 GLY B CA 1
ATOM 5023 C C . GLY B 1 88 ? 12.289 -21.828 -35.062 1 79 88 GLY B C 1
ATOM 5024 O O . GLY B 1 88 ? 12.914 -22.875 -34.906 1 79 88 GLY B O 1
ATOM 5025 N N . THR B 1 89 ? 12.516 -20.781 -34.344 1 74.94 89 THR B N 1
ATOM 5026 C CA . THR B 1 89 ? 13.594 -20.812 -33.344 1 74.94 89 THR B CA 1
ATOM 5027 C C . THR B 1 89 ? 13.055 -21.172 -31.969 1 74.94 89 THR B C 1
ATOM 5029 O O . THR B 1 89 ? 13.82 -21.5 -31.078 1 74.94 89 THR B O 1
ATOM 5032 N N . CYS B 1 90 ? 11.75 -21.203 -31.797 1 84.44 90 CYS B N 1
ATOM 5033 C CA . CYS B 1 90 ? 11.18 -21.453 -30.484 1 84.44 90 CYS B CA 1
ATOM 5034 C C . CYS B 1 90 ? 10.633 -22.875 -30.391 1 84.44 90 CYS B C 1
ATOM 5036 O O . CYS B 1 90 ? 9.594 -23.188 -30.984 1 84.44 90 CYS B O 1
ATOM 5038 N N . ALA B 1 91 ? 11.281 -23.719 -29.609 1 78.19 91 ALA B N 1
ATOM 5039 C CA . ALA B 1 91 ? 10.953 -25.141 -29.5 1 78.19 91 ALA B CA 1
ATOM 5040 C C . ALA B 1 91 ? 9.594 -25.344 -28.844 1 78.19 91 ALA B C 1
ATOM 5042 O O . ALA B 1 91 ? 9.008 -26.422 -28.938 1 78.19 91 ALA B O 1
ATOM 5043 N N . TYR B 1 92 ? 9.031 -24.297 -28.297 1 81.31 92 TYR B N 1
ATOM 5044 C CA . TYR B 1 92 ? 7.793 -24.438 -27.547 1 81.31 92 TYR B CA 1
ATOM 5045 C C . TYR B 1 92 ? 6.578 -24.219 -28.438 1 81.31 92 TYR B C 1
ATOM 5047 O O . TYR B 1 92 ? 5.438 -24.406 -28.016 1 81.31 92 TYR B O 1
ATOM 5055 N N . VAL B 1 93 ? 6.797 -23.859 -29.625 1 86.31 93 VAL B N 1
ATOM 5056 C CA . VAL B 1 93 ? 5.715 -23.625 -30.578 1 86.31 93 VAL B CA 1
ATOM 5057 C C . VAL B 1 93 ? 5.691 -24.734 -31.625 1 86.31 93 VAL B C 1
ATOM 5059 O O . VAL B 1 93 ? 6.695 -24.984 -32.281 1 86.31 93 VAL B O 1
ATOM 5062 N N . ASN B 1 94 ? 4.547 -25.375 -31.766 1 86.19 94 ASN B N 1
ATOM 5063 C CA . ASN B 1 94 ? 4.477 -26.453 -32.75 1 86.19 94 ASN B CA 1
ATOM 5064 C C . ASN B 1 94 ? 4.145 -25.922 -34.125 1 86.19 94 ASN B C 1
ATOM 5066 O O . ASN B 1 94 ? 4.012 -24.719 -34.344 1 86.19 94 ASN B O 1
ATOM 5070 N N . HIS B 1 95 ? 4.051 -26.844 -35.062 1 86.06 95 HIS B N 1
ATOM 5071 C CA . HIS B 1 95 ? 3.893 -26.484 -36.469 1 86.06 95 HIS B CA 1
ATOM 5072 C C . HIS B 1 95 ? 2.541 -25.828 -36.719 1 86.06 95 HIS B C 1
ATOM 5074 O O . HIS B 1 95 ? 2.383 -25.062 -37.656 1 86.06 95 HIS B O 1
ATOM 5080 N N . GLN B 1 96 ? 1.598 -26.016 -35.812 1 87.56 96 GLN B N 1
ATOM 5081 C CA . GLN B 1 96 ? 0.262 -25.453 -35.969 1 87.56 96 GLN B CA 1
ATOM 5082 C C . GLN B 1 96 ? 0.159 -24.094 -35.25 1 87.56 96 GLN B C 1
ATOM 5084 O O . GLN B 1 96 ? -0.908 -23.484 -35.25 1 87.56 96 GLN B O 1
ATOM 5089 N N . GLY B 1 97 ? 1.269 -23.688 -34.719 1 90.56 97 GLY B N 1
ATOM 5090 C CA . GLY B 1 97 ? 1.271 -22.422 -34 1 90.56 97 GLY B CA 1
ATOM 5091 C C . GLY B 1 97 ? 0.695 -22.531 -32.594 1 90.56 97 GLY B C 1
ATOM 5092 O O . GLY B 1 97 ? 0.132 -21.562 -32.062 1 90.56 97 GLY B O 1
ATOM 5093 N N . GLU B 1 98 ? 0.725 -23.703 -32 1 88.94 98 GLU B N 1
ATOM 5094 C CA . GLU B 1 98 ? 0.226 -23.922 -30.641 1 88.94 98 GLU B CA 1
ATOM 5095 C C . GLU B 1 98 ? 1.373 -24 -29.641 1 88.94 98 GLU B C 1
ATOM 5097 O O . GLU B 1 98 ? 2.439 -24.531 -29.953 1 88.94 98 GLU B O 1
ATOM 5102 N N . MET B 1 99 ? 1.105 -23.484 -28.5 1 84.12 99 MET B N 1
ATOM 5103 C CA . MET B 1 99 ? 2.072 -23.578 -27.406 1 84.12 99 MET B CA 1
ATOM 5104 C C . MET B 1 99 ? 2.096 -24.984 -26.828 1 84.12 99 MET B C 1
ATOM 5106 O O . MET B 1 99 ? 1.054 -25.531 -26.453 1 84.12 99 MET B O 1
ATOM 5110 N N . GLU B 1 100 ? 3.287 -25.641 -26.828 1 77.31 100 GLU B N 1
ATOM 5111 C CA . GLU B 1 100 ? 3.457 -26.984 -26.281 1 77.31 100 GLU B CA 1
ATOM 5112 C C . GLU B 1 100 ? 4.379 -26.969 -25.062 1 77.31 100 GLU B C 1
ATOM 5114 O O . GLU B 1 100 ? 5.492 -27.5 -25.125 1 77.31 100 GLU B O 1
ATOM 5119 N N . ILE B 1 101 ? 4.008 -26.359 -24.078 1 64 101 ILE B N 1
ATOM 5120 C CA . ILE B 1 101 ? 4.922 -26.203 -22.953 1 64 101 ILE B CA 1
ATOM 5121 C C . ILE B 1 101 ? 4.934 -27.469 -22.109 1 64 101 ILE B C 1
ATOM 5123 O O . ILE B 1 101 ? 5.988 -27.891 -21.625 1 64 101 ILE B O 1
ATOM 5127 N N . ASN B 1 102 ? 3.889 -28.109 -21.984 1 62.34 102 ASN B N 1
ATOM 5128 C CA . ASN B 1 102 ? 3.811 -29.266 -21.109 1 62.34 102 ASN B CA 1
ATOM 5129 C C . ASN B 1 102 ? 4.691 -30.406 -21.625 1 62.34 102 ASN B C 1
ATOM 5131 O O . ASN B 1 102 ? 5.344 -31.094 -20.828 1 62.34 102 ASN B O 1
ATOM 5135 N N . LYS B 1 103 ? 4.793 -30.5 -22.875 1 61.59 103 LYS B N 1
ATOM 5136 C CA . LYS B 1 103 ? 5.586 -31.609 -23.391 1 61.59 103 LYS B CA 1
ATOM 5137 C C . LYS B 1 103 ? 7.078 -31.344 -23.203 1 61.59 103 LYS B C 1
ATOM 5139 O O . LYS B 1 103 ? 7.805 -32.188 -22.672 1 61.59 103 LYS B O 1
ATOM 5144 N N . GLU B 1 104 ? 7.535 -30.203 -23.469 1 61.72 104 GLU B N 1
ATOM 5145 C CA . GLU B 1 104 ? 8.969 -29.922 -23.453 1 61.72 104 GLU B CA 1
ATOM 5146 C C . GLU B 1 104 ? 9.445 -29.578 -22.047 1 61.72 104 GLU B C 1
ATOM 5148 O O . GLU B 1 104 ? 10.477 -30.062 -21.594 1 61.72 104 GLU B O 1
ATOM 5153 N N . VAL B 1 105 ? 8.602 -28.875 -21.391 1 62.44 105 VAL B N 1
ATOM 5154 C CA . VAL B 1 105 ? 9.008 -28.406 -20.062 1 62.44 105 VAL B CA 1
ATOM 5155 C C . VAL B 1 105 ? 8.922 -29.562 -19.062 1 62.44 105 VAL B C 1
ATOM 5157 O O . VAL B 1 105 ? 9.781 -29.688 -18.188 1 62.44 105 VAL B O 1
ATOM 5160 N N . GLY B 1 106 ? 7.922 -30.406 -19.266 1 62.94 106 GLY B N 1
ATOM 5161 C CA . GLY B 1 106 ? 7.789 -31.547 -18.375 1 62.94 106 GLY B CA 1
ATOM 5162 C C . GLY B 1 106 ? 8.992 -32.469 -18.391 1 62.94 106 GLY B C 1
ATOM 5163 O O . GLY B 1 106 ? 9.484 -32.875 -17.344 1 62.94 106 GLY B O 1
ATOM 5164 N N . GLN B 1 107 ? 9.445 -32.656 -19.562 1 63.16 107 GLN B N 1
ATOM 5165 C CA . GLN B 1 107 ? 10.617 -33.5 -19.703 1 63.16 107 GLN B CA 1
ATOM 5166 C C . GLN B 1 107 ? 11.852 -32.844 -19.094 1 63.16 107 GLN B C 1
ATOM 5168 O O . GLN B 1 107 ? 12.672 -33.531 -18.453 1 63.16 107 GLN B O 1
ATOM 5173 N N . LEU B 1 108 ? 11.789 -31.625 -19.25 1 63.38 108 LEU B N 1
ATOM 5174 C CA . LEU B 1 108 ? 12.922 -30.859 -18.719 1 63.38 108 LEU B CA 1
ATOM 5175 C C . LEU B 1 108 ? 12.891 -30.859 -17.188 1 63.38 108 LEU B C 1
ATOM 5177 O O . LEU B 1 108 ? 13.938 -30.984 -16.547 1 63.38 108 LEU B O 1
ATOM 5181 N N . LEU B 1 109 ? 11.703 -30.797 -16.672 1 68.75 109 LEU B N 1
ATOM 5182 C CA . LEU B 1 109 ? 11.547 -30.656 -15.227 1 68.75 109 LEU B CA 1
ATOM 5183 C C . LEU B 1 109 ? 11.805 -31.984 -14.516 1 68.75 109 LEU B C 1
ATOM 5185 O O . LEU B 1 109 ? 12.273 -32 -13.375 1 68.75 109 LEU B O 1
ATOM 5189 N N . TRP B 1 110 ? 11.523 -33.031 -15.133 1 68.88 110 TRP B N 1
ATOM 5190 C CA . TRP B 1 110 ? 11.594 -34.312 -14.438 1 68.88 110 TRP B CA 1
ATOM 5191 C C . TRP B 1 110 ? 12.82 -35.094 -14.867 1 68.88 110 TRP B C 1
ATOM 5193 O O . TRP B 1 110 ? 13.266 -36 -14.164 1 68.88 110 TRP B O 1
ATOM 5203 N N . ASN B 1 111 ? 13.219 -34.969 -16.094 1 59.81 111 ASN B N 1
ATOM 5204 C CA . ASN B 1 111 ? 14.359 -35.781 -16.531 1 59.81 111 ASN B CA 1
ATOM 5205 C C . ASN B 1 111 ? 15.68 -35.062 -16.25 1 59.81 111 ASN B C 1
ATOM 5207 O O . ASN B 1 111 ? 16.656 -35.688 -15.852 1 59.81 111 ASN B O 1
ATOM 5211 N N . ARG B 1 112 ? 15.984 -33.938 -17.047 1 48.34 112 ARG B N 1
ATOM 5212 C CA . ARG B 1 112 ? 17.344 -33.469 -17.312 1 48.34 112 ARG B CA 1
ATOM 5213 C C . ARG B 1 112 ? 17.781 -32.469 -16.219 1 48.34 112 ARG B C 1
ATOM 5215 O O . ARG B 1 112 ? 18.844 -31.859 -16.328 1 48.34 112 ARG B O 1
ATOM 5222 N N . GLY B 1 113 ? 17.547 -32.844 -14.969 1 47.47 113 GLY B N 1
ATOM 5223 C CA . GLY B 1 113 ? 18.047 -31.844 -14.047 1 47.47 113 GLY B CA 1
ATOM 5224 C C . GLY B 1 113 ? 17.766 -30.438 -14.484 1 47.47 113 GLY B C 1
ATOM 5225 O O . GLY B 1 113 ? 18.219 -30 -15.547 1 47.47 113 GLY B O 1
ATOM 5226 N N . ALA B 1 114 ? 16.75 -29.891 -14.352 1 46.78 114 ALA B N 1
ATOM 5227 C CA . ALA B 1 114 ? 16.25 -28.562 -14.703 1 46.78 114 ALA B CA 1
ATOM 5228 C C . ALA B 1 114 ? 17.344 -27.5 -14.555 1 46.78 114 ALA B C 1
ATOM 5230 O O . ALA B 1 114 ? 17.641 -27.062 -13.445 1 46.78 114 ALA B O 1
ATOM 5231 N N . ASP B 1 115 ? 18.438 -27.641 -15.352 1 46.28 115 ASP B N 1
ATOM 5232 C CA . ASP B 1 115 ? 19.391 -26.531 -15.242 1 46.28 115 ASP B CA 1
ATOM 5233 C C . ASP B 1 115 ? 18.688 -25.188 -15.445 1 46.28 115 ASP B C 1
ATOM 5235 O O . ASP B 1 115 ? 18.031 -24.969 -16.453 1 46.28 115 ASP B O 1
ATOM 5239 N N . LEU B 1 116 ? 18.328 -24.516 -14.453 1 51.53 116 LEU B N 1
ATOM 5240 C CA . LEU B 1 116 ? 17.828 -23.141 -14.367 1 51.53 116 LEU B CA 1
ATOM 5241 C C . LEU B 1 116 ? 18.391 -22.297 -15.5 1 51.53 116 LEU B C 1
ATOM 5243 O O . LEU B 1 116 ? 17.797 -21.281 -15.875 1 51.53 116 LEU B O 1
ATOM 5247 N N . THR B 1 117 ? 19.453 -22.828 -16.156 1 51.75 117 THR B N 1
ATOM 5248 C CA . THR B 1 117 ? 20.125 -22 -17.156 1 51.75 117 THR B CA 1
ATOM 5249 C C . THR B 1 117 ? 19.344 -22.016 -18.469 1 51.75 117 THR B C 1
ATOM 5251 O O . THR B 1 117 ? 19.531 -21.125 -19.297 1 51.75 117 THR B O 1
ATOM 5254 N N . THR B 1 118 ? 18.5 -23.016 -18.625 1 56.81 118 THR B N 1
ATOM 5255 C CA . THR B 1 118 ? 17.844 -23.078 -19.922 1 56.81 118 THR B CA 1
ATOM 5256 C C . THR B 1 118 ? 16.578 -22.234 -19.938 1 56.81 118 THR B C 1
ATOM 5258 O O . THR B 1 118 ? 16.109 -21.812 -21 1 56.81 118 THR B O 1
ATOM 5261 N N . LEU B 1 119 ? 16.094 -21.953 -18.797 1 60.44 119 LEU B N 1
ATOM 5262 C CA . LEU B 1 119 ? 14.82 -21.266 -18.688 1 60.44 119 LEU B CA 1
ATOM 5263 C C . LEU B 1 119 ? 14.883 -19.891 -19.344 1 60.44 119 LEU B C 1
ATOM 5265 O O . LEU B 1 119 ? 13.992 -19.531 -20.125 1 60.44 119 LEU B O 1
ATOM 5269 N N . PRO B 1 120 ? 15.984 -19.234 -19.125 1 59 120 PRO B N 1
ATOM 5270 C CA . PRO B 1 120 ? 15.992 -17.891 -19.703 1 59 120 PRO B CA 1
ATOM 5271 C C . PRO B 1 120 ? 16.031 -17.906 -21.234 1 59 120 PRO B C 1
ATOM 5273 O O . PRO B 1 120 ? 15.359 -17.094 -21.875 1 59 120 PRO B O 1
ATOM 5276 N N . ARG B 1 121 ? 16.734 -18.906 -21.766 1 61.5 121 ARG B N 1
ATOM 5277 C CA . ARG B 1 121 ? 16.828 -18.922 -23.219 1 61.5 121 ARG B CA 1
ATOM 5278 C C . ARG B 1 121 ? 15.477 -19.219 -23.859 1 61.5 121 ARG B C 1
ATOM 5280 O O . ARG B 1 121 ? 15.117 -18.578 -24.844 1 61.5 121 ARG B O 1
ATOM 5287 N N . ASP B 1 122 ? 14.852 -19.953 -23.234 1 65.19 122 ASP B N 1
ATOM 5288 C CA . ASP B 1 122 ? 13.547 -20.344 -23.766 1 65.19 122 ASP B CA 1
ATOM 5289 C C . ASP B 1 122 ? 12.523 -19.219 -23.578 1 65.19 122 ASP B C 1
ATOM 5291 O O . ASP B 1 122 ? 11.727 -18.953 -24.484 1 65.19 122 ASP B O 1
ATOM 5295 N N . LEU B 1 123 ? 12.633 -18.562 -22.547 1 71.56 123 LEU B N 1
ATOM 5296 C CA . LEU B 1 123 ? 11.695 -17.469 -22.281 1 71.56 123 LEU B CA 1
ATOM 5297 C C . LEU B 1 123 ? 11.938 -16.312 -23.25 1 71.56 123 LEU B C 1
ATOM 5299 O O . LEU B 1 123 ? 10.992 -15.633 -23.656 1 71.56 123 LEU B O 1
ATOM 5303 N N . PHE B 1 124 ? 13.133 -16.234 -23.75 1 83 124 PHE B N 1
ATOM 5304 C CA . PHE B 1 124 ? 13.484 -15.133 -24.625 1 83 124 PHE B CA 1
ATOM 5305 C C . PHE B 1 124 ? 12.883 -15.336 -26.016 1 83 124 PHE B C 1
ATOM 5307 O O . PHE B 1 124 ? 12.391 -14.383 -26.625 1 83 124 PHE B O 1
ATOM 5314 N N . CYS B 1 125 ? 12.859 -16.531 -26.422 1 84.62 125 CYS B N 1
ATOM 5315 C CA . CYS B 1 125 ? 12.266 -16.781 -27.734 1 84.62 125 CYS B CA 1
ATOM 5316 C C . CYS B 1 125 ? 10.758 -16.578 -27.703 1 84.62 125 CYS B C 1
ATOM 5318 O O . CYS B 1 125 ? 10.18 -16.062 -28.656 1 84.62 125 CYS B O 1
ATOM 5320 N N . LEU B 1 126 ? 10.195 -16.906 -26.625 1 85.81 126 LEU B N 1
ATOM 5321 C CA . LEU B 1 126 ? 8.75 -16.75 -26.484 1 85.81 126 LEU B CA 1
ATOM 5322 C C . LEU B 1 126 ? 8.352 -15.273 -26.531 1 85.81 126 LEU B C 1
ATOM 5324 O O . LEU B 1 126 ? 7.293 -14.93 -27.047 1 85.81 126 LEU B O 1
ATOM 5328 N N . ALA B 1 127 ? 9.148 -14.453 -25.938 1 89.75 127 ALA B N 1
ATOM 5329 C CA . ALA B 1 127 ? 8.875 -13.023 -25.969 1 89.75 127 ALA B CA 1
ATOM 5330 C C . ALA B 1 127 ? 8.836 -12.508 -27.406 1 89.75 127 ALA B C 1
ATOM 5332 O O . ALA B 1 127 ? 7.949 -11.727 -27.766 1 89.75 127 ALA B O 1
ATOM 5333 N N . GLY B 1 128 ? 9.75 -12.984 -28.219 1 91.75 128 GLY B N 1
ATOM 5334 C CA . GLY B 1 128 ? 9.773 -12.586 -29.609 1 91.75 128 GLY B CA 1
ATOM 5335 C C . GLY B 1 128 ? 8.594 -13.109 -30.406 1 91.75 128 GLY B C 1
ATOM 5336 O O . GLY B 1 128 ? 7.977 -12.367 -31.172 1 91.75 128 GLY B O 1
ATOM 5337 N N . VAL B 1 129 ? 8.32 -14.344 -30.188 1 93.25 129 VAL B N 1
ATOM 5338 C CA . VAL B 1 129 ? 7.223 -14.992 -30.906 1 93.25 129 VAL B CA 1
ATOM 5339 C C . VAL B 1 129 ? 5.898 -14.328 -30.531 1 93.25 129 VAL B C 1
ATOM 5341 O O . VAL B 1 129 ? 5.027 -14.141 -31.391 1 93.25 129 VAL B O 1
ATOM 5344 N N . HIS B 1 130 ? 5.793 -14.055 -29.312 1 95.38 130 HIS B N 1
ATOM 5345 C CA . HIS B 1 130 ? 4.59 -13.367 -28.844 1 95.38 130 HIS B CA 1
ATOM 5346 C C . HIS B 1 130 ? 4.414 -12.023 -29.547 1 95.38 130 HIS B C 1
ATOM 5348 O O . HIS B 1 130 ? 3.334 -11.727 -30.047 1 95.38 130 HIS B O 1
ATOM 5354 N N . CYS B 1 131 ? 5.461 -11.195 -29.594 1 96.5 131 CYS B N 1
ATOM 5355 C CA . CYS B 1 131 ? 5.41 -9.883 -30.219 1 96.5 131 CYS B CA 1
ATOM 5356 C C . CYS B 1 131 ? 5.074 -10.008 -31.703 1 96.5 131 CYS B C 1
ATOM 5358 O O . CYS B 1 131 ? 4.219 -9.281 -32.219 1 96.5 131 CYS B O 1
ATOM 5360 N N . GLN B 1 132 ? 5.742 -10.961 -32.344 1 95.62 132 GLN B N 1
ATOM 5361 C CA . GLN B 1 132 ? 5.512 -11.203 -33.75 1 95.62 132 GLN B CA 1
ATOM 5362 C C . GLN B 1 132 ? 4.051 -11.555 -34.031 1 95.62 132 GLN B C 1
ATOM 5364 O O . GLN B 1 132 ? 3.428 -11 -34.938 1 95.62 132 GLN B O 1
ATOM 5369 N N . SER B 1 133 ? 3.521 -12.422 -33.219 1 96.69 133 SER B N 1
ATOM 5370 C CA . SER B 1 133 ? 2.166 -12.93 -33.406 1 96.69 133 SER B CA 1
ATOM 5371 C C . SER B 1 133 ? 1.126 -11.859 -33.094 1 96.69 133 SER B C 1
ATOM 5373 O O . SER B 1 133 ? 0.107 -11.766 -33.781 1 96.69 133 SER B O 1
ATOM 5375 N N . LEU B 1 134 ? 1.403 -11.086 -32.094 1 97.75 134 LEU B N 1
ATOM 5376 C CA . LEU B 1 134 ? 0.44 -10.078 -31.656 1 97.75 134 LEU B CA 1
ATOM 5377 C C . LEU B 1 134 ? 0.409 -8.898 -32.625 1 97.75 134 LEU B C 1
ATOM 5379 O O . LEU B 1 134 ? -0.667 -8.406 -32.969 1 97.75 134 LEU B O 1
ATOM 5383 N N . PHE B 1 135 ? 1.523 -8.422 -33.125 1 97.31 135 PHE B N 1
ATOM 5384 C CA . PHE B 1 135 ? 1.626 -7.176 -33.875 1 97.31 135 PHE B CA 1
ATOM 5385 C C . PHE B 1 135 ? 1.229 -7.387 -35.344 1 97.31 135 PHE B C 1
ATOM 5387 O O . PHE B 1 135 ? 0.738 -6.465 -36 1 97.31 135 PHE B O 1
ATOM 5394 N N . TYR B 1 136 ? 1.406 -8.578 -35.844 1 95.12 136 TYR B N 1
ATOM 5395 C CA . TYR B 1 136 ? 1.3 -8.711 -37.281 1 95.12 136 TYR B CA 1
ATOM 5396 C C . TYR B 1 136 ? 0.176 -9.664 -37.656 1 95.12 136 TYR B C 1
ATOM 5398 O O . TYR B 1 136 ? -0.03 -9.953 -38.844 1 95.12 136 TYR B O 1
ATOM 5406 N N . ASP B 1 137 ? -0.552 -10.125 -36.688 1 96.62 137 ASP B N 1
ATOM 5407 C CA . ASP B 1 137 ? -1.75 -10.906 -37 1 96.62 137 ASP B CA 1
ATOM 5408 C C . ASP B 1 137 ? -2.83 -10.023 -37.625 1 96.62 137 ASP B C 1
ATOM 5410 O O . ASP B 1 137 ? -3.207 -9 -37.031 1 96.62 137 ASP B O 1
ATOM 5414 N N . PRO B 1 138 ? -3.389 -10.445 -38.75 1 96.5 138 PRO B N 1
ATOM 5415 C CA . PRO B 1 138 ? -4.363 -9.602 -39.469 1 96.5 138 PRO B CA 1
ATOM 5416 C C . PRO B 1 138 ? -5.641 -9.391 -38.656 1 96.5 138 PRO B C 1
ATOM 5418 O O . PRO B 1 138 ? -6.254 -8.32 -38.719 1 96.5 138 PRO B O 1
ATOM 5421 N N . ASP B 1 139 ? -6.055 -10.344 -37.875 1 96.81 139 ASP B N 1
ATOM 5422 C CA . ASP B 1 139 ? -7.273 -10.219 -37.094 1 96.81 139 ASP B CA 1
ATOM 5423 C C . ASP B 1 139 ? -7.09 -9.195 -35.969 1 96.81 139 ASP B C 1
ATOM 5425 O O . ASP B 1 139 ? -8.016 -8.453 -35.656 1 96.81 139 ASP B O 1
ATOM 5429 N N . VAL B 1 140 ? -5.922 -9.234 -35.375 1 98.06 140 VAL B N 1
ATOM 5430 C CA . VAL B 1 140 ? -5.633 -8.266 -34.312 1 98.06 140 VAL B CA 1
ATOM 5431 C C . VAL B 1 140 ? -5.613 -6.855 -34.906 1 98.06 140 VAL B C 1
ATOM 5433 O O . VAL B 1 140 ? -6.195 -5.93 -34.344 1 98.06 140 VAL B O 1
ATOM 5436 N N . ILE B 1 141 ? -4.977 -6.691 -36.062 1 97.19 141 ILE B N 1
ATOM 5437 C CA . ILE B 1 141 ? -4.898 -5.398 -36.719 1 97.19 141 ILE B CA 1
ATOM 5438 C C . ILE B 1 141 ? -6.305 -4.895 -37.031 1 97.19 141 ILE B C 1
ATOM 5440 O O . ILE B 1 141 ? -6.637 -3.742 -36.75 1 97.19 141 ILE B O 1
ATOM 5444 N N . ARG B 1 142 ? -7.113 -5.754 -37.562 1 97.31 142 ARG B N 1
ATOM 5445 C CA . ARG B 1 142 ? -8.484 -5.387 -37.906 1 97.31 142 ARG B CA 1
ATOM 5446 C C . ARG B 1 142 ? -9.273 -4.973 -36.688 1 97.31 142 ARG B C 1
ATOM 5448 O O . ARG B 1 142 ? -9.961 -3.951 -36.688 1 97.31 142 ARG B O 1
ATOM 5455 N N . LEU B 1 143 ? -9.148 -5.754 -35.656 1 97.62 143 LEU B N 1
ATOM 5456 C CA . LEU B 1 143 ? -9.875 -5.5 -34.406 1 97.62 143 LEU B CA 1
ATOM 5457 C C . LEU B 1 143 ? -9.531 -4.117 -33.844 1 97.62 143 LEU B C 1
ATOM 5459 O O . LEU B 1 143 ? -10.43 -3.359 -33.469 1 97.62 143 LEU B O 1
ATOM 5463 N N . PHE B 1 144 ? -8.273 -3.734 -33.812 1 97.38 144 PHE B N 1
ATOM 5464 C CA . PHE B 1 144 ? -7.828 -2.488 -33.188 1 97.38 144 PHE B CA 1
ATOM 5465 C C . PHE B 1 144 ? -8.094 -1.306 -34.125 1 97.38 144 PHE B C 1
ATOM 5467 O O . PHE B 1 144 ? -8.086 -0.154 -33.688 1 97.38 144 PHE B O 1
ATOM 5474 N N . ASN B 1 145 ? -8.336 -1.572 -35.406 1 96.06 145 ASN B N 1
ATOM 5475 C CA . ASN B 1 145 ? -8.734 -0.526 -36.344 1 96.06 145 ASN B CA 1
ATOM 5476 C C . ASN B 1 145 ? -10.242 -0.265 -36.25 1 96.06 145 ASN B C 1
ATOM 5478 O O . ASN B 1 145 ? -10.688 0.864 -36.469 1 96.06 145 ASN B O 1
ATOM 5482 N N . GLU B 1 146 ? -10.992 -1.303 -35.875 1 96.75 146 GLU B N 1
ATOM 5483 C CA . GLU B 1 146 ? -12.453 -1.221 -35.969 1 96.75 146 GLU B CA 1
ATOM 5484 C C . GLU B 1 146 ? -13.078 -0.927 -34.625 1 96.75 146 GLU B C 1
ATOM 5486 O O . GLU B 1 146 ? -14.211 -0.459 -34.531 1 96.75 146 GLU B O 1
ATOM 5491 N N . THR B 1 147 ? -12.367 -1.255 -33.625 1 97.06 147 THR B N 1
ATOM 5492 C CA . THR B 1 147 ? -12.93 -1.115 -32.281 1 97.06 147 THR B CA 1
ATOM 5493 C C . THR B 1 147 ? -12.156 -0.07 -31.484 1 97.06 147 THR B C 1
ATOM 5495 O O . THR B 1 147 ? -10.93 -0.129 -31.391 1 97.06 147 THR B O 1
ATOM 5498 N N . ARG B 1 148 ? -12.938 0.831 -30.969 1 97 148 ARG B N 1
ATOM 5499 C CA . ARG B 1 148 ? -12.352 1.771 -30.016 1 97 148 ARG B CA 1
ATOM 5500 C C . ARG B 1 148 ? -12.445 1.237 -28.594 1 97 148 ARG B C 1
ATOM 5502 O O . ARG B 1 148 ? -13.531 1.219 -28 1 97 148 ARG B O 1
ATOM 5509 N N . PHE B 1 149 ? -11.328 0.929 -28.031 1 98.31 149 PHE B N 1
ATOM 5510 C CA . PHE B 1 149 ? -11.312 0.391 -26.688 1 98.31 149 PHE B CA 1
ATOM 5511 C C . PHE B 1 149 ? -11.227 1.514 -25.656 1 98.31 149 PHE B C 1
ATOM 5513 O O . PHE B 1 149 ? -10.727 2.6 -25.953 1 98.31 149 PHE B O 1
ATOM 5520 N N . ASP B 1 150 ? -11.742 1.194 -24.484 1 98.38 150 ASP B N 1
ATOM 5521 C CA . ASP B 1 150 ? -11.742 2.164 -23.391 1 98.38 150 ASP B CA 1
ATOM 5522 C C . ASP B 1 150 ? -10.742 1.778 -22.312 1 98.38 150 ASP B C 1
ATOM 5524 O O . ASP B 1 150 ? -10.352 2.613 -21.5 1 98.38 150 ASP B O 1
ATOM 5528 N N . LEU B 1 151 ? -10.336 0.535 -22.297 1 98.62 151 LEU B N 1
ATOM 5529 C CA . LEU B 1 151 ? -9.422 0.023 -21.281 1 98.62 151 LEU B CA 1
ATOM 5530 C C . LEU B 1 151 ? -8.812 -1.303 -21.719 1 98.62 151 LEU B C 1
ATOM 5532 O O . LEU B 1 151 ? -9.461 -2.09 -22.422 1 98.62 151 LEU B O 1
ATOM 5536 N N . ALA B 1 152 ? -7.582 -1.532 -21.312 1 98.88 152 ALA B N 1
ATOM 5537 C CA . ALA B 1 152 ? -6.914 -2.805 -21.578 1 98.88 152 ALA B CA 1
ATOM 5538 C C . ALA B 1 152 ? -6.488 -3.479 -20.266 1 98.88 152 ALA B C 1
ATOM 5540 O O . ALA B 1 152 ? -5.969 -2.82 -19.359 1 98.88 152 ALA B O 1
ATOM 5541 N N . ILE B 1 153 ? -6.777 -4.75 -20.156 1 98.88 153 ILE B N 1
ATOM 5542 C CA . ILE B 1 153 ? -6.219 -5.613 -19.125 1 98.88 153 ILE B CA 1
ATOM 5543 C C . ILE B 1 153 ? -5.094 -6.465 -19.719 1 98.88 153 ILE B C 1
ATOM 5545 O O . ILE B 1 153 ? -5.324 -7.258 -20.625 1 98.88 153 ILE B O 1
ATOM 5549 N N . VAL B 1 154 ? -3.9 -6.324 -19.172 1 98.69 154 VAL B N 1
ATOM 5550 C CA . VAL B 1 154 ? -2.746 -7.012 -19.75 1 98.69 154 VAL B CA 1
ATOM 5551 C C . VAL B 1 154 ? -2.176 -7.992 -18.719 1 98.69 154 VAL B C 1
ATOM 5553 O O . VAL B 1 154 ? -1.746 -7.594 -17.641 1 98.69 154 VAL B O 1
ATOM 5556 N N . ASP B 1 155 ? -2.223 -9.266 -19.047 1 97.88 155 ASP B N 1
ATOM 5557 C CA . ASP B 1 155 ? -1.502 -10.281 -18.281 1 97.88 155 ASP B CA 1
ATOM 5558 C C . ASP B 1 155 ? 0.007 -10.133 -18.453 1 97.88 155 ASP B C 1
ATOM 5560 O O . ASP B 1 155 ? 0.563 -10.57 -19.469 1 97.88 155 ASP B O 1
ATOM 5564 N N . LEU B 1 156 ? 0.713 -9.594 -17.438 1 94.56 156 LEU B N 1
ATOM 5565 C CA . LEU B 1 156 ? 2.021 -8.977 -17.625 1 94.56 156 LEU B CA 1
ATOM 5566 C C . LEU B 1 156 ? 3.129 -10.023 -17.562 1 94.56 156 LEU B C 1
ATOM 5568 O O . LEU B 1 156 ? 4.301 -9.688 -17.375 1 94.56 156 LEU B O 1
ATOM 5572 N N . ILE B 1 157 ? 3.031 -11.203 -17.969 1 91.06 157 ILE B N 1
ATOM 5573 C CA . ILE B 1 157 ? 4.094 -12.195 -18.047 1 91.06 157 ILE B CA 1
ATOM 5574 C C . ILE B 1 157 ? 4.664 -12.211 -19.469 1 91.06 157 ILE B C 1
ATOM 5576 O O . ILE B 1 157 ? 4.055 -12.766 -20.391 1 91.06 157 ILE B O 1
ATOM 5580 N N . ALA B 1 158 ? 5.844 -11.656 -19.625 1 91.44 158 ALA B N 1
ATOM 5581 C CA . ALA B 1 158 ? 6.473 -11.562 -20.953 1 91.44 158 ALA B CA 1
ATOM 5582 C C . ALA B 1 158 ? 5.508 -10.984 -21.984 1 91.44 158 ALA B C 1
ATOM 5584 O O . ALA B 1 158 ? 5.375 -11.523 -23.078 1 91.44 158 ALA B O 1
ATOM 5585 N N . ASN B 1 159 ? 4.809 -9.984 -21.625 1 96.44 159 ASN B N 1
ATOM 5586 C CA . ASN B 1 159 ? 3.77 -9.383 -22.453 1 96.44 159 ASN B CA 1
ATOM 5587 C C . ASN B 1 159 ? 4.008 -7.895 -22.656 1 96.44 159 ASN B C 1
ATOM 5589 O O . ASN B 1 159 ? 3.066 -7.098 -22.625 1 96.44 159 ASN B O 1
ATOM 5593 N N . GLU B 1 160 ? 5.277 -7.488 -22.828 1 97.31 160 GLU B N 1
ATOM 5594 C CA . GLU B 1 160 ? 5.641 -6.102 -23.109 1 97.31 160 GLU B CA 1
ATOM 5595 C C . GLU B 1 160 ? 4.953 -5.59 -24.375 1 97.31 160 GLU B C 1
ATOM 5597 O O . GLU B 1 160 ? 4.535 -4.43 -24.422 1 97.31 160 GLU B O 1
ATOM 5602 N N . CYS B 1 161 ? 4.824 -6.445 -25.328 1 98.19 161 CYS B N 1
ATOM 5603 C CA . CYS B 1 161 ? 4.215 -6.035 -26.594 1 98.19 161 CYS B CA 1
ATOM 5604 C C . CYS B 1 161 ? 2.711 -5.84 -26.438 1 98.19 161 CYS B C 1
ATOM 5606 O O . CYS B 1 161 ? 2.111 -5.016 -27.125 1 98.19 161 CYS B O 1
ATOM 5608 N N . GLY B 1 162 ? 2.055 -6.625 -25.516 1 98.5 162 GLY B N 1
ATOM 5609 C CA . GLY B 1 162 ? 0.677 -6.32 -25.156 1 98.5 162 GLY B CA 1
ATOM 5610 C C . GLY B 1 162 ? 0.508 -4.938 -24.562 1 98.5 162 GLY B C 1
ATOM 5611 O O . GLY B 1 162 ? -0.436 -4.219 -24.891 1 98.5 162 GLY B O 1
ATOM 5612 N N . VAL B 1 163 ? 1.434 -4.527 -23.672 1 98.56 163 VAL B N 1
ATOM 5613 C CA . VAL B 1 163 ? 1.43 -3.189 -23.078 1 98.56 163 VAL B CA 1
ATOM 5614 C C . VAL B 1 163 ? 1.572 -2.141 -24.188 1 98.56 163 VAL B C 1
ATOM 5616 O O . VAL B 1 163 ? 0.847 -1.144 -24.188 1 98.56 163 VAL B O 1
ATOM 5619 N N . ALA B 1 164 ? 2.48 -2.393 -25.109 1 98.69 164 ALA B N 1
ATOM 5620 C CA . ALA B 1 164 ? 2.725 -1.453 -26.188 1 98.69 164 ALA B CA 1
ATOM 5621 C C . ALA B 1 164 ? 1.484 -1.297 -27.078 1 98.69 164 ALA B C 1
ATOM 5623 O O . ALA B 1 164 ? 1.136 -0.184 -27.469 1 98.69 164 ALA B O 1
ATOM 5624 N N . LEU B 1 165 ? 0.875 -2.438 -27.375 1 98.56 165 LEU B N 1
ATOM 5625 C CA . LEU B 1 165 ? -0.331 -2.4 -28.188 1 98.56 165 LEU B CA 1
ATOM 5626 C C . LEU B 1 165 ? -1.417 -1.563 -27.531 1 98.56 165 LEU B C 1
ATOM 5628 O O . LEU B 1 165 ? -2.055 -0.732 -28.172 1 98.56 165 LEU B O 1
ATOM 5632 N N . ALA B 1 166 ? -1.641 -1.764 -26.281 1 98.5 166 ALA B N 1
ATOM 5633 C CA . ALA B 1 166 ? -2.631 -0.996 -25.531 1 98.5 166 ALA B CA 1
ATOM 5634 C C . ALA B 1 166 ? -2.254 0.482 -25.484 1 98.5 166 ALA B C 1
ATOM 5636 O O . ALA B 1 166 ? -3.111 1.354 -25.641 1 98.5 166 ALA B O 1
ATOM 5637 N N . LYS B 1 167 ? -0.992 0.76 -25.203 1 97.94 167 LYS B N 1
ATOM 5638 C CA . LYS B 1 167 ? -0.526 2.143 -25.125 1 97.94 167 LYS B CA 1
ATOM 5639 C C . LYS B 1 167 ? -0.696 2.857 -26.469 1 97.94 167 LYS B C 1
ATOM 5641 O O . LYS B 1 167 ? -0.938 4.066 -26.5 1 97.94 167 LYS B O 1
ATOM 5646 N N . SER B 1 168 ? -0.545 2.152 -27.547 1 97.25 168 SER B N 1
ATOM 5647 C CA . SER B 1 168 ? -0.617 2.74 -28.891 1 97.25 168 SER B CA 1
ATOM 5648 C C . SER B 1 168 ? -2.006 3.305 -29.172 1 97.25 168 SER B C 1
ATOM 5650 O O . SER B 1 168 ? -2.162 4.191 -30 1 97.25 168 SER B O 1
ATOM 5652 N N . VAL B 1 169 ? -3.016 2.803 -28.5 1 97 169 VAL B N 1
ATOM 5653 C CA . VAL B 1 169 ? -4.367 3.307 -28.719 1 97 169 VAL B CA 1
ATOM 5654 C C . VAL B 1 169 ? -4.785 4.207 -27.562 1 97 169 VAL B C 1
ATOM 5656 O O . VAL B 1 169 ? -5.961 4.555 -27.422 1 97 169 VAL B O 1
ATOM 5659 N N . HIS B 1 170 ? -3.936 4.562 -26.641 1 95.75 170 HIS B N 1
ATOM 5660 C CA . HIS B 1 170 ? -4.059 5.586 -25.609 1 95.75 170 HIS B CA 1
ATOM 5661 C C . HIS B 1 170 ? -5.191 5.262 -24.641 1 95.75 170 HIS B C 1
ATOM 5663 O O . HIS B 1 170 ? -6.012 6.129 -24.328 1 95.75 170 HIS B O 1
ATOM 5669 N N . VAL B 1 171 ? -5.207 4.062 -24.141 1 97.38 171 VAL B N 1
ATOM 5670 C CA . VAL B 1 171 ? -6.207 3.668 -23.156 1 97.38 171 VAL B CA 1
ATOM 5671 C C . VAL B 1 171 ? -5.523 3.363 -21.828 1 97.38 171 VAL B C 1
ATOM 5673 O O . VAL B 1 171 ? -4.348 2.996 -21.797 1 97.38 171 VAL B O 1
ATOM 5676 N N . PRO B 1 172 ? -6.281 3.523 -20.719 1 98.12 172 PRO B N 1
ATOM 5677 C CA . PRO B 1 172 ? -5.727 3.064 -19.438 1 98.12 172 PRO B CA 1
ATOM 5678 C C . PRO B 1 172 ? -5.406 1.572 -19.438 1 98.12 172 PRO B C 1
ATOM 5680 O O . PRO B 1 172 ? -6.121 0.782 -20.062 1 98.12 172 PRO B O 1
ATOM 5683 N N . ILE B 1 173 ? -4.34 1.244 -18.766 1 98.62 173 ILE B N 1
ATOM 5684 C CA . ILE B 1 173 ? -3.883 -0.141 -18.75 1 98.62 173 ILE B CA 1
ATOM 5685 C C . ILE B 1 173 ? -3.838 -0.65 -17.312 1 98.62 173 ILE B C 1
ATOM 5687 O O . ILE B 1 173 ? -3.23 -0.021 -16.438 1 98.62 173 ILE B O 1
ATOM 5691 N N . VAL B 1 174 ? -4.469 -1.758 -17.062 1 98.5 174 VAL B N 1
ATOM 5692 C CA . VAL B 1 174 ? -4.359 -2.512 -15.828 1 98.5 174 VAL B CA 1
ATOM 5693 C C . VAL B 1 174 ? -3.631 -3.828 -16.078 1 98.5 174 VAL B C 1
ATOM 5695 O O . VAL B 1 174 ? -3.969 -4.559 -17.016 1 98.5 174 VAL B O 1
ATOM 5698 N N . THR B 1 175 ? -2.637 -4.062 -15.297 1 98.19 175 THR B N 1
ATOM 5699 C CA . THR B 1 175 ? -1.968 -5.348 -15.461 1 98.19 175 THR B CA 1
ATOM 5700 C C . THR B 1 175 ? -2.549 -6.383 -14.5 1 98.19 175 THR B C 1
ATOM 5702 O O . THR B 1 175 ? -3.072 -6.031 -13.445 1 98.19 175 THR B O 1
ATOM 5705 N N . PHE B 1 176 ? -2.557 -7.602 -14.922 1 98 176 PHE B N 1
ATOM 5706 C CA . PHE B 1 176 ? -2.914 -8.766 -14.117 1 98 176 PHE B CA 1
ATOM 5707 C C . PHE B 1 176 ? -1.675 -9.578 -13.766 1 98 176 PHE B C 1
ATOM 5709 O O . PHE B 1 176 ? -0.921 -9.984 -14.648 1 98 176 PHE B O 1
ATOM 5716 N N . TRP B 1 177 ? -1.483 -9.703 -12.477 1 96.88 177 TRP B N 1
ATOM 5717 C CA . TRP B 1 177 ? -0.343 -10.453 -11.953 1 96.88 177 TRP B CA 1
ATOM 5718 C C . TRP B 1 177 ? -0.807 -11.586 -11.055 1 96.88 177 TRP B C 1
ATOM 5720 O O . TRP B 1 177 ? -1.335 -11.352 -9.961 1 96.88 177 TRP B O 1
ATOM 5730 N N . GLY B 1 178 ? -0.588 -12.844 -11.484 1 94.5 178 GLY B N 1
ATOM 5731 C CA . GLY B 1 178 ? -1.119 -14 -10.789 1 94.5 178 GLY B CA 1
ATOM 5732 C C . GLY B 1 178 ? -0.105 -14.672 -9.883 1 94.5 178 GLY B C 1
ATOM 5733 O O . GLY B 1 178 ? -0.232 -15.852 -9.562 1 94.5 178 GLY B O 1
ATOM 5734 N N . PHE B 1 179 ? 1.011 -13.93 -9.469 1 93.69 179 PHE B N 1
ATOM 5735 C CA . PHE B 1 179 ? 2.078 -14.398 -8.594 1 93.69 179 PHE B CA 1
ATOM 5736 C C . PHE B 1 179 ? 2.297 -13.43 -7.438 1 93.69 179 PHE B C 1
ATOM 5738 O O . PHE B 1 179 ? 1.542 -12.461 -7.277 1 93.69 179 PHE B O 1
ATOM 5745 N N . SER B 1 180 ? 3.186 -13.828 -6.582 1 94.19 180 SER B N 1
ATOM 5746 C CA . SER B 1 180 ? 3.646 -12.805 -5.641 1 94.19 180 SER B CA 1
ATOM 5747 C C . SER B 1 180 ? 4.246 -11.609 -6.371 1 94.19 180 SER B C 1
ATOM 5749 O O . SER B 1 180 ? 4.934 -11.773 -7.383 1 94.19 180 SER B O 1
ATOM 5751 N N . PHE B 1 181 ? 3.914 -10.445 -5.957 1 93.88 181 PHE B N 1
ATOM 5752 C CA . PHE B 1 181 ? 4.324 -9.234 -6.656 1 93.88 181 PHE B CA 1
ATOM 5753 C C . PHE B 1 181 ? 5.805 -8.953 -6.434 1 93.88 181 PHE B C 1
ATOM 5755 O O . PHE B 1 181 ? 6.164 -7.977 -5.773 1 93.88 181 PHE B O 1
ATOM 5762 N N . GLN B 1 182 ? 6.578 -9.781 -6.93 1 90.44 182 GLN B N 1
ATOM 5763 C CA . GLN B 1 182 ? 8.031 -9.695 -6.816 1 90.44 182 GLN B CA 1
ATOM 5764 C C . GLN B 1 182 ? 8.719 -10.328 -8.023 1 90.44 182 GLN B C 1
ATOM 5766 O O . GLN B 1 182 ? 8.156 -11.227 -8.664 1 90.44 182 GLN B O 1
ATOM 5771 N N . GLY B 1 183 ? 9.82 -9.781 -8.352 1 81.94 183 GLY B N 1
ATOM 5772 C CA . GLY B 1 183 ? 10.617 -10.344 -9.438 1 81.94 183 GLY B CA 1
ATOM 5773 C C . GLY B 1 183 ? 9.984 -10.148 -10.797 1 81.94 183 GLY B C 1
ATOM 5774 O O . GLY B 1 183 ? 8.93 -9.516 -10.922 1 81.94 183 GLY B O 1
ATOM 5775 N N . GLY B 1 184 ? 10.711 -10.578 -11.805 1 87 184 GLY B N 1
ATOM 5776 C CA . GLY B 1 184 ? 10.219 -10.461 -13.164 1 87 184 GLY B CA 1
ATOM 5777 C C . GLY B 1 184 ? 9.953 -9.031 -13.578 1 87 184 GLY B C 1
ATOM 5778 O O . GLY B 1 184 ? 10.789 -8.148 -13.375 1 87 184 GLY B O 1
ATOM 5779 N N . GLU B 1 185 ? 8.734 -8.875 -14.18 1 91.88 185 GLU B N 1
ATOM 5780 C CA . GLU B 1 185 ? 8.375 -7.562 -14.703 1 91.88 185 GLU B CA 1
ATOM 5781 C C . GLU B 1 185 ? 8.148 -6.562 -13.57 1 91.88 185 GLU B C 1
ATOM 5783 O O . GLU B 1 185 ? 8.172 -5.352 -13.797 1 91.88 185 GLU B O 1
ATOM 5788 N N . VAL B 1 186 ? 7.918 -7.109 -12.367 1 93.56 186 VAL B N 1
ATOM 5789 C CA . VAL B 1 186 ? 7.723 -6.242 -11.211 1 93.56 186 VAL B CA 1
ATOM 5790 C C . VAL B 1 186 ? 8.953 -5.363 -11.008 1 93.56 186 VAL B C 1
ATOM 5792 O O . VAL B 1 186 ? 8.844 -4.219 -10.562 1 93.56 186 VAL B O 1
ATOM 5795 N N . ALA B 1 187 ? 10.094 -5.844 -11.406 1 92.56 187 ALA B N 1
ATOM 5796 C CA . ALA B 1 187 ? 11.352 -5.121 -11.227 1 92.56 187 ALA B CA 1
ATOM 5797 C C . ALA B 1 187 ? 11.383 -3.855 -12.078 1 92.56 187 ALA B C 1
ATOM 5799 O O . ALA B 1 187 ? 12.172 -2.945 -11.828 1 92.56 187 ALA B O 1
ATOM 5800 N N . LEU B 1 188 ? 10.531 -3.822 -13.102 1 94.31 188 LEU B N 1
ATOM 5801 C CA . LEU B 1 188 ? 10.5 -2.666 -13.992 1 94.31 188 LEU B CA 1
ATOM 5802 C C . LEU B 1 188 ? 9.422 -1.675 -13.555 1 94.31 188 LEU B C 1
ATOM 5804 O O . LEU B 1 188 ? 9.32 -0.577 -14.109 1 94.31 188 LEU B O 1
ATOM 5808 N N . THR B 1 189 ? 8.625 -2.029 -12.547 1 94.88 189 THR B N 1
ATOM 5809 C CA . THR B 1 189 ? 7.621 -1.117 -12.008 1 94.88 189 THR B CA 1
ATOM 5810 C C . THR B 1 189 ? 8.234 -0.186 -10.969 1 94.88 189 THR B C 1
ATOM 5812 O O . THR B 1 189 ? 9.453 -0.2 -10.758 1 94.88 189 THR B O 1
ATOM 5815 N N . SER B 1 190 ? 7.383 0.634 -10.359 1 91.25 190 SER B N 1
ATOM 5816 C CA . SER B 1 190 ? 7.887 1.558 -9.344 1 91.25 190 SER B CA 1
ATOM 5817 C C . SER B 1 190 ? 7.973 0.886 -7.98 1 91.25 190 SER B C 1
ATOM 5819 O O . SER B 1 190 ? 8.336 1.525 -6.992 1 91.25 190 SER B O 1
ATOM 5821 N N . ASN B 1 191 ? 7.688 -0.387 -7.941 1 93 191 ASN B N 1
ATOM 5822 C CA . ASN B 1 191 ? 7.754 -1.126 -6.688 1 93 191 ASN B CA 1
ATOM 5823 C C . ASN B 1 191 ? 9.141 -1.706 -6.449 1 93 191 ASN B C 1
ATOM 5825 O O . ASN B 1 191 ? 9.57 -2.623 -7.156 1 93 191 ASN B O 1
ATOM 5829 N N . PHE B 1 192 ? 9.727 -1.152 -5.461 1 89.94 192 PHE B N 1
ATOM 5830 C CA . PHE B 1 192 ? 11.055 -1.64 -5.105 1 89.94 192 PHE B CA 1
ATOM 5831 C C . PHE B 1 192 ? 10.969 -2.793 -4.113 1 89.94 192 PHE B C 1
ATOM 5833 O O . PHE B 1 192 ? 10.445 -2.625 -3.008 1 89.94 192 PHE B O 1
ATOM 5840 N N . ASN B 1 193 ? 11.453 -3.939 -4.586 1 93.25 193 ASN B N 1
ATOM 5841 C CA . ASN B 1 193 ? 11.578 -5.082 -3.688 1 93.25 193 ASN B CA 1
ATOM 5842 C C . ASN B 1 193 ? 12.969 -5.145 -3.055 1 93.25 193 ASN B C 1
ATOM 5844 O O . ASN B 1 193 ? 13.922 -5.602 -3.688 1 93.25 193 ASN B O 1
ATOM 5848 N N . ASN B 1 194 ? 13.031 -4.773 -1.806 1 93.56 194 ASN B N 1
ATOM 5849 C CA . ASN B 1 194 ? 14.305 -4.793 -1.084 1 93.56 194 ASN B CA 1
ATOM 5850 C C . ASN B 1 194 ? 14.82 -6.215 -0.896 1 93.56 194 ASN B C 1
ATOM 5852 O O . ASN B 1 194 ? 14.195 -7.02 -0.2 1 93.56 194 ASN B O 1
ATOM 5856 N N . PRO B 1 195 ? 15.977 -6.488 -1.425 1 95.19 195 PRO B N 1
ATOM 5857 C CA . PRO B 1 195 ? 16.469 -7.863 -1.361 1 95.19 195 PRO B CA 1
ATOM 5858 C C . PRO B 1 195 ? 16.766 -8.32 0.065 1 95.19 195 PRO B C 1
ATOM 5860 O O . PRO B 1 195 ? 16.953 -9.516 0.312 1 95.19 195 PRO B O 1
ATOM 5863 N N . ALA B 1 196 ? 16.844 -7.402 0.958 1 96.12 196 ALA B N 1
ATOM 5864 C CA . ALA B 1 196 ? 17.141 -7.77 2.34 1 96.12 196 ALA B CA 1
ATOM 5865 C C . ALA B 1 196 ? 15.906 -8.375 3.018 1 96.12 196 ALA B C 1
ATOM 5867 O O . ALA B 1 196 ? 16.031 -9.102 4.008 1 96.12 196 ALA B O 1
ATOM 5868 N N . ILE B 1 197 ? 14.742 -8.086 2.469 1 95 197 ILE B N 1
ATOM 5869 C CA . ILE B 1 197 ? 13.562 -8.469 3.24 1 95 197 ILE B CA 1
ATOM 5870 C C . ILE B 1 197 ? 12.539 -9.133 2.322 1 95 197 ILE B C 1
ATOM 5872 O O . ILE B 1 197 ? 11.562 -9.719 2.795 1 95 197 ILE B O 1
ATOM 5876 N N . VAL B 1 198 ? 12.727 -9.062 1.005 1 95.88 198 VAL B N 1
ATOM 5877 C CA . VAL B 1 198 ? 11.805 -9.68 0.05 1 95.88 198 VAL B CA 1
ATOM 5878 C C . VAL B 1 198 ? 12.539 -10.766 -0.737 1 95.88 198 VAL B C 1
ATOM 5880 O O . VAL B 1 198 ? 13.391 -10.461 -1.576 1 95.88 198 VAL B O 1
ATOM 5883 N N . PRO B 1 199 ? 12.188 -11.977 -0.504 1 94.88 199 PRO B N 1
ATOM 5884 C CA . PRO B 1 199 ? 12.773 -13.031 -1.338 1 94.88 199 PRO B CA 1
ATOM 5885 C C . PRO B 1 199 ? 12.398 -12.891 -2.812 1 94.88 199 PRO B C 1
ATOM 5887 O O . PRO B 1 199 ? 11.234 -12.656 -3.137 1 94.88 199 PRO B O 1
ATOM 5890 N N . THR B 1 200 ? 13.391 -13 -3.65 1 93 200 THR B N 1
ATOM 5891 C CA . THR B 1 200 ? 13.117 -12.867 -5.078 1 93 200 THR B CA 1
ATOM 5892 C C . THR B 1 200 ? 12.625 -14.195 -5.66 1 93 200 THR B C 1
ATOM 5894 O O . THR B 1 200 ? 12.555 -15.195 -4.949 1 93 200 THR B O 1
ATOM 5897 N N . PHE B 1 201 ? 12.242 -14.156 -6.922 1 87.38 201 PHE B N 1
ATOM 5898 C CA . PHE B 1 201 ? 11.727 -15.336 -7.602 1 87.38 201 PHE B CA 1
ATOM 5899 C C . PHE B 1 201 ? 12.758 -16.469 -7.598 1 87.38 201 PHE B C 1
ATOM 5901 O O . PHE B 1 201 ? 13.945 -16.219 -7.797 1 87.38 201 PHE B O 1
ATOM 5908 N N . PHE B 1 202 ? 12.305 -17.641 -7.262 1 84.44 202 PHE B N 1
ATOM 5909 C CA . PHE B 1 202 ? 13.07 -18.875 -7.359 1 84.44 202 PHE B CA 1
ATOM 5910 C C . PHE B 1 202 ? 14.148 -18.938 -6.281 1 84.44 202 PHE B C 1
ATOM 5912 O O . PHE B 1 202 ? 15.133 -19.672 -6.414 1 84.44 202 PHE B O 1
ATOM 5919 N N . SER B 1 203 ? 13.984 -18.125 -5.297 1 89.81 203 SER B N 1
ATOM 5920 C CA . SER B 1 203 ? 15 -18.125 -4.25 1 89.81 203 SER B CA 1
ATOM 5921 C C . SER B 1 203 ? 14.719 -19.219 -3.223 1 89.81 203 SER B C 1
ATOM 5923 O O . SER B 1 203 ? 15.641 -19.703 -2.557 1 89.81 203 SER B O 1
ATOM 5925 N N . ALA B 1 204 ? 13.523 -19.609 -3.068 1 90.88 204 ALA B N 1
ATOM 5926 C CA . ALA B 1 204 ? 13.102 -20.562 -2.047 1 90.88 204 ALA B CA 1
ATOM 5927 C C . ALA B 1 204 ? 13.531 -20.094 -0.656 1 90.88 204 ALA B C 1
ATOM 5929 O O . ALA B 1 204 ? 13.875 -20.922 0.197 1 90.88 204 ALA B O 1
ATOM 5930 N N . LEU B 1 205 ? 13.609 -18.797 -0.456 1 93.75 205 LEU B N 1
ATOM 5931 C CA . LEU B 1 205 ? 14.031 -18.219 0.82 1 93.75 205 LEU B CA 1
ATOM 5932 C C . LEU B 1 205 ? 12.828 -17.703 1.607 1 93.75 205 LEU B C 1
ATOM 5934 O O . LEU B 1 205 ? 11.758 -17.484 1.037 1 93.75 205 LEU B O 1
ATOM 5938 N N . GLY B 1 206 ? 13.047 -17.641 2.938 1 92.88 206 GLY B N 1
ATOM 5939 C CA . GLY B 1 206 ? 12.094 -16.969 3.809 1 92.88 206 GLY B CA 1
ATOM 5940 C C . GLY B 1 206 ? 12.367 -15.484 3.955 1 92.88 206 GLY B C 1
ATOM 5941 O O . GLY B 1 206 ? 13.297 -14.961 3.348 1 92.88 206 GLY B O 1
ATOM 5942 N N . ILE B 1 207 ? 11.547 -14.844 4.781 1 90.94 207 ILE B N 1
ATOM 5943 C CA . ILE B 1 207 ? 11.609 -13.391 4.902 1 90.94 207 ILE B CA 1
ATOM 5944 C C . ILE B 1 207 ? 12.758 -13 5.836 1 90.94 207 ILE B C 1
ATOM 5946 O O . ILE B 1 207 ? 13.258 -11.875 5.773 1 90.94 207 ILE B O 1
ATOM 5950 N N . ARG B 1 208 ? 13.117 -13.82 6.785 1 94.56 208 ARG B N 1
ATOM 5951 C CA . ARG B 1 208 ? 14.273 -13.562 7.637 1 94.56 208 ARG B CA 1
ATOM 5952 C C . ARG B 1 208 ? 15.508 -14.297 7.117 1 94.56 208 ARG B C 1
ATOM 5954 O O . ARG B 1 208 ? 15.641 -15.508 7.312 1 94.56 208 ARG B O 1
ATOM 5961 N N . MET B 1 209 ? 16.391 -13.547 6.574 1 97.12 209 MET B N 1
ATOM 5962 C CA . MET B 1 209 ? 17.562 -14.117 5.922 1 97.12 209 MET B CA 1
ATOM 5963 C C . MET B 1 209 ? 18.828 -13.844 6.734 1 97.12 209 MET B C 1
ATOM 5965 O O . MET B 1 209 ? 18.984 -12.75 7.281 1 97.12 209 MET B O 1
ATOM 5969 N N . ASN B 1 210 ? 19.719 -14.859 6.844 1 97.06 210 ASN B N 1
ATOM 5970 C CA . ASN B 1 210 ? 21.062 -14.594 7.363 1 97.06 210 ASN B CA 1
ATOM 5971 C C . ASN B 1 210 ? 21.953 -13.961 6.301 1 97.06 210 ASN B C 1
ATOM 5973 O O . ASN B 1 210 ? 21.5 -13.664 5.195 1 97.06 210 ASN B O 1
ATOM 5977 N N . PHE B 1 211 ? 23.234 -13.719 6.66 1 97.62 211 PHE B N 1
ATOM 5978 C CA . PHE B 1 211 ? 24.125 -12.984 5.77 1 97.62 211 PHE B CA 1
ATOM 5979 C C . PHE B 1 211 ? 24.281 -13.703 4.438 1 97.62 211 PHE B C 1
ATOM 5981 O O . PHE B 1 211 ? 24.188 -13.086 3.375 1 97.62 211 PHE B O 1
ATOM 5988 N N . LEU B 1 212 ? 24.516 -14.977 4.441 1 97.94 212 LEU B N 1
ATOM 5989 C CA . LEU B 1 212 ? 24.719 -15.742 3.219 1 97.94 212 LEU B CA 1
ATOM 5990 C C . LEU B 1 212 ? 23.453 -15.812 2.385 1 97.94 212 LEU B C 1
ATOM 5992 O O . LEU B 1 212 ? 23.5 -15.742 1.155 1 97.94 212 LEU B O 1
ATOM 5996 N N . GLU B 1 213 ? 22.312 -15.914 3.018 1 97.88 213 GLU B N 1
ATOM 5997 C CA . GLU B 1 213 ? 21.031 -15.938 2.324 1 97.88 213 GLU B CA 1
ATOM 5998 C C . GLU B 1 213 ? 20.734 -14.594 1.668 1 97.88 213 GLU B C 1
ATOM 6000 O O . GLU B 1 213 ? 20.234 -14.539 0.539 1 97.88 213 GLU B O 1
ATOM 6005 N N . ARG B 1 214 ? 20.969 -13.531 2.393 1 97.88 214 ARG B N 1
ATOM 6006 C CA . ARG B 1 214 ? 20.781 -12.203 1.819 1 97.88 214 ARG B CA 1
ATOM 6007 C C . ARG B 1 214 ? 21.688 -12 0.609 1 97.88 214 ARG B C 1
ATOM 6009 O O . ARG B 1 214 ? 21.281 -11.375 -0.376 1 97.88 214 ARG B O 1
ATOM 6016 N N . THR B 1 215 ? 22.938 -12.508 0.755 1 97.94 215 THR B N 1
ATOM 6017 C CA . THR B 1 215 ? 23.859 -12.422 -0.367 1 97.94 215 THR B CA 1
ATOM 6018 C C . THR B 1 215 ? 23.312 -13.18 -1.576 1 97.94 215 THR B C 1
ATOM 6020 O O . THR B 1 215 ? 23.312 -12.656 -2.693 1 97.94 215 THR B O 1
ATOM 6023 N N . TYR B 1 216 ? 22.891 -14.359 -1.308 1 97.5 216 TYR B N 1
ATOM 6024 C CA . TYR B 1 216 ? 22.312 -15.18 -2.363 1 97.5 216 TYR B CA 1
ATOM 6025 C C . TYR B 1 216 ? 21.109 -14.477 -3.002 1 97.5 216 TYR B C 1
ATOM 6027 O O . TYR B 1 216 ? 21.031 -14.383 -4.227 1 97.5 216 TYR B O 1
ATOM 6035 N N . ASN B 1 217 ? 20.234 -14.008 -2.193 1 97 217 ASN B N 1
ATOM 6036 C CA . ASN B 1 217 ? 19.047 -13.32 -2.686 1 97 217 ASN B CA 1
ATOM 6037 C C . ASN B 1 217 ? 19.406 -12.07 -3.49 1 97 217 ASN B C 1
ATOM 6039 O O . ASN B 1 217 ? 18.781 -11.789 -4.516 1 97 217 ASN B O 1
ATOM 6043 N N . PHE B 1 218 ? 20.375 -11.344 -2.988 1 96.94 218 PHE B N 1
ATOM 6044 C CA . PHE B 1 218 ? 20.828 -10.133 -3.658 1 96.94 218 PHE B CA 1
ATOM 6045 C C . PHE B 1 218 ? 21.359 -10.453 -5.051 1 96.94 218 PHE B C 1
ATOM 6047 O O . PHE B 1 218 ? 20.969 -9.82 -6.031 1 96.94 218 PHE B O 1
ATOM 6054 N N . VAL B 1 219 ? 22.203 -11.398 -5.137 1 96.19 219 VAL B N 1
ATOM 6055 C CA . VAL B 1 219 ? 22.812 -11.781 -6.406 1 96.19 219 VAL B CA 1
ATOM 6056 C C . VAL B 1 219 ? 21.75 -12.312 -7.359 1 96.19 219 VAL B C 1
ATOM 6058 O O . VAL B 1 219 ? 21.719 -11.961 -8.539 1 96.19 219 VAL B O 1
ATOM 6061 N N . LEU B 1 220 ? 20.891 -13.172 -6.844 1 93.94 220 LEU B N 1
ATOM 6062 C CA . LEU B 1 220 ? 19.812 -13.734 -7.668 1 93.94 220 LEU B CA 1
ATOM 6063 C C . LEU B 1 220 ? 18.906 -12.625 -8.203 1 93.94 220 LEU B C 1
ATOM 6065 O O . LEU B 1 220 ? 18.469 -12.68 -9.352 1 93.94 220 LEU B O 1
ATOM 6069 N N . SER B 1 221 ? 18.625 -11.672 -7.375 1 94.31 221 SER B N 1
ATOM 6070 C CA . SER B 1 221 ? 17.797 -10.547 -7.805 1 94.31 221 SER B CA 1
ATOM 6071 C C . SER B 1 221 ? 18.453 -9.773 -8.938 1 94.31 221 SER B C 1
ATOM 6073 O O . SER B 1 221 ? 17.781 -9.312 -9.859 1 94.31 221 SER B O 1
ATOM 6075 N N . MET B 1 222 ? 19.75 -9.641 -8.891 1 92.88 222 MET B N 1
ATOM 6076 C CA . MET B 1 222 ? 20.484 -8.953 -9.953 1 92.88 222 MET B CA 1
ATOM 6077 C C . MET B 1 222 ? 20.438 -9.758 -11.25 1 92.88 222 MET B C 1
ATOM 6079 O O . MET B 1 222 ? 20.281 -9.188 -12.336 1 92.88 222 MET B O 1
ATOM 6083 N N . ILE B 1 223 ? 20.562 -11.016 -11.102 1 90.5 223 ILE B N 1
ATOM 6084 C CA . ILE B 1 223 ? 20.5 -11.891 -12.266 1 90.5 223 ILE B CA 1
ATOM 6085 C C . ILE B 1 223 ? 19.125 -11.789 -12.914 1 90.5 223 ILE B C 1
ATOM 6087 O O . ILE B 1 223 ? 19.016 -11.648 -14.141 1 90.5 223 ILE B O 1
ATOM 6091 N N . HIS B 1 224 ? 18.141 -11.875 -12.094 1 89.88 224 HIS B N 1
ATOM 6092 C CA . HIS B 1 224 ? 16.766 -11.758 -12.602 1 89.88 224 HIS B CA 1
ATOM 6093 C C . HIS B 1 224 ? 16.547 -10.422 -13.297 1 89.88 224 HIS B C 1
ATOM 6095 O O . HIS B 1 224 ? 15.867 -10.352 -14.32 1 89.88 224 HIS B O 1
ATOM 6101 N N . TYR B 1 225 ? 17.016 -9.391 -12.727 1 91.94 225 TYR B N 1
ATOM 6102 C CA . TYR B 1 225 ? 16.922 -8.078 -13.359 1 91.94 225 TYR B CA 1
ATOM 6103 C C . TYR B 1 225 ? 17.578 -8.078 -14.734 1 91.94 225 TYR B C 1
ATOM 6105 O O . TYR B 1 225 ? 17.047 -7.52 -15.688 1 91.94 225 TYR B O 1
ATOM 6113 N N . GLY B 1 226 ? 18.766 -8.688 -14.805 1 90.69 226 GLY B N 1
ATOM 6114 C CA . GLY B 1 226 ? 19.438 -8.82 -16.094 1 90.69 226 GLY B CA 1
ATOM 6115 C C . GLY B 1 226 ? 18.609 -9.555 -17.125 1 90.69 226 GLY B C 1
ATOM 6116 O O . GLY B 1 226 ? 18.562 -9.156 -18.281 1 90.69 226 GLY B O 1
ATOM 6117 N N . PHE B 1 227 ? 17.938 -10.602 -16.703 1 88.75 227 PHE B N 1
ATOM 6118 C CA . PHE B 1 227 ? 17.062 -11.359 -17.594 1 88.75 227 PHE B CA 1
ATOM 6119 C C . PHE B 1 227 ? 15.898 -10.492 -18.062 1 88.75 227 PHE B C 1
ATOM 6121 O O . PHE B 1 227 ? 15.516 -10.547 -19.234 1 88.75 227 PHE B O 1
ATOM 6128 N N . GLU B 1 228 ? 15.344 -9.742 -17.156 1 91.31 228 GLU B N 1
ATOM 6129 C CA . GLU B 1 228 ? 14.219 -8.875 -17.5 1 91.31 228 GLU B CA 1
ATOM 6130 C C . GLU B 1 228 ? 14.625 -7.805 -18.5 1 91.31 228 GLU B C 1
ATOM 6132 O O . GLU B 1 228 ? 13.859 -7.469 -19.406 1 91.31 228 GLU B O 1
ATOM 6137 N N . VAL B 1 229 ? 15.805 -7.289 -18.344 1 91.56 229 VAL B N 1
ATOM 6138 C CA . VAL B 1 229 ? 16.297 -6.277 -19.266 1 91.56 229 VAL B CA 1
ATOM 6139 C C . VAL B 1 229 ? 16.484 -6.891 -20.656 1 91.56 229 VAL B C 1
ATOM 6141 O O . VAL B 1 229 ? 16.156 -6.27 -21.656 1 91.56 229 VAL B O 1
ATOM 6144 N N . ARG B 1 230 ? 17.016 -8.055 -20.688 1 92.38 230 ARG B N 1
ATOM 6145 C CA . ARG B 1 230 ? 17.188 -8.742 -21.969 1 92.38 230 ARG B CA 1
ATOM 6146 C C . ARG B 1 230 ? 15.844 -9 -22.641 1 92.38 230 ARG B C 1
ATOM 6148 O O . ARG B 1 230 ? 15.695 -8.789 -23.844 1 92.38 230 ARG B O 1
ATOM 6155 N N . GLN B 1 231 ? 14.938 -9.531 -21.891 1 92.5 231 GLN B N 1
ATOM 6156 C CA . GLN B 1 231 ? 13.586 -9.758 -22.406 1 92.5 231 GLN B CA 1
ATOM 6157 C C . GLN B 1 231 ? 12.969 -8.461 -22.922 1 92.5 231 GLN B C 1
ATOM 6159 O O . GLN B 1 231 ? 12.398 -8.438 -24.016 1 92.5 231 GLN B O 1
ATOM 6164 N N . ALA B 1 232 ? 13.078 -7.395 -22.172 1 94.19 232 ALA B N 1
ATOM 6165 C CA . ALA B 1 232 ? 12.555 -6.086 -22.562 1 94.19 232 ALA B CA 1
ATOM 6166 C C . ALA B 1 232 ? 13.203 -5.598 -23.844 1 94.19 232 ALA B C 1
ATOM 6168 O O . ALA B 1 232 ? 12.547 -4.969 -24.688 1 94.19 232 ALA B O 1
ATOM 6169 N N . ASN B 1 233 ? 14.477 -5.887 -24 1 94.88 233 ASN B N 1
ATOM 6170 C CA . ASN B 1 233 ? 15.188 -5.469 -25.203 1 94.88 233 ASN B CA 1
ATOM 6171 C C . ASN B 1 233 ? 14.688 -6.215 -26.438 1 94.88 233 ASN B C 1
ATOM 6173 O O . ASN B 1 233 ? 14.609 -5.641 -27.531 1 94.88 233 ASN B O 1
ATOM 6177 N N . ILE B 1 234 ? 14.414 -7.449 -26.266 1 93.81 234 ILE B N 1
ATOM 6178 C CA . ILE B 1 234 ? 13.852 -8.219 -27.359 1 93.81 234 ILE B CA 1
ATOM 6179 C C . ILE B 1 234 ? 12.516 -7.613 -27.781 1 93.81 234 ILE B C 1
ATOM 6181 O O . ILE B 1 234 ? 12.297 -7.359 -28.969 1 93.81 234 ILE B O 1
ATOM 6185 N N . ALA B 1 235 ? 11.648 -7.379 -26.859 1 96.38 235 ALA B N 1
ATOM 6186 C CA . ALA B 1 235 ? 10.352 -6.762 -27.141 1 96.38 235 ALA B CA 1
ATOM 6187 C C . ALA B 1 235 ? 10.539 -5.375 -27.766 1 96.38 235 ALA B C 1
ATOM 6189 O O . ALA B 1 235 ? 9.789 -4.984 -28.656 1 96.38 235 ALA B O 1
ATOM 6190 N N . GLN B 1 236 ? 11.539 -4.645 -27.219 1 97.69 236 GLN B N 1
ATOM 6191 C CA . GLN B 1 236 ? 11.812 -3.295 -27.688 1 97.69 236 GLN B CA 1
ATOM 6192 C C . GLN B 1 236 ? 12.078 -3.289 -29.203 1 97.69 236 GLN B C 1
ATOM 6194 O O . GLN B 1 236 ? 11.695 -2.352 -29.891 1 97.69 236 GLN B O 1
ATOM 6199 N N . GLY B 1 237 ? 12.773 -4.266 -29.703 1 96.88 237 GLY B N 1
ATOM 6200 C CA . GLY B 1 237 ? 13.023 -4.363 -31.125 1 96.88 237 GLY B CA 1
ATOM 6201 C C . GLY B 1 237 ? 11.75 -4.371 -31.953 1 96.88 237 GLY B C 1
ATOM 6202 O O . GLY B 1 237 ? 11.633 -3.627 -32.938 1 96.88 237 GLY B O 1
ATOM 6203 N N . PHE B 1 238 ? 10.789 -5.203 -31.547 1 97.06 238 PHE B N 1
ATOM 6204 C CA . PHE B 1 238 ? 9.516 -5.285 -32.25 1 97.06 238 PHE B CA 1
ATOM 6205 C C . PHE B 1 238 ? 8.719 -3.992 -32.062 1 97.06 238 PHE B C 1
ATOM 6207 O O . PHE B 1 238 ? 8.102 -3.506 -33.031 1 97.06 238 PHE B O 1
ATOM 6214 N N . ILE B 1 239 ? 8.727 -3.424 -30.891 1 98.44 239 ILE B N 1
ATOM 6215 C CA . ILE B 1 239 ? 7.938 -2.246 -30.547 1 98.44 239 ILE B CA 1
ATOM 6216 C C . ILE B 1 239 ? 8.453 -1.037 -31.328 1 98.44 239 ILE B C 1
ATOM 6218 O O . ILE B 1 239 ? 7.672 -0.247 -31.844 1 98.44 239 ILE B O 1
ATOM 6222 N N . SER B 1 240 ? 9.773 -0.893 -31.406 1 98 240 SER B N 1
ATOM 6223 C CA . SER B 1 240 ? 10.367 0.234 -32.125 1 98 240 SER B CA 1
ATOM 6224 C C . SER B 1 240 ? 10 0.2 -33.594 1 98 240 SER B C 1
ATOM 6226 O O . SER B 1 240 ? 9.875 1.248 -34.25 1 98 240 SER B O 1
ATOM 6228 N N . GLU B 1 241 ? 9.828 -0.937 -34.094 1 97.38 241 GLU B N 1
ATOM 6229 C CA . GLU B 1 241 ? 9.469 -1.094 -35.5 1 97.38 241 GLU B CA 1
ATOM 6230 C C . GLU B 1 241 ? 7.992 -0.771 -35.719 1 97.38 241 GLU B C 1
ATOM 6232 O O . GLU B 1 241 ? 7.648 -0.029 -36.656 1 97.38 241 GLU B O 1
ATOM 6237 N N . ARG B 1 242 ? 7.172 -1.297 -34.906 1 97 242 ARG B N 1
ATOM 6238 C CA . ARG B 1 242 ? 5.73 -1.185 -35.094 1 97 242 ARG B CA 1
ATOM 6239 C C . ARG B 1 242 ? 5.203 0.144 -34.562 1 97 242 ARG B C 1
ATOM 6241 O O . ARG B 1 242 ? 4.281 0.726 -35.156 1 97 242 ARG B O 1
ATOM 6248 N N . PHE B 1 243 ? 5.715 0.558 -33.406 1 97.56 243 PHE B N 1
ATOM 6249 C CA . PHE B 1 243 ? 5.277 1.776 -32.719 1 97.56 243 PHE B CA 1
ATOM 6250 C C . PHE B 1 243 ? 6.473 2.631 -32.312 1 97.56 243 PHE B C 1
ATOM 6252 O O . PHE B 1 243 ? 6.742 2.807 -31.125 1 97.56 243 PHE B O 1
ATOM 6259 N N . PRO B 1 244 ? 7.066 3.334 -33.219 1 96.94 244 PRO B N 1
ATOM 6260 C CA . PRO B 1 244 ? 8.312 4.051 -32.969 1 96.94 244 PRO B CA 1
ATOM 6261 C C . PRO B 1 244 ? 8.133 5.227 -32 1 96.94 244 PRO B C 1
ATOM 6263 O O . PRO B 1 244 ? 9.102 5.684 -31.391 1 96.94 244 PRO B O 1
ATOM 6266 N N . ASP B 1 245 ? 6.945 5.691 -31.75 1 97.19 245 ASP B N 1
ATOM 6267 C CA . ASP B 1 245 ? 6.719 6.887 -30.938 1 97.19 245 ASP B CA 1
ATOM 6268 C C . ASP B 1 245 ? 6.52 6.527 -29.469 1 97.19 245 ASP B C 1
ATOM 6270 O O . ASP B 1 245 ? 6.477 7.41 -28.609 1 97.19 245 ASP B O 1
ATOM 6274 N N . LEU B 1 246 ? 6.426 5.301 -29.172 1 97.81 246 LEU B N 1
ATOM 6275 C CA . LEU B 1 246 ? 6.219 4.891 -27.797 1 97.81 246 LEU B CA 1
ATOM 6276 C C . LEU B 1 246 ? 7.512 4.988 -26.984 1 97.81 246 LEU B C 1
ATOM 6278 O O . LEU B 1 246 ? 8.602 4.848 -27.547 1 97.81 246 LEU B O 1
ATOM 6282 N N . PRO B 1 247 ? 7.375 5.285 -25.641 1 97 247 PRO B N 1
ATOM 6283 C CA . PRO B 1 247 ? 8.57 5.285 -24.797 1 97 247 PRO B CA 1
ATOM 6284 C C . PRO B 1 247 ? 9.227 3.908 -24.703 1 97 247 PRO B C 1
ATOM 6286 O O . PRO B 1 247 ? 8.633 2.908 -25.125 1 97 247 PRO B O 1
ATOM 6289 N N . PRO B 1 248 ? 10.477 3.889 -24.188 1 97.19 248 PRO B N 1
ATOM 6290 C CA . PRO B 1 248 ? 11.117 2.59 -23.984 1 97.19 248 PRO B CA 1
ATOM 6291 C C . PRO B 1 248 ? 10.297 1.663 -23.094 1 97.19 248 PRO B C 1
ATOM 6293 O O . PRO B 1 248 ? 9.539 2.133 -22.234 1 97.19 248 PRO B O 1
ATOM 6296 N N . VAL B 1 249 ? 10.523 0.329 -23.281 1 97.12 249 VAL B N 1
ATOM 6297 C CA . VAL B 1 249 ? 9.75 -0.702 -22.594 1 97.12 249 VAL B CA 1
ATOM 6298 C C . VAL B 1 249 ? 9.812 -0.481 -21.094 1 97.12 249 VAL B C 1
ATOM 6300 O O . VAL B 1 249 ? 8.797 -0.578 -20.391 1 97.12 249 VAL B O 1
ATOM 6303 N N . GLY B 1 250 ? 11 -0.194 -20.594 1 95.5 250 GLY B N 1
ATOM 6304 C CA . GLY B 1 250 ? 11.148 0.027 -19.156 1 95.5 250 GLY B CA 1
ATOM 6305 C C . GLY B 1 250 ? 10.258 1.139 -18.625 1 95.5 250 GLY B C 1
ATOM 6306 O O . GLY B 1 250 ? 9.641 0.995 -17.578 1 95.5 250 GLY B O 1
ATOM 6307 N N . GLN B 1 251 ? 10.195 2.211 -19.359 1 96.06 251 GLN B N 1
ATOM 6308 C CA . GLN B 1 251 ? 9.359 3.338 -18.953 1 96.06 251 GLN B CA 1
ATOM 6309 C C . GLN B 1 251 ? 7.879 3.006 -19.078 1 96.06 251 GLN B C 1
ATOM 6311 O O . GLN B 1 251 ? 7.07 3.414 -18.25 1 96.06 251 GLN B O 1
ATOM 6316 N N . MET B 1 252 ? 7.535 2.281 -20.109 1 97.12 252 MET B N 1
ATOM 6317 C CA . MET B 1 252 ? 6.137 1.92 -20.312 1 97.12 252 MET B CA 1
ATOM 6318 C C . MET B 1 252 ? 5.613 1.085 -19.156 1 97.12 252 MET B C 1
ATOM 6320 O O . MET B 1 252 ? 4.504 1.311 -18.672 1 97.12 252 MET B O 1
ATOM 6324 N N . ILE B 1 253 ? 6.402 0.135 -18.734 1 97.06 253 ILE B N 1
ATOM 6325 C CA . ILE B 1 253 ? 5.992 -0.73 -17.625 1 97.06 253 ILE B CA 1
ATOM 6326 C C . ILE B 1 253 ? 5.961 0.068 -16.328 1 97.06 253 ILE B C 1
ATOM 6328 O O . ILE B 1 253 ? 5.031 -0.069 -15.531 1 97.06 253 ILE B O 1
ATOM 6332 N N . HIS B 1 254 ? 6.953 0.938 -16.172 1 96.31 254 HIS B N 1
ATOM 6333 C CA . HIS B 1 254 ? 7.035 1.779 -14.984 1 96.31 254 HIS B CA 1
ATOM 6334 C C . HIS B 1 254 ? 5.805 2.674 -14.852 1 96.31 254 HIS B C 1
ATOM 6336 O O . HIS B 1 254 ? 5.32 2.916 -13.75 1 96.31 254 HIS B O 1
ATOM 6342 N N . ASP B 1 255 ? 5.289 3.113 -15.984 1 95.62 255 ASP B N 1
ATOM 6343 C CA . ASP B 1 255 ? 4.254 4.141 -16 1 95.62 255 ASP B CA 1
ATOM 6344 C C . ASP B 1 255 ? 2.867 3.523 -16.156 1 95.62 255 ASP B C 1
ATOM 6346 O O . ASP B 1 255 ? 1.908 4.215 -16.5 1 95.62 255 ASP B O 1
ATOM 6350 N N . LEU B 1 256 ? 2.758 2.287 -15.938 1 97.38 256 LEU B N 1
ATOM 6351 C CA . LEU B 1 256 ? 1.453 1.641 -16.031 1 97.38 256 LEU B CA 1
ATOM 6352 C C . LEU B 1 256 ? 0.475 2.23 -15.031 1 97.38 256 LEU B C 1
ATOM 6354 O O . LEU B 1 256 ? 0.88 2.678 -13.953 1 97.38 256 LEU B O 1
ATOM 6358 N N . ASP B 1 257 ? -0.828 2.176 -15.344 1 98 257 ASP B N 1
ATOM 6359 C CA . ASP B 1 257 ? -1.836 2.895 -14.57 1 98 257 ASP B CA 1
ATOM 6360 C C . ASP B 1 257 ? -2.152 2.166 -13.273 1 98 257 ASP B C 1
ATOM 6362 O O . ASP B 1 257 ? -2.262 2.793 -12.211 1 98 257 ASP B O 1
ATOM 6366 N N . MET B 1 258 ? -2.346 0.877 -13.367 1 98.12 258 MET B N 1
ATOM 6367 C CA . MET B 1 258 ? -2.664 0.108 -12.164 1 98.12 258 MET B CA 1
ATOM 6368 C C . MET B 1 258 ? -2.178 -1.332 -12.297 1 98.12 258 MET B C 1
ATOM 6370 O O . MET B 1 258 ? -2.059 -1.852 -13.406 1 98.12 258 MET B O 1
ATOM 6374 N N . HIS B 1 259 ? -1.862 -1.928 -11.188 1 98.12 259 HIS B N 1
ATOM 6375 C CA . HIS B 1 259 ? -1.486 -3.336 -11.117 1 98.12 259 HIS B CA 1
ATOM 6376 C C . HIS B 1 259 ? -2.455 -4.125 -10.25 1 98.12 259 HIS B C 1
ATOM 6378 O O . HIS B 1 259 ? -2.633 -3.812 -9.07 1 98.12 259 HIS B O 1
ATOM 6384 N N . PHE B 1 260 ? -3.066 -5.152 -10.844 1 98.31 260 PHE B N 1
ATOM 6385 C CA . PHE B 1 260 ? -3.852 -6.109 -10.07 1 98.31 260 PHE B CA 1
ATOM 6386 C C . PHE B 1 260 ? -3.004 -7.312 -9.68 1 98.31 260 PHE B C 1
ATOM 6388 O O . PHE B 1 260 ? -2.539 -8.062 -10.539 1 98.31 260 PHE B O 1
ATOM 6395 N N . VAL B 1 261 ? -2.785 -7.426 -8.438 1 98 261 VAL B N 1
ATOM 6396 C CA . VAL B 1 261 ? -2.162 -8.641 -7.93 1 98 261 VAL B CA 1
ATOM 6397 C C . VAL B 1 261 ? -3.242 -9.633 -7.488 1 98 261 VAL B C 1
ATOM 6399 O O . VAL B 1 261 ? -3.982 -9.367 -6.539 1 98 261 VAL B O 1
ATOM 6402 N N . ASN B 1 262 ? -3.354 -10.75 -8.172 1 97.81 262 ASN B N 1
ATOM 6403 C CA . ASN B 1 262 ? -4.48 -11.656 -8.008 1 97.81 262 ASN B CA 1
ATOM 6404 C C . ASN B 1 262 ? -4.246 -12.633 -6.859 1 97.81 262 ASN B C 1
ATOM 6406 O O . ASN B 1 262 ? -4.367 -13.852 -7.035 1 97.81 262 ASN B O 1
ATOM 6410 N N . THR B 1 263 ? -3.895 -12.156 -5.738 1 96 263 THR B N 1
ATOM 6411 C CA . THR B 1 263 ? -3.74 -12.852 -4.469 1 96 263 THR B CA 1
ATOM 6412 C C . THR B 1 263 ? -3.814 -11.875 -3.299 1 96 263 THR B C 1
ATOM 6414 O O . THR B 1 263 ? -4.281 -10.742 -3.457 1 96 263 THR B O 1
ATOM 6417 N N . ASP B 1 264 ? -3.561 -12.328 -2.096 1 96.38 264 ASP B N 1
ATOM 6418 C CA . ASP B 1 264 ? -3.57 -11.5 -0.891 1 96.38 264 ASP B CA 1
ATOM 6419 C C . ASP B 1 264 ? -2.404 -11.859 0.028 1 96.38 264 ASP B C 1
ATOM 6421 O O . ASP B 1 264 ? -1.675 -12.812 -0.229 1 96.38 264 ASP B O 1
ATOM 6425 N N . PHE B 1 265 ? -2.254 -11.086 1.033 1 96.31 265 PHE B N 1
ATOM 6426 C CA . PHE B 1 265 ? -1.089 -11.234 1.898 1 96.31 265 PHE B CA 1
ATOM 6427 C C . PHE B 1 265 ? -1.259 -12.422 2.84 1 96.31 265 PHE B C 1
ATOM 6429 O O . PHE B 1 265 ? -0.307 -12.828 3.506 1 96.31 265 PHE B O 1
ATOM 6436 N N . TYR B 1 266 ? -2.422 -13.062 2.791 1 96.44 266 TYR B N 1
ATOM 6437 C CA . TYR B 1 266 ? -2.633 -14.281 3.566 1 96.44 266 TYR B CA 1
ATOM 6438 C C . TYR B 1 266 ? -1.742 -15.414 3.061 1 96.44 266 TYR B C 1
ATOM 6440 O O . TYR B 1 266 ? -1.45 -16.359 3.797 1 96.44 266 TYR B O 1
ATOM 6448 N N . VAL B 1 267 ? -1.324 -15.281 1.774 1 97 267 VAL B N 1
ATOM 6449 C CA . VAL B 1 267 ? -0.471 -16.328 1.213 1 97 267 VAL B CA 1
ATOM 6450 C C . VAL B 1 267 ? 0.744 -15.688 0.539 1 97 267 VAL B C 1
ATOM 6452 O O . VAL B 1 267 ? 1.386 -16.312 -0.31 1 97 267 VAL B O 1
ATOM 6455 N N . ASP B 1 268 ? 0.963 -14.43 0.811 1 95.69 268 ASP B N 1
ATOM 6456 C CA . ASP B 1 268 ? 2.109 -13.711 0.263 1 95.69 268 ASP B CA 1
ATOM 6457 C C . ASP B 1 268 ? 2.902 -13.023 1.37 1 95.69 268 ASP B C 1
ATOM 6459 O O . ASP B 1 268 ? 2.479 -13.008 2.527 1 95.69 268 ASP B O 1
ATOM 6463 N N . THR B 1 269 ? 4.066 -12.57 1.019 1 93.38 269 THR B N 1
ATOM 6464 C CA . THR B 1 269 ? 4.93 -11.844 1.947 1 93.38 269 THR B CA 1
ATOM 6465 C C . THR B 1 269 ? 4.609 -10.352 1.933 1 93.38 269 THR B C 1
ATOM 6467 O O . THR B 1 269 ? 4.418 -9.766 0.866 1 93.38 269 THR B O 1
ATOM 6470 N N . PRO B 1 270 ? 4.562 -9.797 3.184 1 95.19 270 PRO B N 1
ATOM 6471 C CA . PRO B 1 270 ? 4.324 -8.352 3.209 1 95.19 270 PRO B CA 1
ATOM 6472 C C . PRO B 1 270 ? 5.484 -7.555 2.621 1 95.19 270 PRO B C 1
ATOM 6474 O O . PRO B 1 270 ? 6.648 -7.883 2.855 1 95.19 270 PRO B O 1
ATOM 6477 N N . LYS B 1 271 ? 5.168 -6.613 1.84 1 94.81 271 LYS B N 1
ATOM 6478 C CA . LYS B 1 271 ? 6.152 -5.727 1.229 1 94.81 271 LYS B CA 1
ATOM 6479 C C . LYS B 1 271 ? 5.535 -4.367 0.9 1 94.81 271 LYS B C 1
ATOM 6481 O O . LYS B 1 271 ? 4.312 -4.234 0.832 1 94.81 271 LYS B O 1
ATOM 6486 N N . ALA B 1 272 ? 6.355 -3.4 0.787 1 94.44 272 ALA B N 1
ATOM 6487 C CA . ALA B 1 272 ? 5.871 -2.059 0.471 1 94.44 272 ALA B CA 1
ATOM 6488 C C . ALA B 1 272 ? 5.387 -1.975 -0.973 1 94.44 272 ALA B C 1
ATOM 6490 O O . ALA B 1 272 ? 6.016 -2.525 -1.879 1 94.44 272 ALA B O 1
ATOM 6491 N N . MET B 1 273 ? 4.258 -1.312 -1.145 1 95.69 273 MET B N 1
ATOM 6492 C CA . MET B 1 273 ? 3.662 -1.23 -2.475 1 95.69 273 MET B CA 1
ATOM 6493 C C . MET B 1 273 ? 3.34 0.215 -2.84 1 95.69 273 MET B C 1
ATOM 6495 O O . MET B 1 273 ? 3.02 1.023 -1.967 1 95.69 273 MET B O 1
ATOM 6499 N N . SER B 1 274 ? 3.459 0.475 -4.137 1 96.5 274 SER B N 1
ATOM 6500 C CA . SER B 1 274 ? 2.982 1.761 -4.637 1 96.5 274 SER B CA 1
ATOM 6501 C C . SER B 1 274 ? 1.462 1.854 -4.559 1 96.5 274 SER B C 1
ATOM 6503 O O . SER B 1 274 ? 0.771 0.832 -4.57 1 96.5 274 SER B O 1
ATOM 6505 N N . PRO B 1 275 ? 0.93 3.078 -4.52 1 96.81 275 PRO B N 1
ATOM 6506 C CA . PRO B 1 275 ? -0.515 3.242 -4.34 1 96.81 275 PRO B CA 1
ATOM 6507 C C . PRO B 1 275 ? -1.32 2.652 -5.496 1 96.81 275 PRO B C 1
ATOM 6509 O O . PRO B 1 275 ? -2.482 2.281 -5.316 1 96.81 275 PRO B O 1
ATOM 6512 N N . ASN B 1 276 ? -0.743 2.541 -6.691 1 97.44 276 ASN B N 1
ATOM 6513 C CA . ASN B 1 276 ? -1.487 2.039 -7.844 1 97.44 276 ASN B CA 1
ATOM 6514 C C . ASN B 1 276 ? -1.407 0.52 -7.941 1 97.44 276 ASN B C 1
ATOM 6516 O O . ASN B 1 276 ? -1.865 -0.067 -8.922 1 97.44 276 ASN B O 1
ATOM 6520 N N . THR B 1 277 ? -0.803 -0.148 -6.992 1 97.69 277 THR B N 1
ATOM 6521 C CA . THR B 1 277 ? -0.783 -1.604 -6.906 1 97.69 277 THR B CA 1
ATOM 6522 C C . THR B 1 277 ? -1.864 -2.105 -5.953 1 97.69 277 THR B C 1
ATOM 6524 O O . THR B 1 277 ? -1.859 -1.766 -4.77 1 97.69 277 THR B O 1
ATOM 6527 N N . LYS B 1 278 ? -2.785 -2.885 -6.504 1 97.38 278 LYS B N 1
ATOM 6528 C CA . LYS B 1 278 ? -3.92 -3.355 -5.715 1 97.38 278 LYS B CA 1
ATOM 6529 C C . LYS B 1 278 ? -3.904 -4.875 -5.574 1 97.38 278 LYS B C 1
ATOM 6531 O O . LYS B 1 278 ? -3.998 -5.594 -6.57 1 97.38 278 LYS B O 1
ATOM 6536 N N . TYR B 1 279 ? -3.725 -5.352 -4.324 1 97.38 279 TYR B N 1
ATOM 6537 C CA . TYR B 1 279 ? -3.994 -6.758 -4.043 1 97.38 279 TYR B CA 1
ATOM 6538 C C . TYR B 1 279 ? -5.492 -7.035 -4.031 1 97.38 279 TYR B C 1
ATOM 6540 O O . TYR B 1 279 ? -6.176 -6.758 -3.043 1 97.38 279 TYR B O 1
ATOM 6548 N N . ILE B 1 280 ? -5.977 -7.688 -5.039 1 97.19 280 ILE B N 1
ATOM 6549 C CA . ILE B 1 280 ? -7.422 -7.742 -5.23 1 97.19 280 ILE B CA 1
ATOM 6550 C C . ILE B 1 280 ? -7.965 -9.055 -4.668 1 97.19 280 ILE B C 1
ATOM 6552 O O . ILE B 1 280 ? -9.156 -9.344 -4.793 1 97.19 280 ILE B O 1
ATOM 6556 N N . GLY B 1 281 ? -7.125 -9.914 -3.971 1 93.19 281 GLY B N 1
ATOM 6557 C CA . GLY B 1 281 ? -7.582 -11.039 -3.172 1 93.19 281 GLY B CA 1
ATOM 6558 C C . GLY B 1 281 ? -7.691 -12.328 -3.965 1 93.19 281 GLY B C 1
ATOM 6559 O O . GLY B 1 281 ? -7.586 -13.422 -3.402 1 93.19 281 GLY B O 1
ATOM 6560 N N . GLY B 1 282 ? -8.086 -12.375 -5.316 1 97.19 282 GLY B N 1
ATOM 6561 C CA . GLY B 1 282 ? -8.305 -13.547 -6.148 1 97.19 282 GLY B CA 1
ATOM 6562 C C . GLY B 1 282 ? -9.648 -13.539 -6.855 1 97.19 282 GLY B C 1
ATOM 6563 O O . GLY B 1 282 ? -10.633 -14.062 -6.336 1 97.19 282 GLY B O 1
ATOM 6564 N N . ILE B 1 283 ? -9.617 -13.086 -8.008 1 97.75 283 ILE B N 1
ATOM 6565 C CA . ILE B 1 283 ? -10.867 -12.945 -8.734 1 97.75 283 ILE B CA 1
ATOM 6566 C C . ILE B 1 283 ? -11.391 -14.32 -9.148 1 97.75 283 ILE B C 1
ATOM 6568 O O . ILE B 1 283 ? -12.555 -14.469 -9.523 1 97.75 283 ILE B O 1
ATOM 6572 N N . HIS B 1 284 ? -10.508 -15.367 -9.062 1 96.5 284 HIS B N 1
ATOM 6573 C CA . HIS B 1 284 ? -10.898 -16.719 -9.445 1 96.5 284 HIS B CA 1
ATOM 6574 C C . HIS B 1 284 ? -11.586 -17.438 -8.281 1 96.5 284 HIS B C 1
ATOM 6576 O O . HIS B 1 284 ? -12.188 -18.5 -8.477 1 96.5 284 HIS B O 1
ATOM 6582 N N . LEU B 1 285 ? -11.492 -16.906 -7.113 1 97.56 285 LEU B N 1
ATOM 6583 C CA . LEU B 1 285 ? -12.055 -17.547 -5.93 1 97.56 285 LEU B CA 1
ATOM 6584 C C . LEU B 1 285 ? -13.578 -17.469 -5.934 1 97.56 285 LEU B C 1
ATOM 6586 O O . LEU B 1 285 ? -14.141 -16.422 -6.281 1 97.56 285 LEU B O 1
ATOM 6590 N N . ARG B 1 286 ? -14.195 -18.516 -5.574 1 95.38 286 ARG B N 1
ATOM 6591 C CA . ARG B 1 286 ? -15.648 -18.594 -5.527 1 95.38 286 ARG B CA 1
ATOM 6592 C C . ARG B 1 286 ? -16.109 -19.578 -4.445 1 95.38 286 ARG B C 1
ATOM 6594 O O . ARG B 1 286 ? -15.305 -20.344 -3.914 1 95.38 286 ARG B O 1
ATOM 6601 N N . GLU B 1 287 ? -17.406 -19.484 -4.191 1 96.19 287 GLU B N 1
ATOM 6602 C CA . GLU B 1 287 ? -17.984 -20.453 -3.262 1 96.19 287 GLU B CA 1
ATOM 6603 C C . GLU B 1 287 ? -18.094 -21.828 -3.898 1 96.19 287 GLU B C 1
ATOM 6605 O O . GLU B 1 287 ? -18.094 -21.953 -5.125 1 96.19 287 GLU B O 1
ATOM 6610 N N . GLY B 1 288 ? -18.156 -22.844 -3.059 1 96.69 288 GLY B N 1
ATOM 6611 C CA . GLY B 1 288 ? -18.266 -24.203 -3.529 1 96.69 288 GLY B CA 1
ATOM 6612 C C . GLY B 1 288 ? -19.641 -24.547 -4.066 1 96.69 288 GLY B C 1
ATOM 6613 O O . GLY B 1 288 ? -20.656 -24.094 -3.523 1 96.69 288 GLY B O 1
ATOM 6614 N N . HIS B 1 289 ? -19.609 -25.359 -5.113 1 96.06 289 HIS B N 1
ATOM 6615 C CA . HIS B 1 289 ? -20.828 -25.953 -5.641 1 96.06 289 HIS B CA 1
ATOM 6616 C C . HIS B 1 289 ? -20.938 -27.422 -5.238 1 96.06 289 HIS B C 1
ATOM 6618 O O . HIS B 1 289 ? -19.938 -28.062 -4.898 1 96.06 289 HIS B O 1
ATOM 6624 N N . PRO B 1 290 ? -22.219 -27.922 -5.297 1 96 290 PRO B N 1
ATOM 6625 C CA . PRO B 1 290 ? -22.344 -29.359 -5.027 1 96 290 PRO B CA 1
ATOM 6626 C C . PRO B 1 290 ? -21.578 -30.219 -6.023 1 96 290 PRO B C 1
ATOM 6628 O O . PRO B 1 290 ? -21.531 -29.906 -7.215 1 96 290 PRO B O 1
ATOM 6631 N N . LEU B 1 291 ? -21.031 -31.312 -5.469 1 96.5 291 LEU B N 1
ATOM 6632 C CA . LEU B 1 291 ? -20.25 -32.219 -6.32 1 96.5 291 LEU B CA 1
ATOM 6633 C C . LEU B 1 291 ? -21.172 -33.094 -7.168 1 96.5 291 LEU B C 1
ATOM 6635 O O . LEU B 1 291 ? -22.297 -33.375 -6.77 1 96.5 291 LEU B O 1
ATOM 6639 N N . PRO B 1 292 ? -20.656 -33.5 -8.336 1 94.69 292 PRO B N 1
ATOM 6640 C CA . PRO B 1 292 ? -21.406 -34.469 -9.133 1 94.69 292 PRO B CA 1
ATOM 6641 C C . PRO B 1 292 ? -21.703 -35.75 -8.367 1 94.69 292 PRO B C 1
ATOM 6643 O O . PRO B 1 292 ? -20.969 -36.125 -7.438 1 94.69 292 PRO B O 1
ATOM 6646 N N . GLN B 1 293 ? -22.688 -36.5 -8.82 1 93.81 293 GLN B N 1
ATOM 6647 C CA . GLN B 1 293 ? -23.203 -37.656 -8.125 1 93.81 293 GLN B CA 1
ATOM 6648 C C . GLN B 1 293 ? -22.141 -38.75 -8.039 1 93.81 293 GLN B C 1
ATOM 6650 O O . GLN B 1 293 ? -22.125 -39.562 -7.094 1 93.81 293 GLN B O 1
ATOM 6655 N N . GLU B 1 294 ? -21.219 -38.719 -8.93 1 93.31 294 GLU B N 1
ATOM 6656 C CA . GLU B 1 294 ? -20.188 -39.75 -8.984 1 93.31 294 GLU B CA 1
ATOM 6657 C C . GLU B 1 294 ? -19.297 -39.688 -7.758 1 93.31 294 GLU B C 1
ATOM 6659 O O . GLU B 1 294 ? -18.625 -40.688 -7.434 1 93.31 294 GLU B O 1
ATOM 6664 N N . TYR B 1 295 ? -19.297 -38.594 -7.016 1 95.62 295 TYR B N 1
ATOM 6665 C CA . TYR B 1 295 ? -18.469 -38.438 -5.828 1 95.62 295 TYR B CA 1
ATOM 6666 C C . TYR B 1 295 ? -19.219 -38.875 -4.574 1 95.62 295 TYR B C 1
ATOM 6668 O O . TYR B 1 295 ? -18.625 -39 -3.5 1 95.62 295 TYR B O 1
ATOM 6676 N N . ASP B 1 296 ? -20.547 -39.094 -4.656 1 93.38 296 ASP B N 1
ATOM 6677 C CA . ASP B 1 296 ? -21.406 -39.281 -3.498 1 93.38 296 ASP B CA 1
ATOM 6678 C C . ASP B 1 296 ? -20.953 -40.469 -2.646 1 93.38 296 ASP B C 1
ATOM 6680 O O . ASP B 1 296 ? -20.75 -40.344 -1.438 1 93.38 296 ASP B O 1
ATOM 6684 N N . ASP B 1 297 ? -20.797 -41.594 -3.268 1 93 297 ASP B N 1
ATOM 6685 C CA . ASP B 1 297 ? -20.422 -42.781 -2.535 1 93 297 ASP B CA 1
ATOM 6686 C C . ASP B 1 297 ? -19.047 -42.625 -1.89 1 93 297 ASP B C 1
ATOM 6688 O O . ASP B 1 297 ? -18.828 -43.094 -0.767 1 93 297 ASP B O 1
ATOM 6692 N N . PHE B 1 298 ? -18.234 -42.031 -2.621 1 94.94 298 PHE B N 1
ATOM 6693 C CA . PHE B 1 298 ? -16.859 -41.844 -2.143 1 94.94 298 PHE B CA 1
ATOM 6694 C C . PHE B 1 298 ? -16.844 -41 -0.881 1 94.94 298 PHE B C 1
ATOM 6696 O O . PHE B 1 298 ? -16.172 -41.312 0.091 1 94.94 298 PHE B O 1
ATOM 6703 N N . TYR B 1 299 ? -17.625 -39.969 -0.769 1 95.31 299 TYR B N 1
ATOM 6704 C CA . TYR B 1 299 ? -17.656 -39.031 0.367 1 95.31 299 TYR B CA 1
ATOM 6705 C C . TYR B 1 299 ? -18.469 -39.625 1.514 1 95.31 299 TYR B C 1
ATOM 6707 O O . TYR B 1 299 ? -18.188 -39.375 2.684 1 95.31 299 TYR B O 1
ATOM 6715 N N . ARG B 1 300 ? -19.484 -40.375 1.171 1 94.31 300 ARG B N 1
ATOM 6716 C CA . ARG B 1 300 ? -20.297 -41 2.195 1 94.31 300 ARG B CA 1
ATOM 6717 C C . ARG B 1 300 ? -19.438 -41.906 3.098 1 94.31 300 ARG B C 1
ATOM 6719 O O . ARG B 1 300 ? -19.625 -41.906 4.316 1 94.31 300 ARG B O 1
ATOM 6726 N N . ASP B 1 301 ? -18.438 -42.531 2.492 1 93.31 301 ASP B N 1
ATOM 6727 C CA . ASP B 1 301 ? -17.625 -43.5 3.209 1 93.31 301 ASP B CA 1
ATOM 6728 C C . ASP B 1 301 ? -16.344 -42.875 3.75 1 93.31 301 ASP B C 1
ATOM 6730 O O . ASP B 1 301 ? -15.508 -43.562 4.344 1 93.31 301 ASP B O 1
ATOM 6734 N N . ALA B 1 302 ? -16.188 -41.625 3.529 1 96.94 302 ALA B N 1
ATOM 6735 C CA . ALA B 1 302 ? -14.961 -40.938 3.947 1 96.94 302 ALA B CA 1
ATOM 6736 C C . ALA B 1 302 ? -15.07 -40.438 5.383 1 96.94 302 ALA B C 1
ATOM 6738 O O . ALA B 1 302 ? -15.008 -39.219 5.633 1 96.94 302 ALA B O 1
ATOM 6739 N N . HIS B 1 303 ? -15.008 -41.281 6.344 1 96.31 303 HIS B N 1
ATOM 6740 C CA . HIS B 1 303 ? -15.242 -40.969 7.75 1 96.31 303 HIS B CA 1
ATOM 6741 C C . HIS B 1 303 ? -14.094 -40.188 8.336 1 96.31 303 HIS B C 1
ATOM 6743 O O . HIS B 1 303 ? -14.281 -39.406 9.289 1 96.31 303 HIS B O 1
ATOM 6749 N N . HIS B 1 304 ? -12.906 -40.375 7.754 1 97.38 304 HIS B N 1
ATOM 6750 C CA . HIS B 1 304 ? -11.742 -39.656 8.273 1 97.38 304 HIS B CA 1
ATOM 6751 C C . HIS B 1 304 ? -11.375 -38.469 7.391 1 97.38 304 HIS B C 1
ATOM 6753 O O . HIS B 1 304 ? -10.32 -37.875 7.582 1 97.38 304 HIS B O 1
ATOM 6759 N N . GLY B 1 305 ? -12.219 -38.25 6.395 1 98.06 305 GLY B N 1
ATOM 6760 C CA . GLY B 1 305 ? -11.992 -37.094 5.527 1 98.06 305 GLY B CA 1
ATOM 6761 C C . GLY B 1 305 ? -11.438 -37.5 4.168 1 98.06 305 GLY B C 1
ATOM 6762 O O . GLY B 1 305 ? -11.219 -38.656 3.889 1 98.06 305 GLY B O 1
ATOM 6763 N N . VAL B 1 306 ? -11.281 -36.469 3.324 1 98.62 306 VAL B N 1
ATOM 6764 C CA . VAL B 1 306 ? -10.82 -36.656 1.949 1 98.62 306 VAL B CA 1
ATOM 6765 C C . VAL B 1 306 ? -9.609 -35.75 1.691 1 98.62 306 VAL B C 1
ATOM 6767 O O . VAL B 1 306 ? -9.562 -34.625 2.152 1 98.62 306 VAL B O 1
ATOM 6770 N N . ILE B 1 307 ? -8.625 -36.281 1.026 1 98.75 307 ILE B N 1
ATOM 6771 C CA . ILE B 1 307 ? -7.457 -35.531 0.554 1 98.75 307 ILE B CA 1
ATOM 6772 C C . ILE B 1 307 ? -7.523 -35.375 -0.965 1 98.75 307 ILE B C 1
ATOM 6774 O O . ILE B 1 307 ? -7.852 -36.344 -1.674 1 98.75 307 ILE B O 1
ATOM 6778 N N . LEU B 1 308 ? -7.281 -34.188 -1.458 1 98.69 308 LEU B N 1
ATOM 6779 C CA . LEU B 1 308 ? -7.199 -33.938 -2.895 1 98.69 308 LEU B CA 1
ATOM 6780 C C . LEU B 1 308 ? -5.746 -33.875 -3.355 1 98.69 308 LEU B C 1
ATOM 6782 O O . LEU B 1 308 ? -4.934 -33.156 -2.775 1 98.69 308 LEU B O 1
ATOM 6786 N N . PHE B 1 309 ? -5.422 -34.719 -4.305 1 97.5 309 PHE B N 1
ATOM 6787 C CA . PHE B 1 309 ? -4.145 -34.625 -5.008 1 97.5 309 PHE B CA 1
ATOM 6788 C C . PHE B 1 309 ? -4.324 -34.062 -6.41 1 97.5 309 PHE B C 1
ATOM 6790 O O . PHE B 1 309 ? -4.906 -34.719 -7.277 1 97.5 309 PHE B O 1
ATOM 6797 N N . SER B 1 310 ? -3.818 -32.844 -6.609 1 95.12 310 SER B N 1
ATOM 6798 C CA . SER B 1 310 ? -3.877 -32.188 -7.902 1 95.12 310 SER B CA 1
ATOM 6799 C C . SER B 1 310 ? -2.621 -31.344 -8.148 1 95.12 310 SER B C 1
ATOM 6801 O O . SER B 1 310 ? -2.299 -30.453 -7.367 1 95.12 310 SER B O 1
ATOM 6803 N N . MET B 1 311 ? -1.959 -31.578 -9.234 1 88.75 311 MET B N 1
ATOM 6804 C CA . MET B 1 311 ? -0.677 -30.938 -9.508 1 88.75 311 MET B CA 1
ATOM 6805 C C . MET B 1 311 ? -0.812 -29.906 -10.617 1 88.75 311 MET B C 1
ATOM 6807 O O . MET B 1 311 ? 0.156 -29.609 -11.32 1 88.75 311 MET B O 1
ATOM 6811 N N . GLY B 1 312 ? -1.927 -29.375 -10.766 1 76.5 312 GLY B N 1
ATOM 6812 C CA . GLY B 1 312 ? -2.166 -28.234 -11.625 1 76.5 312 GLY B CA 1
ATOM 6813 C C . GLY B 1 312 ? -2.033 -28.547 -13.102 1 76.5 312 GLY B C 1
ATOM 6814 O O . GLY B 1 312 ? -2.133 -29.703 -13.5 1 76.5 312 GLY B O 1
ATOM 6815 N N . TYR B 1 313 ? -1.896 -27.531 -13.859 1 63.78 313 TYR B N 1
ATOM 6816 C CA . TYR B 1 313 ? -1.936 -27.547 -15.312 1 63.78 313 TYR B CA 1
ATOM 6817 C C . TYR B 1 313 ? -0.547 -27.797 -15.891 1 63.78 313 TYR B C 1
ATOM 6819 O O . TYR B 1 313 ? -0.405 -28.469 -16.922 1 63.78 313 TYR B O 1
ATOM 6827 N N . THR B 1 314 ? 0.357 -27.312 -15.133 1 61.38 314 THR B N 1
ATOM 6828 C CA . THR B 1 314 ? 1.688 -27.25 -15.727 1 61.38 314 THR B CA 1
ATOM 6829 C C . THR B 1 314 ? 2.643 -28.203 -14.992 1 61.38 314 THR B C 1
ATOM 6831 O O . THR B 1 314 ? 2.652 -28.25 -13.766 1 61.38 314 THR B O 1
ATOM 6834 N N . GLY B 1 315 ? 3.322 -29.031 -15.734 1 59.78 315 GLY B N 1
ATOM 6835 C CA . GLY B 1 315 ? 4.52 -29.688 -15.234 1 59.78 315 GLY B CA 1
ATOM 6836 C C . GLY B 1 315 ? 4.273 -31.125 -14.781 1 59.78 315 GLY B C 1
ATOM 6837 O O . GLY B 1 315 ? 5.219 -31.844 -14.477 1 59.78 315 GLY B O 1
ATOM 6838 N N . PHE B 1 316 ? 3.088 -31.453 -14.68 1 66.62 316 PHE B N 1
ATOM 6839 C CA . PHE B 1 316 ? 2.832 -32.812 -14.203 1 66.62 316 PHE B CA 1
ATOM 6840 C C . PHE B 1 316 ? 2.105 -33.625 -15.258 1 66.62 316 PHE B C 1
ATOM 6842 O O . PHE B 1 316 ? 1.035 -34.188 -15 1 66.62 316 PHE B O 1
ATOM 6849 N N . HIS B 1 317 ? 2.773 -33.625 -16.328 1 73.31 317 HIS B N 1
ATOM 6850 C CA . HIS B 1 317 ? 2.225 -34.438 -17.406 1 73.31 317 HIS B CA 1
ATOM 6851 C C . HIS B 1 317 ? 2.52 -35.906 -17.188 1 73.31 317 HIS B C 1
ATOM 6853 O O . HIS B 1 317 ? 3.66 -36.281 -16.906 1 73.31 317 HIS B O 1
ATOM 6859 N N . PRO B 1 318 ? 1.504 -36.719 -17.359 1 75.06 318 PRO B N 1
ATOM 6860 C CA . PRO B 1 318 ? 1.64 -38.125 -17 1 75.06 318 PRO B CA 1
ATOM 6861 C C . PRO B 1 318 ? 2.756 -38.812 -17.781 1 75.06 318 PRO B C 1
ATOM 6863 O O . PRO B 1 318 ? 3.385 -39.75 -17.266 1 75.06 318 PRO B O 1
ATOM 6866 N N . GLU B 1 319 ? 3.053 -38.344 -18.953 1 75.5 319 GLU B N 1
ATOM 6867 C CA . GLU B 1 319 ? 4.094 -38.969 -19.75 1 75.5 319 GLU B CA 1
ATOM 6868 C C . GLU B 1 319 ? 5.484 -38.594 -19.25 1 75.5 319 GLU B C 1
ATOM 6870 O O . GLU B 1 319 ? 6.453 -39.312 -19.5 1 75.5 319 GLU B O 1
ATOM 6875 N N . ALA B 1 320 ? 5.512 -37.5 -18.578 1 76.5 320 ALA B N 1
ATOM 6876 C CA . ALA B 1 320 ? 6.82 -37 -18.172 1 76.5 320 ALA B CA 1
ATOM 6877 C C . ALA B 1 320 ? 7.141 -37.406 -16.734 1 76.5 320 ALA B C 1
ATOM 6879 O O . ALA B 1 320 ? 8.305 -37.562 -16.375 1 76.5 320 ALA B O 1
ATOM 6880 N N . VAL B 1 321 ? 6.203 -37.719 -15.922 1 82.19 321 VAL B N 1
ATOM 6881 C CA . VAL B 1 321 ? 6.395 -38.031 -14.516 1 82.19 321 VAL B CA 1
ATOM 6882 C C . VAL B 1 321 ? 6.867 -39.5 -14.391 1 82.19 321 VAL B C 1
ATOM 6884 O O . VAL B 1 321 ? 6.219 -40.406 -14.906 1 82.19 321 VAL B O 1
ATOM 6887 N N . PRO B 1 322 ? 7.973 -39.625 -13.766 1 82.75 322 PRO B N 1
ATOM 6888 C CA . PRO B 1 322 ? 8.414 -41.031 -13.57 1 82.75 322 PRO B CA 1
ATOM 6889 C C . PRO B 1 322 ? 7.383 -41.875 -12.812 1 82.75 322 PRO B C 1
ATOM 6891 O O . PRO B 1 322 ? 6.773 -41.375 -11.852 1 82.75 322 PRO B O 1
ATOM 6894 N N . SER B 1 323 ? 7.293 -43.125 -13.227 1 86.12 323 SER B N 1
ATOM 6895 C CA . SER B 1 323 ? 6.316 -44.031 -12.641 1 86.12 323 SER B CA 1
ATOM 6896 C C . SER B 1 323 ? 6.586 -44.25 -11.156 1 86.12 323 SER B C 1
ATOM 6898 O O . SER B 1 323 ? 5.656 -44.438 -10.367 1 86.12 323 SER B O 1
ATOM 6900 N N . SER B 1 324 ? 7.852 -44.156 -10.797 1 87.94 324 SER B N 1
ATOM 6901 C CA . SER B 1 324 ? 8.219 -44.375 -9.398 1 87.94 324 SER B CA 1
ATOM 6902 C C . SER B 1 324 ? 7.672 -43.281 -8.5 1 87.94 324 SER B C 1
ATOM 6904 O O . SER B 1 324 ? 7.32 -43.5 -7.348 1 87.94 324 SER B O 1
ATOM 6906 N N . VAL B 1 325 ? 7.582 -42.094 -9.039 1 88.56 325 VAL B N 1
ATOM 6907 C CA . VAL B 1 325 ? 7.109 -40.969 -8.258 1 88.56 325 VAL B CA 1
ATOM 6908 C C . VAL B 1 325 ? 5.625 -41.156 -7.941 1 88.56 325 VAL B C 1
ATOM 6910 O O . VAL B 1 325 ? 5.215 -41.031 -6.781 1 88.56 325 VAL B O 1
ATOM 6913 N N . ILE B 1 326 ? 4.844 -41.438 -8.953 1 90.81 326 ILE B N 1
ATOM 6914 C CA . ILE B 1 326 ? 3.408 -41.594 -8.742 1 90.81 326 ILE B CA 1
ATOM 6915 C C . ILE B 1 326 ? 3.145 -42.844 -7.875 1 90.81 326 ILE B C 1
ATOM 6917 O O . ILE B 1 326 ? 2.229 -42.844 -7.051 1 90.81 326 ILE B O 1
ATOM 6921 N N . ALA B 1 327 ? 3.984 -43.844 -8.055 1 93.62 327 ALA B N 1
ATOM 6922 C CA . ALA B 1 327 ? 3.848 -45.062 -7.238 1 93.62 327 ALA B CA 1
ATOM 6923 C C . ALA B 1 327 ? 4.078 -44.75 -5.762 1 93.62 327 ALA B C 1
ATOM 6925 O O . ALA B 1 327 ? 3.389 -45.281 -4.891 1 93.62 327 ALA B O 1
ATOM 6926 N N . ASN B 1 328 ? 5.039 -43.938 -5.512 1 94.62 328 ASN B N 1
ATOM 6927 C CA . ASN B 1 328 ? 5.332 -43.562 -4.137 1 94.62 328 ASN B CA 1
ATOM 6928 C C . ASN B 1 328 ? 4.172 -42.781 -3.506 1 94.62 328 ASN B C 1
ATOM 6930 O O . ASN B 1 328 ? 3.844 -43 -2.338 1 94.62 328 ASN B O 1
ATOM 6934 N N . PHE B 1 329 ? 3.543 -41.938 -4.238 1 95 329 PHE B N 1
ATOM 6935 C CA . PHE B 1 329 ? 2.383 -41.219 -3.74 1 95 329 PHE B CA 1
ATOM 6936 C C . PHE B 1 329 ? 1.23 -42.156 -3.445 1 95 329 PHE B C 1
ATOM 6938 O O . PHE B 1 329 ? 0.633 -42.094 -2.369 1 95 329 PHE B O 1
ATOM 6945 N N . LEU B 1 330 ? 1.019 -43.062 -4.344 1 97.12 330 LEU B N 1
ATOM 6946 C CA . LEU B 1 330 ? -0.091 -44 -4.184 1 97.12 330 LEU B CA 1
ATOM 6947 C C . LEU B 1 330 ? 0.15 -44.938 -3.002 1 97.12 330 LEU B C 1
ATOM 6949 O O . LEU B 1 330 ? -0.782 -45.281 -2.262 1 97.12 330 LEU B O 1
ATOM 6953 N N . THR B 1 331 ? 1.39 -45.344 -2.898 1 97.94 331 THR B N 1
ATOM 6954 C CA . THR B 1 331 ? 1.748 -46.188 -1.76 1 97.94 331 THR B CA 1
ATOM 6955 C C . THR B 1 331 ? 1.495 -45.438 -0.446 1 97.94 331 THR B C 1
ATOM 6957 O O . THR B 1 331 ? 0.919 -46 0.486 1 97.94 331 THR B O 1
ATOM 6960 N N . ALA B 1 332 ? 1.919 -44.219 -0.37 1 98.12 332 ALA B N 1
ATOM 6961 C CA . ALA B 1 332 ? 1.696 -43.406 0.821 1 98.12 332 ALA B CA 1
ATOM 6962 C C . ALA B 1 332 ? 0.205 -43.219 1.084 1 98.12 332 ALA B C 1
ATOM 6964 O O . ALA B 1 332 ? -0.255 -43.375 2.219 1 98.12 332 ALA B O 1
ATOM 6965 N N . PHE B 1 333 ? -0.557 -42.969 0.067 1 98.5 333 PHE B N 1
ATOM 6966 C CA . PHE B 1 333 ? -1.988 -42.719 0.187 1 98.5 333 PHE B CA 1
ATOM 6967 C C . PHE B 1 333 ? -2.717 -43.969 0.669 1 98.5 333 PHE B C 1
ATOM 6969 O O . PHE B 1 333 ? -3.664 -43.875 1.454 1 98.5 333 PHE B O 1
ATOM 6976 N N . GLY B 1 334 ? -2.264 -45.031 0.205 1 98.38 334 GLY B N 1
ATOM 6977 C CA . GLY B 1 334 ? -2.883 -46.312 0.597 1 98.38 334 GLY B CA 1
ATOM 6978 C C . GLY B 1 334 ? -2.775 -46.594 2.084 1 98.38 334 GLY B C 1
ATOM 6979 O O . GLY B 1 334 ? -3.576 -47.344 2.639 1 98.38 334 GLY B O 1
ATOM 6980 N N . ARG B 1 335 ? -1.85 -46 2.678 1 98.19 335 ARG B N 1
ATOM 6981 C CA . ARG B 1 335 ? -1.614 -46.188 4.102 1 98.19 335 ARG B CA 1
ATOM 6982 C C . ARG B 1 335 ? -2.502 -45.281 4.945 1 98.19 335 ARG B C 1
ATOM 6984 O O . ARG B 1 335 ? -2.658 -45.5 6.148 1 98.19 335 ARG B O 1
ATOM 6991 N N . LEU B 1 336 ? -3.119 -44.312 4.391 1 98.38 336 LEU B N 1
ATOM 6992 C CA . LEU B 1 336 ? -3.898 -43.312 5.113 1 98.38 336 LEU B CA 1
ATOM 6993 C C . LEU B 1 336 ? -5.297 -43.844 5.422 1 98.38 336 LEU B C 1
ATOM 6995 O O . LEU B 1 336 ? -5.844 -44.656 4.668 1 98.38 336 LEU B O 1
ATOM 6999 N N . GLN B 1 337 ? -5.84 -43.375 6.516 1 97.94 337 GLN B N 1
ATOM 7000 C CA . GLN B 1 337 ? -7.234 -43.656 6.824 1 97.94 337 GLN B CA 1
ATOM 7001 C C . GLN B 1 337 ? -8.18 -42.812 5.973 1 97.94 337 GLN B C 1
ATOM 7003 O O . GLN B 1 337 ? -9.336 -43.188 5.766 1 97.94 337 GLN B O 1
ATOM 7008 N N . GLN B 1 338 ? -7.688 -41.688 5.535 1 98.44 338 GLN B N 1
ATOM 7009 C CA . GLN B 1 338 ? -8.453 -40.781 4.68 1 98.44 338 GLN B CA 1
ATOM 7010 C C . GLN B 1 338 ? -8.625 -41.375 3.281 1 98.44 338 GLN B C 1
ATOM 7012 O O . GLN B 1 338 ? -7.828 -42.219 2.846 1 98.44 338 GLN B O 1
ATOM 7017 N N . LYS B 1 339 ? -9.688 -41 2.633 1 98.44 339 LYS B N 1
ATOM 7018 C CA . LYS B 1 339 ? -9.812 -41.25 1.2 1 98.44 339 LYS B CA 1
ATOM 7019 C C . LYS B 1 339 ? -9.078 -40.188 0.388 1 98.44 339 LYS B C 1
ATOM 7021 O O . LYS B 1 339 ? -8.922 -39.031 0.84 1 98.44 339 LYS B O 1
ATOM 7026 N N . VAL B 1 340 ? -8.594 -40.594 -0.768 1 98.62 340 VAL B N 1
ATOM 7027 C CA . VAL B 1 340 ? -7.801 -39.656 -1.562 1 98.62 340 VAL B CA 1
ATOM 7028 C C . VAL B 1 340 ? -8.352 -39.594 -2.986 1 98.62 340 VAL B C 1
ATOM 7030 O O . VAL B 1 340 ? -8.523 -40.625 -3.635 1 98.62 340 VAL B O 1
ATOM 7033 N N . ILE B 1 341 ? -8.672 -38.406 -3.43 1 98.19 341 ILE B N 1
ATOM 7034 C CA . ILE B 1 341 ? -8.984 -38.156 -4.832 1 98.19 341 ILE B CA 1
ATOM 7035 C C . ILE B 1 341 ? -7.723 -37.719 -5.574 1 98.19 341 ILE B C 1
ATOM 7037 O O . ILE B 1 341 ? -7.113 -36.719 -5.23 1 98.19 341 ILE B O 1
ATOM 7041 N N . VAL B 1 342 ? -7.348 -38.469 -6.59 1 96.62 342 VAL B N 1
ATOM 7042 C CA . VAL B 1 342 ? -6.125 -38.219 -7.344 1 96.62 342 VAL B CA 1
ATOM 7043 C C . VAL B 1 342 ? -6.477 -37.781 -8.766 1 96.62 342 VAL B C 1
ATOM 7045 O O . VAL B 1 342 ? -7.047 -38.562 -9.539 1 96.62 342 VAL B O 1
ATOM 7048 N N . LYS B 1 343 ? -6.18 -36.531 -9.047 1 95.12 343 LYS B N 1
ATOM 7049 C CA . LYS B 1 343 ? -6.285 -36.094 -10.43 1 95.12 343 LYS B CA 1
ATOM 7050 C C . LYS B 1 343 ? -5.07 -36.531 -11.242 1 95.12 343 LYS B C 1
ATOM 7052 O O . LYS B 1 343 ? -3.977 -36 -11.086 1 95.12 343 LYS B O 1
ATOM 7057 N N . TYR B 1 344 ? -5.316 -37.469 -12.039 1 91.5 344 TYR B N 1
ATOM 7058 C CA . TYR B 1 344 ? -4.262 -38.062 -12.859 1 91.5 344 TYR B CA 1
ATOM 7059 C C . TYR B 1 344 ? -4.848 -38.906 -13.977 1 91.5 344 TYR B C 1
ATOM 7061 O O . TYR B 1 344 ? -6 -39.344 -13.898 1 91.5 344 TYR B O 1
ATOM 7069 N N . ASP B 1 345 ? -4.027 -39.125 -15.023 1 89.31 345 ASP B N 1
ATOM 7070 C CA . ASP B 1 345 ? -4.438 -40.031 -16.094 1 89.31 345 ASP B CA 1
ATOM 7071 C C . ASP B 1 345 ? -4.379 -41.5 -15.641 1 89.31 345 ASP B C 1
ATOM 7073 O O . ASP B 1 345 ? -3.303 -42 -15.32 1 89.31 345 ASP B O 1
ATOM 7077 N N . LYS B 1 346 ? -5.469 -42.188 -15.742 1 89.12 346 LYS B N 1
ATOM 7078 C CA . LYS B 1 346 ? -5.602 -43.562 -15.242 1 89.12 346 LYS B CA 1
ATOM 7079 C C . LYS B 1 346 ? -4.676 -44.5 -15.992 1 89.12 346 LYS B C 1
ATOM 7081 O O . LYS B 1 346 ? -4.223 -45.5 -15.438 1 89.12 346 LYS B O 1
ATOM 7086 N N . ASP B 1 347 ? -4.344 -44.125 -17.188 1 89.56 347 ASP B N 1
ATOM 7087 C CA . ASP B 1 347 ? -3.529 -45 -18.031 1 89.56 347 ASP B CA 1
ATOM 7088 C C . ASP B 1 347 ? -2.074 -45 -17.562 1 89.56 347 ASP B C 1
ATOM 7090 O O . ASP B 1 347 ? -1.308 -45.906 -17.922 1 89.56 347 ASP B O 1
ATOM 7094 N N . PHE B 1 348 ? -1.761 -44.094 -16.75 1 89.06 348 PHE B N 1
ATOM 7095 C CA . PHE B 1 348 ? -0.36 -43.938 -16.375 1 89.06 348 PHE B CA 1
ATOM 7096 C C . PHE B 1 348 ? -0.165 -44.312 -14.906 1 89.06 348 PHE B C 1
ATOM 7098 O O . PHE B 1 348 ? 0.915 -44.094 -14.344 1 89.06 348 PHE B O 1
ATOM 7105 N N . ILE B 1 349 ? -1.193 -44.812 -14.297 1 91.12 349 ILE B N 1
ATOM 7106 C CA . ILE B 1 349 ? -1.092 -45.188 -12.891 1 91.12 349 ILE B CA 1
ATOM 7107 C C . ILE B 1 349 ? -0.762 -46.688 -12.781 1 91.12 349 ILE B C 1
ATOM 7109 O O . ILE B 1 349 ? -1.413 -47.5 -13.414 1 91.12 349 ILE B O 1
ATOM 7113 N N . PRO B 1 350 ? 0.202 -47.062 -11.945 1 92.06 350 PRO B N 1
ATOM 7114 C CA . PRO B 1 350 ? 0.607 -48.469 -11.836 1 92.06 350 PRO B CA 1
ATOM 7115 C C . PRO B 1 350 ? -0.402 -49.312 -11.062 1 92.06 350 PRO B C 1
ATOM 7117 O O . PRO B 1 350 ? -0.594 -50.5 -11.383 1 92.06 350 PRO B O 1
ATOM 7120 N N . PHE B 1 351 ? -0.943 -48.781 -10.031 1 95.62 351 PHE B N 1
ATOM 7121 C CA . PHE B 1 351 ? -1.951 -49.406 -9.203 1 95.62 351 PHE B CA 1
ATOM 7122 C C . PHE B 1 351 ? -2.824 -48.375 -8.5 1 95.62 351 PHE B C 1
ATOM 7124 O O . PHE B 1 351 ? -2.484 -47.188 -8.469 1 95.62 351 PHE B O 1
ATOM 7131 N N . THR B 1 352 ? -3.977 -48.844 -7.988 1 97.19 352 THR B N 1
ATOM 7132 C CA . THR B 1 352 ? -4.887 -47.938 -7.277 1 97.19 352 THR B CA 1
ATOM 7133 C C . THR B 1 352 ? -5.305 -48.562 -5.941 1 97.19 352 THR B C 1
ATOM 7135 O O . THR B 1 352 ? -6.09 -49.5 -5.902 1 97.19 352 THR B O 1
ATOM 7138 N N . PRO B 1 353 ? -4.816 -48 -4.867 1 97.62 353 PRO B N 1
ATOM 7139 C CA . PRO B 1 353 ? -5.273 -48.469 -3.559 1 97.62 353 PRO B CA 1
ATOM 7140 C C . PRO B 1 353 ? -6.785 -48.344 -3.387 1 97.62 353 PRO B C 1
ATOM 7142 O O . PRO B 1 353 ? -7.43 -47.562 -4.07 1 97.62 353 PRO B O 1
ATOM 7145 N N . SER B 1 354 ? -7.352 -49.062 -2.416 1 96.56 354 SER B N 1
ATOM 7146 C CA . SER B 1 354 ? -8.797 -49.156 -2.24 1 96.56 354 SER B CA 1
ATOM 7147 C C . SER B 1 354 ? -9.391 -47.844 -1.783 1 96.56 354 SER B C 1
ATOM 7149 O O . SER B 1 354 ? -10.562 -47.562 -2.039 1 96.56 354 SER B O 1
ATOM 7151 N N . ASN B 1 355 ? -8.609 -47.031 -1.145 1 98.06 355 ASN B N 1
ATOM 7152 C CA . ASN B 1 355 ? -9.117 -45.781 -0.632 1 98.06 355 ASN B CA 1
ATOM 7153 C C . ASN B 1 355 ? -8.82 -44.625 -1.592 1 98.06 355 ASN B C 1
ATOM 7155 O O . ASN B 1 355 ? -8.953 -43.469 -1.225 1 98.06 355 ASN B O 1
ATOM 7159 N N . VAL B 1 356 ? -8.406 -44.906 -2.82 1 98.06 356 VAL B N 1
ATOM 7160 C CA . VAL B 1 356 ? -8.016 -43.875 -3.766 1 98.06 356 VAL B CA 1
ATOM 7161 C C . VAL B 1 356 ? -8.961 -43.875 -4.965 1 98.06 356 VAL B C 1
ATOM 7163 O O . VAL B 1 356 ? -9.312 -44.938 -5.477 1 98.06 356 VAL B O 1
ATOM 7166 N N . MET B 1 357 ? -9.422 -42.719 -5.328 1 97 357 MET B N 1
ATOM 7167 C CA . MET B 1 357 ? -10.164 -42.5 -6.566 1 97 357 MET B CA 1
ATOM 7168 C C . MET B 1 357 ? -9.336 -41.688 -7.566 1 97 357 MET B C 1
ATOM 7170 O O . MET B 1 357 ? -8.898 -40.594 -7.262 1 97 357 MET B O 1
ATOM 7174 N N . VAL B 1 358 ? -9.07 -42.25 -8.766 1 95.38 358 VAL B N 1
ATOM 7175 C CA . VAL B 1 358 ? -8.305 -41.562 -9.805 1 95.38 358 VAL B CA 1
ATOM 7176 C C . VAL B 1 358 ? -9.258 -41 -10.859 1 95.38 358 VAL B C 1
ATOM 7178 O O . VAL B 1 358 ? -10.102 -41.719 -11.391 1 95.38 358 VAL B O 1
ATOM 7181 N N . VAL B 1 359 ? -9.133 -39.719 -11.078 1 93.12 359 VAL B N 1
ATOM 7182 C CA . VAL B 1 359 ? -9.984 -39.062 -12.07 1 93.12 359 VAL B CA 1
ATOM 7183 C C . VAL B 1 359 ? -9.133 -38.188 -12.969 1 93.12 359 VAL B C 1
ATOM 7185 O O . VAL B 1 359 ? -8.07 -37.688 -12.562 1 93.12 359 VAL B O 1
ATOM 7188 N N . ASP B 1 360 ? -9.586 -37.938 -14.188 1 87.5 360 ASP B N 1
ATOM 7189 C CA . ASP B 1 360 ? -8.844 -37.188 -15.172 1 87.5 360 ASP B CA 1
ATOM 7190 C C . ASP B 1 360 ? -9 -35.688 -14.922 1 87.5 360 ASP B C 1
ATOM 7192 O O . ASP B 1 360 ? -8.133 -34.875 -15.305 1 87.5 360 ASP B O 1
ATOM 7196 N N . TRP B 1 361 ? -10.117 -35.312 -14.406 1 88.19 361 TRP B N 1
ATOM 7197 C CA . TRP B 1 361 ? -10.422 -33.906 -14.117 1 88.19 361 TRP B CA 1
ATOM 7198 C C . TRP B 1 361 ? -11.172 -33.781 -12.797 1 88.19 361 TRP B C 1
ATOM 7200 O O . TRP B 1 361 ? -11.922 -34.688 -12.406 1 88.19 361 TRP B O 1
ATOM 7210 N N . VAL B 1 362 ? -10.914 -32.656 -12.117 1 92.69 362 VAL B N 1
ATOM 7211 C CA . VAL B 1 362 ? -11.609 -32.438 -10.852 1 92.69 362 VAL B CA 1
ATOM 7212 C C . VAL B 1 362 ? -12.148 -31.016 -10.789 1 92.69 362 VAL B C 1
ATOM 7214 O O . VAL B 1 362 ? -11.492 -30.078 -11.25 1 92.69 362 VAL B O 1
ATOM 7217 N N . PRO B 1 363 ? -13.367 -30.844 -10.305 1 94.62 363 PRO B N 1
ATOM 7218 C CA . PRO B 1 363 ? -13.781 -29.516 -9.867 1 94.62 363 PRO B CA 1
ATOM 7219 C C . PRO B 1 363 ? -13.078 -29.078 -8.586 1 94.62 363 PRO B C 1
ATOM 7221 O O . PRO B 1 363 ? -13.672 -29.109 -7.504 1 94.62 363 PRO B O 1
ATOM 7224 N N . GLN B 1 364 ? -11.945 -28.578 -8.711 1 95.56 364 GLN B N 1
ATOM 7225 C CA . GLN B 1 364 ? -10.984 -28.422 -7.625 1 95.56 364 GLN B CA 1
ATOM 7226 C C . GLN B 1 364 ? -11.578 -27.594 -6.488 1 95.56 364 GLN B C 1
ATOM 7228 O O . GLN B 1 364 ? -11.547 -28 -5.328 1 95.56 364 GLN B O 1
ATOM 7233 N N . GLN B 1 365 ? -12.188 -26.422 -6.762 1 96.75 365 GLN B N 1
ATOM 7234 C CA . GLN B 1 365 ? -12.695 -25.562 -5.699 1 96.75 365 GLN B CA 1
ATOM 7235 C C . GLN B 1 365 ? -13.906 -26.188 -5.012 1 96.75 365 GLN B C 1
ATOM 7237 O O . GLN B 1 365 ? -14.125 -25.969 -3.818 1 96.75 365 GLN B O 1
ATOM 7242 N N . ASP B 1 366 ? -14.695 -26.984 -5.781 1 98.19 366 ASP B N 1
ATOM 7243 C CA . ASP B 1 366 ? -15.836 -27.672 -5.172 1 98.19 366 ASP B CA 1
ATOM 7244 C C . ASP B 1 366 ? -15.375 -28.75 -4.195 1 98.19 366 ASP B C 1
ATOM 7246 O O . ASP B 1 366 ? -15.984 -28.938 -3.135 1 98.19 366 ASP B O 1
ATOM 7250 N N . ILE B 1 367 ? -14.336 -29.391 -4.602 1 98.25 367 ILE B N 1
ATOM 7251 C CA . ILE B 1 367 ? -13.781 -30.422 -3.725 1 98.25 367 ILE B CA 1
ATOM 7252 C C . ILE B 1 367 ? -13.164 -29.766 -2.496 1 98.25 367 ILE B C 1
ATOM 7254 O O . ILE B 1 367 ? -13.383 -30.203 -1.366 1 98.25 367 ILE B O 1
ATOM 7258 N N . LEU B 1 368 ? -12.406 -28.719 -2.682 1 98.56 368 LEU B N 1
ATOM 7259 C CA . LEU B 1 368 ? -11.758 -28.016 -1.575 1 98.56 368 LEU B CA 1
ATOM 7260 C C . LEU B 1 368 ? -12.797 -27.422 -0.627 1 98.56 368 LEU B C 1
ATOM 7262 O O . LEU B 1 368 ? -12.562 -27.344 0.581 1 98.56 368 LEU B O 1
ATOM 7266 N N . ALA B 1 369 ? -13.906 -27.062 -1.143 1 98.31 369 ALA B N 1
ATOM 7267 C CA . ALA B 1 369 ? -14.953 -26.422 -0.355 1 98.31 369 ALA B CA 1
ATOM 7268 C C . ALA B 1 369 ? -15.75 -27.438 0.445 1 98.31 369 ALA B C 1
ATOM 7270 O O . ALA B 1 369 ? -16.516 -27.078 1.342 1 98.31 369 ALA B O 1
ATOM 7271 N N . HIS B 1 370 ? -15.625 -28.719 0.091 1 97.88 370 HIS B N 1
ATOM 7272 C CA . HIS B 1 370 ? -16.375 -29.75 0.791 1 97.88 370 HIS B CA 1
ATOM 7273 C C . HIS B 1 370 ? -15.938 -29.859 2.246 1 97.88 370 HIS B C 1
ATOM 7275 O O . HIS B 1 370 ? -14.742 -29.875 2.537 1 97.88 370 HIS B O 1
ATOM 7281 N N . PRO B 1 371 ? -16.859 -30.016 3.182 1 96.31 371 PRO B N 1
ATOM 7282 C CA . PRO B 1 371 ? -16.531 -29.984 4.605 1 96.31 371 PRO B CA 1
ATOM 7283 C C . PRO B 1 371 ? -15.641 -31.172 5.02 1 96.31 371 PRO B C 1
ATOM 7285 O O . PRO B 1 371 ? -14.953 -31.094 6.039 1 96.31 371 PRO B O 1
ATOM 7288 N N . LYS B 1 372 ? -15.609 -32.188 4.207 1 97.88 372 LYS B N 1
ATOM 7289 C CA . LYS B 1 372 ? -14.828 -33.375 4.566 1 97.88 372 LYS B CA 1
ATOM 7290 C C . LYS B 1 372 ? -13.43 -33.312 3.965 1 97.88 372 LYS B C 1
ATOM 7292 O O . LYS B 1 372 ? -12.602 -34.219 4.219 1 97.88 372 LYS B O 1
ATOM 7297 N N . THR B 1 373 ? -13.141 -32.312 3.135 1 98.44 373 THR B N 1
ATOM 7298 C CA . THR B 1 373 ? -11.781 -32.188 2.611 1 98.44 373 THR B CA 1
ATOM 7299 C C . THR B 1 373 ? -10.828 -31.688 3.688 1 98.44 373 THR B C 1
ATOM 7301 O O . THR B 1 373 ? -11.016 -30.594 4.227 1 98.44 373 THR B O 1
ATOM 7304 N N . VAL B 1 374 ? -9.734 -32.438 3.936 1 98.44 374 VAL B N 1
ATOM 7305 C CA . VAL B 1 374 ? -8.953 -32.156 5.133 1 98.44 374 VAL B CA 1
ATOM 7306 C C . VAL B 1 374 ? -7.527 -31.766 4.746 1 98.44 374 VAL B C 1
ATOM 7308 O O . VAL B 1 374 ? -6.77 -31.25 5.566 1 98.44 374 VAL B O 1
ATOM 7311 N N . ALA B 1 375 ? -7.129 -31.984 3.471 1 98.75 375 ALA B N 1
ATOM 7312 C CA . ALA B 1 375 ? -5.797 -31.609 3.002 1 98.75 375 ALA B CA 1
ATOM 7313 C C . ALA B 1 375 ? -5.758 -31.531 1.479 1 98.75 375 ALA B C 1
ATOM 7315 O O . ALA B 1 375 ? -6.582 -32.125 0.795 1 98.75 375 ALA B O 1
ATOM 7316 N N . PHE B 1 376 ? -4.875 -30.766 0.967 1 98.75 376 PHE B N 1
ATOM 7317 C CA . PHE B 1 376 ? -4.633 -30.578 -0.459 1 98.75 376 PHE B CA 1
ATOM 7318 C C . PHE B 1 376 ? -3.172 -30.844 -0.801 1 98.75 376 PHE B C 1
ATOM 7320 O O . PHE B 1 376 ? -2.283 -30.109 -0.359 1 98.75 376 PHE B O 1
ATOM 7327 N N . VAL B 1 377 ? -2.879 -31.906 -1.459 1 97.19 377 VAL B N 1
ATOM 7328 C CA . VAL B 1 377 ? -1.549 -32.156 -2.008 1 97.19 377 VAL B CA 1
ATOM 7329 C C . VAL B 1 377 ? -1.414 -31.453 -3.361 1 97.19 377 VAL B C 1
ATOM 7331 O O . VAL B 1 377 ? -2.047 -31.859 -4.34 1 97.19 377 VAL B O 1
ATOM 7334 N N . SER B 1 378 ? -0.566 -30.438 -3.389 1 95.38 378 SER B N 1
ATOM 7335 C CA . SER B 1 378 ? -0.555 -29.516 -4.527 1 95.38 378 SER B CA 1
ATOM 7336 C C . SER B 1 378 ? 0.871 -29.172 -4.938 1 95.38 378 SER B C 1
ATOM 7338 O O . SER B 1 378 ? 1.799 -29.281 -4.133 1 95.38 378 SER B O 1
ATOM 7340 N N . HIS B 1 379 ? 1.034 -28.797 -6.176 1 92.31 379 HIS B N 1
ATOM 7341 C CA . HIS B 1 379 ? 2.328 -28.297 -6.629 1 92.31 379 HIS B CA 1
ATOM 7342 C C . HIS B 1 379 ? 2.566 -26.875 -6.148 1 92.31 379 HIS B C 1
ATOM 7344 O O . HIS B 1 379 ? 3.652 -26.328 -6.344 1 92.31 379 HIS B O 1
ATOM 7350 N N . CYS B 1 380 ? 1.568 -26.203 -5.59 1 94.31 380 CYS B N 1
ATOM 7351 C CA . CYS B 1 380 ? 1.679 -24.922 -4.918 1 94.31 380 CYS B CA 1
ATOM 7352 C C . CYS B 1 380 ? 1.713 -23.781 -5.926 1 94.31 380 CYS B C 1
ATOM 7354 O O . CYS B 1 380 ? 2.465 -22.812 -5.758 1 94.31 380 CYS B O 1
ATOM 7356 N N . GLY B 1 381 ? 0.9 -23.938 -7.02 1 93.75 381 GLY B N 1
ATOM 7357 C CA . GLY B 1 381 ? 0.613 -22.75 -7.797 1 93.75 381 GLY B CA 1
ATOM 7358 C C . GLY B 1 381 ? -0.197 -21.719 -7.031 1 93.75 381 GLY B C 1
ATOM 7359 O O . GLY B 1 381 ? -1.055 -22.078 -6.219 1 93.75 381 GLY B O 1
ATOM 7360 N N . MET B 1 382 ? -0.01 -20.5 -7.273 1 94.81 382 MET B N 1
ATOM 7361 C CA . MET B 1 382 ? -0.626 -19.438 -6.488 1 94.81 382 MET B CA 1
ATOM 7362 C C . MET B 1 382 ? -2.146 -19.562 -6.504 1 94.81 382 MET B C 1
ATOM 7364 O O . MET B 1 382 ? -2.805 -19.328 -5.492 1 94.81 382 MET B O 1
ATOM 7368 N N . PHE B 1 383 ? -2.766 -19.922 -7.664 1 95.38 383 PHE B N 1
ATOM 7369 C CA . PHE B 1 383 ? -4.215 -20.062 -7.738 1 95.38 383 PHE B CA 1
ATOM 7370 C C . PHE B 1 383 ? -4.695 -21.172 -6.812 1 95.38 383 PHE B C 1
ATOM 7372 O O . PHE B 1 383 ? -5.625 -20.984 -6.027 1 95.38 383 PHE B O 1
ATOM 7379 N N . GLY B 1 384 ? -3.99 -22.312 -6.938 1 95.69 384 GLY B N 1
ATOM 7380 C CA . GLY B 1 384 ? -4.348 -23.422 -6.082 1 95.69 384 GLY B CA 1
ATOM 7381 C C . GLY B 1 384 ? -4.148 -23.141 -4.605 1 95.69 384 GLY B C 1
ATOM 7382 O O . GLY B 1 384 ? -4.988 -23.5 -3.777 1 95.69 384 GLY B O 1
ATOM 7383 N N . VAL B 1 385 ? -3.041 -22.5 -4.293 1 97.38 385 VAL B N 1
ATOM 7384 C CA . VAL B 1 385 ? -2.744 -22.141 -2.912 1 97.38 385 VAL B CA 1
ATOM 7385 C C . VAL B 1 385 ? -3.838 -21.219 -2.377 1 97.38 385 VAL B C 1
ATOM 7387 O O . VAL B 1 385 ? -4.34 -21.422 -1.27 1 97.38 385 VAL B O 1
ATOM 7390 N N . SER B 1 386 ? -4.203 -20.234 -3.146 1 97.88 386 SER B N 1
ATOM 7391 C CA . SER B 1 386 ? -5.254 -19.297 -2.746 1 97.88 386 SER B CA 1
ATOM 7392 C C . SER B 1 386 ? -6.582 -20.031 -2.541 1 97.88 386 SER B C 1
ATOM 7394 O O . SER B 1 386 ? -7.297 -19.75 -1.574 1 97.88 386 SER B O 1
ATOM 7396 N N . GLU B 1 387 ? -6.918 -20.922 -3.42 1 97.94 387 GLU B N 1
ATOM 7397 C CA . GLU B 1 387 ? -8.156 -21.688 -3.314 1 97.94 387 GLU B CA 1
ATOM 7398 C C . GLU B 1 387 ? -8.188 -22.516 -2.031 1 97.94 387 GLU B C 1
ATOM 7400 O O . GLU B 1 387 ? -9.195 -22.547 -1.322 1 97.94 387 GLU B O 1
ATOM 7405 N N . ALA B 1 388 ? -7.09 -23.156 -1.805 1 98.62 388 ALA B N 1
ATOM 7406 C CA . ALA B 1 388 ? -7.02 -24.047 -0.654 1 98.62 388 ALA B CA 1
ATOM 7407 C C . ALA B 1 388 ? -7.234 -23.297 0.65 1 98.62 388 ALA B C 1
ATOM 7409 O O . ALA B 1 388 ? -8.062 -23.688 1.477 1 98.62 388 ALA B O 1
ATOM 7410 N N . ILE B 1 389 ? -6.512 -22.188 0.846 1 98.62 389 ILE B N 1
ATOM 7411 C CA . ILE B 1 389 ? -6.602 -21.438 2.096 1 98.62 389 ILE B CA 1
ATOM 7412 C C . ILE B 1 389 ? -7.969 -20.766 2.201 1 98.62 389 ILE B C 1
ATOM 7414 O O . ILE B 1 389 ? -8.578 -20.75 3.271 1 98.62 389 ILE B O 1
ATOM 7418 N N . TYR B 1 390 ? -8.453 -20.25 1.106 1 98.38 390 TYR B N 1
ATOM 7419 C CA . TYR B 1 390 ? -9.773 -19.641 1.073 1 98.38 390 TYR B CA 1
ATOM 7420 C C . TYR B 1 390 ? -10.844 -20.625 1.533 1 98.38 390 TYR B C 1
ATOM 7422 O O . TYR B 1 390 ? -11.812 -20.234 2.193 1 98.38 390 TYR B O 1
ATOM 7430 N N . HIS B 1 391 ? -10.695 -21.906 1.242 1 98.56 391 HIS B N 1
ATOM 7431 C CA . HIS B 1 391 ? -11.672 -22.953 1.587 1 98.56 391 HIS B CA 1
ATOM 7432 C C . HIS B 1 391 ? -11.234 -23.719 2.832 1 98.56 391 HIS B C 1
ATOM 7434 O O . HIS B 1 391 ? -11.758 -24.797 3.105 1 98.56 391 HIS B O 1
ATOM 7440 N N . ARG B 1 392 ? -10.242 -23.281 3.551 1 98.44 392 ARG B N 1
ATOM 7441 C CA . ARG B 1 392 ? -9.859 -23.766 4.871 1 98.44 392 ARG B CA 1
ATOM 7442 C C . ARG B 1 392 ? -9.18 -25.125 4.77 1 98.44 392 ARG B C 1
ATOM 7444 O O . ARG B 1 392 ? -9.414 -26 5.609 1 98.44 392 ARG B O 1
ATOM 7451 N N . VAL B 1 393 ? -8.406 -25.297 3.75 1 98.81 393 VAL B N 1
ATOM 7452 C CA . VAL B 1 393 ? -7.762 -26.594 3.561 1 98.81 393 VAL B CA 1
ATOM 7453 C C . VAL B 1 393 ? -6.246 -26.438 3.637 1 98.81 393 VAL B C 1
ATOM 7455 O O . VAL B 1 393 ? -5.652 -25.703 2.836 1 98.81 393 VAL B O 1
ATOM 7458 N N . PRO B 1 394 ? -5.559 -27.094 4.582 1 98.75 394 PRO B N 1
ATOM 7459 C CA . PRO B 1 394 ? -4.094 -27.047 4.629 1 98.75 394 PRO B CA 1
ATOM 7460 C C . PRO B 1 394 ? -3.438 -27.766 3.459 1 98.75 394 PRO B C 1
ATOM 7462 O O . PRO B 1 394 ? -4.082 -28.578 2.795 1 98.75 394 PRO B O 1
ATOM 7465 N N . ILE B 1 395 ? -2.092 -27.531 3.258 1 98.69 395 ILE B N 1
ATOM 7466 C CA . ILE B 1 395 ? -1.486 -27.953 2 1 98.69 395 ILE B CA 1
ATOM 7467 C C . ILE B 1 395 ? -0.247 -28.797 2.285 1 98.69 395 ILE B C 1
ATOM 7469 O O . ILE B 1 395 ? 0.537 -28.484 3.184 1 98.69 395 ILE B O 1
ATOM 7473 N N . VAL B 1 396 ? -0.125 -29.859 1.61 1 97.75 396 VAL B N 1
ATOM 7474 C CA . VAL B 1 396 ? 1.145 -30.562 1.413 1 97.75 396 VAL B CA 1
ATOM 7475 C C . VAL B 1 396 ? 1.733 -30.188 0.056 1 97.75 396 VAL B C 1
ATOM 7477 O O . VAL B 1 396 ? 1.295 -30.688 -0.98 1 97.75 396 VAL B O 1
ATOM 7480 N N . GLY B 1 397 ? 2.727 -29.359 0.139 1 96.06 397 GLY B N 1
ATOM 7481 C CA . GLY B 1 397 ? 3.26 -28.797 -1.09 1 96.06 397 GLY B CA 1
ATOM 7482 C C . GLY B 1 397 ? 4.324 -29.656 -1.734 1 96.06 397 GLY B C 1
ATOM 7483 O O . GLY B 1 397 ? 5.266 -30.094 -1.066 1 96.06 397 GLY B O 1
ATOM 7484 N N . VAL B 1 398 ? 4.176 -29.844 -3.027 1 92.12 398 VAL B N 1
ATOM 7485 C CA . VAL B 1 398 ? 5.133 -30.562 -3.861 1 92.12 398 VAL B CA 1
ATOM 7486 C C . VAL B 1 398 ? 5.527 -29.703 -5.059 1 92.12 398 VAL B C 1
ATOM 7488 O O . VAL B 1 398 ? 5.141 -30 -6.195 1 92.12 398 VAL B O 1
ATOM 7491 N N . PRO B 1 399 ? 6.363 -28.703 -4.781 1 89.56 399 PRO B N 1
ATOM 7492 C CA . PRO B 1 399 ? 6.723 -27.812 -5.891 1 89.56 399 PRO B CA 1
ATOM 7493 C C . PRO B 1 399 ? 7.523 -28.516 -6.98 1 89.56 399 PRO B C 1
ATOM 7495 O O . PRO B 1 399 ? 8.383 -29.359 -6.676 1 89.56 399 PRO B O 1
ATOM 7498 N N . ILE B 1 400 ? 7.223 -28.188 -8.188 1 80 400 ILE B N 1
ATOM 7499 C CA . ILE B 1 400 ? 7.852 -28.828 -9.328 1 80 400 ILE B CA 1
ATOM 7500 C C . ILE B 1 400 ? 8.656 -27.812 -10.125 1 80 400 ILE B C 1
ATOM 7502 O O . ILE B 1 400 ? 9.758 -28.109 -10.594 1 80 400 ILE B O 1
ATOM 7506 N N . PHE B 1 401 ? 8.07 -26.609 -10.312 1 75.25 401 PHE B N 1
ATOM 7507 C CA . PHE B 1 401 ? 8.758 -25.609 -11.133 1 75.25 401 PHE B CA 1
ATOM 7508 C C . PHE B 1 401 ? 8.297 -24.203 -10.789 1 75.25 401 PHE B C 1
ATOM 7510 O O . PHE B 1 401 ? 7.312 -24.031 -10.078 1 75.25 401 PHE B O 1
ATOM 7517 N N . GLY B 1 402 ? 9.094 -23.281 -11.219 1 78.25 402 GLY B N 1
ATOM 7518 C CA . GLY B 1 402 ? 8.719 -21.875 -11.211 1 78.25 402 GLY B CA 1
ATOM 7519 C C . GLY B 1 402 ? 8.539 -21.312 -9.812 1 78.25 402 GLY B C 1
ATOM 7520 O O . GLY B 1 402 ? 9.383 -21.531 -8.938 1 78.25 402 GLY B O 1
ATOM 7521 N N . ASP B 1 403 ? 7.367 -20.625 -9.68 1 86.5 403 ASP B N 1
ATOM 7522 C CA . ASP B 1 403 ? 7.105 -19.906 -8.43 1 86.5 403 ASP B CA 1
ATOM 7523 C C . ASP B 1 403 ? 6.609 -20.859 -7.348 1 86.5 403 ASP B C 1
ATOM 7525 O O . ASP B 1 403 ? 6.488 -20.484 -6.184 1 86.5 403 ASP B O 1
ATOM 7529 N N . GLN B 1 404 ? 6.48 -22.094 -7.707 1 91.12 404 GLN B N 1
ATOM 7530 C CA . GLN B 1 404 ? 5.895 -23.062 -6.801 1 91.12 404 GLN B CA 1
ATOM 7531 C C . GLN B 1 404 ? 6.777 -23.281 -5.574 1 91.12 404 GLN B C 1
ATOM 7533 O O . GLN B 1 404 ? 6.273 -23.438 -4.461 1 91.12 404 GLN B O 1
ATOM 7538 N N . VAL B 1 405 ? 8.062 -23.266 -5.824 1 90.25 405 VAL B N 1
ATOM 7539 C CA . VAL B 1 405 ? 8.992 -23.484 -4.719 1 90.25 405 VAL B CA 1
ATOM 7540 C C . VAL B 1 405 ? 8.883 -22.344 -3.719 1 90.25 405 VAL B C 1
ATOM 7542 O O . VAL B 1 405 ? 8.891 -22.562 -2.506 1 90.25 405 VAL B O 1
ATOM 7545 N N . ASP B 1 406 ? 8.805 -21.141 -4.203 1 93.94 406 ASP B N 1
ATOM 7546 C CA . ASP B 1 406 ? 8.664 -19.984 -3.342 1 93.94 406 ASP B CA 1
ATOM 7547 C C . ASP B 1 406 ? 7.328 -20 -2.596 1 93.94 406 ASP B C 1
ATOM 7549 O O . ASP B 1 406 ? 7.27 -19.703 -1.404 1 93.94 406 ASP B O 1
ATOM 7553 N N . ASN B 1 407 ? 6.254 -20.375 -3.297 1 95.75 407 ASN B N 1
ATOM 7554 C CA . ASN B 1 407 ? 4.938 -20.453 -2.672 1 95.75 407 ASN B CA 1
ATOM 7555 C C . ASN B 1 407 ? 4.918 -21.5 -1.552 1 95.75 407 ASN B C 1
ATOM 7557 O O . ASN B 1 407 ? 4.367 -21.25 -0.48 1 95.75 407 ASN B O 1
ATOM 7561 N N . ALA B 1 408 ? 5.527 -22.594 -1.86 1 95.12 408 ALA B N 1
ATOM 7562 C CA . ALA B 1 408 ? 5.578 -23.672 -0.867 1 95.12 408 ALA B CA 1
ATOM 7563 C C . ALA B 1 408 ? 6.363 -23.234 0.368 1 95.12 408 ALA B C 1
ATOM 7565 O O . ALA B 1 408 ? 5.977 -23.547 1.497 1 95.12 408 ALA B O 1
ATOM 7566 N N . LYS B 1 409 ? 7.434 -22.547 0.114 1 95 409 LYS B N 1
ATOM 7567 C CA . LYS B 1 409 ? 8.242 -22.047 1.22 1 95 409 LYS B CA 1
ATOM 7568 C C . LYS B 1 409 ? 7.445 -21.062 2.076 1 95 409 LYS B C 1
ATOM 7570 O O . LYS B 1 409 ? 7.469 -21.141 3.307 1 95 409 LYS B O 1
ATOM 7575 N N . ARG B 1 410 ? 6.746 -20.203 1.508 1 95.19 410 ARG B N 1
ATOM 7576 C CA . ARG B 1 410 ? 5.945 -19.203 2.223 1 95.19 410 ARG B CA 1
ATOM 7577 C C . ARG B 1 410 ? 4.832 -19.875 3.023 1 95.19 410 ARG B C 1
ATOM 7579 O O . ARG B 1 410 ? 4.547 -19.469 4.152 1 95.19 410 ARG B O 1
ATOM 7586 N N . LEU B 1 411 ? 4.184 -20.828 2.418 1 95.88 411 LEU B N 1
ATOM 7587 C CA . LEU B 1 411 ? 3.1 -21.516 3.094 1 95.88 411 LEU B CA 1
ATOM 7588 C C . LEU B 1 411 ? 3.605 -22.234 4.348 1 95.88 411 LEU B C 1
ATOM 7590 O O . LEU B 1 411 ? 2.938 -22.219 5.383 1 95.88 411 LEU B O 1
ATOM 7594 N N . GLU B 1 412 ? 4.746 -22.828 4.188 1 96 412 GLU B N 1
ATOM 7595 C CA . GLU B 1 412 ? 5.332 -23.531 5.328 1 96 412 GLU B CA 1
ATOM 7596 C C . GLU B 1 412 ? 5.73 -22.547 6.43 1 96 412 GLU B C 1
ATOM 7598 O O . GLU B 1 412 ? 5.43 -22.766 7.602 1 96 412 GLU B O 1
ATOM 7603 N N . ASP B 1 413 ? 6.34 -21.5 6.039 1 95.44 413 ASP B N 1
ATOM 7604 C CA . ASP B 1 413 ? 6.781 -20.5 6.996 1 95.44 413 ASP B CA 1
ATOM 7605 C C . ASP B 1 413 ? 5.59 -19.875 7.723 1 95.44 413 ASP B C 1
ATOM 7607 O O . ASP B 1 413 ? 5.703 -19.484 8.891 1 95.44 413 ASP B O 1
ATOM 7611 N N . SER B 1 414 ? 4.473 -19.812 7.086 1 95.62 414 SER B N 1
ATOM 7612 C CA . SER B 1 414 ? 3.289 -19.156 7.641 1 95.62 414 SER B CA 1
ATOM 7613 C C . SER B 1 414 ? 2.439 -20.141 8.438 1 95.62 414 SER B C 1
ATOM 7615 O O . SER B 1 414 ? 1.415 -19.766 9.008 1 95.62 414 SER B O 1
ATOM 7617 N N . GLY B 1 415 ? 2.816 -21.359 8.438 1 97 415 GLY B N 1
ATOM 7618 C CA . GLY B 1 415 ? 2.1 -22.375 9.203 1 97 415 GLY B CA 1
ATOM 7619 C C . GLY B 1 415 ? 0.824 -22.828 8.523 1 97 415 GLY B C 1
ATOM 7620 O O . GLY B 1 415 ? -0.15 -23.172 9.195 1 97 415 GLY B O 1
ATOM 7621 N N . LEU B 1 416 ? 0.81 -22.828 7.191 1 98.31 416 LEU B N 1
ATOM 7622 C CA . LEU B 1 416 ? -0.397 -23.172 6.453 1 98.31 416 LEU B CA 1
ATOM 7623 C C . LEU B 1 416 ? -0.285 -24.578 5.855 1 98.31 416 LEU B C 1
ATOM 7625 O O . LEU B 1 416 ? -1.249 -25.094 5.289 1 98.31 416 LEU B O 1
ATOM 7629 N N . GLY B 1 417 ? 0.838 -25.125 5.969 1 98.25 417 GLY B N 1
ATOM 7630 C CA . GLY B 1 417 ? 1.119 -26.453 5.418 1 98.25 417 GLY B CA 1
ATOM 7631 C C . GLY B 1 417 ? 2.576 -26.844 5.539 1 98.25 417 GLY B C 1
ATOM 7632 O O . GLY B 1 417 ? 3.314 -26.281 6.352 1 98.25 417 GLY B O 1
ATOM 7633 N N . VAL B 1 418 ? 2.887 -27.906 4.812 1 97.06 418 VAL B N 1
ATOM 7634 C CA . VAL B 1 418 ? 4.262 -28.391 4.758 1 97.06 418 VAL B CA 1
ATOM 7635 C C . VAL B 1 418 ? 4.719 -28.5 3.305 1 97.06 418 VAL B C 1
ATOM 7637 O O . VAL B 1 418 ? 3.91 -28.375 2.383 1 97.06 418 VAL B O 1
ATOM 7640 N N . ARG B 1 419 ? 6.012 -28.609 3.115 1 94.06 419 ARG B N 1
ATOM 7641 C CA . ARG B 1 419 ? 6.523 -28.75 1.756 1 94.06 419 ARG B CA 1
ATOM 7642 C C . ARG B 1 419 ? 7.441 -29.969 1.64 1 94.06 419 ARG B C 1
ATOM 7644 O O . ARG B 1 419 ? 8.219 -30.25 2.551 1 94.06 419 ARG B O 1
ATOM 7651 N N . ILE B 1 420 ? 7.242 -30.609 0.565 1 90.5 420 ILE B N 1
ATOM 7652 C CA . ILE B 1 420 ? 8.172 -31.656 0.168 1 90.5 420 ILE B CA 1
ATOM 7653 C C . ILE B 1 420 ? 9.336 -31.062 -0.615 1 90.5 420 ILE B C 1
ATOM 7655 O O . ILE B 1 420 ? 9.133 -30.453 -1.674 1 90.5 420 ILE B O 1
ATOM 7659 N N . LEU B 1 421 ? 10.516 -31.109 -0.152 1 78.69 421 LEU B N 1
ATOM 7660 C CA . LEU B 1 421 ? 11.688 -30.375 -0.62 1 78.69 421 LEU B CA 1
ATOM 7661 C C . LEU B 1 421 ? 12.148 -30.891 -1.979 1 78.69 421 LEU B C 1
ATOM 7663 O O . LEU B 1 421 ? 12.562 -30.109 -2.838 1 78.69 421 LEU B O 1
ATOM 7667 N N . SER B 1 422 ? 12.211 -32.188 -2.096 1 76.12 422 SER B N 1
ATOM 7668 C CA . SER B 1 422 ? 12.68 -32.75 -3.369 1 76.12 422 SER B CA 1
ATOM 7669 C C . SER B 1 422 ? 11.672 -33.75 -3.943 1 76.12 422 SER B C 1
ATOM 7671 O O . SER B 1 422 ? 11.398 -34.781 -3.33 1 76.12 422 SER B O 1
ATOM 7673 N N . LYS B 1 423 ? 11.227 -33.375 -5.094 1 68.62 423 LYS B N 1
ATOM 7674 C CA . LYS B 1 423 ? 10.266 -34.25 -5.746 1 68.62 423 LYS B CA 1
ATOM 7675 C C . LYS B 1 423 ? 10.914 -35.594 -6.129 1 68.62 423 LYS B C 1
ATOM 7677 O O . LYS B 1 423 ? 10.242 -36.625 -6.172 1 68.62 423 LYS B O 1
ATOM 7682 N N . ASP B 1 424 ? 12.172 -35.469 -6.352 1 70.25 424 ASP B N 1
ATOM 7683 C CA . ASP B 1 424 ? 12.875 -36.656 -6.816 1 70.25 424 ASP B CA 1
ATOM 7684 C C . ASP B 1 424 ? 13.117 -37.656 -5.668 1 70.25 424 ASP B C 1
ATOM 7686 O O . ASP B 1 424 ? 13.195 -38.875 -5.883 1 70.25 424 ASP B O 1
ATOM 7690 N N . ASP B 1 425 ? 13.039 -37.094 -4.547 1 70.12 425 ASP B N 1
ATOM 7691 C CA . ASP B 1 425 ? 13.445 -37.969 -3.436 1 70.12 425 ASP B CA 1
ATOM 7692 C C . ASP B 1 425 ? 12.266 -38.219 -2.498 1 70.12 425 ASP B C 1
ATOM 7694 O O . ASP B 1 425 ? 12.461 -38.719 -1.382 1 70.12 425 ASP B O 1
ATOM 7698 N N . ALA B 1 426 ? 11.18 -38 -3.102 1 82.62 426 ALA B N 1
ATOM 7699 C CA . ALA B 1 426 ? 10.055 -38.188 -2.188 1 82.62 426 ALA B CA 1
ATOM 7700 C C . ALA B 1 426 ? 9.68 -39.656 -2.086 1 82.62 426 ALA B C 1
ATOM 7702 O O . ALA B 1 426 ? 9.055 -40.219 -2.998 1 82.62 426 ALA B O 1
ATOM 7703 N N . THR B 1 427 ? 10.094 -40.281 -1.014 1 92.44 427 THR B N 1
ATOM 7704 C CA . THR B 1 427 ? 9.734 -41.688 -0.746 1 92.44 427 THR B CA 1
ATOM 7705 C C . THR B 1 427 ? 8.305 -41.781 -0.219 1 92.44 427 THR B C 1
ATOM 7707 O O . THR B 1 427 ? 7.738 -40.781 0.238 1 92.44 427 THR B O 1
ATOM 7710 N N . ALA B 1 428 ? 7.789 -42.969 -0.388 1 96.25 428 ALA B N 1
ATOM 7711 C CA . ALA B 1 428 ? 6.441 -43.188 0.127 1 96.25 428 ALA B CA 1
ATOM 7712 C C . ALA B 1 428 ? 6.363 -42.875 1.616 1 96.25 428 ALA B C 1
ATOM 7714 O O . ALA B 1 428 ? 5.383 -42.281 2.076 1 96.25 428 ALA B O 1
ATOM 7715 N N . ASP B 1 429 ? 7.406 -43.25 2.34 1 96.38 429 ASP B N 1
ATOM 7716 C CA . ASP B 1 429 ? 7.434 -42.969 3.777 1 96.38 429 ASP B CA 1
ATOM 7717 C C . ASP B 1 429 ? 7.445 -41.469 4.062 1 96.38 429 ASP B C 1
ATOM 7719 O O . ASP B 1 429 ? 6.734 -41 4.953 1 96.38 429 ASP B O 1
ATOM 7723 N N . TYR B 1 430 ? 8.242 -40.844 3.357 1 95.25 430 TYR B N 1
ATOM 7724 C CA . TYR B 1 430 ? 8.344 -39.375 3.555 1 95.25 430 TYR B CA 1
ATOM 7725 C C . TYR B 1 430 ? 7.035 -38.688 3.213 1 95.25 430 TYR B C 1
ATOM 7727 O O . TYR B 1 430 ? 6.582 -37.812 3.947 1 95.25 430 TYR B O 1
ATOM 7735 N N . ILE B 1 431 ? 6.445 -39.062 2.119 1 96.62 431 ILE B N 1
ATOM 7736 C CA . ILE B 1 431 ? 5.168 -38.469 1.702 1 96.62 431 ILE B CA 1
ATOM 7737 C C . ILE B 1 431 ? 4.109 -38.75 2.771 1 96.62 431 ILE B C 1
ATOM 7739 O O . ILE B 1 431 ? 3.355 -37.844 3.146 1 96.62 431 ILE B O 1
ATOM 7743 N N . TYR B 1 432 ? 4.094 -40 3.238 1 97.62 432 TYR B N 1
ATOM 7744 C CA . TYR B 1 432 ? 3.158 -40.375 4.293 1 97.62 432 TYR B CA 1
ATOM 7745 C C . TYR B 1 432 ? 3.354 -39.5 5.527 1 97.62 432 TYR B C 1
ATOM 7747 O O . TYR B 1 432 ? 2.385 -38.969 6.094 1 97.62 432 TYR B O 1
ATOM 7755 N N . ASP B 1 433 ? 4.578 -39.312 5.879 1 96.38 433 ASP B N 1
ATOM 7756 C CA . ASP B 1 433 ? 4.898 -38.531 7.066 1 96.38 433 ASP B CA 1
ATOM 7757 C C . ASP B 1 433 ? 4.434 -37.094 6.906 1 96.38 433 ASP B C 1
ATOM 7759 O O . ASP B 1 433 ? 3.934 -36.469 7.855 1 96.38 433 ASP B O 1
ATOM 7763 N N . GLN B 1 434 ? 4.648 -36.5 5.734 1 96.25 434 GLN B N 1
ATOM 7764 C CA . GLN B 1 434 ? 4.242 -35.125 5.48 1 96.25 434 GLN B CA 1
ATOM 7765 C C . GLN B 1 434 ? 2.723 -35 5.504 1 96.25 434 GLN B C 1
ATOM 7767 O O . GLN B 1 434 ? 2.191 -34 6.008 1 96.25 434 GLN B O 1
ATOM 7772 N N . CYS B 1 435 ? 2.031 -35.969 4.934 1 98 435 CYS B N 1
ATOM 7773 C CA . CYS B 1 435 ? 0.574 -35.938 5 1 98 435 CYS B CA 1
ATOM 7774 C C . CYS B 1 435 ? 0.094 -36 6.445 1 98 435 CYS B C 1
ATOM 7776 O O . CYS B 1 435 ? -0.774 -35.25 6.852 1 98 435 CYS B O 1
ATOM 7778 N N . MET B 1 436 ? 0.694 -36.844 7.203 1 98.06 436 MET B N 1
ATOM 7779 C CA . MET B 1 436 ? 0.3 -37.031 8.602 1 98.06 436 MET B CA 1
ATOM 7780 C C . MET B 1 436 ? 0.604 -35.75 9.406 1 98.06 436 MET B C 1
ATOM 7782 O O . MET B 1 436 ? -0.149 -35.406 10.312 1 98.06 436 MET B O 1
ATOM 7786 N N . ALA B 1 437 ? 1.72 -35.156 9.07 1 97 437 ALA B N 1
ATOM 7787 C CA . ALA B 1 437 ? 2.104 -33.938 9.75 1 97 437 ALA B CA 1
ATOM 7788 C C . ALA B 1 437 ? 1.027 -32.844 9.594 1 97 437 ALA B C 1
ATOM 7790 O O . ALA B 1 437 ? 0.744 -32.125 10.531 1 97 437 ALA B O 1
ATOM 7791 N N . VAL B 1 438 ? 0.437 -32.781 8.469 1 98 438 VAL B N 1
ATOM 7792 C CA . VAL B 1 438 ? -0.596 -31.781 8.195 1 98 438 VAL B CA 1
ATOM 7793 C C . VAL B 1 438 ? -1.911 -32.219 8.836 1 98 438 VAL B C 1
ATOM 7795 O O . VAL B 1 438 ? -2.605 -31.391 9.453 1 98 438 VAL B O 1
ATOM 7798 N N . LEU B 1 439 ? -2.211 -33.469 8.742 1 98.06 439 LEU B N 1
ATOM 7799 C CA . LEU B 1 439 ? -3.5 -34 9.172 1 98.06 439 LEU B CA 1
ATOM 7800 C C . LEU B 1 439 ? -3.627 -33.938 10.695 1 98.06 439 LEU B C 1
ATOM 7802 O O . LEU B 1 439 ? -4.727 -33.75 11.219 1 98.06 439 LEU B O 1
ATOM 7806 N N . THR B 1 440 ? -2.496 -33.969 11.375 1 97.31 440 THR B N 1
ATOM 7807 C CA . THR B 1 440 ? -2.561 -34.094 12.828 1 97.31 440 THR B CA 1
ATOM 7808 C C . THR B 1 440 ? -2.152 -32.781 13.5 1 97.31 440 THR B C 1
ATOM 7810 O O . THR B 1 440 ? -2.223 -32.656 14.727 1 97.31 440 THR B O 1
ATOM 7813 N N . ASN B 1 441 ? -1.719 -31.875 12.773 1 97.12 441 ASN B N 1
ATOM 7814 C CA . ASN B 1 441 ? -1.25 -30.609 13.344 1 97.12 441 ASN B CA 1
ATOM 7815 C C . ASN B 1 441 ? -2.395 -29.625 13.539 1 97.12 441 ASN B C 1
ATOM 7817 O O . ASN B 1 441 ? -2.787 -28.922 12.602 1 97.12 441 ASN B O 1
ATOM 7821 N N . THR B 1 442 ? -2.809 -29.438 14.719 1 97.25 442 THR B N 1
ATOM 7822 C CA . THR B 1 442 ? -3.957 -28.594 15.016 1 97.25 442 THR B CA 1
ATOM 7823 C C . THR B 1 442 ? -3.615 -27.125 14.805 1 97.25 442 THR B C 1
ATOM 7825 O O . THR B 1 442 ? -4.492 -26.312 14.5 1 97.25 442 THR B O 1
ATOM 7828 N N . SER B 1 443 ? -2.373 -26.797 14.977 1 97.62 443 SER B N 1
ATOM 7829 C CA . SER B 1 443 ? -1.952 -25.422 14.781 1 97.62 443 SER B CA 1
ATOM 7830 C C . SER B 1 443 ? -2.068 -25 13.32 1 97.62 443 SER B C 1
ATOM 7832 O O . SER B 1 443 ? -2.455 -23.875 13.016 1 97.62 443 SER B O 1
ATOM 7834 N N . ILE B 1 444 ? -1.725 -25.938 12.445 1 98.19 444 ILE B N 1
ATOM 7835 C CA . ILE B 1 444 ? -1.85 -25.656 11.016 1 98.19 444 ILE B CA 1
ATOM 7836 C C . ILE B 1 444 ? -3.318 -25.438 10.664 1 98.19 444 ILE B C 1
ATOM 7838 O O . ILE B 1 444 ? -3.658 -24.484 9.969 1 98.19 444 ILE B O 1
ATOM 7842 N N . HIS B 1 445 ? -4.156 -26.266 11.156 1 97.88 445 HIS B N 1
ATOM 7843 C CA . HIS B 1 445 ? -5.582 -26.156 10.875 1 97.88 445 HIS B CA 1
ATOM 7844 C C . HIS B 1 445 ? -6.145 -24.844 11.422 1 97.88 445 HIS B C 1
ATOM 7846 O O . HIS B 1 445 ? -6.945 -24.188 10.758 1 97.88 445 HIS B O 1
ATOM 7852 N N . ALA B 1 446 ? -5.723 -24.516 12.617 1 97.5 446 ALA B N 1
ATOM 7853 C CA . ALA B 1 446 ? -6.188 -23.266 13.227 1 97.5 446 ALA B CA 1
ATOM 7854 C C . ALA B 1 446 ? -5.754 -22.062 12.398 1 97.5 446 ALA B C 1
ATOM 7856 O O . ALA B 1 446 ? -6.535 -21.125 12.203 1 97.5 446 ALA B O 1
ATOM 7857 N N . LYS B 1 447 ? -4.543 -22.094 11.922 1 97.69 447 LYS B N 1
ATOM 7858 C CA . LYS B 1 447 ? -4.016 -20.984 11.133 1 97.69 447 LYS B CA 1
ATOM 7859 C C . LYS B 1 447 ? -4.75 -20.875 9.797 1 97.69 447 LYS B C 1
ATOM 7861 O O . LYS B 1 447 ? -5.105 -19.766 9.375 1 97.69 447 LYS B O 1
ATOM 7866 N N . VAL B 1 448 ? -4.949 -21.938 9.18 1 98.38 448 VAL B N 1
ATOM 7867 C CA . VAL B 1 448 ? -5.652 -21.969 7.898 1 98.38 448 VAL B CA 1
ATOM 7868 C C . VAL B 1 448 ? -7.066 -21.422 8.078 1 98.38 448 VAL B C 1
ATOM 7870 O O . VAL B 1 448 ? -7.527 -20.594 7.273 1 98.38 448 VAL B O 1
ATOM 7873 N N . ASN B 1 449 ? -7.734 -21.844 9.117 1 97.94 449 ASN B N 1
ATOM 7874 C CA . ASN B 1 449 ? -9.086 -21.359 9.391 1 97.94 449 ASN B CA 1
ATOM 7875 C C . ASN B 1 449 ? -9.094 -19.859 9.656 1 97.94 449 ASN B C 1
ATOM 7877 O O . ASN B 1 449 ? -9.977 -19.141 9.18 1 97.94 449 ASN B O 1
ATOM 7881 N N . HIS B 1 450 ? -8.125 -19.438 10.406 1 97.19 450 HIS B N 1
ATOM 7882 C CA . HIS B 1 450 ? -8.023 -18.031 10.727 1 97.19 450 HIS B CA 1
ATOM 7883 C C . HIS B 1 450 ? -7.828 -17.188 9.469 1 97.19 450 HIS B C 1
ATOM 7885 O O . HIS B 1 450 ? -8.508 -16.172 9.281 1 97.19 450 HIS B O 1
ATOM 7891 N N . PHE B 1 451 ? -6.938 -17.594 8.609 1 97.88 451 PHE B N 1
ATOM 7892 C CA . PHE B 1 451 ? -6.66 -16.859 7.379 1 97.88 451 PHE B CA 1
ATOM 7893 C C . PHE B 1 451 ? -7.855 -16.922 6.434 1 97.88 451 PHE B C 1
ATOM 7895 O O . PHE B 1 451 ? -8.172 -15.93 5.762 1 97.88 451 PHE B O 1
ATOM 7902 N N . ALA B 1 452 ? -8.516 -18.047 6.387 1 97.94 452 ALA B N 1
ATOM 7903 C CA . ALA B 1 452 ? -9.727 -18.156 5.57 1 97.94 452 ALA B CA 1
ATOM 7904 C C . ALA B 1 452 ? -10.797 -17.188 6.047 1 97.94 452 ALA B C 1
ATOM 7906 O O . ALA B 1 452 ? -11.445 -16.516 5.23 1 97.94 452 ALA B O 1
ATOM 7907 N N . ASP B 1 453 ? -10.992 -17.109 7.355 1 97.56 453 ASP B N 1
ATOM 7908 C CA . ASP B 1 453 ? -11.977 -16.188 7.922 1 97.56 453 ASP B CA 1
ATOM 7909 C C . ASP B 1 453 ? -11.664 -14.742 7.523 1 97.56 453 ASP B C 1
ATOM 7911 O O . ASP B 1 453 ? -12.562 -14 7.125 1 97.56 453 ASP B O 1
ATOM 7915 N N . MET B 1 454 ? -10.43 -14.391 7.656 1 97.19 454 MET B N 1
ATOM 7916 C CA . MET B 1 454 ? -10.031 -13.023 7.328 1 97.19 454 MET B CA 1
ATOM 7917 C C . MET B 1 454 ? -10.172 -12.758 5.836 1 97.19 454 MET B C 1
ATOM 7919 O O . MET B 1 454 ? -10.617 -11.68 5.434 1 97.19 454 MET B O 1
ATOM 7923 N N . TRP B 1 455 ? -9.781 -13.75 5.047 1 97.5 455 TRP B N 1
ATOM 7924 C CA . TRP B 1 455 ? -9.883 -13.617 3.598 1 97.5 455 TRP B CA 1
ATOM 7925 C C . TRP B 1 455 ? -11.336 -13.391 3.176 1 97.5 455 TRP B C 1
ATOM 7927 O O . TRP B 1 455 ? -11.609 -12.555 2.309 1 97.5 455 TRP B O 1
ATOM 7937 N N . ARG B 1 456 ? -12.219 -14.008 3.807 1 96.31 456 ARG B N 1
ATOM 7938 C CA . ARG B 1 456 ? -13.641 -13.938 3.479 1 96.31 456 ARG B CA 1
ATOM 7939 C C . ARG B 1 456 ? -14.289 -12.703 4.094 1 96.31 456 ARG B C 1
ATOM 7941 O O . ARG B 1 456 ? -15.398 -12.328 3.721 1 96.31 456 ARG B O 1
ATOM 7948 N N . ASP B 1 457 ? -13.578 -12.07 4.98 1 95.75 457 ASP B N 1
ATOM 7949 C CA . ASP B 1 457 ? -14.086 -10.883 5.66 1 95.75 457 ASP B CA 1
ATOM 7950 C C . ASP B 1 457 ? -13.672 -9.609 4.934 1 95.75 457 ASP B C 1
ATOM 7952 O O . ASP B 1 457 ? -13.781 -8.516 5.48 1 95.75 457 ASP B O 1
ATOM 7956 N N . ARG B 1 458 ? -13.195 -9.672 3.719 1 94.94 458 ARG B N 1
ATOM 7957 C CA . ARG B 1 458 ? -12.867 -8.492 2.926 1 94.94 458 ARG B CA 1
ATOM 7958 C C . ARG B 1 458 ? -14.086 -7.598 2.74 1 94.94 458 ARG B C 1
ATOM 7960 O O . ARG B 1 458 ? -15.211 -8.086 2.637 1 94.94 458 ARG B O 1
ATOM 7967 N N . PRO B 1 459 ? -13.789 -6.27 2.703 1 92.75 459 PRO B N 1
ATOM 7968 C CA . PRO B 1 459 ? -14.938 -5.383 2.545 1 92.75 459 PRO B CA 1
ATOM 7969 C C . PRO B 1 459 ? -15.594 -5.504 1.172 1 92.75 459 PRO B C 1
ATOM 7971 O O . PRO B 1 459 ? -16.812 -5.316 1.043 1 92.75 459 PRO B O 1
ATOM 7974 N N . LEU B 1 460 ? -14.828 -5.727 0.141 1 94.81 460 LEU B N 1
ATOM 7975 C CA . LEU B 1 460 ? -15.312 -6.055 -1.197 1 94.81 460 LEU B CA 1
ATOM 7976 C C . LEU B 1 460 ? -14.812 -7.426 -1.634 1 94.81 460 LEU B C 1
ATOM 7978 O O . LEU B 1 460 ? -13.656 -7.777 -1.396 1 94.81 460 LEU B O 1
ATOM 7982 N N . LYS B 1 461 ? -15.742 -8.164 -2.225 1 95.5 461 LYS B N 1
ATOM 7983 C CA . LYS B 1 461 ? -15.273 -9.406 -2.836 1 95.5 461 LYS B CA 1
ATOM 7984 C C . LYS B 1 461 ? -14.242 -9.125 -3.922 1 95.5 461 LYS B C 1
ATOM 7986 O O . LYS B 1 461 ? -14.242 -8.047 -4.527 1 95.5 461 LYS B O 1
ATOM 7991 N N . PRO B 1 462 ? -13.375 -10.094 -4.137 1 97.19 462 PRO B N 1
ATOM 7992 C CA . PRO B 1 462 ? -12.297 -9.883 -5.109 1 97.19 462 PRO B CA 1
ATOM 7993 C C . PRO B 1 462 ? -12.812 -9.398 -6.465 1 97.19 462 PRO B C 1
ATOM 7995 O O . PRO B 1 462 ? -12.32 -8.398 -7 1 97.19 462 PRO B O 1
ATOM 7998 N N . VAL B 1 463 ? -13.82 -10.008 -7.008 1 97.69 463 VAL B N 1
ATOM 7999 C CA . VAL B 1 463 ? -14.367 -9.664 -8.32 1 97.69 463 VAL B CA 1
ATOM 8000 C C . VAL B 1 463 ? -14.953 -8.258 -8.281 1 97.69 463 VAL B C 1
ATOM 8002 O O . VAL B 1 463 ? -14.812 -7.492 -9.242 1 97.69 463 VAL B O 1
ATOM 8005 N N . ASP B 1 464 ? -15.578 -7.879 -7.207 1 97.25 464 ASP B N 1
ATOM 8006 C CA . ASP B 1 464 ? -16.188 -6.559 -7.059 1 97.25 464 ASP B CA 1
ATOM 8007 C C . ASP B 1 464 ? -15.133 -5.469 -6.961 1 97.25 464 ASP B C 1
ATOM 8009 O O . ASP B 1 464 ? -15.297 -4.383 -7.52 1 97.25 464 ASP B O 1
ATOM 8013 N N . GLU B 1 465 ? -14.094 -5.773 -6.207 1 97.75 465 GLU B N 1
ATOM 8014 C CA . GLU B 1 465 ? -13.016 -4.793 -6.094 1 97.75 465 GLU B CA 1
ATOM 8015 C C . GLU B 1 465 ? -12.352 -4.547 -7.445 1 97.75 465 GLU B C 1
ATOM 8017 O O . GLU B 1 465 ? -12.109 -3.398 -7.824 1 97.75 465 GLU B O 1
ATOM 8022 N N . ALA B 1 466 ? -12.023 -5.641 -8.141 1 98.5 466 ALA B N 1
ATOM 8023 C CA . ALA B 1 466 ? -11.445 -5.5 -9.477 1 98.5 466 ALA B CA 1
ATOM 8024 C C . ALA B 1 466 ? -12.367 -4.707 -10.398 1 98.5 466 ALA B C 1
ATOM 8026 O O . ALA B 1 466 ? -11.914 -3.832 -11.133 1 98.5 466 ALA B O 1
ATOM 8027 N N . THR B 1 467 ? -13.695 -4.992 -10.336 1 98.12 467 THR B N 1
ATOM 8028 C CA . THR B 1 467 ? -14.68 -4.301 -11.164 1 98.12 467 THR B CA 1
ATOM 8029 C C . THR B 1 467 ? -14.703 -2.811 -10.836 1 98.12 467 THR B C 1
ATOM 8031 O O . THR B 1 467 ? -14.75 -1.975 -11.742 1 98.12 467 THR B O 1
ATOM 8034 N N . TYR B 1 468 ? -14.68 -2.471 -9.609 1 97.69 468 TYR B N 1
ATOM 8035 C CA . TYR B 1 468 ? -14.656 -1.073 -9.195 1 97.69 468 TYR B CA 1
ATOM 8036 C C . TYR B 1 468 ? -13.5 -0.325 -9.844 1 97.69 468 TYR B C 1
ATOM 8038 O O . TYR B 1 468 ? -13.695 0.751 -10.414 1 97.69 468 TYR B O 1
ATOM 8046 N N . TRP B 1 469 ? -12.273 -0.883 -9.742 1 98 469 TRP B N 1
ATOM 8047 C CA . TRP B 1 469 ? -11.094 -0.196 -10.258 1 98 469 TRP B CA 1
ATOM 8048 C C . TRP B 1 469 ? -11.133 -0.093 -11.773 1 98 469 TRP B C 1
ATOM 8050 O O . TRP B 1 469 ? -10.68 0.898 -12.352 1 98 469 TRP B O 1
ATOM 8060 N N . ILE B 1 470 ? -11.664 -1.163 -12.445 1 98.44 470 ILE B N 1
ATOM 8061 C CA . ILE B 1 470 ? -11.828 -1.118 -13.891 1 98.44 470 ILE B CA 1
ATOM 8062 C C . ILE B 1 470 ? -12.75 0.037 -14.273 1 98.44 470 ILE B C 1
ATOM 8064 O O . ILE B 1 470 ? -12.406 0.86 -15.125 1 98.44 470 ILE B O 1
ATOM 8068 N N . GLU B 1 471 ? -13.852 0.133 -13.648 1 98.06 471 GLU B N 1
ATOM 8069 C CA . GLU B 1 471 ? -14.828 1.175 -13.945 1 98.06 471 GLU B CA 1
ATOM 8070 C C . GLU B 1 471 ? -14.32 2.549 -13.523 1 98.06 471 GLU B C 1
ATOM 8072 O O . GLU B 1 471 ? -14.617 3.555 -14.164 1 98.06 471 GLU B O 1
ATOM 8077 N N . PHE B 1 472 ? -13.609 2.584 -12.445 1 97.44 472 PHE B N 1
ATOM 8078 C CA . PHE B 1 472 ? -12.961 3.812 -12 1 97.44 472 PHE B CA 1
ATOM 8079 C C . PHE B 1 472 ? -12.023 4.352 -13.07 1 97.44 472 PHE B C 1
ATOM 8081 O O . PHE B 1 472 ? -12.031 5.551 -13.367 1 97.44 472 PHE B O 1
ATOM 8088 N N . LEU B 1 473 ? -11.227 3.457 -13.664 1 97.75 473 LEU B N 1
ATOM 8089 C CA . LEU B 1 473 ? -10.266 3.848 -14.695 1 97.75 473 LEU B CA 1
ATOM 8090 C C . LEU B 1 473 ? -10.984 4.277 -15.969 1 97.75 473 LEU B C 1
ATOM 8092 O O . LEU B 1 473 ? -10.547 5.211 -16.641 1 97.75 473 LEU B O 1
ATOM 8096 N N . ILE B 1 474 ? -12.039 3.576 -16.281 1 97.56 474 ILE B N 1
ATOM 8097 C CA . ILE B 1 474 ? -12.805 3.936 -17.469 1 97.56 474 ILE B CA 1
ATOM 8098 C C . ILE B 1 474 ? -13.398 5.332 -17.297 1 97.56 474 ILE B C 1
ATOM 8100 O O . ILE B 1 474 ? -13.352 6.152 -18.219 1 97.56 474 ILE B O 1
ATOM 8104 N N . LYS B 1 475 ? -13.883 5.57 -16.141 1 96.38 475 LYS B N 1
ATOM 8105 C CA . LYS B 1 475 ? -14.578 6.816 -15.852 1 96.38 475 LYS B CA 1
ATOM 8106 C C . LYS B 1 475 ? -13.602 7.984 -15.758 1 96.38 475 LYS B C 1
ATOM 8108 O O . LYS B 1 475 ? -13.852 9.055 -16.312 1 96.38 475 LYS B O 1
ATOM 8113 N N . HIS B 1 476 ? -12.453 7.836 -15.07 1 96.12 476 HIS B N 1
ATOM 8114 C CA . HIS B 1 476 ? -11.609 8.969 -14.711 1 96.12 476 HIS B CA 1
ATOM 8115 C C . HIS B 1 476 ? -10.359 9.023 -15.578 1 96.12 476 HIS B C 1
ATOM 8117 O O . HIS B 1 476 ? -9.711 10.07 -15.672 1 96.12 476 HIS B O 1
ATOM 8123 N N . GLN B 1 477 ? -9.914 7.938 -16.125 1 94.06 477 GLN B N 1
ATOM 8124 C CA . GLN B 1 477 ? -8.883 7.816 -17.156 1 94.06 477 GLN B CA 1
ATOM 8125 C C . GLN B 1 477 ? -7.496 8.078 -16.594 1 94.06 477 GLN B C 1
ATOM 8127 O O . GLN B 1 477 ? -6.621 7.215 -16.656 1 94.06 477 GLN B O 1
ATOM 8132 N N . ASP B 1 478 ? -7.297 9.258 -15.938 1 92.69 478 ASP B N 1
ATOM 8133 C CA . ASP B 1 478 ? -5.957 9.625 -15.484 1 92.69 478 ASP B CA 1
ATOM 8134 C C . ASP B 1 478 ? -5.805 9.391 -13.984 1 92.69 478 ASP B C 1
ATOM 8136 O O . ASP B 1 478 ? -6.41 10.102 -13.18 1 92.69 478 ASP B O 1
ATOM 8140 N N . VAL B 1 479 ? -4.883 8.406 -13.648 1 95.19 479 VAL B N 1
ATOM 8141 C CA . VAL B 1 479 ? -4.613 8.117 -12.242 1 95.19 479 VAL B CA 1
ATOM 8142 C C . VAL B 1 479 ? -3.113 8.227 -11.969 1 95.19 479 VAL B C 1
ATOM 8144 O O . VAL B 1 479 ? -2.582 7.547 -11.094 1 95.19 479 VAL B O 1
ATOM 8147 N N . SER B 1 480 ? -2.42 9.094 -12.695 1 93.81 480 SER B N 1
ATOM 8148 C CA . SER B 1 480 ? -0.969 9.219 -12.594 1 93.81 480 SER B CA 1
ATOM 8149 C C . SER B 1 480 ? -0.551 9.703 -11.211 1 93.81 480 SER B C 1
ATOM 8151 O O . SER B 1 480 ? 0.59 9.492 -10.789 1 93.81 480 SER B O 1
ATOM 8153 N N . PHE B 1 481 ? -1.496 10.32 -10.453 1 93.38 481 PHE B N 1
ATOM 8154 C CA . PHE B 1 481 ? -1.205 10.82 -9.117 1 93.38 481 PHE B CA 1
ATOM 8155 C C . PHE B 1 481 ? -0.935 9.664 -8.156 1 93.38 481 PHE B C 1
ATOM 8157 O O . PHE B 1 481 ? -0.414 9.875 -7.059 1 93.38 481 PHE B O 1
ATOM 8164 N N . LEU B 1 482 ? -1.197 8.414 -8.547 1 96.19 482 LEU B N 1
ATOM 8165 C CA . LEU B 1 482 ? -0.973 7.242 -7.715 1 96.19 482 LEU B CA 1
ATOM 8166 C C . LEU B 1 482 ? 0.387 6.617 -8.008 1 96.19 482 LEU B C 1
ATOM 8168 O O . LEU B 1 482 ? 0.841 5.738 -7.273 1 96.19 482 LEU B O 1
ATOM 8172 N N . ARG B 1 483 ? 1.076 7.098 -9.016 1 95.25 483 ARG B N 1
ATOM 8173 C CA . ARG B 1 483 ? 2.344 6.512 -9.438 1 95.25 483 ARG B CA 1
ATOM 8174 C C . ARG B 1 483 ? 3.52 7.211 -8.766 1 95.25 483 ARG B C 1
ATOM 8176 O O . ARG B 1 483 ? 3.533 8.438 -8.641 1 95.25 483 ARG B O 1
ATOM 8183 N N . ILE B 1 484 ? 4.434 6.402 -8.312 1 95.94 484 ILE B N 1
ATOM 8184 C CA . ILE B 1 484 ? 5.684 6.969 -7.809 1 95.94 484 ILE B CA 1
ATOM 8185 C C . ILE B 1 484 ? 6.539 7.449 -8.977 1 95.94 484 ILE B C 1
ATOM 8187 O O . ILE B 1 484 ? 6.781 6.695 -9.93 1 95.94 484 ILE B O 1
ATOM 8191 N N . ASP B 1 485 ? 6.949 8.672 -8.961 1 93 485 ASP B N 1
ATOM 8192 C CA . ASP B 1 485 ? 7.715 9.273 -10.039 1 93 485 ASP B CA 1
ATOM 8193 C C . ASP B 1 485 ? 9.219 9.148 -9.789 1 93 485 ASP B C 1
ATOM 8195 O O . ASP B 1 485 ? 9.859 10.102 -9.359 1 93 485 ASP B O 1
ATOM 8199 N N . ASP B 1 486 ? 9.789 7.988 -10.164 1 94.81 486 ASP B N 1
ATOM 8200 C CA . ASP B 1 486 ? 11.195 7.781 -9.844 1 94.81 486 ASP B CA 1
ATOM 8201 C C . ASP B 1 486 ? 11.961 7.238 -11.055 1 94.81 486 ASP B C 1
ATOM 8203 O O . ASP B 1 486 ? 13.141 6.922 -10.953 1 94.81 486 ASP B O 1
ATOM 8207 N N . TYR B 1 487 ? 11.344 7.203 -12.211 1 93.81 487 TYR B N 1
ATOM 8208 C CA . TYR B 1 487 ? 11.977 6.59 -13.375 1 93.81 487 TYR B CA 1
ATOM 8209 C C . TYR B 1 487 ? 13.195 7.391 -13.82 1 93.81 487 TYR B C 1
ATOM 8211 O O . TYR B 1 487 ? 14.164 6.828 -14.344 1 93.81 487 TYR B O 1
ATOM 8219 N N . HIS B 1 488 ? 13.18 8.68 -13.625 1 93.88 488 HIS B N 1
ATOM 8220 C CA . HIS B 1 488 ? 14.234 9.562 -14.102 1 93.88 488 HIS B CA 1
ATOM 8221 C C . HIS B 1 488 ? 15.5 9.422 -13.258 1 93.88 488 HIS B C 1
ATOM 8223 O O . HIS B 1 488 ? 16.562 9.891 -13.641 1 93.88 488 HIS B O 1
ATOM 8229 N N . LEU B 1 489 ? 15.414 8.805 -12.188 1 95.62 489 LEU B N 1
ATOM 8230 C CA . LEU B 1 489 ? 16.547 8.672 -11.281 1 95.62 489 LEU B CA 1
ATOM 8231 C C . LEU B 1 489 ? 17.391 7.449 -11.633 1 95.62 489 LEU B C 1
ATOM 8233 O O . LEU B 1 489 ? 16.844 6.395 -11.977 1 95.62 489 LEU B O 1
ATOM 8237 N N . SER B 1 490 ? 18.688 7.668 -11.578 1 93.38 490 SER B N 1
ATOM 8238 C CA . SER B 1 490 ? 19.594 6.52 -11.625 1 93.38 490 SER B CA 1
ATOM 8239 C C . SER B 1 490 ? 19.578 5.762 -10.305 1 93.38 490 SER B C 1
ATOM 8241 O O . SER B 1 490 ? 19.062 6.258 -9.297 1 93.38 490 SER B O 1
ATOM 8243 N N . PHE B 1 491 ? 20.156 4.574 -10.375 1 88.38 491 PHE B N 1
ATOM 8244 C CA . PHE B 1 491 ? 20.297 3.773 -9.164 1 88.38 491 PHE B CA 1
ATOM 8245 C C . PHE B 1 491 ? 21.047 4.551 -8.086 1 88.38 491 PHE B C 1
ATOM 8247 O O . PHE B 1 491 ? 20.641 4.539 -6.922 1 88.38 491 PHE B O 1
ATOM 8254 N N . VAL B 1 492 ? 22.047 5.238 -8.445 1 92.81 492 VAL B N 1
ATOM 8255 C CA . VAL B 1 492 ? 22.891 6.008 -7.539 1 92.81 492 VAL B CA 1
ATOM 8256 C C . VAL B 1 492 ? 22.094 7.152 -6.926 1 92.81 492 VAL B C 1
ATOM 8258 O O . VAL B 1 492 ? 22.188 7.414 -5.727 1 92.81 492 VAL B O 1
ATOM 8261 N N . GLN B 1 493 ? 21.266 7.742 -7.723 1 95.94 493 GLN B N 1
ATOM 8262 C CA . GLN B 1 493 ? 20.453 8.867 -7.262 1 95.94 493 GLN B CA 1
ATOM 8263 C C . GLN B 1 493 ? 19.281 8.391 -6.398 1 95.94 493 GLN B C 1
ATOM 8265 O O . GLN B 1 493 ? 18.953 9.016 -5.391 1 95.94 493 GLN B O 1
ATOM 8270 N N . TYR B 1 494 ? 18.719 7.273 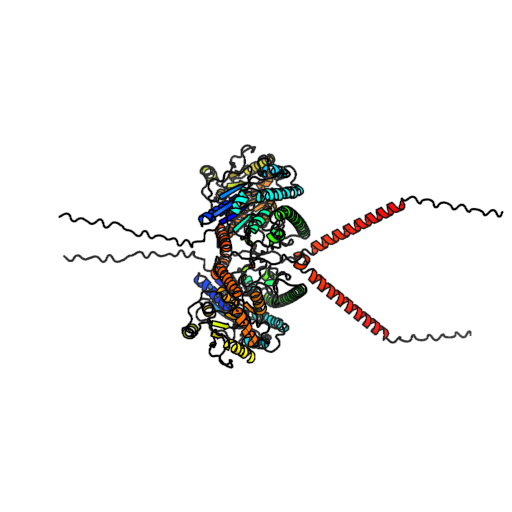-6.773 1 93.75 494 TYR B N 1
ATOM 8271 C CA . TYR B 1 494 ? 17.578 6.734 -6.059 1 93.75 494 TYR B CA 1
ATOM 8272 C C . TYR B 1 494 ? 17.922 6.434 -4.605 1 93.75 494 TYR B C 1
ATOM 8274 O O . TYR B 1 494 ? 17.125 6.672 -3.703 1 93.75 494 TYR B O 1
ATOM 8282 N N . PHE B 1 495 ? 19.156 6.02 -4.383 1 91.75 495 PHE B N 1
ATOM 8283 C CA . PHE B 1 495 ? 19.562 5.652 -3.031 1 91.75 495 PHE B CA 1
ATOM 8284 C C . PHE B 1 495 ? 20.438 6.742 -2.416 1 91.75 495 PHE B C 1
ATOM 8286 O O . PHE B 1 495 ? 21.078 6.52 -1.392 1 91.75 495 PHE B O 1
ATOM 8293 N N . CYS B 1 496 ? 20.516 7.867 -2.992 1 95.5 496 CYS B N 1
ATOM 8294 C CA . CYS B 1 496 ? 21.234 9.039 -2.521 1 95.5 496 CYS B CA 1
ATOM 8295 C C . CYS B 1 496 ? 22.703 8.719 -2.291 1 95.5 496 CYS B C 1
ATOM 8297 O O . CYS B 1 496 ? 23.328 9.242 -1.36 1 95.5 496 CYS B O 1
ATOM 8299 N N . LEU B 1 497 ? 23.234 7.816 -3.109 1 93.06 497 LEU B N 1
ATOM 8300 C CA . LEU B 1 497 ? 24.641 7.484 -2.973 1 93.06 497 LEU B CA 1
ATOM 8301 C C . LEU B 1 497 ? 25.531 8.656 -3.402 1 93.06 497 LEU B C 1
ATOM 8303 O O . LEU B 1 497 ? 26.609 8.859 -2.85 1 93.06 497 LEU B O 1
ATOM 8307 N N . ASP B 1 498 ? 25.078 9.375 -4.41 1 95.69 498 ASP B N 1
ATOM 8308 C CA . ASP B 1 498 ? 25.781 10.586 -4.812 1 95.69 498 ASP B CA 1
ATOM 8309 C C . ASP B 1 498 ? 25.797 11.609 -3.682 1 95.69 498 ASP B C 1
ATOM 8311 O O . ASP B 1 498 ? 26.828 12.227 -3.41 1 95.69 498 ASP B O 1
ATOM 8315 N N . VAL B 1 499 ? 24.688 11.734 -2.984 1 97.06 499 VAL B N 1
ATOM 8316 C CA . VAL B 1 499 ? 24.562 12.664 -1.863 1 97.06 499 VAL B CA 1
ATOM 8317 C C . VAL B 1 499 ? 25.469 12.211 -0.718 1 97.06 499 VAL B C 1
ATOM 8319 O O . VAL B 1 499 ? 26.203 13.023 -0.145 1 97.06 499 VAL B O 1
ATOM 8322 N N . ILE B 1 500 ? 25.438 10.977 -0.388 1 95 500 ILE B N 1
ATOM 8323 C CA . ILE B 1 500 ? 26.25 10.422 0.682 1 95 500 ILE B CA 1
ATOM 8324 C C . ILE B 1 500 ? 27.734 10.617 0.354 1 95 500 ILE B C 1
ATOM 8326 O O . ILE B 1 500 ? 28.516 11.039 1.21 1 95 500 ILE B O 1
ATOM 8330 N N . GLY B 1 501 ? 28.109 10.281 -0.878 1 94.94 501 GLY B N 1
ATOM 8331 C CA . GLY B 1 501 ? 29.484 10.5 -1.307 1 94.94 501 GLY B CA 1
ATOM 8332 C C . GLY B 1 501 ? 29.922 11.945 -1.166 1 94.94 501 GLY B C 1
ATOM 8333 O O . GLY B 1 501 ? 31.031 12.219 -0.693 1 94.94 501 GLY B O 1
ATOM 8334 N N . PHE B 1 502 ? 29.094 12.828 -1.586 1 96.94 502 PHE B N 1
ATOM 8335 C CA . PHE B 1 502 ? 29.375 14.258 -1.49 1 96.94 502 PHE B CA 1
ATOM 8336 C C . PHE B 1 502 ? 29.578 14.672 -0.039 1 96.94 502 PHE B C 1
ATOM 8338 O O . PHE B 1 502 ? 30.531 15.375 0.284 1 96.94 502 PHE B O 1
ATOM 8345 N N . LEU B 1 503 ? 28.656 14.25 0.856 1 96.12 503 LEU B N 1
ATOM 8346 C CA . LEU B 1 503 ? 28.734 14.586 2.271 1 96.12 503 LEU B CA 1
ATOM 8347 C C . LEU B 1 503 ? 29.984 13.984 2.906 1 96.12 503 LEU B C 1
ATOM 8349 O O . LEU B 1 503 ? 30.625 14.609 3.758 1 96.12 503 LEU B O 1
ATOM 8353 N N . LEU B 1 504 ? 30.344 12.773 2.49 1 94.94 504 LEU B N 1
ATOM 8354 C CA . LEU B 1 504 ? 31.562 12.148 2.992 1 94.94 504 LEU B CA 1
ATOM 8355 C C . LEU B 1 504 ? 32.781 12.922 2.541 1 94.94 504 LEU B C 1
ATOM 8357 O O . LEU B 1 504 ? 33.75 13.07 3.305 1 94.94 504 LEU B O 1
ATOM 8361 N N . LEU B 1 505 ? 32.75 13.32 1.321 1 96.19 505 LEU B N 1
ATOM 8362 C CA . LEU B 1 505 ? 33.875 14.133 0.81 1 96.19 505 LEU B CA 1
ATOM 8363 C C . LEU B 1 505 ? 34.031 15.406 1.632 1 96.19 505 LEU B C 1
ATOM 8365 O O . LEU B 1 505 ? 35.156 15.789 1.963 1 96.19 505 LEU B O 1
ATOM 8369 N N . ILE B 1 506 ? 32.906 16.031 1.941 1 96.06 506 ILE B N 1
ATOM 8370 C CA . ILE B 1 506 ? 32.969 17.234 2.766 1 96.06 506 ILE B CA 1
ATOM 8371 C C . ILE B 1 506 ? 33.531 16.906 4.141 1 96.06 506 ILE B C 1
ATOM 8373 O O . ILE B 1 506 ? 34.375 17.625 4.664 1 96.06 506 ILE B O 1
ATOM 8377 N N . ALA B 1 507 ? 33.094 15.82 4.66 1 95.19 507 ALA B N 1
ATOM 8378 C CA . ALA B 1 507 ? 33.562 15.398 5.98 1 95.19 507 ALA B CA 1
ATOM 8379 C C . ALA B 1 507 ? 35.062 15.133 5.965 1 95.19 507 ALA B C 1
ATOM 8381 O O . ALA B 1 507 ? 35.781 15.555 6.875 1 95.19 507 ALA B O 1
ATOM 8382 N N . VAL B 1 508 ? 35.531 14.484 4.984 1 95.12 508 VAL B N 1
ATOM 8383 C CA . VAL B 1 508 ? 36.938 14.156 4.867 1 95.12 508 VAL B CA 1
ATOM 8384 C C . VAL B 1 508 ? 37.75 15.438 4.703 1 95.12 508 VAL B C 1
ATOM 8386 O O . VAL B 1 508 ? 38.812 15.602 5.328 1 95.12 508 VAL B O 1
ATOM 8389 N N . CYS B 1 509 ? 37.281 16.297 3.914 1 95.62 509 CYS B N 1
ATOM 8390 C CA . CYS B 1 509 ? 37.969 17.562 3.707 1 95.62 509 CYS B CA 1
ATOM 8391 C C . CYS B 1 509 ? 38.031 18.375 5.004 1 95.62 509 CYS B C 1
ATOM 8393 O O . CYS B 1 509 ? 39.062 18.984 5.309 1 95.62 509 CYS B O 1
ATOM 8395 N N . MET B 1 510 ? 36.969 18.359 5.715 1 95.69 510 MET B N 1
ATOM 8396 C CA . MET B 1 510 ? 36.969 19.047 7 1 95.69 510 MET B CA 1
ATOM 8397 C C . MET B 1 510 ? 37.938 18.406 7.98 1 95.69 510 MET B C 1
ATOM 8399 O O . MET B 1 510 ? 38.625 19.109 8.734 1 95.69 510 MET B O 1
ATOM 8403 N N . MET B 1 511 ? 37.969 17.172 7.941 1 95.5 511 MET B N 1
ATOM 8404 C CA . MET B 1 511 ? 38.906 16.453 8.82 1 95.5 511 MET B CA 1
ATOM 8405 C C . MET B 1 511 ? 40.344 16.75 8.453 1 95.5 511 MET B C 1
ATOM 8407 O O . MET B 1 511 ? 41.188 17 9.336 1 95.5 511 MET B O 1
ATOM 8411 N N . ILE B 1 512 ? 40.594 16.703 7.23 1 95.25 512 ILE B N 1
ATOM 8412 C CA . ILE B 1 512 ? 41.938 17 6.754 1 95.25 512 ILE B CA 1
ATOM 8413 C C . ILE B 1 512 ? 42.312 18.438 7.109 1 95.25 512 ILE B C 1
ATOM 8415 O O . ILE B 1 512 ? 43.438 18.703 7.594 1 95.25 512 ILE B O 1
ATOM 8419 N N . SER B 1 513 ? 41.438 19.344 6.902 1 95.44 513 SER B N 1
ATOM 8420 C CA . SER B 1 513 ? 41.688 20.75 7.223 1 95.44 513 SER B CA 1
ATOM 8421 C C . SER B 1 513 ? 41.938 20.938 8.711 1 95.44 513 SER B C 1
ATOM 8423 O O . SER B 1 513 ? 42.844 21.688 9.102 1 95.44 513 SER B O 1
ATOM 8425 N N . THR B 1 514 ? 41.094 20.328 9.422 1 94.75 514 THR B N 1
ATOM 8426 C CA . THR B 1 514 ? 41.281 20.391 10.867 1 94.75 514 THR B CA 1
ATOM 8427 C C . THR B 1 514 ? 42.656 19.812 11.266 1 94.75 514 THR B C 1
ATOM 8429 O O . THR B 1 514 ? 43.344 20.375 12.117 1 94.75 514 THR B O 1
ATOM 8432 N N . PHE B 1 515 ? 43 18.734 10.664 1 94.25 515 PHE B N 1
ATOM 8433 C CA . PHE B 1 515 ? 44.281 18.109 10.945 1 94.25 515 PHE B CA 1
ATOM 8434 C C . PHE B 1 515 ? 45.438 19.016 10.555 1 94.25 515 PHE B C 1
ATOM 8436 O O . PHE B 1 515 ? 46.406 19.156 11.297 1 94.25 515 PHE B O 1
ATOM 8443 N N . VAL B 1 516 ? 45.344 19.609 9.461 1 94.38 516 VAL B N 1
ATOM 8444 C CA . VAL B 1 516 ? 46.375 20.516 8.969 1 94.38 516 VAL B CA 1
ATOM 8445 C C . VAL B 1 516 ? 46.5 21.719 9.906 1 94.38 516 VAL B C 1
ATOM 8447 O O . VAL B 1 516 ? 47.594 22.141 10.234 1 94.38 516 VAL B O 1
ATOM 8450 N N . ILE B 1 517 ? 45.406 22.188 10.305 1 95.25 517 ILE B N 1
ATOM 8451 C CA . ILE B 1 517 ? 45.375 23.344 11.195 1 95.25 517 ILE B CA 1
ATOM 8452 C C . ILE B 1 517 ? 46 22.969 12.539 1 95.25 517 ILE B C 1
ATOM 8454 O O . ILE B 1 517 ? 46.844 23.703 13.078 1 95.25 517 ILE B O 1
ATOM 8458 N N . LEU B 1 518 ? 45.656 21.875 13.016 1 94.75 518 LEU B N 1
ATOM 8459 C CA . LEU B 1 518 ? 46.188 21.406 14.289 1 94.75 518 LEU B CA 1
ATOM 8460 C C . LEU B 1 518 ? 47.688 21.141 14.18 1 94.75 518 LEU B C 1
ATOM 8462 O O . LEU B 1 518 ? 48.438 21.422 15.117 1 94.75 518 LEU B O 1
ATOM 8466 N N . ASP B 1 519 ? 48.062 20.609 13.055 1 93.81 519 ASP B N 1
ATOM 8467 C CA . ASP B 1 519 ? 49.469 20.344 12.812 1 93.81 519 ASP B CA 1
ATOM 8468 C C . ASP B 1 519 ? 50.25 21.641 12.75 1 93.81 519 ASP B C 1
ATOM 8470 O O . ASP B 1 519 ? 51.375 21.734 13.305 1 93.81 519 ASP B O 1
ATOM 8474 N N . ARG B 1 520 ? 49.75 22.625 12.211 1 93.44 520 ARG B N 1
ATOM 8475 C CA . ARG B 1 520 ? 50.406 23.938 12.133 1 93.44 520 ARG B CA 1
ATOM 8476 C C . ARG B 1 520 ? 50.469 24.594 13.508 1 93.44 520 ARG B C 1
ATOM 8478 O O . ARG B 1 520 ? 51.469 25.219 13.859 1 93.44 520 ARG B O 1
ATOM 8485 N N . LEU B 1 521 ? 49.406 24.438 14.203 1 93.81 521 LEU B N 1
ATOM 8486 C CA . LEU B 1 521 ? 49.375 24.984 15.555 1 93.81 521 LEU B CA 1
ATOM 8487 C C . LEU B 1 521 ? 50.375 24.266 16.453 1 93.81 521 LEU B C 1
ATOM 8489 O O . LEU B 1 521 ? 51.062 24.906 17.281 1 93.81 521 LEU B O 1
ATOM 8493 N N . TYR B 1 522 ? 50.469 22.969 16.25 1 92.81 522 TYR B N 1
ATOM 8494 C CA . TYR B 1 522 ? 51.406 22.172 17.016 1 92.81 522 TYR B CA 1
ATOM 8495 C C . TYR B 1 522 ? 52.844 22.547 16.672 1 92.81 522 TYR B C 1
ATOM 8497 O O . TYR B 1 522 ? 53.688 22.688 17.562 1 92.81 522 TYR B O 1
ATOM 8505 N N . LYS B 1 523 ? 53.156 22.75 15.484 1 92.56 523 LYS B N 1
ATOM 8506 C CA . LYS B 1 523 ? 54.469 23.141 15.039 1 92.56 523 LYS B CA 1
ATOM 8507 C C . LYS B 1 523 ? 54.844 24.547 15.539 1 92.56 523 LYS B C 1
ATOM 8509 O O . LYS B 1 523 ? 55.969 24.797 15.945 1 92.56 523 LYS B O 1
ATOM 8514 N N . CYS B 1 524 ? 53.844 25.391 15.609 1 92.12 524 CYS B N 1
ATOM 8515 C CA . CYS B 1 524 ? 54.031 26.734 16.141 1 92.12 524 CYS B CA 1
ATOM 8516 C C . CYS B 1 524 ? 54.281 26.688 17.656 1 92.12 524 CYS B C 1
ATOM 8518 O O . CYS B 1 524 ? 55.125 27.422 18.172 1 92.12 524 CYS B O 1
ATOM 8520 N N . TRP B 1 525 ? 53.531 25.812 18.328 1 90.94 525 TRP B N 1
ATOM 8521 C CA . TRP B 1 525 ? 53.688 25.656 19.766 1 90.94 525 TRP B CA 1
ATOM 8522 C C . TRP B 1 525 ? 55.062 25.078 20.109 1 90.94 525 TRP B C 1
ATOM 8524 O O . TRP B 1 525 ? 55.719 25.531 21.062 1 90.94 525 TRP B O 1
ATOM 8534 N N . LYS B 1 526 ? 55.562 24.172 19.359 1 90 526 LYS B N 1
ATOM 8535 C CA . LYS B 1 526 ? 56.875 23.547 19.578 1 90 526 LYS B CA 1
ATOM 8536 C C . LYS B 1 526 ? 58 24.516 19.297 1 90 526 LYS B C 1
ATOM 8538 O O . LYS B 1 526 ? 59.031 24.516 19.984 1 90 526 LYS B O 1
ATOM 8543 N N . ALA B 1 527 ? 57.812 25.391 18.438 1 88.44 527 ALA B N 1
ATOM 8544 C CA . ALA B 1 527 ? 58.844 26.375 18.062 1 88.44 527 ALA B CA 1
ATOM 8545 C C . ALA B 1 527 ? 58.969 27.453 19.141 1 88.44 527 ALA B C 1
ATOM 8547 O O . ALA B 1 527 ? 60.062 28.047 19.297 1 88.44 527 ALA B O 1
ATOM 8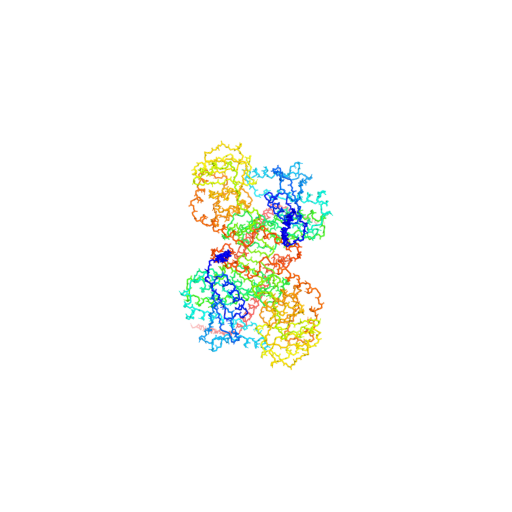548 N N . GLN B 1 528 ? 58.031 27.688 19.984 1 81.94 528 GLN B N 1
ATOM 8549 C CA . GLN B 1 528 ? 58.094 28.719 21.016 1 81.94 528 GLN B CA 1
ATOM 8550 C C . GLN B 1 528 ? 58.594 28.172 22.328 1 81.94 528 GLN B C 1
ATOM 8552 O O . GLN B 1 528 ? 58.844 28.922 23.266 1 81.94 528 GLN B O 1
ATOM 8557 N N . ARG B 1 529 ? 58.812 26.953 22.5 1 71.25 529 ARG B N 1
ATOM 8558 C CA . ARG B 1 529 ? 59.438 26.453 23.719 1 71.25 529 ARG B CA 1
ATOM 8559 C C . ARG B 1 529 ? 60.906 26.875 23.797 1 71.25 529 ARG B C 1
ATOM 8561 O O . ARG B 1 529 ? 61.656 26.703 22.828 1 71.25 529 ARG B O 1
ATOM 8568 N N . PRO B 1 530 ? 61.156 27.75 24.781 1 64.38 530 PRO B N 1
ATOM 8569 C CA . PRO B 1 530 ? 62.531 28.25 24.969 1 64.38 530 PRO B CA 1
ATOM 8570 C C . PRO B 1 530 ? 63.562 27.109 25.031 1 64.38 530 PRO B C 1
ATOM 8572 O O . PRO B 1 530 ? 63.281 26.062 25.625 1 64.38 530 PRO B O 1
ATOM 8575 N N . GLN B 1 531 ? 64.375 27.016 24.062 1 59.59 531 GLN B N 1
ATOM 8576 C CA . GLN B 1 531 ? 65.5 26.141 24.203 1 59.59 531 GLN B CA 1
ATOM 8577 C C . GLN B 1 531 ? 66.188 26.359 25.547 1 59.59 531 GLN B C 1
ATOM 8579 O O . GLN B 1 531 ? 66.562 27.5 25.891 1 59.59 531 GLN B O 1
ATOM 8584 N N . ILE B 1 532 ? 65.875 25.719 26.594 1 60.03 532 ILE B N 1
ATOM 8585 C CA . ILE B 1 532 ? 66.688 25.734 27.781 1 60.03 532 ILE B CA 1
ATOM 8586 C C . ILE B 1 532 ? 68.188 25.609 27.375 1 60.03 532 ILE B C 1
ATOM 8588 O O . ILE B 1 532 ? 68.562 24.672 26.656 1 60.03 532 ILE B O 1
ATOM 8592 N N . PRO B 1 533 ? 68.812 26.656 27.516 1 59.09 533 PRO B N 1
ATOM 8593 C CA . PRO B 1 533 ? 70.25 26.578 27.234 1 59.09 533 PRO B CA 1
ATOM 8594 C C . PRO B 1 533 ? 70.938 25.391 27.906 1 59.09 533 PRO B C 1
ATOM 8596 O O . PRO B 1 533 ? 70.562 25.016 29.031 1 59.09 533 PRO B O 1
ATOM 8599 N N . GLU B 1 534 ? 71.375 24.5 27.125 1 57.88 534 GLU B N 1
ATOM 8600 C CA . GLU B 1 534 ? 72.188 23.422 27.672 1 57.88 534 GLU B CA 1
ATOM 8601 C C . GLU B 1 534 ? 73.188 23.984 28.672 1 57.88 534 GLU B C 1
ATOM 8603 O O . GLU B 1 534 ? 73.812 25 28.406 1 57.88 534 GLU B O 1
ATOM 8608 N N . PRO B 1 535 ? 73.188 23.625 29.953 1 55.59 535 PRO B N 1
ATOM 8609 C CA . PRO B 1 535 ? 74.25 24.078 30.875 1 55.59 535 PRO B CA 1
ATOM 8610 C C . PRO B 1 535 ? 75.625 23.781 30.359 1 55.59 535 PRO B C 1
ATOM 8612 O O . PRO B 1 535 ? 75.875 22.734 29.75 1 55.59 535 PRO B O 1
ATOM 8615 N N . THR B 1 536 ? 76.375 24.719 30.156 1 51.5 536 THR B N 1
ATOM 8616 C CA . THR B 1 536 ? 77.812 24.625 29.812 1 51.5 536 THR B CA 1
ATOM 8617 C C . THR B 1 536 ? 78.562 23.797 30.859 1 51.5 536 THR B C 1
ATOM 8619 O O . THR B 1 536 ? 78.5 24.109 32.062 1 51.5 536 THR B O 1
ATOM 8622 N N . ARG B 1 537 ? 78.812 22.578 30.5 1 44.84 537 ARG B N 1
ATOM 8623 C CA . ARG B 1 537 ? 79.75 21.766 31.297 1 44.84 537 ARG B CA 1
ATOM 8624 C C . ARG B 1 537 ? 81.062 22.453 31.484 1 44.84 537 ARG B C 1
ATOM 8626 O O . ARG B 1 537 ? 81.75 22.719 30.5 1 44.84 537 ARG B O 1
ATOM 8633 N N . ARG B 1 538 ? 81.25 23.219 32.562 1 37.84 538 ARG B N 1
ATOM 8634 C CA . ARG B 1 538 ? 82.562 23.656 32.969 1 37.84 538 ARG B CA 1
ATOM 8635 C C . ARG B 1 538 ? 83.5 22.469 33.156 1 37.84 538 ARG B C 1
ATOM 8637 O O . ARG B 1 538 ? 83.188 21.531 33.875 1 37.84 538 ARG B O 1
ATOM 8644 N N . LYS B 1 539 ? 84.438 22.266 32.281 1 41.81 539 LYS B N 1
ATOM 8645 C CA . LYS B 1 539 ? 85.562 21.359 32.312 1 41.81 539 LYS B CA 1
ATOM 8646 C C . LYS B 1 539 ? 86.375 21.578 33.562 1 41.81 539 LYS B C 1
ATOM 8648 O O . LYS B 1 539 ? 86.812 22.703 33.844 1 41.81 539 LYS B O 1
ATOM 8653 N N . HIS B 1 540 ? 86.062 20.766 34.625 1 41.94 540 HIS B N 1
ATOM 8654 C CA . HIS B 1 540 ? 86.938 20.688 35.781 1 41.94 540 HIS B CA 1
ATOM 8655 C C . HIS B 1 540 ? 88.375 20.266 35.375 1 41.94 540 HIS B C 1
ATOM 8657 O O . HIS B 1 540 ? 88.562 19.266 34.688 1 41.94 540 HIS B O 1
ATOM 8663 N N . LYS B 1 541 ? 89.375 21.109 35.125 1 37.12 541 LYS B N 1
ATOM 8664 C CA . LYS B 1 541 ? 90.812 20.859 35.094 1 37.12 541 LYS B CA 1
ATOM 8665 C C . LYS B 1 541 ? 91.25 20.188 36.375 1 37.12 541 LYS B C 1
ATOM 8667 O O . LYS B 1 541 ? 91.062 20.703 37.469 1 37.12 541 LYS B O 1
ATOM 8672 N N . LYS B 1 542 ? 91.438 18.875 36.219 1 38.5 542 LYS B N 1
ATOM 8673 C CA . LYS B 1 542 ? 92.188 18.031 37.156 1 38.5 542 LYS B CA 1
ATOM 8674 C C . LYS B 1 542 ? 93.562 18.625 37.438 1 38.5 542 LYS B C 1
ATOM 8676 O O . LYS B 1 542 ? 94.375 18.781 36.531 1 38.5 542 LYS B O 1
ATOM 8681 N N . LYS B 1 543 ? 93.562 19.672 38.344 1 36.44 543 LYS B N 1
ATOM 8682 C CA . LYS B 1 543 ? 94.875 19.984 38.938 1 36.44 543 LYS B CA 1
ATOM 8683 C C . LYS B 1 543 ? 95.5 18.734 39.5 1 36.44 543 LYS B C 1
ATOM 8685 O O . LYS B 1 543 ? 94.875 17.969 40.219 1 36.44 543 LYS B O 1
ATOM 8690 N N . ASN B 1 544 ? 96.438 18.25 38.688 1 35.69 544 ASN B N 1
ATOM 8691 C CA . ASN B 1 544 ? 97.5 17.328 39.031 1 35.69 544 ASN B CA 1
ATOM 8692 C C . ASN B 1 544 ? 98.188 17.688 40.375 1 35.69 544 ASN B C 1
ATOM 8694 O O . ASN B 1 544 ? 98.75 18.75 40.5 1 35.69 544 ASN B O 1
ATOM 8698 N N . PHE B 1 545 ? 97.375 17.766 41.594 1 33.38 545 PHE B N 1
ATOM 8699 C CA . PHE B 1 545 ? 98.188 17.438 42.719 1 33.38 545 PHE B CA 1
ATOM 8700 C C . PHE B 1 545 ? 98.5 15.945 42.75 1 33.38 545 PHE B C 1
ATOM 8702 O O . PHE B 1 545 ? 97.625 15.125 42.438 1 33.38 545 PHE B O 1
#

pLDDT: mean 88.03, std 17.0, range [26.44, 98.88]

Sequence (1090 aa):
MPIQFGSHKILHLGVLLLGCISGVCPANIVILHPAYSGSHHIALRNFGDHLVSRGHNVTQIKFRMSNANHVANTQVNILDLALQDPEGTCAYVNHQGEMEINKEVGQLLWNRGADLTTLPRDLFCLAGVHCQSLFYDPDVIRLFNETRFDLAIVDLIANECGVALAKSVHVPIVTFWGFSFQGGEVALTSNFNNPAIVPTFFSALGIRMNFLERTYNFVLSMIHYGFEVRQANIAQGFISERFPDLPPVGQMIHDLDMHFVNTDFYVDTPKAMSPNTKYIGGIHLREGHPLPQEYDDFYRDAHHGVILFSMGYTGFHPEAVPSSVIANFLTAFGRLQQKVIVKYDKDFIPFTPSNVMVVDWVPQQDILAHPKTVAFVSHCGMFGVSEAIYHRVPIVGVPIFGDQVDNAKRLEDSGLGVRILSKDDATADYIYDQCMAVLTNTSIHAKVNHFADMWRDRPLKPVDEATYWIEFLIKHQDVSFLRIDDYHLSFVQYFCLDVIGFLLLIAVCMMISTFVILDRLYKCWKAQRPQIPEPTRRKHKKKNFMPIQFGSHKILHLGVLLLGCISGVCPANIVILHPAYSGSHHIALRNFGDHLVSRGHNVTQIKFRMSNANHVANTQVNILDLALQDPEGTCAYVNHQGEMEINKEVGQLLWNRGADLTTLPRDLFCLAGVHCQSLFYDPDVIRLFNETRFDLAIVDLIANECGVALAKSVHVPIVTFWGFSFQGGEVALTSNFNNPAIVPTFFSALGIRMNFLERTYNFVLSMIHYGFEVRQANIAQGFISERFPDLPPVGQMIHDLDMHFVNTDFYVDTPKAMSPNTKYIGGIHLREGHPLPQEYDDFYRDAHHGVILFSMGYTGFHPEAVPSSVIANFLTAFGRLQQKVIVKYDKDFIPFTPSNVMVVDWVPQQDILAHPKTVAFVSHCGMFGVSEAIYHRVPIVGVPIFGDQVDNAKRLEDSGLGVRILSKDDATADYIYDQCMAVLTNTSIHAKVNHFADMWRDRPLKPVDEATYWIEFLIKHQDVSFLRIDDYHLSFVQYFCLDVIGFLLLIAVCMMISTFVILDRLYKCWKAQRPQIPEPTRRKHKKKNF